Protein AF-A0A1H9JK31-F1 (afdb_monomer)

Structure (mmCIF, N/CA/C/O backbone):
data_AF-A0A1H9JK31-F1
#
_entry.id   AF-A0A1H9JK31-F1
#
loop_
_atom_site.group_PDB
_atom_site.id
_atom_site.type_symbol
_atom_site.label_atom_id
_atom_site.label_alt_id
_atom_site.label_comp_id
_atom_site.label_asym_id
_atom_site.label_entity_id
_atom_site.label_seq_id
_atom_site.pdbx_PDB_ins_code
_atom_site.Cartn_x
_atom_site.Cartn_y
_atom_site.Cartn_z
_atom_site.occupancy
_atom_site.B_iso_or_equiv
_atom_site.auth_seq_id
_atom_site.auth_comp_id
_atom_site.auth_asym_id
_atom_site.auth_atom_id
_atom_site.pdbx_PDB_model_num
ATOM 1 N N . MET A 1 1 ? 49.791 7.023 -22.335 1.00 38.03 1 MET A N 1
ATOM 2 C CA . MET A 1 1 ? 50.676 6.011 -22.953 1.00 38.03 1 MET A CA 1
ATOM 3 C C . MET A 1 1 ? 49.879 4.731 -23.150 1.00 38.03 1 MET A C 1
ATOM 5 O O . MET A 1 1 ? 49.383 4.193 -22.172 1.00 38.03 1 MET A O 1
ATOM 9 N N . THR A 1 2 ? 49.684 4.269 -24.384 1.00 46.72 2 THR A N 1
ATOM 10 C CA . THR A 1 2 ? 49.109 2.939 -24.655 1.00 46.72 2 THR A CA 1
ATOM 11 C C . THR A 1 2 ? 50.136 1.869 -24.299 1.00 46.72 2 THR A C 1
ATOM 13 O O . THR A 1 2 ? 51.184 1.815 -24.943 1.00 46.72 2 THR A O 1
ATOM 16 N N . LYS A 1 3 ? 49.848 1.036 -23.291 1.00 57.47 3 LYS A N 1
ATOM 17 C CA . LYS A 1 3 ? 50.650 -0.159 -22.986 1.00 57.47 3 LYS A CA 1
ATOM 18 C C . LYS A 1 3 ? 50.689 -1.066 -24.222 1.00 57.47 3 LYS A C 1
ATOM 20 O O . LYS A 1 3 ? 49.662 -1.276 -24.867 1.00 57.47 3 LYS A O 1
ATOM 25 N N . ASN A 1 4 ? 51.863 -1.577 -24.587 1.00 68.31 4 ASN A N 1
ATOM 26 C CA . ASN A 1 4 ? 51.993 -2.514 -25.712 1.00 68.31 4 ASN A CA 1
ATOM 27 C C . ASN A 1 4 ? 51.341 -3.863 -25.326 1.00 68.31 4 ASN A C 1
ATOM 29 O O . ASN A 1 4 ? 51.342 -4.229 -24.153 1.00 68.31 4 ASN A O 1
ATOM 33 N N . MET A 1 5 ? 50.832 -4.653 -26.279 1.00 70.88 5 MET A N 1
ATOM 34 C CA . MET A 1 5 ? 50.175 -5.949 -26.012 1.00 70.88 5 MET A CA 1
ATOM 35 C C . MET A 1 5 ? 51.029 -6.925 -25.190 1.00 70.88 5 MET A C 1
ATOM 37 O O . MET A 1 5 ? 50.500 -7.749 -24.439 1.00 70.88 5 MET A O 1
ATOM 41 N N . LYS A 1 6 ? 52.360 -6.803 -25.276 1.00 71.44 6 LYS A N 1
ATOM 42 C CA . LYS A 1 6 ? 53.303 -7.536 -24.420 1.00 71.44 6 LYS A CA 1
ATOM 43 C C . LYS A 1 6 ? 53.167 -7.173 -22.935 1.00 71.44 6 LYS A C 1
ATOM 45 O O . LYS A 1 6 ? 53.241 -8.062 -22.095 1.00 71.44 6 LYS A O 1
ATOM 50 N N . GLU A 1 7 ? 52.941 -5.903 -22.606 1.00 71.75 7 GLU A N 1
ATOM 51 C CA . GLU A 1 7 ? 52.747 -5.432 -21.228 1.00 71.75 7 GLU A CA 1
ATOM 52 C C . GLU A 1 7 ? 51.373 -5.823 -20.682 1.00 71.75 7 GLU A C 1
ATOM 54 O O . GLU A 1 7 ? 51.293 -6.292 -19.552 1.00 71.75 7 GLU A O 1
ATOM 59 N N . ILE A 1 8 ? 50.321 -5.712 -21.501 1.00 74.75 8 ILE A N 1
ATOM 60 C CA . ILE A 1 8 ? 48.954 -6.156 -21.170 1.00 74.75 8 ILE A CA 1
ATOM 61 C C . ILE A 1 8 ? 48.956 -7.656 -20.841 1.00 74.75 8 ILE A C 1
ATOM 63 O O . ILE A 1 8 ? 48.500 -8.079 -19.783 1.00 74.75 8 ILE A O 1
ATOM 67 N N . THR A 1 9 ? 49.569 -8.466 -21.706 1.00 76.12 9 THR A N 1
ATOM 68 C CA . THR A 1 9 ? 49.703 -9.916 -21.496 1.00 76.12 9 THR A CA 1
ATOM 69 C C . THR A 1 9 ? 50.530 -10.243 -20.250 1.00 76.12 9 THR A C 1
ATOM 71 O O . THR A 1 9 ? 50.211 -11.190 -19.534 1.00 76.12 9 THR A O 1
ATOM 74 N N . ARG A 1 10 ? 51.592 -9.472 -19.972 1.00 78.44 10 ARG A N 1
ATOM 75 C CA . ARG A 1 10 ? 52.417 -9.645 -18.768 1.00 78.44 10 ARG A CA 1
ATOM 76 C C . ARG A 1 10 ? 51.610 -9.382 -17.496 1.00 78.44 10 ARG A C 1
ATOM 78 O O . ARG A 1 10 ? 51.724 -10.171 -16.568 1.00 78.44 10 ARG A O 1
ATOM 85 N N . LEU A 1 11 ? 50.787 -8.332 -17.484 1.00 77.12 11 LEU A N 1
ATOM 86 C CA . LEU A 1 11 ? 49.933 -7.970 -16.348 1.00 77.12 11 LEU A CA 1
ATOM 87 C C . LEU A 1 11 ? 48.862 -9.029 -16.064 1.00 77.12 11 LEU A C 1
ATOM 89 O O . LEU A 1 11 ? 48.662 -9.392 -14.907 1.00 77.12 11 LEU A O 1
ATOM 93 N N . ILE A 1 12 ? 48.237 -9.593 -17.107 1.00 80.56 12 ILE A N 1
ATOM 94 C CA . ILE A 1 12 ? 47.275 -10.697 -16.931 1.00 80.56 12 ILE A CA 1
ATOM 95 C C . ILE A 1 12 ? 47.958 -11.921 -16.330 1.00 80.56 12 ILE A C 1
ATOM 97 O O . ILE A 1 12 ? 47.424 -12.538 -15.415 1.00 80.56 12 ILE A O 1
ATOM 101 N N . LYS A 1 13 ? 49.151 -12.264 -16.826 1.00 80.00 13 LYS A N 1
ATOM 102 C CA . LYS A 1 13 ? 49.911 -13.425 -16.345 1.00 80.00 13 LYS A CA 1
ATOM 103 C C . LYS A 1 13 ? 50.459 -13.256 -14.928 1.00 80.00 13 LYS A C 1
ATOM 105 O O . LYS A 1 13 ? 50.729 -14.263 -14.287 1.00 80.00 13 LYS A O 1
ATOM 110 N N . SER A 1 14 ? 50.654 -12.023 -14.456 1.00 80.81 14 SER A N 1
ATOM 111 C CA . SER A 1 14 ? 51.095 -11.747 -13.083 1.00 80.81 14 SER A CA 1
ATOM 112 C C . SER A 1 14 ? 49.956 -11.713 -12.059 1.00 80.81 14 SER A C 1
ATOM 114 O O . SER A 1 14 ? 50.233 -11.634 -10.867 1.00 80.81 14 SER A O 1
ATOM 116 N N . ALA A 1 15 ? 48.696 -11.731 -12.499 1.00 81.06 15 ALA A N 1
ATOM 117 C CA . ALA A 1 15 ? 47.539 -11.717 -11.612 1.00 81.06 15 ALA A CA 1
ATOM 118 C C . ALA A 1 15 ? 47.168 -13.130 -11.130 1.00 81.06 15 ALA A C 1
ATOM 120 O O . ALA A 1 15 ? 47.476 -14.124 -11.784 1.00 81.06 15 ALA A O 1
ATOM 121 N N . ALA A 1 16 ? 46.444 -13.211 -10.009 1.00 78.94 16 ALA A N 1
ATOM 122 C CA . ALA A 1 16 ? 45.988 -14.479 -9.426 1.00 78.94 16 ALA A CA 1
ATOM 123 C C . ALA A 1 16 ? 45.043 -15.277 -10.349 1.00 78.94 16 ALA A C 1
ATOM 125 O O . ALA A 1 16 ? 44.938 -16.495 -10.237 1.00 78.94 16 ALA A O 1
ATOM 126 N N . SER A 1 17 ? 44.361 -14.600 -11.277 1.00 80.50 17 SER A N 1
ATOM 127 C CA . SER A 1 17 ? 43.517 -15.217 -12.299 1.00 80.50 17 SER A CA 1
ATOM 128 C C . SER A 1 17 ? 43.455 -14.346 -13.555 1.00 80.50 17 SER A C 1
ATOM 130 O O . SER A 1 17 ? 43.747 -13.148 -13.516 1.00 80.50 17 SER A O 1
ATOM 132 N N . VAL A 1 18 ? 43.016 -14.925 -14.679 1.00 80.31 18 VAL A N 1
ATOM 133 C CA . VAL A 1 18 ? 42.796 -14.166 -15.926 1.00 80.31 18 VAL A CA 1
ATOM 134 C C . VAL A 1 18 ? 41.791 -13.033 -15.707 1.00 80.31 18 VAL A C 1
ATOM 136 O O . VAL A 1 18 ? 42.014 -11.929 -16.199 1.00 80.31 18 VAL A O 1
ATOM 139 N N . LYS A 1 19 ? 40.723 -13.277 -14.935 1.00 78.31 19 LYS A N 1
ATOM 140 C CA . LYS A 1 19 ? 39.716 -12.257 -14.616 1.00 78.31 19 LYS A CA 1
ATOM 141 C C . LYS A 1 19 ? 40.305 -11.122 -13.770 1.00 78.31 19 LYS A C 1
ATOM 143 O O . LYS A 1 19 ? 40.117 -9.960 -14.114 1.00 78.31 19 LYS A O 1
ATOM 148 N N . ALA A 1 20 ? 41.102 -11.441 -12.745 1.00 78.44 20 ALA A N 1
ATOM 149 C CA . ALA A 1 20 ? 41.815 -10.434 -11.953 1.00 78.44 20 ALA A CA 1
ATOM 150 C C . ALA A 1 20 ? 42.789 -9.611 -12.819 1.00 78.44 20 ALA A C 1
ATOM 152 O O . ALA A 1 20 ? 42.899 -8.397 -12.670 1.00 78.44 20 ALA A O 1
ATOM 153 N N . GLY A 1 21 ? 43.449 -10.257 -13.781 1.00 83.12 21 GLY A N 1
ATOM 154 C CA . GLY A 1 21 ? 44.308 -9.597 -14.760 1.00 83.12 21 GLY A CA 1
ATOM 155 C C . GLY A 1 21 ? 43.565 -8.620 -15.674 1.00 83.12 21 GLY A C 1
ATOM 156 O O . GLY A 1 21 ? 44.016 -7.492 -15.871 1.00 83.12 21 GLY A O 1
ATOM 157 N N . ILE A 1 22 ? 42.413 -9.035 -16.212 1.00 80.94 22 ILE A N 1
ATOM 158 C CA . ILE A 1 22 ? 41.533 -8.177 -17.023 1.00 80.94 22 ILE A CA 1
ATOM 159 C C . ILE A 1 22 ? 41.041 -6.986 -16.192 1.00 80.94 22 ILE A C 1
ATOM 161 O O . ILE A 1 22 ? 41.036 -5.858 -16.683 1.00 80.94 22 ILE A O 1
ATOM 165 N N . GLN A 1 23 ? 40.710 -7.208 -14.921 1.00 79.44 23 GLN A N 1
ATOM 166 C CA . GLN A 1 23 ? 40.273 -6.155 -14.012 1.00 79.44 23 GLN A CA 1
ATOM 167 C C . GLN A 1 23 ? 41.369 -5.115 -13.735 1.00 79.44 23 GLN A C 1
ATOM 169 O O . GLN A 1 23 ? 41.117 -3.912 -13.805 1.00 79.44 23 GLN A O 1
ATOM 174 N N . LEU A 1 24 ? 42.608 -5.556 -13.494 1.00 79.75 24 LEU A N 1
ATOM 175 C CA . LEU A 1 24 ? 43.760 -4.658 -13.360 1.00 79.75 24 LEU A CA 1
ATOM 176 C C . LEU A 1 24 ? 43.968 -3.822 -14.628 1.00 79.75 24 LEU A C 1
ATOM 178 O O . LEU A 1 24 ? 44.183 -2.615 -14.545 1.00 79.75 24 LEU A O 1
ATOM 182 N N . ILE A 1 25 ? 43.829 -4.435 -15.807 1.00 81.12 25 ILE A N 1
ATOM 183 C CA . ILE A 1 25 ? 43.906 -3.710 -17.080 1.00 81.12 25 ILE A CA 1
ATOM 184 C C . ILE A 1 25 ? 42.793 -2.673 -17.193 1.00 81.12 25 ILE A C 1
ATOM 186 O O . ILE A 1 25 ? 43.074 -1.542 -17.593 1.00 81.12 25 ILE A O 1
ATOM 190 N N . LYS A 1 26 ? 41.554 -3.024 -16.837 1.00 81.81 26 LYS A N 1
ATOM 191 C CA . LYS A 1 26 ? 40.426 -2.086 -16.832 1.00 81.81 26 LYS A CA 1
ATOM 192 C C . LYS A 1 26 ? 40.736 -0.879 -15.937 1.00 81.81 26 LYS A C 1
ATOM 194 O O . LYS A 1 26 ? 40.588 0.260 -16.373 1.00 81.81 26 LYS A O 1
ATOM 199 N N . ASN A 1 27 ? 41.296 -1.106 -14.749 1.00 80.06 27 ASN A N 1
ATOM 200 C CA . ASN A 1 27 ? 41.677 -0.041 -13.814 1.00 80.06 27 ASN A CA 1
ATOM 201 C C . ASN A 1 27 ? 42.798 0.863 -14.337 1.00 80.06 27 ASN A C 1
ATOM 203 O O . ASN A 1 27 ? 42.709 2.085 -14.216 1.00 80.06 27 ASN A O 1
ATOM 207 N N . GLU A 1 28 ? 43.836 0.292 -14.941 1.00 80.56 28 GLU A N 1
ATOM 208 C CA . GLU A 1 28 ? 45.016 1.039 -15.391 1.00 80.56 28 GLU A CA 1
ATOM 209 C C . GLU A 1 28 ? 44.852 1.690 -16.773 1.00 80.56 28 GLU A C 1
ATOM 211 O O . GLU A 1 28 ? 45.614 2.592 -17.132 1.00 80.56 28 GLU A O 1
ATOM 216 N N . THR A 1 29 ? 43.885 1.240 -17.577 1.00 80.50 29 THR A N 1
ATOM 217 C CA . THR A 1 29 ? 43.683 1.769 -18.930 1.00 80.50 29 THR A CA 1
ATOM 218 C C . THR A 1 29 ? 42.963 3.132 -18.861 1.00 80.50 29 THR A C 1
ATOM 220 O O . THR A 1 29 ? 42.025 3.308 -18.078 1.00 80.50 29 THR A O 1
ATOM 223 N N . PRO A 1 30 ? 43.385 4.143 -19.643 1.00 79.56 30 PRO A N 1
ATOM 224 C CA . PRO A 1 30 ? 42.607 5.370 -19.824 1.00 79.56 30 PRO A CA 1
ATOM 225 C C . PRO A 1 30 ? 41.339 5.104 -20.649 1.00 79.56 30 PRO A C 1
ATOM 227 O O . PRO A 1 30 ? 41.429 4.391 -21.649 1.00 79.56 30 PRO A O 1
ATOM 230 N N . LEU A 1 31 ? 40.209 5.729 -20.299 1.00 76.06 31 LEU A N 1
ATOM 231 C CA . LEU A 1 31 ? 38.901 5.550 -20.964 1.00 76.06 31 LEU A CA 1
ATOM 232 C C . LEU A 1 31 ? 38.981 5.618 -22.501 1.00 76.06 31 LEU A C 1
ATOM 234 O O . LEU A 1 31 ? 38.531 4.702 -23.185 1.00 76.06 31 LEU A O 1
ATOM 238 N N . ASN A 1 32 ? 39.699 6.604 -23.052 1.00 74.06 32 ASN A N 1
ATOM 239 C CA . ASN A 1 32 ? 39.853 6.791 -24.506 1.00 74.06 32 ASN A CA 1
ATOM 240 C C . ASN A 1 32 ? 40.539 5.613 -25.232 1.00 74.06 32 ASN A C 1
ATOM 242 O O . ASN A 1 32 ? 40.488 5.524 -26.455 1.00 74.06 32 ASN A O 1
ATOM 246 N N . ASN A 1 33 ? 41.209 4.715 -24.500 1.00 77.25 33 ASN A N 1
ATOM 247 C CA . ASN A 1 33 ? 41.866 3.525 -25.044 1.00 77.25 33 ASN A CA 1
ATOM 248 C C . ASN A 1 33 ? 41.116 2.218 -24.721 1.00 77.25 33 ASN A C 1
ATOM 250 O O . ASN A 1 33 ? 41.582 1.154 -25.131 1.00 77.25 33 ASN A O 1
ATOM 254 N N . PHE A 1 34 ? 39.979 2.277 -24.016 1.00 77.62 34 PHE A N 1
ATOM 255 C CA . PHE A 1 34 ? 39.218 1.102 -23.571 1.00 77.62 34 PHE A CA 1
ATOM 256 C C . PHE A 1 34 ? 38.803 0.195 -24.722 1.00 77.62 34 PHE A C 1
ATOM 258 O O . PHE A 1 34 ? 39.168 -0.979 -24.722 1.00 77.62 34 PHE A O 1
ATOM 265 N N . ASN A 1 35 ? 38.121 0.743 -25.733 1.00 77.62 35 ASN A N 1
ATOM 266 C CA . ASN A 1 35 ? 37.626 -0.041 -26.868 1.00 77.62 35 ASN A CA 1
ATOM 267 C C . ASN A 1 35 ? 38.784 -0.766 -27.576 1.00 77.62 35 ASN A C 1
ATOM 269 O O . ASN A 1 35 ? 38.686 -1.946 -27.893 1.00 77.62 35 ASN A O 1
ATOM 273 N N . LYS A 1 36 ? 39.928 -0.093 -27.759 1.00 80.81 36 LYS A N 1
ATOM 274 C CA . LYS A 1 36 ? 41.116 -0.689 -28.388 1.00 80.81 36 LYS A CA 1
ATOM 275 C C . LYS A 1 36 ? 41.682 -1.851 -27.567 1.00 80.81 36 LYS A C 1
ATOM 277 O O . LYS A 1 36 ? 41.945 -2.916 -28.119 1.00 80.81 36 LYS A O 1
ATOM 282 N N . VAL A 1 37 ? 41.853 -1.652 -26.259 1.00 81.81 37 VAL A N 1
ATOM 283 C CA . VAL A 1 37 ? 42.360 -2.693 -25.353 1.00 81.81 37 VAL A CA 1
ATOM 284 C C . VAL A 1 37 ? 41.402 -3.881 -25.300 1.00 81.81 37 VAL A C 1
ATOM 286 O O . VAL A 1 37 ? 41.853 -5.023 -25.377 1.00 81.81 37 VAL A O 1
ATOM 289 N N . PHE A 1 38 ? 40.092 -3.632 -25.250 1.00 83.69 38 PHE A N 1
ATOM 290 C CA . PHE A 1 38 ? 39.089 -4.689 -25.295 1.00 83.69 38 PHE A CA 1
ATOM 291 C C . PHE A 1 38 ? 39.180 -5.490 -26.596 1.00 83.69 38 PHE A C 1
ATOM 293 O O . PHE A 1 38 ? 39.248 -6.714 -26.543 1.00 83.69 38 PHE A O 1
ATOM 300 N N . VAL A 1 39 ? 39.233 -4.829 -27.762 1.00 84.06 39 VAL A N 1
ATOM 301 C CA . VAL A 1 39 ? 39.374 -5.497 -29.071 1.00 84.06 39 VAL A CA 1
ATOM 302 C C . VAL A 1 39 ? 40.592 -6.411 -29.092 1.00 84.06 39 VAL A C 1
ATOM 304 O O . VAL A 1 39 ? 40.509 -7.549 -29.557 1.00 84.06 39 VAL A O 1
ATOM 307 N N . ASP A 1 40 ? 41.728 -5.930 -28.596 1.00 83.62 40 ASP A N 1
ATOM 308 C CA . ASP A 1 40 ? 42.961 -6.703 -28.632 1.00 83.62 40 ASP A CA 1
ATOM 309 C C . ASP A 1 40 ? 42.935 -7.896 -27.658 1.00 83.62 40 ASP A C 1
ATOM 311 O O . ASP A 1 40 ? 43.445 -8.965 -28.000 1.00 83.62 40 ASP A O 1
ATOM 315 N N . LEU A 1 41 ? 42.270 -7.772 -26.502 1.00 82.94 41 LEU A N 1
ATOM 316 C CA . LEU A 1 41 ? 41.997 -8.902 -25.603 1.00 82.94 41 LEU A CA 1
ATOM 317 C C . LEU A 1 41 ? 41.000 -9.893 -26.216 1.00 82.94 41 LEU A C 1
ATOM 319 O O . LEU A 1 41 ? 41.233 -11.101 -26.179 1.00 82.94 41 LEU A O 1
ATOM 323 N N . ASN A 1 42 ? 39.933 -9.393 -26.839 1.00 83.06 42 ASN A N 1
ATOM 324 C CA . ASN A 1 42 ? 38.893 -10.201 -27.466 1.00 83.06 42 ASN A CA 1
ATOM 325 C C . ASN A 1 42 ? 39.409 -10.959 -28.700 1.00 83.06 42 ASN A C 1
ATOM 327 O O . ASN A 1 42 ? 38.847 -11.976 -29.079 1.00 83.06 42 ASN A O 1
ATOM 331 N N . LYS A 1 43 ? 40.504 -10.548 -29.348 1.00 83.94 43 LYS A N 1
ATOM 332 C CA . LYS A 1 43 ? 41.134 -11.359 -30.412 1.00 83.94 43 LYS A CA 1
ATOM 333 C C . LYS A 1 43 ? 41.770 -12.648 -29.882 1.00 83.94 43 LYS A C 1
ATOM 335 O O . LYS A 1 43 ? 41.938 -13.599 -30.641 1.00 83.94 43 LYS A O 1
ATOM 340 N N . ILE A 1 44 ? 42.117 -12.699 -28.597 1.00 83.06 44 ILE A N 1
ATOM 341 C CA . ILE A 1 44 ? 42.807 -13.836 -27.989 1.00 83.06 44 ILE A CA 1
ATOM 342 C C . ILE A 1 44 ? 41.766 -14.797 -27.412 1.00 83.06 44 ILE A C 1
ATOM 344 O O . ILE A 1 44 ? 41.174 -14.534 -26.369 1.00 83.06 44 ILE A O 1
ATOM 348 N N . VAL A 1 45 ? 41.581 -15.950 -28.066 1.00 82.50 45 VAL A N 1
ATOM 349 C CA . VAL A 1 45 ? 40.590 -16.982 -27.686 1.00 82.50 45 VAL A CA 1
ATOM 350 C C . VAL A 1 45 ? 40.677 -17.359 -26.204 1.00 82.50 45 VAL A C 1
ATOM 352 O O . VAL A 1 45 ? 39.651 -17.473 -25.540 1.00 82.50 45 VAL A O 1
ATOM 355 N N . TYR A 1 46 ? 41.895 -17.467 -25.666 1.00 81.00 46 TYR A N 1
ATOM 356 C CA . TYR A 1 46 ? 42.135 -17.790 -24.257 1.00 81.00 46 TYR A CA 1
ATOM 357 C C . TYR A 1 46 ? 41.534 -16.763 -23.275 1.00 81.00 46 TYR A C 1
ATOM 359 O O . TYR A 1 46 ? 41.120 -17.137 -22.182 1.00 81.00 46 TYR A O 1
ATOM 367 N N . TYR A 1 47 ? 41.442 -15.481 -23.651 1.00 82.56 47 TYR A N 1
ATOM 368 C CA . TYR A 1 47 ? 40.863 -14.434 -22.799 1.00 82.56 47 TYR A CA 1
ATOM 369 C C . TYR A 1 47 ? 39.363 -14.228 -23.027 1.00 82.56 47 TYR A C 1
ATOM 371 O O . TYR A 1 47 ? 38.697 -13.739 -22.120 1.00 82.56 47 TYR A O 1
ATOM 379 N N . ARG A 1 48 ? 38.810 -14.641 -24.180 1.00 81.44 48 ARG A N 1
ATOM 380 C CA . ARG A 1 48 ? 37.394 -14.423 -24.539 1.00 81.44 48 ARG A CA 1
ATOM 381 C C . ARG A 1 48 ? 36.414 -14.909 -23.477 1.00 81.44 48 ARG A C 1
ATOM 383 O O . ARG A 1 48 ? 35.544 -14.148 -23.077 1.00 81.44 48 ARG A O 1
ATOM 390 N N . LYS A 1 49 ? 36.568 -16.146 -22.992 1.00 78.25 49 LYS A N 1
ATOM 391 C CA . LYS A 1 49 ? 35.649 -16.729 -21.996 1.00 78.25 49 LYS A CA 1
ATOM 392 C C . LYS A 1 49 ? 35.649 -15.940 -20.682 1.00 78.25 49 LYS A C 1
ATOM 394 O O . LYS A 1 49 ? 34.596 -15.717 -20.103 1.00 78.25 49 LYS A O 1
ATOM 399 N N . SER A 1 50 ? 36.816 -15.479 -20.237 1.00 79.00 50 SER A N 1
ATOM 400 C CA . SER A 1 50 ? 36.956 -14.656 -19.025 1.00 79.00 50 SER A CA 1
ATOM 401 C C . SER A 1 50 ? 36.532 -13.199 -19.225 1.00 79.00 50 SER A C 1
ATOM 403 O O . SER A 1 50 ? 36.276 -12.513 -18.244 1.00 79.00 50 SER A O 1
ATOM 405 N N . LEU A 1 51 ? 36.507 -12.728 -20.475 1.00 80.31 51 LEU A N 1
ATOM 406 C CA . LEU A 1 51 ? 36.152 -11.363 -20.859 1.00 80.31 51 LEU A CA 1
ATOM 407 C C . LEU A 1 51 ? 34.643 -11.191 -21.064 1.00 80.31 51 LEU A C 1
ATOM 409 O O . LEU A 1 51 ? 34.089 -10.169 -20.678 1.00 80.31 51 LEU A O 1
ATOM 413 N N . LEU A 1 52 ? 34.006 -12.174 -21.704 1.00 83.31 52 LEU A N 1
ATOM 414 C CA . LEU A 1 52 ? 32.608 -12.116 -22.123 1.00 83.31 52 LEU A CA 1
ATOM 415 C C . LEU A 1 52 ? 31.693 -13.037 -21.317 1.00 83.31 52 LEU A C 1
ATOM 417 O O . LEU A 1 52 ? 30.492 -12.818 -21.355 1.00 83.31 52 LEU A O 1
ATOM 421 N N . GLY A 1 53 ? 32.204 -14.039 -20.598 1.00 82.94 53 GLY A N 1
ATOM 422 C CA . GLY A 1 53 ? 31.359 -15.016 -19.905 1.00 82.94 53 GLY A CA 1
ATOM 423 C C . GLY A 1 53 ? 30.514 -15.859 -20.868 1.00 82.94 53 GLY A C 1
ATOM 424 O O . GLY A 1 53 ? 30.869 -16.022 -22.040 1.00 82.94 53 GLY A O 1
ATOM 425 N N . ASN A 1 54 ? 29.407 -16.411 -20.366 1.00 86.44 54 ASN A N 1
ATOM 426 C CA . ASN A 1 54 ? 28.419 -17.107 -21.185 1.00 86.44 54 ASN A CA 1
ATOM 427 C C . ASN A 1 54 ? 27.270 -16.156 -21.541 1.00 86.44 54 ASN A C 1
ATOM 429 O O . ASN A 1 54 ? 26.369 -15.929 -20.742 1.00 86.44 54 ASN A O 1
ATOM 433 N N . VAL A 1 55 ? 27.331 -15.571 -22.735 1.00 91.19 55 VAL A N 1
ATOM 434 C CA . VAL A 1 55 ? 26.366 -14.552 -23.180 1.00 91.19 55 VAL A CA 1
ATOM 435 C C . VAL A 1 55 ? 25.005 -15.122 -23.599 1.00 91.19 55 VAL A C 1
ATOM 437 O O . VAL A 1 55 ? 24.035 -14.370 -23.601 1.00 91.19 55 VAL A O 1
ATOM 440 N N . PHE A 1 56 ? 24.932 -16.425 -23.908 1.00 93.31 56 PHE A N 1
ATOM 441 C CA . PHE A 1 56 ? 23.719 -17.131 -24.349 1.00 93.31 56 PHE A CA 1
ATOM 442 C C . PHE A 1 56 ? 23.598 -18.496 -23.637 1.00 93.31 56 PHE A C 1
ATOM 444 O O . PHE A 1 56 ? 23.821 -19.537 -24.266 1.00 93.31 56 PHE A O 1
ATOM 451 N N . PRO A 1 57 ? 23.323 -18.526 -22.320 1.00 91.88 57 PRO A N 1
ATOM 452 C CA . PRO A 1 57 ? 23.250 -19.778 -21.563 1.00 91.88 57 PRO A CA 1
ATOM 453 C C . PRO A 1 57 ? 22.078 -20.634 -22.057 1.00 91.88 57 PRO A C 1
ATOM 455 O O . PRO A 1 57 ? 20.942 -20.175 -22.064 1.00 91.88 57 PRO A O 1
ATOM 458 N N . LYS A 1 58 ? 22.334 -21.866 -22.512 1.00 91.19 58 LYS A N 1
ATOM 459 C CA . LYS A 1 58 ? 21.305 -22.710 -23.147 1.00 91.19 58 LYS A CA 1
ATOM 460 C C . LYS A 1 58 ? 20.479 -23.500 -22.137 1.00 91.19 58 LYS A C 1
ATOM 462 O O . LYS A 1 58 ? 19.360 -23.885 -22.445 1.00 91.19 58 LYS A O 1
ATOM 467 N N . THR A 1 59 ? 21.022 -23.722 -20.948 1.00 89.12 59 THR A N 1
ATOM 468 C CA . THR A 1 59 ? 20.381 -24.434 -19.841 1.00 89.12 59 THR A CA 1
ATOM 469 C C . THR A 1 59 ? 20.508 -23.640 -18.541 1.00 89.12 59 THR A C 1
ATOM 471 O O . THR A 1 59 ? 21.249 -22.657 -18.463 1.00 89.12 59 THR A O 1
ATOM 474 N N . ILE A 1 60 ? 19.764 -24.027 -17.503 1.00 85.56 60 ILE A N 1
ATOM 475 C CA . ILE A 1 60 ? 19.779 -23.324 -16.207 1.00 85.56 60 ILE A CA 1
ATOM 476 C C . ILE A 1 60 ? 21.138 -23.526 -15.515 1.00 85.56 60 ILE A C 1
ATOM 478 O O . ILE A 1 60 ? 21.635 -22.642 -14.815 1.00 85.56 60 ILE A O 1
ATOM 482 N N . GLU A 1 61 ? 21.769 -24.670 -15.765 1.00 85.56 61 GLU A N 1
ATOM 483 C CA . GLU A 1 61 ? 23.089 -25.064 -15.281 1.00 85.56 61 GLU A CA 1
ATOM 484 C C . GLU A 1 61 ? 24.231 -24.267 -15.937 1.00 85.56 61 GLU A C 1
ATOM 486 O O . GLU A 1 61 ? 25.336 -24.204 -15.402 1.00 85.56 61 GLU A O 1
ATOM 491 N N . ASP A 1 62 ? 23.977 -23.621 -17.081 1.00 82.12 62 ASP A N 1
ATOM 492 C CA . ASP A 1 62 ? 24.986 -22.872 -17.840 1.00 82.12 62 ASP A CA 1
ATOM 493 C C . ASP A 1 62 ? 25.319 -21.487 -17.254 1.00 82.12 62 ASP A C 1
ATOM 495 O O . ASP A 1 62 ? 26.220 -20.796 -17.756 1.00 82.12 62 ASP A O 1
ATOM 499 N N . PHE A 1 63 ? 24.604 -21.056 -16.213 1.00 74.94 63 PHE A N 1
ATOM 500 C CA . PHE A 1 63 ? 24.909 -19.828 -15.482 1.00 74.94 63 PHE A CA 1
ATOM 501 C C . PHE A 1 63 ? 26.135 -20.021 -14.593 1.00 74.94 63 PHE A C 1
ATOM 503 O O . PHE A 1 63 ? 26.232 -20.959 -13.801 1.00 74.94 63 PHE A O 1
ATOM 510 N N . SER A 1 64 ? 27.087 -19.097 -14.683 1.00 65.00 64 SER A N 1
ATOM 511 C CA . SER A 1 64 ? 28.356 -19.228 -13.975 1.00 65.00 64 SER A CA 1
ATOM 512 C C . SER A 1 64 ? 28.203 -19.155 -12.457 1.00 65.00 64 SER A C 1
ATOM 514 O O . SER A 1 64 ? 27.677 -18.178 -11.927 1.00 65.00 64 SER A O 1
ATOM 516 N N . TYR A 1 65 ? 28.766 -20.137 -11.748 1.00 57.94 65 TYR A N 1
ATOM 517 C CA . TYR A 1 65 ? 29.145 -19.986 -10.340 1.00 57.94 65 TYR A CA 1
ATOM 518 C C . TYR A 1 65 ? 30.125 -18.809 -10.220 1.00 57.94 65 TYR A C 1
ATOM 520 O O . TYR A 1 65 ? 31.082 -18.724 -10.997 1.00 57.94 65 TYR A O 1
ATOM 528 N N . SER A 1 66 ? 29.811 -17.863 -9.333 1.00 56.72 66 SER A N 1
ATOM 529 C CA . SER A 1 66 ? 30.403 -16.523 -9.308 1.00 56.72 66 SER A CA 1
ATOM 530 C C . SER A 1 66 ? 31.930 -16.543 -9.207 1.00 56.72 66 SER A C 1
ATOM 532 O O . SER A 1 66 ? 32.546 -17.472 -8.679 1.00 56.72 66 SER A O 1
ATOM 534 N N . SER A 1 67 ? 32.562 -15.483 -9.719 1.00 52.25 67 SER A N 1
ATOM 535 C CA . SER A 1 67 ? 33.971 -15.211 -9.448 1.00 52.25 67 SER A CA 1
ATOM 536 C C . SER A 1 67 ? 34.155 -14.035 -8.495 1.00 52.25 67 SER A C 1
ATOM 538 O O . SER A 1 67 ? 33.527 -12.989 -8.635 1.00 52.25 67 SER A O 1
ATOM 540 N N . SER A 1 68 ? 35.069 -14.204 -7.542 1.00 52.81 68 SER A N 1
ATOM 541 C CA . SER A 1 68 ? 35.525 -13.211 -6.567 1.00 52.81 68 SER A CA 1
ATOM 542 C C . SER A 1 68 ? 36.361 -12.102 -7.223 1.00 52.81 68 SER A C 1
ATOM 544 O O . SER A 1 68 ? 37.565 -11.970 -6.999 1.00 52.81 68 SER A O 1
ATOM 546 N N . VAL A 1 69 ? 35.743 -11.312 -8.103 1.00 57.81 69 VAL A N 1
ATOM 547 C CA . VAL A 1 69 ? 36.411 -10.211 -8.807 1.00 57.81 69 VAL A CA 1
ATOM 548 C C . VAL A 1 69 ? 35.770 -8.890 -8.415 1.00 57.81 69 VAL A C 1
ATOM 550 O O . VAL A 1 69 ? 34.632 -8.598 -8.768 1.00 57.81 69 VAL A O 1
ATOM 553 N N . TYR A 1 70 ? 36.540 -8.071 -7.704 1.00 65.19 70 TYR A N 1
ATOM 554 C CA . TYR A 1 70 ? 36.139 -6.728 -7.303 1.00 65.19 70 TYR A CA 1
ATOM 555 C C . TYR A 1 70 ? 36.082 -5.780 -8.510 1.00 65.19 70 TYR A C 1
ATOM 557 O O . TYR A 1 70 ? 36.933 -5.875 -9.401 1.00 65.19 70 TYR A O 1
ATOM 565 N N . PRO A 1 71 ? 35.110 -4.856 -8.557 1.00 70.38 71 PRO A N 1
ATOM 566 C CA . PRO A 1 71 ? 34.937 -3.950 -9.683 1.00 70.38 71 PRO A CA 1
ATOM 567 C C . PRO A 1 71 ? 36.032 -2.874 -9.739 1.00 70.38 71 PRO A C 1
ATOM 569 O O . PRO A 1 71 ? 36.976 -2.842 -8.946 1.00 70.38 71 PRO A O 1
ATOM 572 N N . SER A 1 72 ? 35.959 -2.004 -10.743 1.00 69.88 72 SER A N 1
ATOM 573 C CA . SER A 1 72 ? 36.877 -0.887 -10.900 1.00 69.88 72 SER A CA 1
ATOM 574 C C . SER A 1 72 ? 36.652 0.103 -9.776 1.00 69.88 72 SER A C 1
ATOM 576 O O . SER A 1 72 ? 35.529 0.275 -9.314 1.00 69.88 72 SER A O 1
ATOM 578 N N . SER A 1 73 ? 37.703 0.804 -9.350 1.00 71.50 73 SER A N 1
ATOM 579 C CA . SER A 1 73 ? 37.521 1.932 -8.434 1.00 71.50 73 SER A CA 1
ATOM 580 C C . SER A 1 73 ? 36.706 3.062 -9.076 1.00 71.50 73 SER A C 1
ATOM 582 O O . SER A 1 73 ? 36.112 3.860 -8.359 1.00 71.50 73 SER A O 1
ATOM 584 N N . ASP A 1 74 ? 36.664 3.119 -10.411 1.00 81.69 74 ASP A N 1
ATOM 585 C CA . ASP A 1 74 ? 36.015 4.159 -11.205 1.00 81.69 74 ASP A CA 1
ATOM 586 C C . ASP A 1 74 ? 34.747 3.619 -11.886 1.00 81.69 74 ASP A C 1
ATOM 588 O O . ASP A 1 74 ? 34.793 2.707 -12.713 1.00 81.69 74 ASP A O 1
ATOM 592 N N . PHE A 1 75 ? 33.603 4.207 -11.545 1.00 84.38 75 PHE A N 1
ATOM 593 C CA . PHE A 1 75 ? 32.304 3.820 -12.085 1.00 84.38 75 PHE A CA 1
ATOM 594 C C . PHE A 1 75 ? 32.153 4.118 -13.586 1.00 84.38 75 PHE A C 1
ATOM 596 O O . PHE A 1 75 ? 31.585 3.304 -14.318 1.00 84.38 75 PHE A O 1
ATOM 603 N N . ASN A 1 76 ? 32.734 5.215 -14.085 1.00 86.25 76 ASN A N 1
ATOM 604 C CA . ASN A 1 76 ? 32.656 5.581 -15.504 1.00 86.25 76 ASN A CA 1
ATOM 605 C C . ASN A 1 76 ? 33.337 4.528 -16.382 1.00 86.25 76 ASN A C 1
ATOM 607 O O . ASN A 1 76 ? 32.901 4.257 -17.503 1.00 86.25 76 ASN A O 1
ATOM 611 N N . LYS A 1 77 ? 34.371 3.871 -15.843 1.00 85.38 77 LYS A N 1
ATOM 612 C CA . LYS A 1 77 ? 35.025 2.732 -16.490 1.00 85.38 77 LYS A CA 1
ATOM 613 C C . LYS A 1 77 ? 34.110 1.517 -16.580 1.00 85.38 77 LYS A C 1
ATOM 615 O O . LYS A 1 77 ? 34.093 0.882 -17.630 1.00 85.38 77 LYS A O 1
ATOM 620 N N . GLU A 1 78 ? 33.338 1.202 -15.542 1.00 87.19 78 GLU A N 1
ATOM 621 C CA . GLU A 1 78 ? 32.387 0.082 -15.591 1.00 87.19 78 GLU A CA 1
ATOM 622 C C . GLU A 1 78 ? 31.287 0.311 -16.632 1.00 87.19 78 GLU A C 1
ATOM 624 O O . GLU A 1 78 ? 31.025 -0.572 -17.450 1.00 87.19 78 GLU A O 1
ATOM 629 N N . LEU A 1 79 ? 30.712 1.517 -16.685 1.00 89.38 79 LEU A N 1
ATOM 630 C CA . LEU A 1 79 ? 29.710 1.861 -17.698 1.00 89.38 79 LEU A CA 1
ATOM 631 C C . LEU A 1 79 ? 30.278 1.837 -19.119 1.00 89.38 79 LEU A C 1
ATOM 633 O O . LEU A 1 79 ? 29.673 1.247 -20.017 1.00 89.38 79 LEU A O 1
ATOM 637 N N . ALA A 1 80 ? 31.445 2.449 -19.341 1.00 87.69 80 ALA A N 1
ATOM 638 C CA . ALA A 1 80 ? 32.084 2.452 -20.653 1.00 87.69 80 ALA A CA 1
ATOM 639 C C . ALA A 1 80 ? 32.410 1.023 -21.113 1.00 87.69 80 ALA A C 1
ATOM 641 O O . ALA A 1 80 ? 32.162 0.676 -22.269 1.00 87.69 80 ALA A O 1
ATOM 642 N N . TRP A 1 81 ? 32.902 0.179 -20.203 1.00 87.38 81 TRP A N 1
ATOM 643 C CA . TRP A 1 81 ? 33.207 -1.222 -20.479 1.00 87.38 81 TRP A CA 1
ATOM 644 C C . TRP A 1 81 ? 31.957 -2.031 -20.828 1.00 87.38 81 TRP A C 1
ATOM 646 O O . TRP A 1 81 ? 31.937 -2.689 -21.868 1.00 87.38 81 TRP A O 1
ATOM 656 N N . MET A 1 82 ? 30.898 -1.935 -20.016 1.00 90.38 82 MET A N 1
ATOM 657 C CA . MET A 1 82 ? 29.634 -2.623 -20.282 1.00 90.38 82 MET A CA 1
ATOM 658 C C . MET A 1 82 ? 29.016 -2.150 -21.602 1.00 90.38 82 MET A C 1
ATOM 660 O O . MET A 1 82 ? 28.675 -2.977 -22.440 1.00 90.38 82 MET A O 1
ATOM 664 N N . SER A 1 83 ? 28.959 -0.836 -21.856 1.00 92.38 83 SER A N 1
ATOM 665 C CA . SER A 1 83 ? 28.424 -0.300 -23.120 1.00 92.38 83 SER A CA 1
ATOM 666 C C . SER A 1 83 ? 29.165 -0.840 -24.348 1.00 92.38 83 SER A C 1
ATOM 668 O O . SER A 1 83 ? 28.551 -1.082 -25.385 1.00 92.38 83 SER A O 1
ATOM 670 N N . TYR A 1 84 ? 30.477 -1.076 -24.230 1.00 90.31 84 TYR A N 1
ATOM 671 C CA . TYR A 1 84 ? 31.269 -1.667 -25.302 1.00 90.31 84 TYR A CA 1
ATOM 672 C C . TYR A 1 84 ? 31.000 -3.166 -25.474 1.00 90.31 84 TYR A C 1
ATOM 674 O O . TYR A 1 84 ? 30.927 -3.645 -26.599 1.00 90.31 84 TYR A O 1
ATOM 682 N N . ILE A 1 85 ? 30.813 -3.917 -24.382 1.00 90.81 85 ILE A N 1
ATOM 683 C CA . ILE A 1 85 ? 30.372 -5.318 -24.465 1.00 90.81 85 ILE A CA 1
ATOM 684 C C . ILE A 1 85 ? 29.035 -5.398 -25.201 1.00 90.81 85 ILE A C 1
ATOM 686 O O . ILE A 1 85 ? 28.899 -6.196 -26.123 1.00 90.81 85 ILE A O 1
ATOM 690 N N . LEU A 1 86 ? 28.074 -4.549 -24.832 1.00 94.44 86 LEU A N 1
ATOM 691 C CA . LEU A 1 86 ? 26.760 -4.511 -25.471 1.00 94.44 86 LEU A CA 1
ATOM 692 C C . LEU A 1 86 ? 26.874 -4.221 -26.973 1.00 94.44 86 LEU A C 1
ATOM 694 O O . LEU A 1 86 ? 26.225 -4.895 -27.768 1.00 94.44 86 LEU A O 1
ATOM 698 N N . SER A 1 87 ? 27.728 -3.277 -27.386 1.00 93.31 87 SER A N 1
ATOM 699 C CA . SER A 1 87 ? 27.864 -2.911 -28.804 1.00 93.31 87 SER A CA 1
ATOM 700 C C . SER A 1 87 ? 28.429 -4.029 -29.689 1.00 93.31 87 SER A C 1
ATOM 702 O O . SER A 1 87 ? 28.183 -4.032 -30.896 1.00 93.31 87 SER A O 1
ATOM 704 N N . ILE A 1 88 ? 29.136 -5.007 -29.109 1.00 91.62 88 ILE A N 1
ATOM 705 C CA . ILE A 1 88 ? 29.588 -6.212 -29.824 1.00 91.62 88 ILE A CA 1
ATOM 706 C C . ILE A 1 88 ? 28.400 -7.098 -30.223 1.00 91.62 88 ILE A C 1
ATOM 708 O O . ILE A 1 88 ? 28.453 -7.711 -31.285 1.00 91.62 88 ILE A O 1
ATOM 712 N N . PHE A 1 89 ? 27.344 -7.134 -29.408 1.00 94.75 89 PHE A N 1
ATOM 713 C CA . PHE A 1 89 ? 26.150 -7.970 -29.597 1.00 94.75 89 PHE A CA 1
ATOM 714 C C . PHE A 1 89 ? 24.935 -7.157 -30.058 1.00 94.75 89 PHE A C 1
ATOM 716 O O . PHE A 1 89 ? 23.787 -7.445 -29.710 1.00 94.75 89 PHE A O 1
ATOM 723 N N . LYS A 1 90 ? 25.183 -6.072 -30.798 1.00 96.00 90 LYS A N 1
ATOM 724 C CA . LYS A 1 90 ? 24.134 -5.136 -31.210 1.00 96.00 90 LYS A CA 1
ATOM 725 C C . LYS A 1 90 ? 23.043 -5.792 -32.055 1.00 96.00 90 LYS A C 1
ATOM 727 O O . LYS A 1 90 ? 21.878 -5.430 -31.921 1.00 96.00 90 LYS A O 1
ATOM 732 N N . ASP A 1 91 ? 23.414 -6.739 -32.913 1.00 97.19 91 ASP A N 1
ATOM 733 C CA . ASP A 1 91 ? 22.493 -7.365 -33.858 1.00 97.19 91 ASP A CA 1
ATOM 734 C C . ASP A 1 91 ? 21.558 -8.326 -33.112 1.00 97.19 91 ASP A C 1
ATOM 736 O O . ASP A 1 91 ? 20.343 -8.299 -33.318 1.00 97.19 91 ASP A O 1
ATOM 740 N N . GLU A 1 92 ? 22.100 -9.092 -32.164 1.00 97.62 92 GLU A N 1
ATOM 741 C CA . GLU A 1 92 ? 21.350 -9.989 -31.288 1.00 97.62 92 GLU A CA 1
ATOM 742 C C . GLU A 1 92 ? 20.425 -9.215 -30.347 1.00 97.62 92 GLU A C 1
ATOM 744 O O . GLU A 1 92 ? 19.244 -9.542 -30.247 1.00 97.62 92 GLU A O 1
ATOM 749 N N . ILE A 1 93 ? 20.911 -8.139 -29.719 1.00 97.75 93 ILE A N 1
ATOM 750 C CA . ILE A 1 93 ? 20.077 -7.274 -28.871 1.00 97.75 93 ILE A CA 1
ATOM 751 C C . ILE A 1 93 ? 18.961 -6.629 -29.702 1.00 97.75 93 ILE A C 1
ATOM 753 O O . ILE A 1 93 ? 17.811 -6.618 -29.273 1.00 97.75 93 ILE A O 1
ATOM 757 N N . ASN A 1 94 ? 19.249 -6.132 -30.909 1.00 98.19 94 ASN A N 1
ATOM 758 C CA . ASN A 1 94 ? 18.225 -5.565 -31.790 1.00 98.19 94 ASN A CA 1
ATOM 759 C C . ASN A 1 94 ? 17.175 -6.599 -32.209 1.00 98.19 94 ASN A C 1
ATOM 761 O O . ASN A 1 94 ? 15.986 -6.274 -32.283 1.00 98.19 94 ASN A O 1
ATOM 765 N N . LYS A 1 95 ? 17.587 -7.847 -32.448 1.00 98.19 95 LYS A N 1
ATOM 766 C CA . LYS A 1 95 ? 16.650 -8.935 -32.725 1.00 98.19 95 LYS A CA 1
ATOM 767 C C . LYS A 1 95 ? 15.796 -9.270 -31.498 1.00 98.19 95 LYS A C 1
ATOM 769 O O . LYS A 1 95 ? 14.573 -9.338 -31.627 1.00 98.19 95 LYS A O 1
ATOM 774 N N . PHE A 1 96 ? 16.401 -9.364 -30.314 1.00 98.06 96 PHE A N 1
ATOM 775 C CA . PHE A 1 96 ? 15.684 -9.525 -29.047 1.00 98.06 96 PHE A CA 1
ATOM 776 C C . PHE A 1 96 ? 14.663 -8.401 -28.825 1.00 98.06 96 PHE A C 1
ATOM 778 O O . PHE A 1 96 ? 13.510 -8.678 -28.514 1.00 98.06 96 PHE A O 1
ATOM 785 N N . LEU A 1 97 ? 15.035 -7.136 -29.044 1.00 97.31 97 LEU A N 1
ATOM 786 C CA . LEU A 1 97 ? 14.132 -5.990 -28.886 1.00 97.31 97 LEU A CA 1
ATOM 787 C C . LEU A 1 97 ? 12.901 -6.080 -29.803 1.00 97.31 97 LEU A C 1
ATOM 789 O O . LEU A 1 97 ? 11.811 -5.665 -29.403 1.00 97.31 97 LEU A O 1
ATOM 793 N N . ASN A 1 98 ? 13.049 -6.637 -31.008 1.00 97.56 98 ASN A N 1
ATOM 794 C CA . ASN A 1 98 ? 11.929 -6.875 -31.919 1.00 97.56 98 ASN A CA 1
ATOM 795 C C . ASN A 1 98 ? 11.022 -8.013 -31.429 1.00 97.56 98 ASN A C 1
ATOM 797 O O . ASN A 1 98 ? 9.807 -7.824 -31.358 1.00 97.56 98 ASN A O 1
ATOM 801 N N . LEU A 1 99 ? 11.594 -9.155 -31.033 1.00 98.31 99 LEU A N 1
ATOM 802 C CA . LEU A 1 99 ? 10.829 -10.276 -30.471 1.00 98.31 99 LEU A CA 1
ATOM 803 C C . LEU A 1 99 ? 10.121 -9.881 -29.169 1.00 98.31 99 LEU A C 1
ATOM 805 O O . LEU A 1 99 ? 8.946 -10.189 -28.987 1.00 98.31 99 LEU A O 1
ATOM 809 N N . ARG A 1 100 ? 10.774 -9.079 -28.321 1.00 97.25 100 ARG A N 1
ATOM 810 C CA . ARG A 1 100 ? 10.178 -8.482 -27.121 1.00 97.25 100 ARG A CA 1
ATOM 811 C C . ARG A 1 100 ? 8.933 -7.667 -27.464 1.00 97.25 100 ARG A C 1
ATOM 813 O O . ARG A 1 100 ? 7.913 -7.825 -26.806 1.00 97.25 100 ARG A O 1
ATOM 820 N N . LYS A 1 101 ? 8.970 -6.812 -28.495 1.00 97.06 101 LYS A N 1
ATOM 821 C CA . LYS A 1 101 ? 7.793 -6.026 -28.926 1.00 97.06 101 LYS A CA 1
ATOM 822 C C . LYS A 1 101 ? 6.634 -6.922 -29.375 1.00 97.06 101 LYS A C 1
ATOM 824 O O . LYS A 1 101 ? 5.487 -6.621 -29.046 1.00 97.06 101 LYS A O 1
ATOM 829 N N . LEU A 1 102 ? 6.924 -8.014 -30.086 1.00 98.06 102 LEU A N 1
ATOM 830 C CA . LEU A 1 102 ? 5.913 -8.998 -30.491 1.00 98.06 102 LEU A CA 1
ATOM 831 C C . LEU A 1 102 ? 5.308 -9.708 -29.273 1.00 98.06 102 LEU A C 1
ATOM 833 O O . LEU A 1 102 ? 4.087 -9.751 -29.144 1.00 98.06 102 LEU A O 1
ATOM 837 N N . TYR A 1 103 ? 6.148 -10.176 -28.347 1.00 98.38 103 TYR A N 1
ATOM 838 C CA . TYR A 1 103 ? 5.706 -10.793 -27.096 1.00 98.38 103 TYR A CA 1
ATOM 839 C C . TYR A 1 103 ? 4.807 -9.848 -26.289 1.00 98.38 103 TYR A C 1
ATOM 841 O O . TYR A 1 103 ? 3.697 -10.223 -25.920 1.00 98.38 103 TYR A O 1
ATOM 849 N N . LEU A 1 104 ? 5.236 -8.599 -26.076 1.00 97.62 104 LEU A N 1
ATOM 850 C CA . LEU A 1 104 ? 4.464 -7.606 -25.324 1.00 97.62 104 LEU A CA 1
ATOM 851 C C . LEU A 1 104 ? 3.108 -7.313 -25.966 1.00 97.62 104 LEU A C 1
ATOM 853 O O . LEU A 1 104 ? 2.125 -7.107 -25.257 1.00 97.62 104 LEU A O 1
ATOM 857 N N . LYS A 1 105 ? 3.038 -7.305 -27.301 1.00 98.19 105 LYS A N 1
ATOM 858 C CA . LYS A 1 105 ? 1.775 -7.142 -28.020 1.00 98.19 105 LYS A CA 1
ATOM 859 C C . LYS A 1 105 ? 0.818 -8.295 -27.733 1.00 98.19 105 LYS A C 1
ATOM 861 O O . LYS A 1 105 ? -0.324 -8.049 -27.354 1.00 98.19 105 LYS A O 1
ATOM 866 N N . GLU A 1 106 ? 1.276 -9.532 -27.889 1.00 98.31 106 GLU A N 1
ATOM 867 C CA . GLU A 1 106 ? 0.441 -10.712 -27.651 1.00 98.31 106 GLU A CA 1
ATOM 868 C C . GLU A 1 106 ? 0.049 -10.835 -26.167 1.00 98.31 106 GLU A C 1
ATOM 870 O O . GLU A 1 106 ? -1.112 -11.111 -25.869 1.00 98.31 106 GLU A O 1
ATOM 875 N N . LEU A 1 107 ? 0.959 -10.511 -25.239 1.00 97.81 107 LEU A N 1
ATOM 876 C CA . LEU A 1 107 ? 0.696 -10.447 -23.797 1.00 97.81 107 LEU A CA 1
ATOM 877 C C . LEU A 1 107 ? -0.390 -9.418 -23.447 1.00 97.81 107 LEU A C 1
ATOM 879 O O . LEU A 1 107 ? -1.343 -9.744 -22.741 1.00 97.81 107 LEU A O 1
ATOM 883 N N . LEU A 1 108 ? -0.270 -8.177 -23.937 1.00 97.88 108 LEU A N 1
ATOM 884 C CA . LEU A 1 108 ? -1.225 -7.100 -23.639 1.00 97.88 108 LEU A CA 1
ATOM 885 C C . LEU A 1 108 ? -2.611 -7.364 -24.240 1.00 97.88 108 LEU A C 1
ATOM 887 O O . LEU A 1 108 ? -3.608 -6.901 -23.685 1.00 97.88 108 LEU A O 1
ATOM 891 N N . PHE A 1 109 ? -2.682 -8.142 -25.323 1.00 98.19 109 PHE A N 1
ATOM 892 C CA . PHE A 1 109 ? -3.933 -8.661 -25.879 1.00 98.19 109 PHE A CA 1
ATOM 893 C C . PHE A 1 109 ? -4.370 -10.008 -25.283 1.00 98.19 109 PHE A C 1
ATOM 895 O O . PHE A 1 109 ? -5.336 -10.589 -25.769 1.00 98.19 109 PHE A O 1
ATOM 902 N N . SER A 1 110 ? -3.691 -10.498 -24.242 1.00 97.88 110 SER A N 1
ATOM 903 C CA . SER A 1 110 ? -3.991 -11.766 -23.560 1.00 97.88 110 SER A CA 1
ATOM 904 C C . SER A 1 110 ? -4.025 -12.989 -24.489 1.00 97.88 110 SER A C 1
ATOM 906 O O . SER A 1 110 ? -4.698 -13.980 -24.216 1.00 97.88 110 SER A O 1
ATOM 908 N N . LYS A 1 111 ? -3.261 -12.952 -25.587 1.00 98.00 111 LYS A N 1
ATOM 909 C CA . LYS A 1 111 ? -3.071 -14.073 -26.516 1.00 98.00 111 LYS A CA 1
ATOM 910 C C . LYS A 1 111 ? -1.941 -14.966 -26.012 1.00 98.00 111 LYS A C 1
ATOM 912 O O . LYS A 1 111 ? -0.826 -14.957 -26.537 1.00 98.00 111 LYS A O 1
ATOM 917 N N . PHE A 1 112 ? -2.229 -15.699 -24.941 1.00 97.56 112 PHE A N 1
ATOM 918 C CA . PHE A 1 112 ? -1.205 -16.389 -24.159 1.00 97.56 112 PHE A CA 1
ATOM 919 C C . PHE A 1 112 ? -0.452 -17.477 -24.932 1.00 97.56 112 PHE A C 1
ATOM 921 O O . PHE A 1 112 ? 0.756 -17.597 -24.751 1.00 97.56 112 PHE A O 1
ATOM 928 N N . ASP A 1 113 ? -1.105 -18.205 -25.841 1.00 97.75 113 ASP A N 1
ATOM 929 C CA . ASP A 1 113 ? -0.429 -19.236 -26.640 1.00 97.75 113 ASP A CA 1
ATOM 930 C C . ASP A 1 113 ? 0.594 -18.637 -27.614 1.00 97.75 113 ASP A C 1
ATOM 932 O O . ASP A 1 113 ? 1.733 -19.097 -27.670 1.00 97.75 113 ASP A O 1
ATOM 936 N N . SER A 1 114 ? 0.233 -17.562 -28.325 1.00 98.00 114 SER A N 1
ATOM 937 C CA . SER A 1 114 ? 1.178 -16.824 -29.173 1.00 98.00 114 SER A CA 1
ATOM 938 C C . SER A 1 114 ? 2.330 -16.247 -28.353 1.00 98.00 114 SER A C 1
ATOM 940 O O . SER A 1 114 ? 3.485 -16.329 -28.762 1.00 98.00 114 SER A O 1
ATOM 942 N N . ALA A 1 115 ? 2.026 -15.672 -27.185 1.00 98.31 115 ALA A N 1
ATOM 943 C CA . ALA A 1 115 ? 3.039 -15.126 -26.291 1.00 98.31 115 ALA A CA 1
ATOM 944 C C . ALA A 1 115 ? 4.012 -16.218 -25.811 1.00 98.31 115 ALA A C 1
ATOM 946 O O . ALA A 1 115 ? 5.218 -15.980 -25.798 1.00 98.31 115 ALA A O 1
ATOM 947 N N . ARG A 1 116 ? 3.510 -17.423 -25.494 1.00 98.56 116 ARG A N 1
ATOM 948 C CA . ARG A 1 116 ? 4.326 -18.589 -25.117 1.00 98.56 116 ARG A CA 1
ATOM 949 C C . ARG A 1 116 ? 5.287 -18.974 -26.243 1.00 98.56 116 ARG A C 1
ATOM 951 O O . ARG A 1 116 ? 6.480 -19.073 -25.986 1.00 98.56 116 ARG A O 1
ATOM 958 N N . LEU A 1 117 ? 4.797 -19.080 -27.481 1.00 98.50 117 LEU A N 1
ATOM 959 C CA . LEU A 1 117 ? 5.629 -19.413 -28.647 1.00 98.50 117 LEU A CA 1
ATOM 960 C C . LEU A 1 117 ? 6.744 -18.388 -28.897 1.00 98.50 117 LEU A C 1
ATOM 962 O O . LEU A 1 117 ? 7.851 -18.765 -29.267 1.00 98.50 117 LEU A O 1
ATOM 966 N N . ILE A 1 118 ? 6.480 -17.096 -28.677 1.00 98.62 118 ILE A N 1
ATOM 967 C CA . ILE A 1 118 ? 7.511 -16.057 -28.823 1.00 98.62 118 ILE A CA 1
ATOM 968 C C . ILE A 1 118 ? 8.551 -16.158 -27.697 1.00 98.62 118 ILE A C 1
ATOM 970 O O . ILE A 1 118 ? 9.734 -15.941 -27.945 1.00 98.62 118 ILE A O 1
ATOM 974 N N . LEU A 1 119 ? 8.146 -16.497 -26.465 1.00 98.44 119 LEU A N 1
ATOM 975 C CA . LEU A 1 119 ? 9.108 -16.769 -25.389 1.00 98.44 119 LEU A CA 1
ATOM 976 C C . LEU A 1 119 ? 9.965 -18.004 -25.694 1.00 98.44 119 LEU A C 1
ATOM 978 O O . LEU A 1 119 ? 11.162 -17.969 -25.421 1.00 98.44 119 LEU A O 1
ATOM 982 N N . ASP A 1 120 ? 9.383 -19.049 -26.289 1.00 98.31 120 ASP A N 1
ATOM 983 C CA . ASP A 1 120 ? 10.123 -20.227 -26.753 1.00 98.31 120 ASP A CA 1
ATOM 984 C C . ASP A 1 120 ? 11.147 -19.840 -27.842 1.00 98.31 120 ASP A C 1
ATOM 986 O O . ASP A 1 120 ? 12.312 -20.213 -27.743 1.00 98.31 120 ASP A O 1
ATOM 990 N N . GLU A 1 121 ? 10.767 -18.999 -28.814 1.00 98.31 121 GLU A N 1
ATOM 991 C CA . GLU A 1 121 ? 11.694 -18.477 -29.837 1.00 98.31 121 GLU A CA 1
ATOM 992 C C . GLU A 1 121 ? 12.839 -17.649 -29.223 1.00 98.31 121 GLU A C 1
ATOM 994 O O . GLU A 1 121 ? 14.000 -17.796 -29.613 1.00 98.31 121 GLU A O 1
ATOM 999 N N . ILE A 1 122 ? 12.535 -16.796 -28.237 1.00 98.06 122 ILE A N 1
ATOM 1000 C CA . ILE A 1 122 ? 13.547 -16.013 -27.509 1.00 98.06 122 ILE A CA 1
ATOM 1001 C C . ILE A 1 122 ? 14.512 -16.941 -26.756 1.00 98.06 122 ILE A C 1
ATOM 1003 O O . ILE A 1 122 ? 15.718 -16.690 -26.761 1.00 98.06 122 ILE A O 1
ATOM 1007 N N . GLU A 1 123 ? 14.008 -17.999 -26.120 1.00 97.38 123 GLU A N 1
ATOM 1008 C CA . GLU A 1 123 ? 14.836 -18.984 -25.418 1.00 97.38 123 GLU A CA 1
ATOM 1009 C C . GLU A 1 123 ? 15.739 -19.766 -26.377 1.00 97.38 123 GLU A C 1
ATOM 1011 O O . GLU A 1 123 ? 16.944 -19.878 -26.140 1.00 97.38 123 GLU A O 1
ATOM 1016 N N . ASP A 1 124 ? 15.196 -20.253 -27.491 1.00 96.62 124 ASP A N 1
ATOM 1017 C CA . ASP A 1 124 ? 15.958 -21.006 -28.490 1.00 96.62 124 ASP A CA 1
ATOM 1018 C C . ASP A 1 124 ? 17.122 -20.175 -29.042 1.00 96.62 124 ASP A C 1
ATOM 1020 O O . ASP A 1 124 ? 18.263 -20.651 -29.176 1.00 96.62 124 ASP A O 1
ATOM 1024 N N . GLU A 1 125 ? 16.856 -18.901 -29.323 1.00 96.12 125 GLU A N 1
ATOM 1025 C CA . GLU A 1 125 ? 17.825 -18.006 -29.927 1.00 96.12 125 GLU A CA 1
ATOM 1026 C C . GLU A 1 125 ? 18.856 -17.483 -28.917 1.00 96.12 125 GLU A C 1
ATOM 1028 O O . GLU A 1 125 ? 20.063 -17.690 -29.096 1.00 96.12 125 GLU A O 1
ATOM 1033 N N . PHE A 1 126 ? 18.402 -16.875 -27.819 1.00 95.94 126 PHE A N 1
ATOM 1034 C CA . PHE A 1 126 ? 19.263 -16.152 -26.875 1.00 95.94 126 PHE A CA 1
ATOM 1035 C C . PHE A 1 126 ? 19.571 -16.928 -25.592 1.00 95.94 126 PHE A C 1
ATOM 1037 O O . PHE A 1 126 ? 20.410 -16.499 -24.798 1.00 95.94 126 PHE A O 1
ATOM 1044 N N . GLY A 1 127 ? 18.947 -18.087 -25.398 1.00 94.69 127 GLY A N 1
ATOM 1045 C CA . GLY A 1 127 ? 19.067 -18.853 -24.170 1.00 94.69 127 GLY A CA 1
ATOM 1046 C C . GLY A 1 127 ? 18.276 -18.247 -23.011 1.00 94.69 127 GLY A C 1
ATOM 1047 O O . GLY A 1 127 ? 17.404 -17.391 -23.170 1.00 94.69 127 GLY A O 1
ATOM 1048 N N . ILE A 1 128 ? 18.606 -18.702 -21.812 1.00 93.31 128 ILE A N 1
ATOM 1049 C CA . ILE A 1 128 ? 17.916 -18.350 -20.581 1.00 93.31 128 ILE A CA 1
ATOM 1050 C C . ILE A 1 128 ? 18.397 -16.984 -20.070 1.00 93.31 128 ILE A C 1
ATOM 1052 O O . ILE A 1 128 ? 19.574 -16.633 -20.116 1.00 93.31 128 ILE A O 1
ATOM 1056 N N . SER A 1 129 ? 17.466 -16.186 -19.561 1.00 94.75 129 SER A N 1
ATOM 1057 C CA . SER A 1 129 ? 17.739 -14.908 -18.898 1.00 94.75 129 SER A CA 1
ATOM 1058 C C . SER A 1 129 ? 16.771 -14.713 -17.736 1.00 94.75 129 SER A C 1
ATOM 1060 O O . SER A 1 129 ? 15.701 -15.328 -17.701 1.00 94.75 129 SER A O 1
ATOM 1062 N N . PHE A 1 130 ? 17.096 -13.831 -16.795 1.00 93.75 130 PHE A N 1
ATOM 1063 C CA . PHE A 1 130 ? 16.159 -13.453 -15.739 1.00 93.75 130 PHE A CA 1
ATOM 1064 C C . PHE A 1 130 ? 14.907 -12.777 -16.291 1.00 93.75 130 PHE A C 1
ATOM 1066 O O . PHE A 1 130 ? 13.830 -12.947 -15.721 1.00 93.75 130 PHE A O 1
ATOM 1073 N N . TRP A 1 131 ? 15.033 -12.035 -17.395 1.00 96.25 131 TRP A N 1
ATOM 1074 C CA . TRP A 1 131 ? 13.884 -11.490 -18.120 1.00 96.25 131 TRP A CA 1
ATOM 1075 C C . TRP A 1 131 ? 12.952 -12.592 -18.641 1.00 96.25 131 TRP A C 1
ATOM 1077 O O . TRP A 1 131 ? 11.739 -12.505 -18.446 1.00 96.25 131 TRP A O 1
ATOM 1087 N N . LEU A 1 132 ? 13.510 -13.642 -19.254 1.00 97.25 132 LEU A N 1
ATOM 1088 C CA . LEU A 1 132 ? 12.737 -14.776 -19.767 1.00 97.25 132 LEU A CA 1
ATOM 1089 C C . LEU A 1 132 ? 12.051 -15.539 -18.627 1.00 97.25 132 LEU A C 1
ATOM 1091 O O . LEU A 1 132 ? 10.862 -15.833 -18.725 1.00 97.25 132 LEU A O 1
ATOM 1095 N N . ILE A 1 133 ? 12.777 -15.826 -17.540 1.00 96.62 133 ILE A N 1
ATOM 1096 C CA . ILE A 1 133 ? 12.233 -16.528 -16.367 1.00 96.62 133 ILE A CA 1
ATOM 1097 C C . ILE A 1 133 ? 11.073 -15.731 -15.756 1.00 96.62 133 ILE A C 1
ATOM 1099 O O . ILE A 1 133 ? 10.006 -16.299 -15.538 1.00 96.62 133 ILE A O 1
ATOM 1103 N N . GLU A 1 134 ? 11.240 -14.422 -15.525 1.00 97.31 134 GLU A N 1
ATOM 1104 C CA . GLU A 1 134 ? 10.167 -13.562 -15.002 1.00 97.31 134 GLU A CA 1
ATOM 1105 C C . GLU A 1 134 ? 8.928 -13.602 -15.906 1.00 97.31 134 GLU A C 1
ATOM 1107 O O . GLU A 1 134 ? 7.814 -13.812 -15.427 1.00 97.31 134 GLU A O 1
ATOM 1112 N N . ASN A 1 135 ? 9.121 -13.449 -17.217 1.00 97.94 135 ASN A N 1
ATOM 1113 C CA . ASN A 1 135 ? 8.017 -13.409 -18.168 1.00 97.94 135 ASN A CA 1
ATOM 1114 C C . ASN A 1 135 ? 7.319 -14.765 -18.334 1.00 97.94 135 ASN A C 1
ATOM 1116 O O . ASN A 1 135 ? 6.092 -14.791 -18.408 1.00 97.94 135 ASN A O 1
ATOM 1120 N N . ARG A 1 136 ? 8.048 -15.890 -18.304 1.00 98.00 136 ARG A N 1
ATOM 1121 C CA . ARG A 1 136 ? 7.445 -17.235 -18.269 1.00 98.00 136 ARG A CA 1
ATOM 1122 C C . ARG A 1 136 ? 6.606 -17.430 -17.006 1.00 98.00 136 ARG A C 1
ATOM 1124 O O . ARG A 1 136 ? 5.460 -17.855 -17.112 1.00 98.00 136 ARG A O 1
ATOM 1131 N N . ILE A 1 137 ? 7.138 -17.076 -15.832 1.00 97.88 137 ILE A N 1
ATOM 1132 C CA . ILE A 1 137 ? 6.416 -17.177 -14.552 1.00 97.88 137 ILE A CA 1
ATOM 1133 C C . ILE A 1 137 ? 5.116 -16.372 -14.604 1.00 97.88 137 ILE A C 1
ATOM 1135 O O . ILE A 1 137 ? 4.048 -16.903 -14.299 1.00 97.88 137 ILE A O 1
ATOM 1139 N N . SER A 1 138 ? 5.198 -15.106 -15.012 1.00 97.12 138 SER A N 1
ATOM 1140 C CA . SER A 1 138 ? 4.040 -14.214 -15.082 1.00 97.12 138 SER A CA 1
ATOM 1141 C C . SER A 1 138 ? 3.016 -14.673 -16.123 1.00 97.12 138 SER A C 1
ATOM 1143 O O . SER A 1 138 ? 1.818 -14.639 -15.846 1.00 97.12 138 SER A O 1
ATOM 1145 N N . LEU A 1 139 ? 3.456 -15.171 -17.285 1.00 97.50 139 LEU A N 1
ATOM 1146 C CA . LEU A 1 139 ? 2.565 -15.713 -18.314 1.00 97.50 139 LEU A CA 1
ATOM 1147 C C . LEU A 1 139 ? 1.819 -16.962 -17.822 1.00 97.50 139 LEU A C 1
ATOM 1149 O O . LEU A 1 139 ? 0.599 -17.035 -17.974 1.00 97.50 139 LEU A O 1
ATOM 1153 N N . ILE A 1 140 ? 2.518 -17.918 -17.201 1.00 97.56 140 ILE A N 1
ATOM 1154 C CA . ILE A 1 140 ? 1.907 -19.140 -16.646 1.00 97.56 140 ILE A CA 1
ATOM 1155 C C . ILE A 1 140 ? 0.916 -18.771 -15.537 1.00 97.56 140 ILE A C 1
ATOM 1157 O O . ILE A 1 140 ? -0.220 -19.237 -15.537 1.00 97.56 140 ILE A O 1
ATOM 1161 N N . GLN A 1 141 ? 1.290 -17.857 -14.638 1.00 94.75 141 GLN A N 1
ATOM 1162 C CA . GLN A 1 141 ? 0.409 -17.390 -13.567 1.00 94.75 141 GLN A CA 1
ATOM 1163 C C . GLN A 1 141 ? -0.897 -16.773 -14.088 1.00 94.75 141 GLN A C 1
ATOM 1165 O O . GLN A 1 141 ? -1.942 -16.929 -13.452 1.00 94.75 141 GLN A O 1
ATOM 1170 N N . MET A 1 142 ? -0.838 -16.045 -15.208 1.00 93.69 142 MET A N 1
ATOM 1171 C CA . MET A 1 142 ? -2.002 -15.399 -15.820 1.00 93.69 142 MET A CA 1
ATOM 1172 C C . MET A 1 142 ? -2.862 -16.351 -16.656 1.00 93.69 142 MET A C 1
ATOM 1174 O O . MET A 1 142 ? -4.068 -16.132 -16.753 1.00 93.69 142 MET A O 1
ATOM 1178 N N . SER A 1 143 ? -2.256 -17.363 -17.279 1.00 94.81 143 SER A N 1
ATOM 1179 C CA . SER A 1 143 ? -2.932 -18.252 -18.232 1.00 94.81 143 SER A CA 1
ATOM 1180 C C . SER A 1 143 ? -3.384 -19.580 -17.624 1.00 94.81 143 SER A C 1
ATOM 1182 O O . SER A 1 143 ? -4.470 -20.053 -17.947 1.00 94.81 143 SER A O 1
ATOM 1184 N N . GLU A 1 144 ? -2.578 -20.164 -16.739 1.00 93.25 144 GLU A N 1
ATOM 1185 C CA . GLU A 1 144 ? -2.768 -21.514 -16.191 1.00 93.25 144 GLU A CA 1
ATOM 1186 C C . GLU A 1 144 ? -3.035 -21.493 -14.677 1.00 93.25 144 GLU A C 1
ATOM 1188 O O . GLU A 1 144 ? -3.793 -22.318 -14.177 1.00 93.25 144 GLU A O 1
ATOM 1193 N N . GLY A 1 145 ? -2.511 -20.496 -13.956 1.00 84.44 145 GLY A N 1
ATOM 1194 C CA . GLY A 1 145 ? -2.766 -20.293 -12.529 1.00 84.44 145 GLY A CA 1
ATOM 1195 C C . GLY A 1 145 ? -1.581 -20.647 -11.628 1.00 84.44 145 GLY A C 1
ATOM 1196 O O . GLY A 1 145 ? -0.454 -20.840 -12.082 1.00 84.44 145 GLY A O 1
ATOM 1197 N N . LEU A 1 146 ? -1.830 -20.659 -10.313 1.00 81.31 146 LEU A N 1
ATOM 1198 C CA . LEU A 1 146 ? -0.782 -20.790 -9.292 1.00 81.31 146 LEU A CA 1
ATOM 1199 C C . LEU A 1 146 ? -0.097 -22.165 -9.315 1.00 81.31 146 LEU A C 1
ATOM 1201 O O . LEU A 1 146 ? 1.112 -22.246 -9.142 1.00 81.31 146 LEU A O 1
ATOM 1205 N N . GLU A 1 147 ? -0.853 -23.241 -9.527 1.00 79.31 147 GLU A N 1
ATOM 1206 C CA . GLU A 1 147 ? -0.329 -24.610 -9.456 1.00 79.31 147 GLU A CA 1
ATOM 1207 C C . GLU A 1 147 ? 0.741 -24.862 -10.530 1.00 79.31 147 GLU A C 1
ATOM 1209 O O . GLU A 1 147 ? 1.864 -25.254 -10.212 1.00 79.31 147 GLU A O 1
ATOM 1214 N N . GLN A 1 148 ? 0.441 -24.533 -11.788 1.00 88.19 148 GLN A N 1
ATOM 1215 C CA . GLN A 1 148 ? 1.359 -24.691 -12.921 1.00 88.19 148 GLN A CA 1
ATOM 1216 C C . GLN A 1 148 ? 2.564 -23.753 -12.797 1.00 88.19 148 GLN A C 1
ATOM 1218 O O . GLN A 1 148 ? 3.695 -24.119 -13.126 1.00 88.19 148 GLN A O 1
ATOM 1223 N N . GLN A 1 149 ? 2.351 -22.550 -12.260 1.00 92.19 149 GLN A N 1
ATOM 1224 C CA . GLN A 1 149 ? 3.431 -21.616 -11.961 1.00 92.19 149 GLN A CA 1
ATOM 1225 C C . GLN A 1 149 ? 4.396 -22.189 -10.909 1.00 92.19 149 GLN A C 1
ATOM 1227 O O . GLN A 1 149 ? 5.622 -22.103 -11.073 1.00 92.19 149 GLN A O 1
ATOM 1232 N N . LYS A 1 150 ? 3.868 -22.815 -9.850 1.00 84.88 150 LYS A N 1
ATOM 1233 C CA . LYS A 1 150 ? 4.683 -23.446 -8.807 1.00 84.88 150 LYS A CA 1
ATOM 1234 C C . LYS A 1 150 ? 5.401 -24.674 -9.347 1.00 84.88 150 LYS A C 1
ATOM 1236 O O . LYS A 1 150 ? 6.579 -24.845 -9.052 1.00 84.88 150 LYS A O 1
ATOM 1241 N N . GLU A 1 151 ? 4.764 -25.460 -10.211 1.00 82.38 151 GLU A N 1
ATOM 1242 C CA . GLU A 1 151 ? 5.418 -26.584 -10.888 1.00 82.38 151 GLU A CA 1
ATOM 1243 C C . GLU A 1 151 ? 6.618 -26.125 -11.737 1.00 82.38 151 GLU A C 1
ATOM 1245 O O . GLU A 1 151 ? 7.702 -26.706 -11.649 1.00 82.38 151 GLU A O 1
ATOM 1250 N N . PHE A 1 152 ? 6.459 -25.053 -12.523 1.00 90.44 152 PHE A N 1
ATOM 1251 C CA . PHE A 1 152 ? 7.552 -24.475 -13.310 1.00 90.44 152 PHE A CA 1
ATOM 1252 C C . PHE A 1 152 ? 8.692 -23.969 -12.420 1.00 90.44 152 PHE A C 1
ATOM 1254 O O . PHE A 1 152 ? 9.855 -24.296 -12.650 1.00 90.44 152 PHE A O 1
ATOM 1261 N N . THR A 1 153 ? 8.375 -23.199 -11.377 1.00 88.94 153 THR A N 1
ATOM 1262 C CA . THR A 1 153 ? 9.401 -22.599 -10.508 1.00 88.94 153 THR A CA 1
ATOM 1263 C C . THR A 1 153 ? 10.120 -23.638 -9.649 1.00 88.94 153 THR A C 1
ATOM 1265 O O . THR A 1 153 ? 11.335 -23.536 -9.474 1.00 88.94 153 THR A O 1
ATOM 1268 N N . LYS A 1 154 ? 9.426 -24.694 -9.208 1.00 83.88 154 LYS A N 1
ATOM 1269 C CA . LYS A 1 154 ? 10.007 -25.832 -8.479 1.00 83.88 154 LYS A CA 1
ATOM 1270 C C . LYS A 1 154 ? 11.119 -26.518 -9.279 1.00 83.88 154 LYS A C 1
ATOM 1272 O O . LYS A 1 154 ? 12.189 -26.759 -8.728 1.00 83.88 154 LYS A O 1
ATOM 1277 N N . LYS A 1 155 ? 10.928 -26.718 -10.593 1.00 87.00 155 LYS A N 1
ATOM 1278 C CA . LYS A 1 155 ? 11.948 -27.298 -11.498 1.00 87.00 155 LYS A CA 1
ATOM 1279 C C . LYS A 1 155 ? 13.257 -26.502 -11.523 1.00 87.00 155 LYS A C 1
ATOM 1281 O O . LYS A 1 155 ? 14.306 -27.077 -11.788 1.00 87.00 155 LYS A O 1
ATOM 1286 N N . ILE A 1 156 ? 13.203 -25.198 -11.250 1.00 88.25 156 ILE A N 1
ATOM 1287 C CA . ILE A 1 156 ? 14.379 -24.322 -11.195 1.00 88.25 156 ILE A CA 1
ATOM 1288 C C . ILE A 1 156 ? 14.960 -24.291 -9.779 1.00 88.25 156 ILE A C 1
ATOM 1290 O O . ILE A 1 156 ? 16.160 -24.470 -9.597 1.00 88.25 156 ILE A O 1
ATOM 1294 N N . VAL A 1 157 ? 14.116 -24.063 -8.769 1.00 84.25 157 VAL A N 1
ATOM 1295 C CA . VAL A 1 157 ? 14.534 -23.844 -7.374 1.00 84.25 157 VAL A CA 1
ATOM 1296 C C . VAL A 1 157 ? 15.091 -25.117 -6.726 1.00 84.25 157 VAL A C 1
ATOM 1298 O O . VAL A 1 157 ? 16.015 -25.027 -5.916 1.00 84.25 157 VAL A O 1
ATOM 1301 N N . GLU A 1 158 ? 14.584 -26.294 -7.090 1.00 82.31 158 GLU A N 1
ATOM 1302 C CA . GLU A 1 158 ? 15.046 -27.589 -6.561 1.00 82.31 158 GLU A CA 1
ATOM 1303 C C . GLU A 1 158 ? 16.159 -28.231 -7.398 1.00 82.31 158 GLU A C 1
ATOM 1305 O O . GLU A 1 158 ? 16.685 -29.278 -7.030 1.00 82.31 158 GLU A O 1
ATOM 1310 N N . ASN A 1 159 ? 16.564 -27.610 -8.508 1.00 82.00 159 ASN A N 1
ATOM 1311 C CA . ASN A 1 159 ? 17.669 -28.115 -9.309 1.00 82.00 159 ASN A CA 1
ATOM 1312 C C . ASN A 1 159 ? 19.008 -27.846 -8.602 1.00 82.00 159 ASN A C 1
ATOM 1314 O O . ASN A 1 159 ? 19.502 -26.720 -8.586 1.00 82.00 159 ASN A O 1
ATOM 1318 N N . GLU A 1 160 ? 19.612 -28.885 -8.026 1.00 78.50 160 GLU A N 1
ATOM 1319 C CA . GLU A 1 160 ? 20.897 -28.789 -7.317 1.00 78.50 160 GLU A CA 1
ATOM 1320 C C . GLU A 1 160 ? 22.070 -28.384 -8.225 1.00 78.50 160 GLU A C 1
ATOM 1322 O O . GLU A 1 160 ? 23.040 -27.797 -7.747 1.00 78.50 160 GLU A O 1
ATOM 1327 N N . ASN A 1 161 ? 21.968 -28.642 -9.534 1.00 80.00 161 ASN A N 1
ATOM 1328 C CA . ASN A 1 161 ? 22.972 -28.235 -10.519 1.00 80.00 161 ASN A CA 1
ATOM 1329 C C . ASN A 1 161 ? 22.785 -26.781 -10.985 1.00 80.00 161 ASN A C 1
ATOM 1331 O O . ASN A 1 161 ? 23.654 -26.239 -11.668 1.00 80.00 161 ASN A O 1
ATOM 1335 N N . ALA A 1 162 ? 21.659 -26.144 -10.648 1.00 79.88 162 ALA A N 1
ATOM 1336 C CA . ALA A 1 162 ? 21.414 -24.750 -10.979 1.00 79.88 162 ALA A CA 1
ATOM 1337 C C . ALA A 1 162 ? 22.207 -23.812 -10.062 1.00 79.88 162 ALA A C 1
ATOM 1339 O O . ALA A 1 162 ? 22.380 -24.046 -8.861 1.00 79.88 162 ALA A O 1
ATOM 1340 N N . ASN A 1 163 ? 22.630 -22.682 -10.627 1.00 77.75 163 ASN A N 1
ATOM 1341 C CA . ASN A 1 163 ? 23.296 -21.637 -9.869 1.00 77.75 163 ASN A CA 1
ATOM 1342 C C . ASN A 1 163 ? 22.407 -21.103 -8.731 1.00 77.75 163 ASN A C 1
ATOM 1344 O O . ASN A 1 163 ? 21.219 -20.818 -8.914 1.00 77.75 163 ASN A O 1
ATOM 1348 N N . VAL A 1 164 ? 23.032 -20.885 -7.574 1.00 76.12 164 VAL A N 1
ATOM 1349 C CA . VAL A 1 164 ? 22.412 -20.373 -6.345 1.00 76.12 164 VAL A CA 1
ATOM 1350 C C . VAL A 1 164 ? 21.536 -19.149 -6.578 1.00 76.12 164 VAL A C 1
ATOM 1352 O O . VAL A 1 164 ? 20.408 -19.104 -6.091 1.00 76.12 164 VAL A O 1
ATOM 1355 N N . THR A 1 165 ? 22.010 -18.161 -7.338 1.00 79.19 165 THR A N 1
ATOM 1356 C CA . THR A 1 165 ? 21.230 -16.928 -7.508 1.00 79.19 165 THR A CA 1
ATOM 1357 C C . THR A 1 165 ? 20.093 -17.074 -8.470 1.00 79.19 165 THR A C 1
ATOM 1359 O O . THR A 1 165 ? 19.118 -16.354 -8.305 1.00 79.19 165 THR A O 1
ATOM 1362 N N . ILE A 1 166 ? 20.154 -17.998 -9.433 1.00 85.12 166 ILE A N 1
ATOM 1363 C CA . ILE A 1 166 ? 18.957 -18.275 -10.224 1.00 85.12 166 ILE A CA 1
ATOM 1364 C C . ILE A 1 166 ? 17.889 -18.851 -9.327 1.00 85.12 166 ILE A C 1
ATOM 1366 O O . ILE A 1 166 ? 16.761 -18.370 -9.357 1.00 85.12 166 ILE A O 1
ATOM 1370 N N . ARG A 1 167 ? 18.248 -19.841 -8.509 1.00 84.56 167 ARG A N 1
ATOM 1371 C CA . ARG A 1 167 ? 17.322 -20.462 -7.561 1.00 84.56 167 ARG A CA 1
ATOM 1372 C C . ARG A 1 167 ? 16.733 -19.403 -6.624 1.00 84.56 167 ARG A C 1
ATOM 1374 O O . ARG A 1 167 ? 15.515 -19.293 -6.508 1.00 84.56 167 ARG A O 1
ATOM 1381 N N . PHE A 1 168 ? 17.589 -18.557 -6.050 1.00 84.06 168 PHE A N 1
ATOM 1382 C CA . PHE A 1 168 ? 17.189 -17.459 -5.173 1.00 84.06 168 PHE A CA 1
ATOM 1383 C C . PHE A 1 168 ? 16.275 -16.445 -5.873 1.00 84.06 168 PHE A C 1
ATOM 1385 O O . PHE A 1 168 ? 15.147 -16.236 -5.438 1.00 84.06 168 PHE A O 1
ATOM 1392 N N . ILE A 1 169 ? 16.707 -15.846 -6.985 1.00 87.69 169 ILE A N 1
ATOM 1393 C CA . ILE A 1 169 ? 15.933 -14.822 -7.702 1.00 87.69 169 ILE A CA 1
ATOM 1394 C C . ILE A 1 169 ? 14.607 -15.416 -8.191 1.00 87.69 169 ILE A C 1
ATOM 1396 O O . ILE A 1 169 ? 13.568 -14.779 -8.045 1.00 87.69 169 ILE A O 1
ATOM 1400 N N . THR A 1 170 ? 14.608 -16.654 -8.692 1.00 90.88 170 THR A N 1
ATOM 1401 C CA . THR A 1 170 ? 13.389 -17.348 -9.141 1.00 90.88 170 THR A CA 1
ATOM 1402 C C . THR A 1 170 ? 12.375 -17.518 -8.013 1.00 90.88 170 THR A C 1
ATOM 1404 O O . THR A 1 170 ? 11.183 -17.341 -8.256 1.00 90.88 170 THR A O 1
ATOM 1407 N N . SER A 1 171 ? 12.816 -17.799 -6.781 1.00 86.56 171 SER A N 1
ATOM 1408 C CA . SER A 1 171 ? 11.906 -17.915 -5.633 1.00 86.56 171 SER A CA 1
ATOM 1409 C C . SER A 1 171 ? 11.139 -16.610 -5.369 1.00 86.56 171 SER A C 1
ATOM 1411 O O . SER A 1 171 ? 9.917 -16.631 -5.240 1.00 86.56 171 SER A O 1
ATOM 1413 N N . TYR A 1 172 ? 11.811 -15.458 -5.429 1.00 89.38 172 TYR A N 1
ATOM 1414 C CA . TYR A 1 172 ? 11.164 -14.156 -5.238 1.00 89.38 172 TYR A CA 1
ATOM 1415 C C . TYR A 1 172 ? 10.353 -13.707 -6.456 1.00 89.38 172 TYR A C 1
ATOM 1417 O O . TYR A 1 172 ? 9.271 -13.146 -6.293 1.00 89.38 172 TYR A O 1
ATOM 1425 N N . LEU A 1 173 ? 10.805 -14.014 -7.679 1.00 92.50 173 LEU A N 1
ATOM 1426 C CA . LEU A 1 173 ? 9.986 -13.823 -8.882 1.00 92.50 173 LEU A CA 1
ATOM 1427 C C . LEU A 1 173 ? 8.687 -14.641 -8.806 1.00 92.50 173 LEU A C 1
ATOM 1429 O O . LEU A 1 173 ? 7.641 -14.153 -9.232 1.00 92.50 173 LEU A O 1
ATOM 1433 N N . SER A 1 174 ? 8.748 -15.844 -8.223 1.00 90.12 174 SER A N 1
ATOM 1434 C CA . SER A 1 174 ? 7.593 -16.715 -8.009 1.00 90.12 174 SER A CA 1
ATOM 1435 C C . SER A 1 174 ? 6.577 -16.086 -7.055 1.00 90.12 174 SER A C 1
ATOM 1437 O O . SER A 1 174 ? 5.436 -15.865 -7.457 1.00 90.12 174 SER A O 1
ATOM 1439 N N . ILE A 1 175 ? 7.006 -15.722 -5.840 1.00 86.50 175 ILE A N 1
ATOM 1440 C CA . ILE A 1 175 ? 6.153 -15.104 -4.805 1.00 86.50 175 ILE A CA 1
ATOM 1441 C C . ILE A 1 175 ? 5.508 -13.819 -5.327 1.00 86.50 175 ILE A C 1
ATOM 1443 O O . ILE A 1 175 ? 4.304 -13.590 -5.197 1.00 86.50 175 ILE A O 1
ATOM 1447 N N . LYS A 1 176 ? 6.308 -12.985 -5.994 1.00 89.56 176 LYS A N 1
ATOM 1448 C CA . LYS A 1 176 ? 5.852 -11.725 -6.574 1.00 89.56 176 LYS A CA 1
ATOM 1449 C C . LYS A 1 176 ? 4.764 -11.905 -7.628 1.00 89.56 176 LYS A C 1
ATOM 1451 O O . LYS A 1 176 ? 3.934 -11.010 -7.775 1.00 89.56 176 LYS A O 1
ATOM 1456 N N . ALA A 1 177 ? 4.756 -13.002 -8.382 1.00 90.38 177 ALA A N 1
ATOM 1457 C CA . ALA A 1 177 ? 3.765 -13.220 -9.432 1.00 90.38 177 ALA A CA 1
ATOM 1458 C C . ALA A 1 177 ? 2.387 -13.620 -8.875 1.00 90.38 177 ALA A C 1
ATOM 1460 O O . ALA A 1 177 ? 1.372 -13.327 -9.501 1.00 90.38 177 ALA A O 1
ATOM 1461 N N . GLU A 1 178 ? 2.325 -14.222 -7.685 1.00 86.56 178 GLU A N 1
ATOM 1462 C CA . GLU A 1 178 ? 1.095 -14.789 -7.120 1.00 86.56 178 GLU A CA 1
ATOM 1463 C C . GLU A 1 178 ? -0.038 -13.766 -7.002 1.00 86.56 178 GLU A C 1
ATOM 1465 O O . GLU A 1 178 ? 0.133 -12.702 -6.406 1.00 86.56 178 GLU A O 1
ATOM 1470 N N . LYS A 1 179 ? -1.236 -14.106 -7.491 1.00 78.38 179 LYS A N 1
ATOM 1471 C CA . LYS A 1 179 ? -2.397 -13.198 -7.485 1.00 78.38 179 LYS A CA 1
ATOM 1472 C C . LYS A 1 179 ? -2.748 -12.657 -6.089 1.00 78.38 179 LYS A C 1
ATOM 1474 O O . LYS A 1 179 ? -3.111 -11.493 -5.971 1.00 78.38 179 LYS A O 1
ATOM 1479 N N . ASN A 1 180 ? -2.599 -13.478 -5.049 1.00 73.12 180 ASN A N 1
ATOM 1480 C CA . ASN A 1 180 ? -2.988 -13.138 -3.674 1.00 73.12 180 ASN A CA 1
ATOM 1481 C C . ASN A 1 180 ? -1.886 -12.411 -2.880 1.00 73.12 180 ASN A C 1
ATOM 1483 O O . ASN A 1 180 ? -2.102 -12.032 -1.731 1.00 73.12 180 ASN A O 1
ATOM 1487 N N . VAL A 1 181 ? -0.697 -12.212 -3.459 1.00 77.25 181 VAL A N 1
ATOM 1488 C CA . VAL A 1 181 ? 0.381 -11.444 -2.820 1.00 77.25 181 VAL A CA 1
ATOM 1489 C C . VAL A 1 181 ? 0.260 -9.983 -3.245 1.00 77.25 181 VAL A C 1
ATOM 1491 O O . VAL A 1 181 ? 0.652 -9.610 -4.352 1.00 77.25 181 VAL A O 1
ATOM 1494 N N . ALA A 1 182 ? -0.287 -9.140 -2.370 1.00 80.38 182 ALA A N 1
ATOM 1495 C CA . ALA A 1 182 ? -0.332 -7.697 -2.599 1.00 80.38 182 ALA A CA 1
ATOM 1496 C C . ALA A 1 182 ? 1.093 -7.098 -2.667 1.00 80.38 182 ALA A C 1
ATOM 1498 O O . ALA A 1 182 ? 1.979 -7.582 -1.957 1.00 80.38 182 ALA A O 1
ATOM 1499 N N . PRO A 1 183 ? 1.332 -6.029 -3.455 1.00 86.94 183 PRO A N 1
ATOM 1500 C CA . P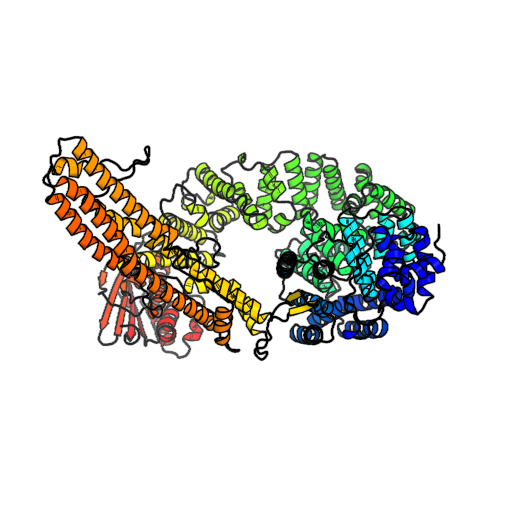RO A 1 183 ? 2.641 -5.374 -3.544 1.00 86.94 183 PRO A CA 1
ATOM 1501 C C . PRO A 1 183 ? 3.252 -5.040 -2.177 1.00 86.94 183 PRO A C 1
ATOM 1503 O O . PRO A 1 183 ? 4.393 -5.391 -1.908 1.00 86.94 183 PRO A O 1
ATOM 1506 N N . GLN A 1 184 ? 2.453 -4.492 -1.258 1.00 82.25 184 GLN A N 1
ATOM 1507 C CA . GLN A 1 184 ? 2.903 -4.111 0.082 1.00 82.25 184 GLN A CA 1
ATOM 1508 C C . GLN A 1 184 ? 3.364 -5.311 0.923 1.00 82.25 184 GLN A C 1
ATOM 1510 O O . GLN A 1 184 ? 4.200 -5.153 1.811 1.00 82.25 184 GLN A O 1
ATOM 1515 N N . LYS A 1 185 ? 2.813 -6.507 0.675 1.00 79.69 185 LYS A N 1
ATOM 1516 C CA . LYS A 1 185 ? 3.241 -7.739 1.348 1.00 79.69 185 LYS A CA 1
ATOM 1517 C C . LYS A 1 185 ? 4.616 -8.170 0.842 1.00 79.69 185 LYS A C 1
ATOM 1519 O O . LYS A 1 185 ? 5.500 -8.411 1.657 1.00 79.69 185 LYS A O 1
ATOM 1524 N N . TYR A 1 186 ? 4.804 -8.181 -0.478 1.00 85.75 186 TYR A N 1
ATOM 1525 C CA . TYR A 1 186 ? 6.103 -8.462 -1.090 1.00 85.75 186 TYR A CA 1
ATOM 1526 C C . TYR A 1 186 ? 7.175 -7.472 -0.605 1.00 85.75 186 TYR A C 1
ATOM 1528 O O . TYR A 1 186 ? 8.255 -7.886 -0.196 1.00 85.75 186 TYR A O 1
ATOM 1536 N N . ASP A 1 187 ? 6.856 -6.177 -0.535 1.00 86.75 187 ASP A N 1
ATOM 1537 C CA . ASP A 1 187 ? 7.785 -5.144 -0.055 1.00 86.75 187 ASP A CA 1
ATOM 1538 C C . ASP A 1 187 ? 8.251 -5.396 1.390 1.00 86.75 187 ASP A C 1
ATOM 1540 O O . ASP A 1 187 ? 9.425 -5.211 1.714 1.00 86.75 187 ASP A O 1
ATOM 1544 N N . ARG A 1 188 ? 7.345 -5.850 2.270 1.00 80.12 188 ARG A N 1
ATOM 1545 C CA . ARG A 1 188 ? 7.683 -6.223 3.655 1.00 80.12 188 ARG A CA 1
ATOM 1546 C C . ARG A 1 188 ? 8.594 -7.446 3.707 1.00 80.12 188 ARG A C 1
ATOM 1548 O O . ARG A 1 188 ? 9.541 -7.446 4.490 1.00 80.12 188 ARG A O 1
ATOM 1555 N N . GLU A 1 189 ? 8.332 -8.451 2.876 1.00 79.25 189 GLU A N 1
ATOM 1556 C CA . GLU A 1 189 ? 9.174 -9.648 2.769 1.00 79.25 189 GLU A CA 1
ATOM 1557 C C . GLU A 1 189 ? 10.586 -9.290 2.279 1.00 79.25 189 GLU A C 1
ATOM 1559 O O . GLU A 1 189 ? 11.567 -9.703 2.895 1.00 79.25 189 GLU A O 1
ATOM 1564 N N . ILE A 1 190 ? 10.712 -8.437 1.255 1.00 86.19 190 ILE A N 1
ATOM 1565 C CA . ILE A 1 190 ? 12.017 -7.960 0.768 1.00 86.19 190 ILE A CA 1
ATOM 1566 C C . ILE A 1 190 ? 12.742 -7.110 1.814 1.00 86.19 190 ILE A C 1
ATOM 1568 O O . ILE A 1 190 ? 13.955 -7.248 1.979 1.00 86.19 190 ILE A O 1
ATOM 1572 N N . LYS A 1 191 ? 12.028 -6.262 2.563 1.00 83.50 191 LYS A N 1
ATOM 1573 C CA . LYS A 1 191 ? 12.629 -5.480 3.653 1.00 83.50 191 LYS A CA 1
ATOM 1574 C C . LYS A 1 191 ? 13.156 -6.383 4.773 1.00 83.50 191 LYS A C 1
ATOM 1576 O O . LYS A 1 191 ? 14.270 -6.177 5.245 1.00 83.50 191 LYS A O 1
ATOM 1581 N N . SER A 1 192 ? 12.384 -7.397 5.166 1.00 77.31 192 SER A N 1
ATOM 1582 C CA . SER A 1 192 ? 12.802 -8.390 6.163 1.00 77.31 192 SER A CA 1
ATOM 1583 C C . SER A 1 192 ? 14.021 -9.182 5.690 1.00 77.31 192 SER A C 1
ATOM 1585 O O . SER A 1 192 ? 14.985 -9.309 6.443 1.00 77.31 192 SER A O 1
ATOM 1587 N N . LEU A 1 193 ? 14.022 -9.626 4.429 1.00 81.06 193 LEU A N 1
ATOM 1588 C CA . LEU A 1 193 ? 15.179 -10.255 3.799 1.00 81.06 193 LEU A CA 1
ATOM 1589 C C . LEU A 1 193 ? 16.401 -9.330 3.832 1.00 81.06 193 LEU A C 1
ATOM 1591 O O . LEU A 1 193 ? 17.482 -9.771 4.207 1.00 81.06 193 LEU A O 1
ATOM 1595 N N . SER A 1 194 ? 16.257 -8.064 3.428 1.00 81.75 194 SER A N 1
ATOM 1596 C CA . SER A 1 194 ? 17.388 -7.133 3.388 1.00 81.75 194 SER A CA 1
ATOM 1597 C C . SER A 1 194 ? 18.023 -6.976 4.765 1.00 81.75 194 SER A C 1
ATOM 1599 O O . SER A 1 194 ? 19.241 -7.109 4.865 1.00 81.75 194 SER A O 1
ATOM 1601 N N . ASN A 1 195 ? 17.206 -6.783 5.806 1.00 80.56 195 ASN A N 1
ATOM 1602 C CA . ASN A 1 195 ? 17.677 -6.677 7.186 1.00 80.56 195 ASN A CA 1
ATOM 1603 C C . ASN A 1 195 ? 18.425 -7.945 7.623 1.00 80.56 195 ASN A C 1
ATOM 1605 O O . ASN A 1 195 ? 19.541 -7.849 8.121 1.00 80.56 195 ASN A O 1
ATOM 1609 N N . ALA A 1 196 ? 17.866 -9.131 7.354 1.00 73.88 196 ALA A N 1
ATOM 1610 C CA . ALA A 1 196 ? 18.517 -10.401 7.684 1.00 73.88 196 ALA A CA 1
ATOM 1611 C C . ALA A 1 196 ? 19.869 -10.572 6.968 1.00 73.88 196 ALA A C 1
ATOM 1613 O O . ALA A 1 196 ? 20.824 -11.095 7.536 1.00 73.88 196 ALA A O 1
ATOM 1614 N N . LEU A 1 197 ? 19.972 -10.105 5.720 1.00 77.19 197 LEU A N 1
ATOM 1615 C CA . LEU A 1 197 ? 21.227 -10.113 4.969 1.00 77.19 197 LEU A CA 1
ATOM 1616 C C . LEU A 1 197 ? 22.241 -9.074 5.482 1.00 77.19 197 LEU A C 1
ATOM 1618 O O . LEU A 1 197 ? 23.436 -9.307 5.339 1.00 77.19 197 LEU A O 1
ATOM 1622 N N . ASP A 1 198 ? 21.792 -7.942 6.039 1.00 79.81 198 ASP A N 1
ATOM 1623 C CA . ASP A 1 198 ? 22.666 -6.911 6.632 1.00 79.81 198 ASP A CA 1
ATOM 1624 C C . ASP A 1 198 ? 23.252 -7.335 7.990 1.00 79.81 198 ASP A C 1
ATOM 1626 O O . ASP A 1 198 ? 24.320 -6.860 8.372 1.00 79.81 198 ASP A O 1
ATOM 1630 N N . GLU A 1 199 ? 22.590 -8.247 8.708 1.00 77.31 199 GLU A N 1
ATOM 1631 C CA . GLU A 1 199 ? 23.074 -8.806 9.979 1.00 77.31 199 GLU A CA 1
ATOM 1632 C C . GLU A 1 199 ? 24.195 -9.846 9.803 1.00 77.31 199 GLU A C 1
ATOM 1634 O O . GLU A 1 199 ? 24.878 -10.201 10.769 1.00 77.31 199 GLU A O 1
ATOM 1639 N N . LEU A 1 200 ? 24.422 -10.335 8.579 1.00 72.94 200 LEU A N 1
ATOM 1640 C CA . LEU A 1 200 ? 25.503 -11.275 8.301 1.00 72.94 200 LEU A CA 1
ATOM 1641 C C . LEU A 1 200 ? 26.870 -10.587 8.491 1.00 72.94 200 LEU A C 1
ATOM 1643 O O . LEU A 1 200 ? 27.088 -9.489 7.981 1.00 72.94 200 LEU A O 1
ATOM 1647 N N . PRO A 1 201 ? 27.857 -11.239 9.136 1.00 65.12 201 PRO A N 1
ATOM 1648 C CA . PRO A 1 201 ? 29.154 -10.627 9.446 1.00 65.12 201 PRO A CA 1
ATOM 1649 C C . PRO A 1 201 ? 30.068 -10.428 8.216 1.00 65.12 201 PRO A C 1
ATOM 1651 O O . PRO A 1 201 ? 31.247 -10.098 8.363 1.00 65.12 201 PRO A O 1
ATOM 1654 N N . TYR A 1 202 ? 29.546 -10.624 7.001 1.00 66.25 202 TYR A N 1
ATOM 1655 C CA . TYR A 1 202 ? 30.285 -10.641 5.743 1.00 66.25 202 TYR A CA 1
ATOM 1656 C C . TYR A 1 202 ? 29.786 -9.547 4.792 1.00 66.25 202 TYR A C 1
ATOM 1658 O O . TYR A 1 202 ? 28.626 -9.533 4.391 1.00 66.25 202 TYR A O 1
ATOM 1666 N N . ASN A 1 203 ? 30.686 -8.664 4.354 1.00 63.88 203 ASN A N 1
ATOM 1667 C CA . ASN A 1 203 ? 30.397 -7.664 3.322 1.00 63.88 203 ASN A CA 1
ATOM 1668 C C . ASN A 1 203 ? 30.707 -8.235 1.925 1.00 63.88 203 ASN A C 1
ATOM 1670 O O . ASN A 1 203 ? 31.728 -7.900 1.316 1.00 63.88 203 ASN A O 1
ATOM 1674 N N . ASP A 1 204 ? 29.860 -9.153 1.454 1.00 71.94 204 ASP A N 1
ATOM 1675 C CA . ASP A 1 204 ? 30.003 -9.784 0.139 1.00 71.94 204 ASP A CA 1
ATOM 1676 C C . ASP A 1 204 ? 29.244 -8.983 -0.948 1.00 71.94 204 ASP A C 1
ATOM 1678 O O . ASP A 1 204 ? 28.023 -8.814 -0.845 1.00 71.94 204 ASP A O 1
ATOM 1682 N N . PRO A 1 205 ? 29.924 -8.516 -2.022 1.00 71.25 205 PRO A N 1
ATOM 1683 C CA . PRO A 1 205 ? 29.302 -7.914 -3.209 1.00 71.25 205 PRO A CA 1
ATOM 1684 C C . PRO A 1 205 ? 28.090 -8.658 -3.777 1.00 71.25 205 PRO A C 1
ATOM 1686 O O . PRO A 1 205 ? 27.219 -8.053 -4.402 1.00 71.25 205 PRO A O 1
ATOM 1689 N N . TYR A 1 206 ? 28.045 -9.972 -3.590 1.00 77.31 206 TYR A N 1
ATOM 1690 C CA . TYR A 1 206 ? 26.992 -10.830 -4.094 1.00 77.31 206 TYR A CA 1
ATOM 1691 C C . TYR A 1 206 ? 25.672 -10.650 -3.339 1.00 77.31 206 TYR A C 1
ATOM 1693 O O . TYR A 1 206 ? 24.612 -10.675 -3.959 1.00 77.31 206 TYR A O 1
ATOM 1701 N N . LEU A 1 207 ? 25.713 -10.396 -2.026 1.00 79.12 207 LEU A N 1
ATOM 1702 C CA . LEU A 1 207 ? 24.507 -10.128 -1.233 1.00 79.12 207 LEU A CA 1
ATOM 1703 C C . LEU A 1 207 ? 23.836 -8.830 -1.685 1.00 79.12 207 LEU A C 1
ATOM 1705 O O . LEU A 1 207 ? 22.619 -8.771 -1.844 1.00 79.12 207 LEU A O 1
ATOM 1709 N N . GLU A 1 208 ? 24.643 -7.811 -1.971 1.00 82.50 208 GLU A N 1
ATOM 1710 C CA . GLU A 1 208 ? 24.181 -6.530 -2.502 1.00 82.50 208 GLU A CA 1
ATOM 1711 C C . GLU A 1 208 ? 23.533 -6.687 -3.888 1.00 82.50 208 GLU A C 1
ATOM 1713 O O . GLU A 1 208 ? 22.467 -6.129 -4.152 1.00 82.50 208 GLU A O 1
ATOM 1718 N N . TYR A 1 209 ? 24.114 -7.528 -4.749 1.00 86.88 209 TYR A N 1
ATOM 1719 C CA . TYR A 1 209 ? 23.525 -7.881 -6.041 1.00 86.88 209 TYR A CA 1
ATOM 1720 C C . TYR A 1 209 ? 22.175 -8.600 -5.906 1.00 86.88 209 TYR A C 1
ATOM 1722 O O . TYR A 1 209 ? 21.231 -8.280 -6.631 1.00 86.88 209 TYR A O 1
ATOM 1730 N N . LEU A 1 210 ? 22.057 -9.550 -4.971 1.00 86.62 210 LEU A N 1
ATOM 1731 C CA . LEU A 1 210 ? 20.798 -10.248 -4.704 1.00 86.62 210 LEU A CA 1
ATOM 1732 C C . LEU A 1 210 ? 19.708 -9.275 -4.256 1.00 86.62 210 LEU A C 1
ATOM 1734 O O . LEU A 1 210 ? 18.618 -9.305 -4.827 1.00 86.62 210 LEU A O 1
ATOM 1738 N N . LYS A 1 211 ? 20.023 -8.382 -3.306 1.00 88.00 211 LYS A N 1
ATOM 1739 C CA . LYS A 1 211 ? 19.119 -7.316 -2.845 1.00 88.00 211 LYS A CA 1
ATOM 1740 C C . LYS A 1 211 ? 18.641 -6.465 -4.011 1.00 88.00 211 LYS A C 1
ATOM 1742 O O . LYS A 1 211 ? 17.437 -6.330 -4.199 1.00 88.00 211 LYS A O 1
ATOM 1747 N N . PHE A 1 212 ? 19.566 -5.980 -4.837 1.00 91.06 212 PHE A N 1
ATOM 1748 C CA . PHE A 1 212 ? 19.241 -5.200 -6.028 1.00 91.06 212 PHE A CA 1
ATOM 1749 C C . PHE A 1 212 ? 18.294 -5.947 -6.982 1.00 91.06 212 PHE A C 1
ATOM 1751 O O . PHE A 1 212 ? 17.363 -5.352 -7.513 1.00 91.06 212 PHE A O 1
ATOM 1758 N N . LYS A 1 213 ? 18.482 -7.258 -7.191 1.00 90.00 213 LYS A N 1
ATOM 1759 C CA . LYS A 1 213 ? 17.662 -8.032 -8.139 1.00 90.00 213 LYS A CA 1
ATOM 1760 C C . LYS A 1 213 ? 16.243 -8.339 -7.683 1.00 90.00 213 LYS A C 1
ATOM 1762 O O . LYS A 1 213 ? 15.387 -8.538 -8.550 1.00 90.00 213 LYS A O 1
ATOM 1767 N N . VAL A 1 214 ? 16.008 -8.432 -6.377 1.00 90.06 214 VAL A N 1
ATOM 1768 C CA . VAL A 1 214 ? 14.675 -8.711 -5.813 1.00 90.06 214 VAL A CA 1
ATOM 1769 C C . VAL A 1 214 ? 13.958 -7.444 -5.351 1.00 90.06 214 VAL A C 1
ATOM 1771 O O . VAL A 1 214 ? 12.726 -7.450 -5.261 1.00 90.06 214 VAL A O 1
ATOM 1774 N N . ASN A 1 215 ? 14.702 -6.359 -5.105 1.00 89.44 215 ASN A N 1
ATOM 1775 C CA . ASN A 1 215 ? 14.153 -5.061 -4.746 1.00 89.44 215 ASN A CA 1
ATOM 1776 C C . ASN A 1 215 ? 13.497 -4.392 -5.948 1.00 89.44 215 ASN A C 1
ATOM 1778 O O . ASN A 1 215 ? 14.138 -3.990 -6.915 1.00 89.44 215 ASN A O 1
ATOM 1782 N N . ILE A 1 216 ? 12.181 -4.273 -5.857 1.00 87.31 216 ILE A N 1
ATOM 1783 C CA . ILE A 1 216 ? 11.358 -3.578 -6.841 1.00 87.31 216 ILE A CA 1
ATOM 1784 C C . ILE A 1 216 ? 10.634 -2.422 -6.155 1.00 87.31 216 ILE A C 1
ATOM 1786 O O . ILE A 1 216 ? 10.185 -1.502 -6.828 1.00 87.31 216 ILE A O 1
ATOM 1790 N N . SER A 1 217 ? 10.517 -2.427 -4.828 1.00 82.38 217 SER A N 1
ATOM 1791 C CA . SER A 1 217 ? 9.708 -1.472 -4.081 1.00 82.38 217 SER A CA 1
ATOM 1792 C C . SER A 1 217 ? 10.298 -0.073 -4.122 1.00 82.38 217 SER A C 1
ATOM 1794 O O . SER A 1 217 ? 9.564 0.882 -4.384 1.00 82.38 217 SER A O 1
ATOM 1796 N N . ASN A 1 218 ? 11.616 0.027 -3.960 1.00 84.00 218 ASN A N 1
ATOM 1797 C CA . ASN A 1 218 ? 12.341 1.280 -3.810 1.00 84.00 218 ASN A CA 1
ATOM 1798 C C . ASN A 1 218 ? 13.515 1.363 -4.784 1.00 84.00 218 ASN A C 1
ATOM 1800 O O . ASN A 1 218 ? 13.915 0.381 -5.406 1.00 84.00 218 ASN A O 1
ATOM 1804 N N . ILE A 1 219 ? 14.055 2.570 -4.913 1.00 85.50 219 ILE A N 1
ATOM 1805 C CA . ILE A 1 219 ? 15.321 2.809 -5.598 1.00 85.50 219 ILE A CA 1
ATOM 1806 C C . ILE A 1 219 ? 16.344 3.103 -4.512 1.00 85.50 219 ILE A C 1
ATOM 1808 O O . ILE A 1 219 ? 16.529 4.256 -4.125 1.00 85.50 219 ILE A O 1
ATOM 1812 N N . ASP A 1 220 ? 16.947 2.038 -3.997 1.00 84.00 220 ASP A N 1
ATOM 1813 C CA . ASP A 1 220 ? 17.961 2.134 -2.952 1.00 84.00 220 ASP A CA 1
ATOM 1814 C C . ASP A 1 220 ? 19.340 2.452 -3.551 1.00 84.00 220 ASP A C 1
ATOM 1816 O O . ASP A 1 220 ? 19.602 2.280 -4.751 1.00 84.00 220 ASP A O 1
ATOM 1820 N N . GLU A 1 221 ? 20.239 2.946 -2.703 1.00 83.19 221 GLU A N 1
ATOM 1821 C CA . GLU A 1 221 ? 21.625 3.186 -3.083 1.00 83.19 221 GLU A CA 1
ATOM 1822 C C . GLU A 1 221 ? 22.420 1.879 -3.010 1.00 83.19 221 GLU A C 1
ATOM 1824 O O . GLU A 1 221 ? 22.538 1.264 -1.953 1.00 83.19 221 GLU A O 1
ATOM 1829 N N . TYR A 1 222 ? 22.986 1.477 -4.147 1.00 86.25 222 TYR A N 1
ATOM 1830 C CA . TYR A 1 222 ? 23.857 0.312 -4.270 1.00 86.25 222 TYR A CA 1
ATOM 1831 C C . TYR A 1 222 ? 25.204 0.721 -4.866 1.00 86.25 222 TYR A C 1
ATOM 1833 O O . TYR A 1 222 ? 25.305 1.676 -5.642 1.00 86.25 222 TYR A O 1
ATOM 1841 N N . ASP A 1 223 ? 26.247 -0.061 -4.607 1.00 86.69 223 ASP A N 1
ATOM 1842 C CA . ASP A 1 223 ? 27.480 -0.016 -5.376 1.00 86.69 223 ASP A CA 1
ATOM 1843 C C . ASP A 1 223 ? 27.257 -0.648 -6.758 1.00 86.69 223 ASP A C 1
ATOM 1845 O O . ASP A 1 223 ? 27.575 -1.811 -7.034 1.00 86.69 223 ASP A O 1
ATOM 1849 N N . TYR A 1 224 ? 26.732 0.166 -7.672 1.00 89.31 224 TYR A N 1
ATOM 1850 C CA . TYR A 1 224 ? 26.444 -0.217 -9.051 1.00 89.31 224 TYR A CA 1
ATOM 1851 C C . TYR A 1 224 ? 27.664 -0.737 -9.824 1.00 89.31 224 TYR A C 1
ATOM 1853 O O . TYR A 1 224 ? 27.501 -1.440 -10.822 1.00 89.31 224 TYR A O 1
ATOM 1861 N N . ARG A 1 225 ? 28.892 -0.467 -9.359 1.00 87.38 225 ARG A N 1
ATOM 1862 C CA . ARG A 1 225 ? 30.108 -1.049 -9.944 1.00 87.38 225 ARG A CA 1
ATOM 1863 C C . ARG A 1 225 ? 30.134 -2.560 -9.726 1.00 87.38 225 ARG A C 1
ATOM 1865 O O . ARG A 1 225 ? 30.450 -3.301 -10.654 1.00 87.38 225 ARG A O 1
ATOM 1872 N N . LYS A 1 226 ? 29.771 -3.019 -8.522 1.00 85.56 226 LYS A N 1
ATOM 1873 C CA . LYS A 1 226 ? 29.676 -4.447 -8.180 1.00 85.56 226 LYS A CA 1
ATOM 1874 C C . LYS A 1 226 ? 28.567 -5.120 -8.985 1.00 85.56 226 LYS A C 1
ATOM 1876 O O . LYS A 1 226 ? 28.800 -6.181 -9.556 1.00 85.56 226 LYS A O 1
ATOM 1881 N N . ILE A 1 227 ? 27.408 -4.465 -9.099 1.00 89.56 227 ILE A N 1
ATOM 1882 C CA . ILE A 1 227 ? 26.263 -4.968 -9.873 1.00 89.56 227 ILE A CA 1
ATOM 1883 C C . ILE A 1 227 ? 26.655 -5.188 -11.339 1.00 89.56 227 ILE A C 1
ATOM 1885 O O . ILE A 1 227 ? 26.520 -6.298 -11.847 1.00 89.56 227 ILE A O 1
ATOM 1889 N N . LEU A 1 228 ? 27.200 -4.164 -12.006 1.00 88.94 228 LEU A N 1
ATOM 1890 C CA . LEU A 1 228 ? 27.627 -4.263 -13.408 1.00 88.94 228 LEU A CA 1
ATOM 1891 C C . LEU A 1 228 ? 28.729 -5.312 -13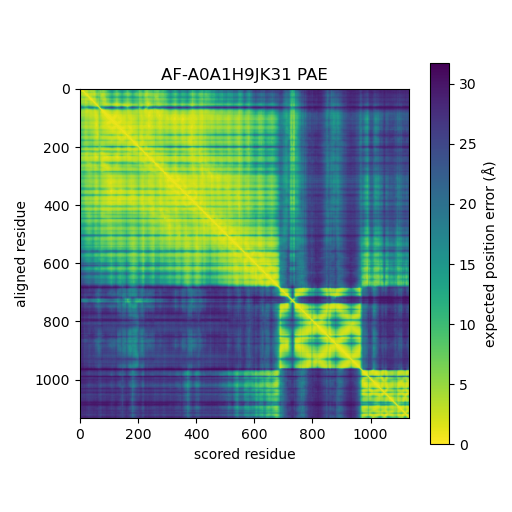.609 1.00 88.94 228 LEU A C 1
ATOM 1893 O O . LEU A 1 228 ? 28.764 -5.993 -14.634 1.00 88.94 228 LEU A O 1
ATOM 1897 N N . GLN A 1 229 ? 29.627 -5.460 -12.634 1.00 84.06 229 GLN A N 1
ATOM 1898 C CA . GLN A 1 229 ? 30.688 -6.456 -12.695 1.00 84.06 229 GLN A CA 1
ATOM 1899 C C . GLN A 1 229 ? 30.148 -7.889 -12.600 1.00 84.06 229 GLN A C 1
ATOM 1901 O O . GLN A 1 229 ? 30.635 -8.744 -13.336 1.00 84.06 229 GLN A O 1
ATOM 1906 N N . ILE A 1 230 ? 29.153 -8.150 -11.746 1.00 83.06 230 ILE A N 1
ATOM 1907 C CA . ILE A 1 230 ? 28.498 -9.465 -11.639 1.00 83.06 230 ILE A CA 1
ATOM 1908 C C . ILE A 1 230 ? 27.666 -9.754 -12.899 1.00 83.06 230 ILE A C 1
ATOM 1910 O O . ILE A 1 230 ? 27.737 -10.854 -13.446 1.00 83.06 230 ILE A O 1
ATOM 1914 N N . GLU A 1 231 ? 26.963 -8.752 -13.436 1.00 87.56 231 GLU A N 1
ATOM 1915 C CA . GLU A 1 231 ? 26.211 -8.871 -14.696 1.00 87.56 231 GLU A CA 1
ATOM 1916 C C . GLU A 1 231 ? 27.075 -9.300 -15.887 1.00 87.56 231 GLU A C 1
ATOM 1918 O O . GLU A 1 231 ? 26.594 -10.012 -16.768 1.00 87.56 231 GLU A O 1
ATOM 1923 N N . ASN A 1 232 ? 28.368 -8.946 -15.914 1.00 82.25 232 ASN A N 1
ATOM 1924 C CA . ASN A 1 232 ? 29.294 -9.376 -16.972 1.00 82.25 232 ASN A CA 1
ATOM 1925 C C . ASN A 1 232 ? 29.434 -10.902 -17.106 1.00 82.25 232 ASN A C 1
ATOM 1927 O O . ASN A 1 232 ? 30.049 -11.365 -18.068 1.00 82.25 232 ASN A O 1
ATOM 1931 N N . GLU A 1 233 ? 28.917 -11.689 -16.165 1.00 78.31 233 GLU A N 1
ATOM 1932 C CA . GLU A 1 233 ? 28.945 -13.149 -16.231 1.00 78.31 233 GLU A CA 1
ATOM 1933 C C . GLU A 1 233 ? 27.626 -13.764 -16.730 1.00 78.31 233 GLU A C 1
ATOM 1935 O O . GLU A 1 233 ? 27.591 -14.953 -17.042 1.00 78.31 233 GLU A O 1
ATOM 1940 N N . LEU A 1 234 ? 26.573 -12.953 -16.875 1.00 85.94 234 LEU A N 1
ATOM 1941 C CA . LEU A 1 234 ? 25.201 -13.386 -17.164 1.00 85.94 234 LEU A CA 1
ATOM 1942 C C . LEU A 1 234 ? 24.812 -13.233 -18.639 1.00 85.94 234 LEU A C 1
ATOM 1944 O O . LEU A 1 234 ? 25.622 -12.804 -19.461 1.00 85.94 234 LEU A O 1
ATOM 1948 N N . SER A 1 235 ? 23.567 -13.571 -18.980 1.00 92.00 235 SER A N 1
ATOM 1949 C CA . SER A 1 235 ? 23.015 -13.399 -20.329 1.00 92.00 235 SER A CA 1
ATOM 1950 C C . SER A 1 235 ? 23.190 -11.967 -20.843 1.00 92.00 235 SER A C 1
ATOM 1952 O O . SER A 1 235 ? 23.058 -10.996 -20.095 1.00 92.00 235 SER A O 1
ATOM 1954 N N . ILE A 1 236 ? 23.446 -11.814 -22.144 1.00 95.00 236 ILE A N 1
ATOM 1955 C CA . ILE A 1 236 ? 23.552 -10.489 -22.769 1.00 95.00 236 ILE A CA 1
ATOM 1956 C C . ILE A 1 236 ? 22.247 -9.682 -22.659 1.00 95.00 236 ILE A C 1
ATOM 1958 O O . ILE A 1 236 ? 22.296 -8.454 -22.573 1.00 95.00 236 ILE A O 1
ATOM 1962 N N . ILE A 1 237 ? 21.094 -10.363 -22.593 1.00 95.62 237 ILE A N 1
ATOM 1963 C CA . ILE A 1 237 ? 19.787 -9.734 -22.357 1.00 95.62 237 ILE A CA 1
ATOM 1964 C C . ILE A 1 237 ? 19.760 -9.091 -20.967 1.00 95.62 237 ILE A C 1
ATOM 1966 O O . ILE A 1 237 ? 19.418 -7.914 -20.838 1.00 95.62 237 ILE A O 1
ATOM 1970 N N . ASP A 1 238 ? 20.167 -9.831 -19.932 1.00 94.19 238 ASP A N 1
ATOM 1971 C CA . ASP A 1 238 ? 20.173 -9.330 -18.553 1.00 94.19 238 ASP A CA 1
ATOM 1972 C C . ASP A 1 238 ? 21.182 -8.192 -18.370 1.00 94.19 238 ASP A C 1
ATOM 1974 O O . ASP A 1 238 ? 20.855 -7.189 -17.729 1.00 94.19 238 ASP A O 1
ATOM 1978 N N . ARG A 1 239 ? 22.350 -8.272 -19.025 1.00 94.44 239 ARG A N 1
ATOM 1979 C CA . ARG A 1 239 ? 23.330 -7.174 -19.060 1.00 94.44 239 ARG A CA 1
ATOM 1980 C C . ARG A 1 239 ? 22.738 -5.902 -19.642 1.00 94.44 239 ARG A C 1
ATOM 1982 O O . ARG A 1 239 ? 22.896 -4.836 -19.053 1.00 94.44 239 ARG A O 1
ATOM 1989 N N . TYR A 1 240 ? 22.064 -6.007 -20.787 1.00 95.88 240 TYR A N 1
ATOM 1990 C CA . TYR A 1 240 ? 21.458 -4.864 -21.467 1.00 95.88 240 TYR A CA 1
ATOM 1991 C C . TYR A 1 240 ? 20.374 -4.201 -20.604 1.00 95.88 240 TYR A C 1
ATOM 1993 O O . TYR A 1 240 ? 20.396 -2.987 -20.389 1.00 95.88 240 TYR A O 1
ATOM 2001 N N . LEU A 1 241 ? 19.455 -5.002 -20.056 1.00 94.75 241 LEU A N 1
ATOM 2002 C CA . LEU A 1 241 ? 18.355 -4.497 -19.230 1.00 94.75 241 LEU A CA 1
ATOM 2003 C C . LEU A 1 241 ? 18.854 -3.917 -17.902 1.00 94.75 241 LEU A C 1
ATOM 2005 O O . LEU A 1 241 ? 18.404 -2.847 -17.492 1.00 94.75 241 LEU A O 1
ATOM 2009 N N . THR A 1 242 ? 19.827 -4.568 -17.262 1.00 94.31 242 THR A N 1
ATOM 2010 C CA . THR A 1 242 ? 20.428 -4.062 -16.021 1.00 94.31 242 THR A CA 1
ATOM 2011 C C . THR A 1 242 ? 21.214 -2.783 -16.271 1.00 94.31 242 THR A C 1
ATOM 2013 O O . THR A 1 242 ? 21.137 -1.854 -15.477 1.00 94.31 242 THR A O 1
ATOM 2016 N N . PHE A 1 243 ? 21.928 -2.679 -17.395 1.00 94.69 243 PHE A N 1
ATOM 2017 C CA . PHE A 1 243 ? 22.627 -1.452 -17.770 1.00 94.69 243 PHE A CA 1
ATOM 2018 C C . PHE A 1 243 ? 21.662 -0.257 -17.879 1.00 94.69 243 PHE A C 1
ATOM 2020 O O . PHE A 1 243 ? 21.953 0.814 -17.348 1.00 94.69 243 PHE A O 1
ATOM 2027 N N . HIS A 1 244 ? 20.486 -0.448 -18.487 1.00 92.88 244 HIS A N 1
ATOM 2028 C CA . HIS A 1 244 ? 19.420 0.562 -18.498 1.00 92.88 244 HIS A CA 1
ATOM 2029 C C . HIS A 1 244 ? 18.932 0.929 -17.097 1.00 92.88 244 HIS A C 1
ATOM 2031 O O . HIS A 1 244 ? 18.805 2.107 -16.772 1.00 92.88 244 HIS A O 1
ATOM 2037 N N . GLU A 1 245 ? 18.641 -0.077 -16.276 1.00 93.12 245 GLU A N 1
ATOM 2038 C CA . GLU A 1 245 ? 18.162 0.114 -14.911 1.00 93.12 245 GLU A CA 1
ATOM 2039 C C . GLU A 1 245 ? 19.154 0.915 -14.062 1.00 93.12 245 GLU A C 1
ATOM 2041 O O . GLU A 1 245 ? 18.755 1.870 -13.401 1.00 93.12 245 GLU A O 1
ATOM 2046 N N . VAL A 1 246 ? 20.446 0.597 -14.152 1.00 93.50 246 VAL A N 1
ATOM 2047 C CA . VAL A 1 246 ? 21.512 1.323 -13.451 1.00 93.50 246 VAL A CA 1
ATOM 2048 C C . VAL A 1 246 ? 21.568 2.787 -13.889 1.00 93.50 246 VAL A C 1
ATOM 2050 O O . VAL A 1 246 ? 21.621 3.673 -13.037 1.00 93.50 246 VAL A O 1
ATOM 2053 N N . LEU A 1 247 ? 21.515 3.068 -15.197 1.00 92.25 247 LEU A N 1
ATOM 2054 C CA . LEU A 1 247 ? 21.509 4.446 -15.704 1.00 92.25 247 LEU A CA 1
ATOM 2055 C C . LEU A 1 247 ? 20.297 5.241 -15.207 1.00 92.25 247 LEU A C 1
ATOM 2057 O O . LEU A 1 247 ? 20.440 6.402 -14.821 1.00 92.25 247 LEU A O 1
ATOM 2061 N N . LEU A 1 248 ? 19.116 4.621 -15.206 1.00 92.00 248 LEU A N 1
ATOM 2062 C CA . LEU A 1 248 ? 17.878 5.256 -14.764 1.00 92.00 248 LEU A CA 1
ATOM 2063 C C . LEU A 1 248 ? 17.889 5.528 -13.261 1.00 92.00 248 LEU A C 1
ATOM 2065 O O . LEU A 1 248 ? 17.603 6.657 -12.866 1.00 92.00 248 LEU A O 1
ATOM 2069 N N . ASN A 1 249 ? 18.270 4.541 -12.445 1.00 92.19 249 ASN A N 1
ATOM 2070 C CA . ASN A 1 249 ? 18.344 4.685 -10.993 1.00 92.19 249 ASN A CA 1
ATOM 2071 C C . ASN A 1 249 ? 19.317 5.802 -10.608 1.00 92.19 249 ASN A C 1
ATOM 2073 O O . ASN A 1 249 ? 18.927 6.732 -9.910 1.00 92.19 249 ASN A O 1
ATOM 2077 N N . LEU A 1 250 ? 20.538 5.782 -11.151 1.00 90.75 250 LEU A N 1
ATOM 2078 C CA . LEU A 1 250 ? 21.540 6.820 -10.895 1.00 90.75 250 LEU A CA 1
ATOM 2079 C C . LEU A 1 250 ? 21.094 8.205 -11.355 1.00 90.75 250 LEU A C 1
ATOM 2081 O O . LEU A 1 250 ? 21.470 9.212 -10.752 1.00 90.75 250 LEU A O 1
ATOM 2085 N N . ARG A 1 251 ? 20.328 8.286 -12.450 1.00 90.56 251 ARG A N 1
ATOM 2086 C CA . ARG A 1 251 ? 19.820 9.568 -12.932 1.00 90.56 251 ARG A CA 1
ATOM 2087 C C . ARG A 1 251 ? 18.801 10.149 -11.960 1.00 90.56 251 ARG A C 1
ATOM 2089 O O . ARG A 1 251 ? 18.909 11.327 -11.639 1.00 90.56 251 ARG A O 1
ATOM 2096 N N . VAL A 1 252 ? 17.840 9.352 -11.491 1.00 89.81 252 VAL A N 1
ATOM 2097 C CA . VAL A 1 252 ? 16.776 9.846 -10.598 1.00 89.81 252 VAL A CA 1
ATOM 2098 C C . VAL A 1 252 ? 17.234 10.039 -9.153 1.00 89.81 252 VAL A C 1
ATOM 2100 O O . VAL A 1 252 ? 16.632 10.839 -8.445 1.00 89.81 252 VAL A O 1
ATOM 2103 N N . THR A 1 253 ? 18.322 9.385 -8.732 1.00 87.50 253 THR A N 1
ATOM 2104 C CA . THR A 1 253 ? 18.988 9.643 -7.442 1.00 87.50 253 THR A CA 1
ATOM 2105 C C . THR A 1 253 ? 20.034 10.764 -7.511 1.00 87.50 253 THR A C 1
ATOM 2107 O O . THR A 1 253 ? 20.702 11.036 -6.518 1.00 87.50 253 THR A O 1
ATOM 2110 N N . ASN A 1 254 ? 20.186 11.447 -8.656 1.00 84.69 254 ASN A N 1
ATOM 2111 C CA . ASN A 1 254 ? 21.190 12.498 -8.894 1.00 84.69 254 ASN A CA 1
ATOM 2112 C C . ASN A 1 254 ? 22.655 12.054 -8.689 1.00 84.69 254 ASN A C 1
ATOM 2114 O O . ASN A 1 254 ? 23.533 12.876 -8.432 1.00 84.69 254 ASN A O 1
ATOM 2118 N N . GLN A 1 255 ? 22.940 10.762 -8.848 1.00 85.62 255 GLN A N 1
ATOM 2119 C CA . GLN A 1 255 ? 24.280 10.180 -8.710 1.00 85.62 255 GLN A CA 1
ATOM 2120 C C . GLN A 1 255 ? 24.985 9.958 -10.062 1.00 85.62 255 GLN A C 1
ATOM 2122 O O . GLN A 1 255 ? 26.174 9.636 -10.106 1.00 85.62 255 GLN A O 1
ATOM 2127 N N . LEU A 1 256 ? 24.280 10.136 -11.186 1.00 85.19 256 LEU A N 1
ATOM 2128 C CA . LEU A 1 256 ? 24.849 9.960 -12.522 1.00 85.19 256 LEU A CA 1
ATOM 2129 C C . LEU A 1 256 ? 25.727 11.154 -12.934 1.00 85.19 256 LEU A C 1
ATOM 2131 O O . LEU A 1 256 ? 25.231 12.154 -13.456 1.00 85.19 256 LEU A O 1
ATOM 2135 N N . ASN A 1 257 ? 27.044 11.020 -12.765 1.00 82.81 257 ASN A N 1
ATOM 2136 C CA . ASN A 1 257 ? 28.025 12.032 -13.163 1.00 82.81 257 ASN A CA 1
ATOM 2137 C C . ASN A 1 257 ? 28.948 11.528 -14.287 1.00 82.81 257 ASN A C 1
ATOM 2139 O O . ASN A 1 257 ? 29.960 10.869 -14.039 1.00 82.81 257 ASN A O 1
ATOM 2143 N N . LEU A 1 258 ? 28.591 11.850 -15.533 1.00 84.50 258 LEU A N 1
ATOM 2144 C CA . LEU A 1 258 ? 29.351 11.479 -16.729 1.00 84.50 258 LEU A CA 1
ATOM 2145 C C . LEU A 1 258 ? 30.010 12.717 -17.339 1.00 84.50 258 LEU A C 1
ATOM 2147 O O . LEU A 1 258 ? 29.327 13.683 -17.678 1.00 84.50 258 LEU A O 1
ATOM 2151 N N . ASP A 1 259 ? 31.329 12.673 -17.537 1.00 83.12 259 ASP A N 1
ATOM 2152 C CA . ASP A 1 259 ? 32.015 13.699 -18.325 1.00 83.12 259 ASP A CA 1
ATOM 2153 C C . ASP A 1 259 ? 31.654 13.596 -19.822 1.00 83.12 259 ASP A C 1
ATOM 2155 O O . ASP A 1 259 ? 31.107 12.591 -20.296 1.00 83.12 259 ASP A O 1
ATOM 2159 N N . SER A 1 260 ? 31.951 14.645 -20.594 1.00 82.88 260 SER A N 1
ATOM 2160 C CA . SER A 1 260 ? 31.595 14.709 -22.019 1.00 82.88 260 SER A CA 1
ATOM 2161 C C . SER A 1 260 ? 32.278 13.624 -22.861 1.00 82.88 260 SER A C 1
ATOM 2163 O O . SER A 1 260 ? 31.687 13.128 -23.819 1.00 82.88 260 SER A O 1
ATOM 2165 N N . SER A 1 261 ? 33.496 13.210 -22.500 1.00 81.44 261 SER A N 1
ATOM 2166 C CA . SER A 1 261 ? 34.237 12.162 -23.211 1.00 81.44 261 SER A CA 1
ATOM 2167 C C . SER A 1 261 ? 33.583 10.792 -23.011 1.00 81.44 261 SER A C 1
ATOM 2169 O O . SER A 1 261 ? 33.343 10.067 -23.976 1.00 81.44 261 SER A O 1
ATOM 2171 N N . THR A 1 262 ? 33.239 10.470 -21.766 1.00 84.50 262 THR A N 1
ATOM 2172 C CA . THR A 1 262 ? 32.564 9.239 -21.348 1.00 84.50 262 THR A CA 1
ATOM 2173 C C . THR A 1 262 ? 31.166 9.168 -21.949 1.00 84.50 262 THR A C 1
ATOM 2175 O O . THR A 1 262 ? 30.795 8.154 -22.535 1.00 84.50 262 THR A O 1
ATOM 2178 N N . THR A 1 263 ? 30.422 10.273 -21.888 1.00 87.31 263 THR A N 1
ATOM 2179 C CA . THR A 1 263 ? 29.100 10.420 -22.513 1.00 87.31 263 THR A CA 1
ATOM 2180 C C . THR A 1 263 ? 29.167 10.123 -24.012 1.00 87.31 263 THR A C 1
ATOM 2182 O O . THR A 1 263 ? 28.439 9.267 -24.512 1.00 87.31 263 THR A O 1
ATOM 2185 N N . ASN A 1 264 ? 30.097 10.753 -24.736 1.00 85.56 264 ASN A N 1
ATOM 2186 C CA . ASN A 1 264 ? 30.255 10.533 -26.174 1.00 85.56 264 ASN A CA 1
ATOM 2187 C C . ASN A 1 264 ? 30.652 9.090 -26.509 1.00 85.56 264 ASN A C 1
ATOM 2189 O O . ASN A 1 264 ? 30.159 8.529 -27.488 1.00 85.56 264 ASN A O 1
ATOM 2193 N N . GLN A 1 265 ? 31.521 8.473 -25.705 1.00 86.50 265 GLN A N 1
ATOM 2194 C CA . GLN A 1 265 ? 31.933 7.083 -25.896 1.00 86.50 265 GLN A CA 1
ATOM 2195 C C . GLN A 1 265 ? 30.771 6.107 -25.674 1.00 86.50 265 GLN A C 1
ATOM 2197 O O . GLN A 1 265 ? 30.544 5.235 -26.513 1.00 86.50 265 GLN A O 1
ATOM 2202 N N . ILE A 1 266 ? 30.015 6.268 -24.585 1.00 90.12 266 ILE A N 1
ATOM 2203 C CA . ILE A 1 266 ? 28.830 5.451 -24.300 1.00 90.12 266 ILE A CA 1
ATOM 2204 C C . ILE A 1 266 ? 27.794 5.648 -25.411 1.00 90.12 266 ILE A C 1
ATOM 2206 O O . ILE A 1 266 ? 27.315 4.670 -25.974 1.00 90.12 266 ILE A O 1
ATOM 2210 N N . TRP A 1 267 ? 27.499 6.888 -25.817 1.00 89.44 267 TRP A N 1
ATOM 2211 C CA . TRP A 1 267 ? 26.576 7.132 -26.927 1.00 89.44 267 TRP A CA 1
ATOM 2212 C C . TRP A 1 267 ? 27.024 6.486 -28.232 1.00 89.44 267 TRP A C 1
ATOM 2214 O O . TRP A 1 267 ? 26.220 5.847 -28.903 1.00 89.44 267 TRP A O 1
ATOM 2224 N N . HIS A 1 268 ? 28.308 6.590 -28.575 1.00 89.38 268 HIS A N 1
ATOM 2225 C CA . HIS A 1 268 ? 28.848 5.949 -29.768 1.00 89.38 268 HIS A CA 1
ATOM 2226 C C . HIS A 1 268 ? 28.610 4.435 -29.771 1.00 89.38 268 HIS A C 1
ATOM 2228 O O . HIS A 1 268 ? 28.277 3.883 -30.817 1.00 89.38 268 HIS A O 1
ATOM 2234 N N . ASN A 1 269 ? 28.742 3.789 -28.611 1.00 90.19 269 ASN A N 1
ATOM 2235 C CA . ASN A 1 269 ? 28.488 2.361 -28.454 1.00 90.19 269 ASN A CA 1
ATOM 2236 C C . ASN A 1 269 ? 26.986 2.012 -28.511 1.00 90.19 269 ASN A C 1
ATOM 2238 O O . ASN A 1 269 ? 26.646 0.910 -28.930 1.00 90.19 269 ASN A O 1
ATOM 2242 N N . LEU A 1 270 ? 26.101 2.925 -28.090 1.00 90.88 270 LEU A N 1
ATOM 2243 C CA . LEU A 1 270 ? 24.671 2.652 -27.906 1.00 90.88 270 LEU A CA 1
ATOM 2244 C C . LEU A 1 270 ? 23.748 3.154 -29.036 1.00 90.88 270 LEU A C 1
ATOM 2246 O O . LEU A 1 270 ? 22.621 2.689 -29.168 1.00 90.88 270 LEU A O 1
ATOM 2250 N N . LYS A 1 271 ? 24.182 4.104 -29.866 1.00 87.94 271 LYS A N 1
ATOM 2251 C CA . LYS A 1 271 ? 23.312 4.774 -30.857 1.00 87.94 271 LYS A CA 1
ATOM 2252 C C . LYS A 1 271 ? 22.698 3.859 -31.927 1.00 87.94 271 LYS A C 1
ATOM 2254 O O . LYS A 1 271 ? 21.746 4.260 -32.587 1.00 87.94 271 LYS A O 1
ATOM 2259 N N . GLU A 1 272 ? 23.254 2.663 -32.126 1.00 91.06 272 GLU A N 1
ATOM 2260 C CA . GLU A 1 272 ? 22.784 1.687 -33.122 1.00 91.06 272 GLU A CA 1
ATOM 2261 C C . GLU A 1 272 ? 21.726 0.709 -32.570 1.00 91.06 272 GLU A C 1
ATOM 2263 O O . GLU A 1 272 ? 21.225 -0.137 -33.313 1.00 91.06 272 GLU A O 1
ATOM 2268 N N . PHE A 1 273 ? 21.359 0.814 -31.286 1.00 93.50 273 PHE A N 1
ATOM 2269 C CA . PHE A 1 273 ? 20.252 0.041 -30.723 1.00 93.50 273 PHE A CA 1
ATOM 2270 C C . PHE A 1 273 ? 18.895 0.630 -31.134 1.00 93.50 273 PHE A C 1
ATOM 2272 O O . PHE A 1 273 ? 18.633 1.828 -31.006 1.00 93.50 273 PHE A O 1
ATOM 2279 N N . ASN A 1 274 ? 17.981 -0.238 -31.561 1.00 92.06 274 ASN A N 1
ATOM 2280 C CA . ASN A 1 274 ? 16.602 0.080 -31.933 1.00 92.06 274 ASN A CA 1
ATOM 2281 C C . ASN A 1 274 ? 15.676 0.147 -30.703 1.00 92.06 274 ASN A C 1
ATOM 2283 O O . ASN A 1 274 ? 14.548 -0.360 -30.719 1.00 92.06 274 ASN A O 1
ATOM 2287 N N . ASP A 1 275 ? 16.155 0.781 -29.630 1.00 92.06 275 ASP A N 1
ATOM 2288 C CA . ASP A 1 275 ? 15.415 1.002 -28.388 1.00 92.06 275 ASP A CA 1
ATOM 2289 C C . ASP A 1 275 ? 15.068 2.482 -28.221 1.00 92.06 275 ASP A C 1
ATOM 2291 O O . ASP A 1 275 ? 15.906 3.322 -27.893 1.00 92.06 275 ASP A O 1
ATOM 2295 N N . GLU A 1 276 ? 13.799 2.800 -28.448 1.00 90.12 276 GLU A N 1
ATOM 2296 C CA . GLU A 1 276 ? 13.272 4.155 -28.317 1.00 90.12 276 GLU A CA 1
ATOM 2297 C C . GLU A 1 276 ? 13.414 4.701 -26.891 1.00 90.12 276 GLU A C 1
ATOM 2299 O O . GLU A 1 276 ? 13.739 5.872 -26.718 1.00 90.12 276 GLU A O 1
ATOM 2304 N N . ASN A 1 277 ? 13.269 3.850 -25.869 1.00 91.62 277 ASN A N 1
ATOM 2305 C CA . ASN A 1 277 ? 13.392 4.267 -24.473 1.00 91.62 277 ASN A CA 1
ATOM 2306 C C . ASN A 1 277 ? 14.836 4.683 -24.142 1.00 91.62 277 ASN A C 1
ATOM 2308 O O . ASN A 1 277 ? 15.042 5.659 -23.421 1.00 91.62 277 ASN A O 1
ATOM 2312 N N . LEU A 1 278 ? 15.834 3.970 -24.690 1.00 91.44 278 LEU A N 1
ATOM 2313 C CA . LEU A 1 278 ? 17.248 4.339 -24.542 1.00 91.44 278 LEU A CA 1
ATOM 2314 C C . LEU A 1 278 ? 17.537 5.670 -25.228 1.00 91.44 278 LEU A C 1
ATOM 2316 O O . LEU A 1 278 ? 18.155 6.556 -24.638 1.00 91.44 278 LEU A O 1
ATOM 2320 N N . LYS A 1 279 ? 17.069 5.813 -26.475 1.00 90.62 279 LYS A N 1
ATOM 2321 C CA . LYS A 1 279 ? 17.222 7.046 -27.253 1.00 90.62 279 LYS A CA 1
ATOM 2322 C C . LYS A 1 279 ? 16.595 8.235 -26.518 1.00 90.62 279 LYS A C 1
ATOM 2324 O O . LYS A 1 279 ? 17.254 9.264 -26.401 1.00 90.62 279 LYS A O 1
ATOM 2329 N N . ASN A 1 280 ? 15.388 8.073 -25.962 1.00 90.25 280 ASN A N 1
ATOM 2330 C CA . ASN A 1 280 ? 14.706 9.082 -25.140 1.00 90.25 280 ASN A CA 1
ATOM 2331 C C . ASN A 1 280 ? 15.564 9.519 -23.957 1.00 90.25 280 ASN A C 1
ATOM 2333 O O . ASN A 1 280 ? 15.905 10.699 -23.853 1.00 90.25 280 ASN A O 1
ATOM 2337 N N . PHE A 1 281 ? 15.967 8.567 -23.112 1.00 92.00 281 PHE A N 1
ATOM 2338 C CA . PHE A 1 281 ? 16.781 8.849 -21.931 1.00 92.00 281 PHE A CA 1
ATOM 2339 C C . PHE A 1 281 ? 18.024 9.662 -22.295 1.00 92.00 281 PHE A C 1
ATOM 2341 O O . PHE A 1 281 ? 18.360 10.648 -21.631 1.00 92.00 281 PHE A O 1
ATOM 2348 N N . TRP A 1 282 ? 18.698 9.250 -23.364 1.00 90.06 282 TRP A N 1
ATOM 2349 C CA . TRP A 1 282 ? 20.013 9.756 -23.703 1.00 90.06 282 TRP A CA 1
ATOM 2350 C C . TRP A 1 282 ? 19.972 11.119 -24.390 1.00 90.06 282 TRP A C 1
ATOM 2352 O O . TRP A 1 282 ? 20.725 12.016 -24.006 1.00 90.06 282 TRP A O 1
ATOM 2362 N N . ILE A 1 283 ? 19.032 11.321 -25.317 1.00 87.44 283 ILE A N 1
ATOM 2363 C CA . ILE A 1 283 ? 18.806 12.619 -25.962 1.00 87.44 283 ILE A CA 1
ATOM 2364 C C . ILE A 1 283 ? 18.346 13.653 -24.933 1.00 87.44 283 ILE A C 1
ATOM 2366 O O . ILE A 1 283 ? 18.920 14.736 -24.871 1.00 87.44 283 ILE A O 1
ATOM 2370 N N . LEU A 1 284 ? 17.401 13.309 -24.053 1.00 86.00 284 LEU A N 1
ATOM 2371 C CA . LEU A 1 284 ? 16.918 14.236 -23.023 1.00 86.00 284 LEU A CA 1
ATOM 2372 C C . LEU A 1 284 ? 17.998 14.600 -22.004 1.00 86.00 284 LEU A C 1
ATOM 2374 O O . LEU A 1 284 ? 18.058 15.736 -21.536 1.00 86.00 284 LEU A O 1
ATOM 2378 N N . SER A 1 285 ? 18.846 13.640 -21.639 1.00 86.94 285 SER A N 1
ATOM 2379 C CA . SER A 1 285 ? 19.848 13.860 -20.600 1.00 86.94 285 SER A CA 1
ATOM 2380 C C . SER A 1 285 ? 21.106 14.553 -21.139 1.00 86.94 285 SER A C 1
ATOM 2382 O O . SER A 1 285 ? 21.603 15.488 -20.503 1.00 86.94 285 SER A O 1
ATOM 2384 N N . TYR A 1 286 ? 21.587 14.183 -22.332 1.00 86.06 286 TYR A N 1
ATOM 2385 C CA . TYR A 1 286 ? 22.902 14.607 -22.838 1.00 86.06 286 TYR A CA 1
ATOM 2386 C C . TYR A 1 286 ? 22.929 15.040 -24.308 1.00 86.06 286 TYR A C 1
ATOM 2388 O O . TYR A 1 286 ? 23.860 15.747 -24.686 1.00 86.06 286 TYR A O 1
ATOM 2396 N N . GLY A 1 287 ? 21.956 14.633 -25.124 1.00 81.25 287 GLY A N 1
ATOM 2397 C CA . GLY A 1 287 ? 21.929 14.930 -26.557 1.00 81.25 287 GLY A CA 1
ATOM 2398 C C . GLY A 1 287 ? 21.270 16.262 -26.928 1.00 81.25 287 GLY A C 1
ATOM 2399 O O . GLY A 1 287 ? 20.796 17.018 -26.078 1.00 81.25 287 GLY A O 1
ATOM 2400 N N . GLU A 1 288 ? 21.247 16.523 -28.234 1.00 80.56 288 GLU A N 1
ATOM 2401 C CA . GLU A 1 288 ? 20.441 17.571 -28.863 1.00 80.56 288 GLU A CA 1
ATOM 2402 C C . GLU A 1 288 ? 19.218 16.941 -29.536 1.00 80.56 288 GLU A C 1
ATOM 2404 O O . GLU A 1 288 ? 19.265 15.794 -29.982 1.00 80.56 288 GLU A O 1
ATOM 2409 N N . ILE A 1 289 ? 18.121 17.694 -29.605 1.00 84.25 289 ILE A N 1
ATOM 2410 C CA . ILE A 1 289 ? 16.904 17.271 -30.300 1.00 84.25 289 ILE A CA 1
ATOM 2411 C C . ILE A 1 289 ? 17.044 17.622 -31.779 1.00 84.25 289 ILE A C 1
ATOM 2413 O O . ILE A 1 289 ? 17.068 18.803 -32.134 1.00 84.25 289 ILE A O 1
ATOM 2417 N N . ASP A 1 290 ? 17.136 16.595 -32.620 1.00 84.69 290 ASP A N 1
ATOM 2418 C CA . ASP A 1 290 ? 17.217 16.720 -34.074 1.00 84.69 290 ASP A CA 1
ATOM 2419 C C . ASP A 1 290 ? 15.871 16.438 -34.769 1.00 84.69 290 ASP A C 1
ATOM 2421 O O . ASP A 1 290 ? 14.873 16.076 -34.142 1.00 84.69 290 ASP A O 1
ATOM 2425 N N . GLU A 1 291 ? 15.835 16.649 -36.088 1.00 85.75 291 GLU A N 1
ATOM 2426 C CA . GLU A 1 291 ? 14.634 16.466 -36.914 1.00 85.75 291 GLU A CA 1
ATOM 2427 C C . GLU A 1 291 ? 14.126 15.019 -36.898 1.00 85.75 291 GLU A C 1
ATOM 2429 O O . GLU A 1 291 ? 12.920 14.793 -36.827 1.00 85.75 291 GLU A O 1
ATOM 2434 N N . ILE A 1 292 ? 15.036 14.039 -36.897 1.00 86.38 292 ILE A N 1
ATOM 2435 C CA . ILE A 1 292 ? 14.689 12.612 -36.913 1.00 86.38 292 ILE A CA 1
ATOM 2436 C C . ILE A 1 292 ? 13.986 12.231 -35.610 1.00 86.38 292 ILE A C 1
ATOM 2438 O O . ILE A 1 292 ? 12.931 11.602 -35.645 1.00 86.38 292 ILE A O 1
ATOM 2442 N N . PHE A 1 293 ? 14.534 12.648 -34.466 1.00 86.06 293 PHE A N 1
ATOM 2443 C CA . PHE A 1 293 ? 13.952 12.377 -33.154 1.00 86.06 293 PHE A CA 1
ATOM 2444 C C . PHE A 1 293 ? 12.526 12.919 -33.024 1.00 86.06 293 PHE A C 1
ATOM 2446 O O . PHE A 1 293 ? 11.660 12.256 -32.454 1.00 86.06 293 PHE A O 1
ATOM 2453 N N . VAL A 1 294 ? 12.268 14.117 -33.555 1.00 85.19 294 VAL A N 1
ATOM 2454 C CA . VAL A 1 294 ? 10.935 14.730 -33.503 1.00 85.19 294 VAL A CA 1
ATOM 2455 C C . VAL A 1 294 ? 9.970 14.078 -34.494 1.00 85.19 294 VAL A C 1
ATOM 2457 O O . VAL A 1 294 ? 8.823 13.814 -34.130 1.00 85.19 294 VAL A O 1
ATOM 2460 N N . GLU A 1 295 ? 10.411 13.775 -35.718 1.00 85.88 295 GLU A N 1
ATOM 2461 C CA . GLU A 1 295 ? 9.551 13.158 -36.737 1.00 85.88 295 GLU A CA 1
ATOM 2462 C C . GLU A 1 295 ? 9.111 11.740 -36.324 1.00 85.88 295 GLU A C 1
ATOM 2464 O O . GLU A 1 295 ? 7.953 11.382 -36.531 1.00 85.88 295 GLU A O 1
ATOM 2469 N N . GLU A 1 296 ? 9.964 10.975 -35.624 1.00 87.62 296 GLU A N 1
ATOM 2470 C CA . GLU A 1 296 ? 9.604 9.676 -35.021 1.00 87.62 296 GLU A CA 1
ATOM 2471 C C . GLU A 1 296 ? 8.441 9.769 -34.003 1.00 87.62 296 GLU A C 1
ATOM 2473 O O . GLU A 1 296 ? 7.866 8.747 -33.634 1.00 87.62 296 GLU A O 1
ATOM 2478 N N . ARG A 1 297 ? 8.084 10.971 -33.525 1.00 89.94 297 ARG A N 1
ATOM 2479 C CA . ARG A 1 297 ? 7.093 11.203 -32.444 1.00 89.94 297 ARG A CA 1
ATOM 2480 C C . ARG A 1 297 ? 5.851 11.931 -32.918 1.00 89.94 297 ARG A C 1
ATOM 2482 O O . ARG A 1 297 ? 4.944 12.173 -32.124 1.00 89.94 297 ARG A O 1
ATOM 2489 N N . LYS A 1 298 ? 5.795 12.268 -34.202 1.00 90.00 298 LYS A N 1
ATOM 2490 C CA . LYS A 1 298 ? 4.742 13.090 -34.791 1.00 90.00 298 LYS A CA 1
ATOM 2491 C C . LYS A 1 298 ? 3.349 12.509 -34.589 1.00 90.00 298 LYS A C 1
ATOM 2493 O O . LYS A 1 298 ? 2.469 13.242 -34.160 1.00 90.00 298 LYS A O 1
ATOM 2498 N N . ASP A 1 299 ? 3.182 11.201 -34.781 1.00 91.31 299 ASP A N 1
ATOM 2499 C CA . ASP A 1 299 ? 1.898 10.515 -34.578 1.00 91.31 299 ASP A CA 1
ATOM 2500 C C . ASP A 1 299 ? 1.421 10.613 -33.119 1.00 91.31 299 ASP A C 1
ATOM 2502 O O . ASP A 1 299 ? 0.240 10.820 -32.847 1.00 91.31 299 ASP A O 1
ATOM 2506 N N . ILE A 1 300 ? 2.344 10.491 -32.156 1.00 93.75 300 ILE A N 1
ATOM 2507 C CA . ILE A 1 300 ? 2.025 10.646 -30.731 1.00 93.75 300 ILE A CA 1
ATOM 2508 C C . ILE A 1 300 ? 1.652 12.105 -30.451 1.00 93.75 300 ILE A C 1
ATOM 2510 O O . ILE A 1 300 ? 0.632 12.360 -29.816 1.00 93.75 300 ILE A O 1
ATOM 2514 N N . ILE A 1 301 ? 2.437 13.064 -30.945 1.00 93.62 301 ILE A N 1
ATOM 2515 C CA . ILE A 1 301 ? 2.189 14.500 -30.751 1.00 93.62 301 ILE A CA 1
ATOM 2516 C C . ILE A 1 301 ? 0.850 14.919 -31.369 1.00 93.62 301 ILE A C 1
ATOM 2518 O O . ILE A 1 301 ? 0.113 15.669 -30.736 1.00 93.62 301 ILE A O 1
ATOM 2522 N N . GLU A 1 302 ? 0.484 14.379 -32.533 1.00 94.75 302 GLU A N 1
ATOM 2523 C CA . GLU A 1 302 ? -0.815 14.611 -33.173 1.00 94.75 302 GLU A CA 1
ATOM 2524 C C . GLU A 1 302 ? -1.976 14.160 -32.273 1.00 94.75 302 GLU A C 1
ATOM 2526 O O . GLU A 1 302 ? -2.930 14.912 -32.082 1.00 94.75 302 GLU A O 1
ATOM 2531 N N . ILE A 1 303 ? -1.879 12.984 -31.638 1.00 96.88 303 ILE A N 1
ATOM 2532 C CA . ILE A 1 303 ? -2.892 12.507 -30.675 1.00 96.88 303 ILE A CA 1
ATOM 2533 C C . ILE A 1 303 ? -2.997 13.451 -29.469 1.00 96.88 303 ILE A C 1
ATOM 2535 O O . ILE A 1 303 ? -4.090 13.736 -28.970 1.00 96.88 303 ILE A O 1
ATOM 2539 N N . PHE A 1 304 ? -1.863 13.949 -28.977 1.00 95.81 304 PHE A N 1
ATOM 2540 C CA . PHE A 1 304 ? -1.864 14.937 -27.901 1.00 95.81 304 PHE A CA 1
ATOM 2541 C C . PHE A 1 304 ? -2.459 16.278 -28.354 1.00 95.81 304 PHE A C 1
ATOM 2543 O O . PHE A 1 304 ? -3.145 16.920 -27.558 1.00 95.81 304 PHE A O 1
ATOM 2550 N N . ASP A 1 305 ? -2.263 16.685 -29.610 1.00 95.31 305 ASP A N 1
ATOM 2551 C CA . ASP A 1 305 ? -2.854 17.894 -30.186 1.00 95.31 305 ASP A CA 1
ATOM 2552 C C . ASP A 1 305 ? -4.371 17.797 -30.300 1.00 95.31 305 ASP A C 1
ATOM 2554 O O . ASP A 1 305 ? -5.059 18.713 -29.844 1.00 95.31 305 ASP A O 1
ATOM 2558 N N . THR A 1 306 ? -4.914 16.679 -30.795 1.00 96.81 306 THR A N 1
ATOM 2559 C CA . THR A 1 306 ? -6.372 16.468 -30.822 1.00 96.81 306 THR A CA 1
ATOM 2560 C C . THR A 1 306 ? -6.952 16.485 -29.411 1.00 96.81 306 THR A C 1
ATOM 2562 O O . THR A 1 306 ? -7.980 17.120 -29.169 1.00 96.81 306 THR A O 1
ATOM 2565 N N . TYR A 1 307 ? -6.245 15.884 -28.447 1.00 95.31 307 TYR A N 1
ATOM 2566 C CA . TYR A 1 307 ? -6.638 15.929 -27.041 1.00 95.31 307 TYR A CA 1
ATOM 2567 C C . TYR A 1 307 ? -6.617 17.365 -26.508 1.00 95.31 307 TYR A C 1
ATOM 2569 O O . TYR A 1 307 ? -7.558 17.786 -25.835 1.00 95.31 307 TYR A O 1
ATOM 2577 N N . SER A 1 308 ? -5.564 18.133 -26.803 1.00 93.31 308 SER A N 1
ATOM 2578 C CA . SER A 1 308 ? -5.420 19.540 -26.412 1.00 93.31 308 SER A CA 1
ATOM 2579 C C . SER A 1 308 ? -6.509 20.435 -26.976 1.00 93.31 308 SER A C 1
ATOM 2581 O O . SER A 1 308 ? -7.035 21.267 -26.240 1.00 93.31 308 SER A O 1
ATOM 2583 N N . LEU A 1 309 ? -6.907 20.207 -28.222 1.00 94.69 309 LEU A N 1
ATOM 2584 C CA . LEU A 1 309 ? -7.996 20.920 -28.884 1.00 94.69 309 LEU A CA 1
ATOM 2585 C C . LEU A 1 309 ? -9.392 20.520 -28.377 1.00 94.69 309 LEU A C 1
ATOM 2587 O O . LEU A 1 309 ? -10.362 21.195 -28.706 1.00 94.69 309 LEU A O 1
ATOM 2591 N N . GLY A 1 310 ? -9.502 19.466 -27.562 1.00 93.06 310 GLY A N 1
ATOM 2592 C CA . GLY A 1 310 ? -10.779 18.962 -27.052 1.00 93.06 310 GLY A CA 1
ATOM 2593 C C . GLY A 1 310 ? -11.537 18.070 -28.037 1.00 93.06 310 GLY A C 1
ATOM 2594 O O . GLY A 1 310 ? -12.692 17.745 -27.781 1.00 93.06 310 GLY A O 1
ATOM 2595 N N . ASP A 1 311 ? -10.907 17.642 -29.138 1.00 95.94 311 ASP A N 1
ATOM 2596 C CA . ASP A 1 311 ? -11.482 16.640 -30.040 1.00 95.94 311 ASP A CA 1
ATOM 2597 C C . ASP A 1 311 ? -11.242 15.233 -29.471 1.00 95.94 311 ASP A C 1
ATOM 2599 O O . ASP A 1 311 ? -10.335 14.484 -29.863 1.00 95.94 311 ASP A O 1
ATOM 2603 N N . TYR A 1 312 ? -12.039 14.885 -28.461 1.00 96.25 312 TYR A N 1
ATOM 2604 C CA . TYR A 1 312 ? -11.921 13.610 -27.758 1.00 96.25 312 TYR A CA 1
ATOM 2605 C C . TYR A 1 312 ? -12.287 12.420 -28.655 1.00 96.25 312 TYR A C 1
ATOM 2607 O O . TYR A 1 312 ? -11.685 11.354 -28.523 1.00 96.25 312 TYR A O 1
ATOM 2615 N N . ASN A 1 313 ? -13.198 12.594 -29.618 1.00 97.44 313 ASN A N 1
ATOM 2616 C CA . ASN A 1 313 ? -13.549 11.549 -30.581 1.00 97.44 313 ASN A CA 1
ATOM 2617 C C . ASN A 1 313 ? -12.379 11.207 -31.511 1.00 97.44 313 ASN A C 1
ATOM 2619 O O . ASN A 1 313 ? -12.054 10.025 -31.679 1.00 97.44 313 ASN A O 1
ATOM 2623 N N . GLN A 1 314 ? -11.707 12.216 -32.074 1.00 97.88 314 GLN A N 1
ATOM 2624 C CA . GLN A 1 314 ? -10.510 11.990 -32.881 1.00 97.88 314 GLN A CA 1
ATOM 2625 C C . GLN A 1 314 ? -9.372 11.410 -32.033 1.00 97.88 314 GLN A C 1
ATOM 2627 O O . GLN A 1 314 ? -8.712 10.463 -32.465 1.00 97.88 314 GLN A O 1
ATOM 2632 N N . THR A 1 315 ? -9.206 11.893 -30.797 1.00 98.06 315 THR A N 1
ATOM 2633 C CA . THR A 1 315 ? -8.215 11.358 -29.848 1.00 98.06 315 THR A CA 1
ATOM 2634 C C . THR A 1 315 ? -8.433 9.868 -29.584 1.00 98.06 315 THR A C 1
ATOM 2636 O O . THR A 1 315 ? -7.476 9.095 -29.636 1.00 98.06 315 THR A O 1
ATOM 2639 N N . ILE A 1 316 ? -9.679 9.440 -29.345 1.00 98.50 316 ILE A N 1
ATOM 2640 C CA . ILE A 1 316 ? -10.041 8.025 -29.170 1.00 98.50 316 ILE A CA 1
ATOM 2641 C C . ILE A 1 316 ? -9.680 7.226 -30.419 1.00 98.50 316 ILE A C 1
ATOM 2643 O O . ILE A 1 316 ? -8.984 6.222 -30.309 1.00 98.50 316 ILE A O 1
ATOM 2647 N N . MET A 1 317 ? -10.110 7.675 -31.601 1.00 98.06 317 MET A N 1
ATOM 2648 C CA . MET A 1 317 ? -9.886 6.954 -32.856 1.00 98.06 317 MET A CA 1
ATOM 2649 C C . MET A 1 317 ? -8.392 6.762 -33.158 1.00 98.06 317 MET A C 1
ATOM 2651 O O . MET A 1 317 ? -7.966 5.658 -33.503 1.00 98.06 317 MET A O 1
ATOM 2655 N N . LEU A 1 318 ? -7.591 7.823 -33.024 1.00 98.19 318 LEU A N 1
ATOM 2656 C CA . LEU A 1 318 ? -6.149 7.758 -33.263 1.00 98.19 318 LEU A CA 1
ATOM 2657 C C . LEU A 1 318 ? -5.435 6.930 -32.183 1.00 98.19 318 LEU A C 1
ATOM 2659 O O . LEU A 1 318 ? -4.571 6.120 -32.516 1.00 98.19 318 LEU A O 1
ATOM 2663 N N . SER A 1 319 ? -5.837 7.058 -30.913 1.00 98.12 319 SER A N 1
ATOM 2664 C CA . SER A 1 319 ? -5.293 6.236 -29.821 1.00 98.12 319 SER A CA 1
ATOM 2665 C C . SER A 1 319 ? -5.593 4.751 -30.026 1.00 98.12 319 SER A C 1
ATOM 2667 O O . SER A 1 319 ? -4.687 3.936 -29.900 1.00 98.12 319 SER A O 1
ATOM 2669 N N . GLU A 1 320 ? -6.830 4.385 -30.383 1.00 97.69 320 GLU A N 1
ATOM 2670 C CA . GLU A 1 320 ? -7.220 2.998 -30.677 1.00 97.69 320 GLU A CA 1
ATOM 2671 C C . GLU A 1 320 ? -6.373 2.427 -31.826 1.00 97.69 320 GLU A C 1
ATOM 2673 O O . GLU A 1 320 ? -5.805 1.345 -31.686 1.00 97.69 320 GLU A O 1
ATOM 2678 N N . LYS A 1 321 ? -6.204 3.181 -32.922 1.00 97.50 321 LYS A N 1
ATOM 2679 C CA . LYS A 1 321 ? -5.374 2.775 -34.069 1.00 97.50 321 LYS A CA 1
ATOM 2680 C C . LYS A 1 321 ? -3.912 2.540 -33.673 1.00 97.50 321 LYS A C 1
ATOM 2682 O O . LYS A 1 321 ? -3.317 1.543 -34.084 1.00 97.50 321 LYS A O 1
ATOM 2687 N N . THR A 1 322 ? -3.326 3.437 -32.882 1.00 97.00 322 THR A N 1
ATOM 2688 C CA . THR A 1 322 ? -1.925 3.312 -32.456 1.00 97.00 322 THR A CA 1
ATOM 2689 C C . THR A 1 322 ? -1.742 2.182 -31.446 1.00 97.00 322 THR A C 1
ATOM 2691 O O . THR A 1 322 ? -0.814 1.390 -31.592 1.00 97.00 322 THR A O 1
ATOM 2694 N N . LEU A 1 323 ? -2.642 2.042 -30.469 1.00 97.31 323 LEU A N 1
ATOM 2695 C CA . LEU A 1 323 ? -2.580 0.990 -29.448 1.00 97.31 323 LEU A CA 1
ATOM 2696 C C . LEU A 1 323 ? -2.867 -0.414 -30.012 1.00 97.31 323 LEU A C 1
ATOM 2698 O O . LEU A 1 323 ? -2.370 -1.397 -29.473 1.00 97.31 323 LEU A O 1
ATOM 2702 N N . GLU A 1 324 ? -3.589 -0.541 -31.129 1.00 96.56 324 GLU A N 1
ATOM 2703 C CA . GLU A 1 324 ? -3.711 -1.814 -31.862 1.00 96.56 324 GLU A CA 1
ATOM 2704 C C . GLU A 1 324 ? -2.382 -2.296 -32.458 1.00 96.56 324 GLU A C 1
ATOM 2706 O O . GLU A 1 324 ? -2.103 -3.502 -32.535 1.00 96.56 324 GLU A O 1
ATOM 2711 N N . LEU A 1 325 ? -1.546 -1.357 -32.896 1.00 95.50 325 LEU A N 1
ATOM 2712 C CA . LEU A 1 325 ? -0.242 -1.657 -33.475 1.00 95.50 325 LEU A CA 1
ATOM 2713 C C . LEU A 1 325 ? 0.820 -1.812 -32.387 1.00 95.50 325 LEU A C 1
ATOM 2715 O O . LEU A 1 325 ? 1.549 -2.808 -32.401 1.00 95.50 325 LEU A O 1
ATOM 2719 N N . TYR A 1 326 ? 0.837 -0.878 -31.438 1.00 95.12 326 TYR A N 1
ATOM 2720 C CA . TYR A 1 326 ? 1.855 -0.695 -30.409 1.00 95.12 326 TYR A CA 1
ATOM 2721 C C . TYR A 1 326 ? 1.193 -0.529 -29.027 1.00 95.12 326 TYR A C 1
ATOM 2723 O O . TYR A 1 326 ? 1.194 0.564 -28.457 1.00 95.12 326 TYR A O 1
ATOM 2731 N N . PRO A 1 327 ? 0.609 -1.598 -28.452 1.00 96.50 327 PRO A N 1
ATOM 2732 C CA . PRO A 1 327 ? -0.126 -1.494 -27.190 1.00 96.50 327 PRO A CA 1
ATOM 2733 C C . PRO A 1 327 ? 0.766 -1.091 -26.011 1.00 96.50 327 PRO A C 1
ATOM 2735 O O . PRO A 1 327 ? 0.264 -0.567 -25.034 1.00 96.50 327 PRO A O 1
ATOM 2738 N N . TYR A 1 328 ? 2.086 -1.272 -26.102 1.00 94.31 328 TYR A N 1
ATOM 2739 C CA . TYR A 1 328 ? 3.067 -0.879 -25.081 1.00 94.31 328 TYR A CA 1
ATOM 2740 C C . TYR A 1 328 ? 3.402 0.633 -25.061 1.00 94.31 328 TYR A C 1
ATOM 2742 O O . TYR A 1 328 ? 4.279 1.060 -24.300 1.00 94.31 328 TYR A O 1
ATOM 2750 N N . THR A 1 329 ? 2.729 1.460 -25.873 1.00 94.62 329 THR A N 1
ATOM 2751 C CA . THR A 1 329 ? 2.852 2.932 -25.868 1.00 94.62 329 THR A CA 1
ATOM 2752 C C . THR A 1 329 ? 2.018 3.541 -24.734 1.00 94.62 329 THR A C 1
ATOM 2754 O O . THR A 1 329 ? 0.975 4.164 -24.935 1.00 94.62 329 THR A O 1
ATOM 2757 N N . THR A 1 330 ? 2.491 3.333 -23.507 1.00 93.94 330 THR A N 1
ATOM 2758 C CA . THR A 1 330 ? 1.842 3.725 -22.243 1.00 93.94 330 THR A CA 1
ATOM 2759 C C . THR A 1 330 ? 1.480 5.210 -22.130 1.00 93.94 330 THR A C 1
ATOM 2761 O O . THR A 1 330 ? 0.527 5.565 -21.445 1.00 93.94 330 THR A O 1
ATOM 2764 N N . GLU A 1 331 ? 2.208 6.083 -22.822 1.00 90.56 331 GLU A N 1
ATOM 2765 C CA . GLU A 1 331 ? 2.036 7.537 -22.846 1.00 90.56 331 GLU A CA 1
ATOM 2766 C C . GLU A 1 331 ? 0.642 7.936 -23.357 1.00 90.56 331 GLU A C 1
ATOM 2768 O O . GLU A 1 331 ? 0.093 8.960 -22.949 1.00 90.56 331 GLU A O 1
ATOM 2773 N N . LEU A 1 332 ? 0.044 7.098 -24.212 1.00 95.62 332 LEU A N 1
ATOM 2774 C CA . LEU A 1 332 ? -1.293 7.314 -24.761 1.00 95.62 332 LEU A CA 1
ATOM 2775 C C . LEU A 1 332 ? -2.412 6.910 -23.798 1.00 95.62 332 LEU A C 1
ATOM 2777 O O . LEU A 1 332 ? -3.543 7.361 -23.969 1.00 95.62 332 LEU A O 1
ATOM 2781 N N . TYR A 1 333 ? -2.130 6.084 -22.783 1.00 96.44 333 TYR A N 1
ATOM 2782 C CA . TYR A 1 333 ? -3.172 5.539 -21.909 1.00 96.44 333 TYR A CA 1
ATOM 2783 C C . TYR A 1 333 ? -3.955 6.644 -21.204 1.00 96.44 333 TYR A C 1
ATOM 2785 O O . TYR A 1 333 ? -5.177 6.573 -21.120 1.00 96.44 333 TYR A O 1
ATOM 2793 N N . GLU A 1 334 ? -3.276 7.692 -20.736 1.00 94.12 334 GLU A N 1
ATOM 2794 C CA . GLU A 1 334 ? -3.935 8.801 -20.051 1.00 94.12 334 GLU A CA 1
ATOM 2795 C C . GLU A 1 334 ? -4.874 9.586 -20.972 1.00 94.12 334 GLU A C 1
ATOM 2797 O O . GLU A 1 334 ? -6.036 9.797 -20.619 1.00 94.12 334 GLU A O 1
ATOM 2802 N N . VAL A 1 335 ? -4.385 10.034 -22.134 1.00 95.38 335 VAL A N 1
ATOM 2803 C CA . VAL A 1 335 ? -5.197 10.841 -23.059 1.00 95.38 335 VAL A CA 1
ATOM 2804 C C . VAL A 1 335 ? -6.343 10.018 -23.639 1.00 95.38 335 VAL A C 1
ATOM 2806 O O . VAL A 1 335 ? -7.451 10.534 -23.779 1.00 95.38 335 VAL A O 1
ATOM 2809 N N . TYR A 1 336 ? -6.124 8.722 -23.869 1.00 97.75 336 TYR A N 1
ATOM 2810 C CA . TYR A 1 336 ? -7.164 7.788 -24.281 1.00 97.75 336 TYR A CA 1
ATOM 2811 C C . TYR A 1 336 ? -8.240 7.623 -23.201 1.00 97.75 336 TYR A C 1
ATOM 2813 O O . TYR A 1 336 ? -9.417 7.850 -23.472 1.00 97.75 336 TYR A O 1
ATOM 2821 N N . VAL A 1 337 ? -7.855 7.307 -21.959 1.00 96.56 337 VAL A N 1
ATOM 2822 C CA . VAL A 1 337 ? -8.796 7.122 -20.841 1.00 96.56 337 VAL A CA 1
ATOM 2823 C C . VAL A 1 337 ? -9.598 8.391 -20.565 1.00 96.56 337 VAL A C 1
ATOM 2825 O O . VAL A 1 337 ? -10.818 8.320 -20.416 1.00 96.56 337 VAL A O 1
ATOM 2828 N N . LYS A 1 338 ? -8.945 9.557 -20.523 1.00 95.00 338 LYS A N 1
ATOM 2829 C CA . LYS A 1 338 ? -9.635 10.835 -20.301 1.00 95.00 338 LYS A CA 1
ATOM 2830 C C . LYS A 1 338 ? -10.614 11.145 -21.428 1.00 95.00 338 LYS A C 1
ATOM 2832 O O . LYS A 1 338 ? -11.741 11.535 -21.149 1.00 95.00 338 LYS A O 1
ATOM 2837 N N . SER A 1 339 ? -10.243 10.874 -22.677 1.00 96.50 339 SER A N 1
ATOM 2838 C CA . SER A 1 339 ? -11.151 11.048 -23.817 1.00 96.50 339 SER A CA 1
ATOM 2839 C C . SER A 1 339 ? -12.339 10.079 -23.766 1.00 96.50 339 SER A C 1
ATOM 2841 O O . SER A 1 339 ? -13.469 10.484 -24.019 1.00 96.50 339 SER A O 1
ATOM 2843 N N . LEU A 1 340 ? -12.133 8.820 -23.354 1.00 96.06 340 LEU A N 1
ATOM 2844 C CA . LEU A 1 340 ? -13.232 7.870 -23.121 1.00 96.06 340 LEU A CA 1
ATOM 2845 C C . LEU A 1 340 ? -14.197 8.352 -22.029 1.00 96.06 340 LEU A C 1
ATOM 2847 O O . LEU A 1 340 ? -15.405 8.153 -22.152 1.00 96.06 340 LEU A O 1
ATOM 2851 N N . ILE A 1 341 ? -13.679 8.958 -20.954 1.00 94.12 341 ILE A N 1
ATOM 2852 C CA . ILE A 1 341 ? -14.504 9.567 -19.899 1.00 94.12 341 ILE A CA 1
ATOM 2853 C C . ILE A 1 341 ? -15.297 10.748 -20.475 1.00 94.12 341 ILE A C 1
ATOM 2855 O O . ILE A 1 341 ? -16.505 10.807 -20.251 1.00 94.12 341 ILE A O 1
ATOM 2859 N N . ALA A 1 342 ? -14.642 11.619 -21.253 1.00 93.00 342 ALA A N 1
ATOM 2860 C CA . ALA A 1 342 ? -15.250 12.777 -21.910 1.00 93.00 342 ALA A CA 1
ATOM 2861 C C . ALA A 1 342 ? -16.473 12.400 -22.750 1.00 93.00 342 ALA A C 1
ATOM 2863 O O . ALA A 1 342 ? -17.571 12.913 -22.552 1.00 93.00 342 ALA A O 1
ATOM 2864 N N . GLU A 1 343 ? -16.284 11.423 -23.633 1.00 94.69 343 GLU A N 1
ATOM 2865 C CA . GLU A 1 343 ? -17.299 10.947 -24.574 1.00 94.69 343 GLU A CA 1
ATOM 2866 C C . GLU A 1 343 ? -18.254 9.918 -23.947 1.00 94.69 343 GLU A C 1
ATOM 2868 O O . GLU A 1 343 ? -19.094 9.340 -24.636 1.00 94.69 343 GLU A O 1
ATOM 2873 N N . LYS A 1 344 ? -18.107 9.623 -22.643 1.00 93.38 344 LYS A N 1
ATOM 2874 C CA . LYS A 1 344 ? -18.849 8.571 -21.920 1.00 93.38 344 LYS A CA 1
ATOM 2875 C C . LYS A 1 344 ? -18.835 7.225 -22.668 1.00 93.38 344 LYS A C 1
ATOM 2877 O O . LYS A 1 344 ? -19.783 6.439 -22.602 1.00 93.38 344 LYS A O 1
ATOM 2882 N N . ARG A 1 345 ? -17.731 6.935 -23.362 1.00 93.88 345 ARG A N 1
ATOM 2883 C CA . ARG A 1 345 ? -17.545 5.766 -24.228 1.00 93.88 345 ARG A CA 1
ATOM 2884 C C . ARG A 1 345 ? -16.809 4.648 -23.479 1.00 93.88 345 ARG A C 1
ATOM 2886 O O . ARG A 1 345 ? -16.018 4.876 -22.559 1.00 93.88 345 ARG A O 1
ATOM 2893 N N . LYS A 1 346 ? -17.092 3.397 -23.848 1.00 93.19 346 LYS A N 1
ATOM 2894 C CA . LYS A 1 346 ? -16.309 2.235 -23.400 1.00 93.19 346 LYS A CA 1
ATOM 2895 C C . LYS A 1 346 ? -15.104 2.042 -24.317 1.00 93.19 346 LYS A C 1
ATOM 2897 O O . LYS A 1 346 ? -15.196 2.308 -25.512 1.00 93.19 346 LYS A O 1
ATOM 2902 N N . SER A 1 347 ? -13.998 1.566 -23.752 1.00 94.06 347 SER A N 1
ATOM 2903 C CA . SER A 1 347 ? -12.826 1.183 -24.541 1.00 94.06 347 SER A CA 1
ATOM 2904 C C . SER A 1 347 ? -13.205 0.127 -25.582 1.00 94.06 347 SER A C 1
ATOM 2906 O O . SER A 1 347 ? -13.991 -0.772 -25.280 1.00 94.06 347 SER A O 1
ATOM 2908 N N . LYS A 1 348 ? -12.623 0.214 -26.784 1.00 94.94 348 LYS A N 1
ATOM 2909 C CA . LYS A 1 348 ? -12.718 -0.845 -27.800 1.00 94.94 348 LYS A CA 1
ATOM 2910 C C . LYS A 1 348 ? -12.049 -2.147 -27.352 1.00 94.94 348 LYS A C 1
ATOM 2912 O O . LYS A 1 348 ? -12.477 -3.225 -27.746 1.00 94.94 348 LYS A O 1
ATOM 2917 N N . PHE A 1 349 ? -11.002 -2.046 -26.536 1.00 95.50 349 PHE A N 1
ATOM 2918 C CA . PHE A 1 349 ? -10.328 -3.204 -25.958 1.00 95.50 349 PHE A CA 1
ATOM 2919 C C . PHE A 1 349 ? -11.192 -3.795 -24.838 1.00 95.50 349 PHE A C 1
ATOM 2921 O O . PHE A 1 349 ? -11.495 -3.088 -23.873 1.00 95.50 349 PHE A O 1
ATOM 2928 N N . SER A 1 350 ? -11.557 -5.072 -24.959 1.00 92.88 350 SER A N 1
ATOM 2929 C CA . SER A 1 350 ? -12.264 -5.862 -23.943 1.00 92.88 350 SER A CA 1
ATOM 2930 C C . SER A 1 350 ? -11.534 -7.179 -23.699 1.00 92.88 350 SER A C 1
ATOM 2932 O O . SER A 1 350 ? -10.857 -7.671 -24.595 1.00 92.88 350 SER A O 1
ATOM 2934 N N . ASP A 1 351 ? -11.673 -7.738 -22.495 1.00 92.31 351 ASP A N 1
ATOM 2935 C CA . ASP A 1 351 ? -11.180 -9.082 -22.145 1.00 92.31 351 ASP A CA 1
ATOM 2936 C C . ASP A 1 351 ? -9.664 -9.288 -22.333 1.00 92.31 351 ASP A C 1
ATOM 2938 O O . ASP A 1 351 ? -9.195 -10.395 -22.584 1.00 92.31 351 ASP A O 1
ATOM 2942 N N . THR A 1 352 ? -8.879 -8.214 -22.196 1.00 97.06 352 THR A N 1
ATOM 2943 C CA . THR A 1 352 ? -7.413 -8.244 -22.298 1.00 97.06 352 THR A CA 1
ATOM 2944 C C . THR A 1 352 ? -6.730 -7.560 -21.117 1.00 97.06 352 THR A C 1
ATOM 2946 O O . THR A 1 352 ? -7.330 -6.729 -20.428 1.00 97.06 352 THR A O 1
ATOM 2949 N N . LEU A 1 353 ? -5.438 -7.845 -20.918 1.00 97.25 353 LEU A N 1
ATOM 2950 C CA . LEU A 1 353 ? -4.603 -7.148 -19.933 1.00 97.25 353 LEU A CA 1
ATOM 2951 C C . LEU A 1 353 ? -4.573 -5.632 -20.193 1.00 97.25 353 LEU A C 1
ATOM 2953 O O . LEU A 1 353 ? -4.665 -4.841 -19.254 1.00 97.25 353 LEU A O 1
ATOM 2957 N N . LEU A 1 354 ? -4.511 -5.207 -21.461 1.00 98.00 354 LEU A N 1
ATOM 2958 C CA . LEU A 1 354 ? -4.618 -3.792 -21.820 1.00 98.00 354 LEU A CA 1
ATOM 2959 C C . LEU A 1 354 ? -5.956 -3.198 -21.357 1.00 98.00 354 LEU A C 1
ATOM 2961 O O . LEU A 1 354 ? -5.971 -2.131 -20.748 1.00 98.00 354 LEU A O 1
ATOM 2965 N N . ALA A 1 355 ? -7.075 -3.889 -21.593 1.00 97.50 355 ALA A N 1
ATOM 2966 C CA . ALA A 1 355 ? -8.388 -3.428 -21.148 1.00 97.50 355 ALA A CA 1
ATOM 2967 C C . ALA A 1 355 ? -8.460 -3.289 -19.617 1.00 97.50 355 ALA A C 1
ATOM 2969 O O . ALA A 1 355 ? -9.009 -2.305 -19.118 1.00 97.50 355 ALA A O 1
ATOM 2970 N N . GLN A 1 356 ? -7.857 -4.223 -18.873 1.00 97.44 356 GLN A N 1
ATOM 2971 C CA . GLN A 1 356 ? -7.747 -4.147 -17.414 1.00 97.44 356 GLN A CA 1
ATOM 2972 C C . GLN A 1 356 ? -6.966 -2.902 -16.967 1.00 97.44 356 GLN A C 1
ATOM 2974 O O . GLN A 1 356 ? -7.447 -2.152 -16.119 1.00 97.44 356 GLN A O 1
ATOM 2979 N N . ILE A 1 357 ? -5.806 -2.631 -17.577 1.00 98.38 357 ILE A N 1
ATOM 2980 C CA . ILE A 1 357 ? -4.995 -1.440 -17.277 1.00 98.38 357 ILE A CA 1
ATOM 2981 C C . ILE A 1 357 ? -5.790 -0.151 -17.538 1.00 98.38 357 ILE A C 1
ATOM 2983 O O . ILE A 1 357 ? -5.834 0.738 -16.685 1.00 98.38 357 ILE A O 1
ATOM 2987 N N . ILE A 1 358 ? -6.455 -0.058 -18.694 1.00 97.94 358 ILE A N 1
ATOM 2988 C CA . ILE A 1 358 ? -7.274 1.100 -19.082 1.00 97.94 358 ILE A CA 1
ATOM 2989 C C . ILE A 1 358 ? -8.447 1.306 -18.113 1.00 97.94 358 ILE A C 1
ATOM 2991 O O . ILE A 1 358 ? -8.717 2.440 -17.715 1.00 97.94 358 ILE A O 1
ATOM 2995 N N . ASN A 1 359 ? -9.120 0.234 -17.686 1.00 96.50 359 ASN A N 1
ATOM 2996 C CA . ASN A 1 359 ? -10.221 0.317 -16.724 1.00 96.50 359 ASN A CA 1
ATOM 2997 C C . ASN A 1 359 ? -9.745 0.754 -15.331 1.00 96.50 359 ASN A C 1
ATOM 2999 O O . ASN A 1 359 ? -10.373 1.619 -14.722 1.00 96.50 359 ASN A O 1
ATOM 3003 N N . ASN A 1 360 ? -8.612 0.235 -14.854 1.00 97.38 360 ASN A N 1
ATOM 3004 C CA . ASN A 1 360 ? -8.051 0.640 -13.565 1.00 97.38 360 ASN A CA 1
ATOM 3005 C C . ASN A 1 360 ? -7.612 2.112 -13.574 1.00 97.38 360 ASN A C 1
ATOM 3007 O O . ASN A 1 360 ? -7.921 2.854 -12.641 1.00 97.38 360 ASN A O 1
ATOM 3011 N N . LEU A 1 361 ? -6.988 2.587 -14.658 1.00 96.06 361 LEU A N 1
ATOM 3012 C CA . LEU A 1 361 ? -6.691 4.014 -14.829 1.00 96.06 361 LEU A CA 1
ATOM 3013 C C . LEU A 1 361 ? -7.969 4.863 -14.892 1.00 96.06 361 LEU A C 1
ATOM 3015 O O . LEU A 1 361 ? -8.024 5.936 -14.293 1.00 96.06 361 LEU A O 1
ATOM 3019 N N . LYS A 1 362 ? -9.021 4.385 -15.569 1.00 94.00 362 LYS A N 1
ATOM 3020 C CA . LYS A 1 362 ? -10.323 5.069 -15.620 1.00 94.00 362 LYS A CA 1
ATOM 3021 C C . LYS A 1 362 ? -10.921 5.247 -14.225 1.00 94.00 362 LYS A C 1
ATOM 3023 O O . LYS A 1 362 ? -11.378 6.342 -13.908 1.00 94.00 362 LYS A O 1
ATOM 3028 N N . ASN A 1 363 ? -10.876 4.210 -13.391 1.00 91.88 363 ASN A N 1
ATOM 3029 C CA . ASN A 1 363 ? -11.358 4.264 -12.011 1.00 91.88 363 ASN A CA 1
ATOM 3030 C C . ASN A 1 363 ? -10.610 5.311 -11.177 1.00 91.88 363 ASN A C 1
ATOM 3032 O O . ASN A 1 363 ? -11.261 6.045 -10.432 1.00 91.88 363 ASN A O 1
ATOM 3036 N N . ILE A 1 364 ? -9.285 5.413 -11.352 1.00 91.81 364 ILE A N 1
ATOM 3037 C CA . ILE A 1 364 ? -8.435 6.418 -10.692 1.00 91.81 364 ILE A CA 1
ATOM 3038 C C . ILE A 1 364 ? -8.797 7.835 -11.154 1.00 91.81 364 ILE A C 1
ATOM 3040 O O . ILE A 1 364 ? -8.994 8.716 -10.319 1.00 91.81 364 ILE A O 1
ATOM 3044 N N . TYR A 1 365 ? -8.929 8.075 -12.464 1.00 89.31 365 TYR A N 1
ATOM 3045 C CA . TYR A 1 365 ? -9.260 9.410 -12.983 1.00 89.31 365 TYR A CA 1
ATOM 3046 C C . TYR A 1 365 ? -10.683 9.867 -12.640 1.00 89.31 365 TYR A C 1
ATOM 3048 O O . TYR A 1 365 ? -10.911 11.068 -12.503 1.00 89.31 365 TYR A O 1
ATOM 3056 N N . LEU A 1 366 ? -11.623 8.931 -12.472 1.00 86.75 366 LEU A N 1
ATOM 3057 C CA . LEU A 1 366 ? -12.968 9.218 -11.965 1.00 86.75 366 LEU A CA 1
ATOM 3058 C C . LEU A 1 366 ? -12.999 9.468 -10.449 1.00 86.75 366 LEU A C 1
ATOM 3060 O O . LEU A 1 366 ? -14.019 9.930 -9.943 1.00 86.75 366 LEU A O 1
ATOM 3064 N N . GLY A 1 367 ? -11.931 9.139 -9.712 1.00 80.00 367 GLY A N 1
ATOM 3065 C CA . GLY A 1 367 ? -11.937 9.175 -8.249 1.00 80.00 367 GLY A CA 1
ATOM 3066 C C . GLY A 1 367 ? -12.982 8.228 -7.651 1.00 80.00 367 GLY A C 1
ATOM 3067 O O . GLY A 1 367 ? -13.602 8.543 -6.644 1.00 80.00 367 GLY A O 1
ATOM 3068 N N . SER A 1 368 ? -13.237 7.083 -8.284 1.00 80.38 368 SER A N 1
ATOM 3069 C CA . SER A 1 368 ? -14.220 6.107 -7.793 1.00 80.38 368 SER A CA 1
ATOM 3070 C C . SER A 1 368 ? -13.836 5.534 -6.416 1.00 80.38 368 SER A C 1
ATOM 3072 O O . SER A 1 368 ? -12.664 5.555 -6.031 1.00 80.38 368 SER A O 1
ATOM 3074 N N . LYS A 1 369 ? -14.792 4.933 -5.692 1.00 81.00 369 LYS A N 1
ATOM 3075 C CA . LYS A 1 369 ? -14.524 4.259 -4.402 1.00 81.00 369 LYS A CA 1
ATOM 3076 C C . LYS A 1 369 ? -13.477 3.134 -4.508 1.00 81.00 369 LYS A C 1
ATOM 3078 O O . LYS A 1 369 ? -12.774 2.872 -3.543 1.00 81.00 369 LYS A O 1
ATOM 3083 N N . VAL A 1 370 ? -13.329 2.529 -5.690 1.00 87.50 370 VAL A N 1
ATOM 3084 C CA . VAL A 1 370 ? -12.369 1.444 -5.983 1.00 87.50 370 VAL A CA 1
ATOM 3085 C C . VAL A 1 370 ? -11.019 1.950 -6.512 1.00 87.50 370 VAL A C 1
ATOM 3087 O O . VAL A 1 370 ? -10.202 1.167 -6.993 1.00 87.50 370 VAL A O 1
ATOM 3090 N N . SER A 1 371 ? -10.750 3.261 -6.466 1.00 89.38 371 SER A N 1
ATOM 3091 C CA . SER A 1 371 ? -9.505 3.829 -7.013 1.00 89.38 371 SER A CA 1
ATOM 3092 C C . SER A 1 371 ? -8.251 3.281 -6.329 1.00 89.38 371 SER A C 1
ATOM 3094 O O . SER A 1 371 ? -7.240 3.083 -6.997 1.00 89.38 371 SER A O 1
ATOM 3096 N N . MET A 1 372 ? -8.300 3.026 -5.017 1.00 89.31 372 MET A N 1
ATOM 3097 C CA . MET A 1 372 ? -7.164 2.480 -4.264 1.00 89.31 372 MET A CA 1
ATOM 3098 C C . MET A 1 372 ? -6.871 1.022 -4.642 1.00 89.31 372 MET A C 1
ATOM 3100 O O . MET A 1 372 ? -5.710 0.651 -4.824 1.00 89.31 372 MET A O 1
ATOM 3104 N N . GLU A 1 373 ? -7.917 0.213 -4.814 1.00 91.62 373 GLU A N 1
ATOM 3105 C CA . GLU A 1 373 ? -7.811 -1.157 -5.330 1.00 91.62 373 GLU A CA 1
ATOM 3106 C C . GLU A 1 373 ? -7.247 -1.138 -6.754 1.00 91.62 373 GLU A C 1
ATOM 3108 O O . GLU A 1 373 ? -6.248 -1.790 -7.035 1.00 91.62 373 GLU A O 1
ATOM 3113 N N . SER A 1 374 ? -7.794 -0.274 -7.615 1.00 95.50 374 SER A N 1
ATOM 3114 C CA . SER A 1 374 ? -7.332 -0.099 -8.998 1.00 95.50 374 SER A CA 1
ATOM 3115 C C . SER A 1 374 ? -5.861 0.330 -9.067 1.00 95.50 374 SER A C 1
ATOM 3117 O O . SER A 1 374 ? -5.114 -0.169 -9.905 1.00 95.50 374 SER A O 1
ATOM 3119 N N . TYR A 1 375 ? -5.414 1.231 -8.184 1.00 94.88 375 TYR A N 1
ATOM 3120 C CA . TYR A 1 375 ? -4.001 1.596 -8.063 1.00 94.88 375 TYR A CA 1
ATOM 3121 C C . TYR A 1 375 ? -3.150 0.393 -7.642 1.00 94.88 375 TYR A C 1
ATOM 3123 O O . TYR A 1 375 ? -2.134 0.112 -8.276 1.00 94.88 375 TYR A O 1
ATOM 3131 N N . THR A 1 376 ? -3.583 -0.347 -6.621 1.00 93.69 376 THR A N 1
ATOM 3132 C CA . THR A 1 376 ? -2.873 -1.534 -6.120 1.00 93.69 376 THR A CA 1
ATOM 3133 C C . THR A 1 376 ? -2.731 -2.600 -7.208 1.00 93.69 376 THR A C 1
ATOM 3135 O O . THR A 1 376 ? -1.641 -3.145 -7.385 1.00 93.69 376 THR A O 1
ATOM 3138 N N . ASP A 1 377 ? -3.773 -2.819 -8.010 1.00 95.56 377 ASP A N 1
ATOM 3139 C CA . ASP A 1 377 ? -3.750 -3.723 -9.162 1.00 95.56 377 ASP A CA 1
ATOM 3140 C C . ASP A 1 377 ? -2.754 -3.275 -10.240 1.00 95.56 377 ASP A C 1
ATOM 3142 O O . ASP A 1 377 ? -2.012 -4.095 -10.782 1.00 95.56 377 ASP A O 1
ATOM 3146 N N . LEU A 1 378 ? -2.690 -1.975 -10.554 1.00 97.44 378 LEU A N 1
ATOM 3147 C CA . LEU A 1 378 ? -1.704 -1.451 -11.508 1.00 97.44 378 LEU A CA 1
ATOM 3148 C C . LEU A 1 378 ? -0.270 -1.633 -10.998 1.00 97.44 378 LEU A C 1
ATOM 3150 O O . LEU A 1 378 ? 0.615 -2.000 -11.776 1.00 97.44 378 LEU A O 1
ATOM 3154 N N . ILE A 1 379 ? -0.034 -1.425 -9.699 1.00 96.12 379 ILE A N 1
ATOM 3155 C CA . ILE A 1 379 ? 1.270 -1.698 -9.087 1.00 96.12 379 ILE A CA 1
ATOM 3156 C C . ILE A 1 379 ? 1.581 -3.196 -9.137 1.00 96.12 379 ILE A C 1
ATOM 3158 O O . ILE A 1 379 ? 2.696 -3.560 -9.515 1.00 96.12 379 ILE A O 1
ATOM 3162 N N . LYS A 1 380 ? 0.605 -4.069 -8.870 1.00 95.31 380 LYS A N 1
ATOM 3163 C CA . LYS A 1 380 ? 0.770 -5.523 -8.981 1.00 95.31 380 LYS A CA 1
ATOM 3164 C C . LYS A 1 380 ? 1.170 -5.947 -10.393 1.00 95.31 380 LYS A C 1
ATOM 3166 O O . LYS A 1 380 ? 2.153 -6.671 -10.544 1.00 95.31 380 LYS A O 1
ATOM 3171 N N . ILE A 1 381 ? 0.484 -5.438 -11.419 1.00 96.50 381 ILE A N 1
ATOM 3172 C CA . ILE A 1 381 ? 0.854 -5.665 -12.825 1.00 96.50 381 ILE A CA 1
ATOM 3173 C C . ILE A 1 381 ? 2.281 -5.165 -13.075 1.00 96.50 381 ILE A C 1
ATOM 3175 O O . ILE A 1 381 ? 3.084 -5.873 -13.679 1.00 96.50 381 ILE A O 1
ATOM 3179 N N . SER A 1 382 ? 2.640 -3.981 -12.567 1.00 95.88 382 SER A N 1
ATOM 3180 C CA . SER A 1 382 ? 3.998 -3.458 -12.749 1.00 95.88 382 SER A CA 1
ATOM 3181 C C . SER A 1 382 ? 5.079 -4.335 -12.101 1.00 95.88 382 SER A C 1
ATOM 3183 O O . SER A 1 382 ? 6.170 -4.471 -12.650 1.00 95.88 382 SER A O 1
ATOM 3185 N N . TYR A 1 383 ? 4.772 -4.981 -10.971 1.00 94.94 383 TYR A N 1
ATOM 3186 C CA . TYR A 1 383 ? 5.701 -5.860 -10.260 1.00 94.94 383 TYR A CA 1
ATOM 3187 C C . TYR A 1 383 ? 5.898 -7.179 -10.999 1.00 94.94 383 TYR A C 1
ATOM 3189 O O . TYR A 1 383 ? 7.036 -7.631 -11.128 1.00 94.94 383 TYR A O 1
ATOM 3197 N N . MET A 1 384 ? 4.824 -7.769 -11.532 1.00 94.38 384 MET A N 1
ATOM 3198 C CA . MET A 1 384 ? 4.885 -9.012 -12.314 1.00 94.38 384 MET A CA 1
ATOM 3199 C C . MET A 1 384 ? 5.835 -8.913 -13.516 1.00 94.38 384 MET A C 1
ATOM 3201 O O . MET A 1 384 ? 6.471 -9.900 -13.873 1.00 94.38 384 MET A O 1
ATOM 3205 N N . PHE A 1 385 ? 5.971 -7.721 -14.101 1.00 94.56 385 PHE A N 1
ATOM 3206 C CA . PHE A 1 385 ? 6.790 -7.468 -15.291 1.00 94.56 385 PHE A CA 1
ATOM 3207 C C . PHE A 1 385 ? 7.924 -6.468 -15.018 1.00 94.56 385 PHE A C 1
ATOM 3209 O O . PHE A 1 385 ? 8.252 -5.641 -15.868 1.00 94.56 385 PHE A O 1
ATOM 3216 N N . SER A 1 386 ? 8.491 -6.476 -13.808 1.00 91.69 386 SER A N 1
ATOM 3217 C CA . SER A 1 386 ? 9.400 -5.425 -13.315 1.00 91.69 386 SER A CA 1
ATOM 3218 C C . SER A 1 386 ? 10.689 -5.213 -14.129 1.00 91.69 386 SER A C 1
ATOM 3220 O O . SER A 1 386 ? 11.280 -4.124 -14.088 1.00 91.69 386 SER A O 1
ATOM 3222 N N . LYS A 1 387 ? 11.134 -6.222 -14.891 1.00 89.12 387 LYS A N 1
ATOM 3223 C CA . LYS A 1 387 ? 12.323 -6.126 -15.756 1.00 89.12 387 LYS A CA 1
ATOM 3224 C C . LYS A 1 387 ? 12.030 -5.465 -17.102 1.00 89.12 387 LYS A C 1
ATOM 3226 O O . LYS A 1 387 ? 12.966 -5.114 -17.818 1.00 89.12 387 LYS A O 1
ATOM 3231 N N . ASP A 1 388 ? 10.762 -5.251 -17.444 1.00 91.44 388 ASP A N 1
ATOM 3232 C CA . ASP A 1 388 ? 10.358 -4.568 -18.668 1.00 91.44 388 ASP A CA 1
ATOM 3233 C C . ASP A 1 388 ? 10.139 -3.061 -18.478 1.00 91.44 388 ASP A C 1
ATOM 3235 O O . ASP A 1 388 ? 9.589 -2.590 -17.488 1.00 91.44 388 ASP A O 1
ATOM 3239 N N . LEU A 1 389 ? 10.515 -2.266 -19.482 1.00 90.94 389 LEU A N 1
ATOM 3240 C CA . LEU A 1 389 ? 10.408 -0.803 -19.405 1.00 90.94 389 LEU A CA 1
ATOM 3241 C C . LEU A 1 389 ? 8.960 -0.293 -19.494 1.00 90.94 389 LEU A C 1
ATOM 3243 O O . LEU A 1 389 ? 8.639 0.737 -18.904 1.00 90.94 389 LEU A O 1
ATOM 3247 N N . TRP A 1 390 ? 8.066 -1.004 -20.195 1.00 93.38 390 TRP A N 1
ATOM 3248 C CA . TRP A 1 390 ? 6.653 -0.607 -20.295 1.00 93.38 390 TRP A CA 1
ATOM 3249 C C . TRP A 1 390 ? 5.955 -0.654 -18.927 1.00 93.38 390 TRP A C 1
ATOM 3251 O O . TRP A 1 390 ? 5.134 0.210 -18.624 1.00 93.38 390 TRP A O 1
ATOM 3261 N N . SER A 1 391 ? 6.310 -1.622 -18.078 1.00 94.25 391 SER A N 1
ATOM 3262 C CA . SER A 1 391 ? 5.726 -1.787 -16.747 1.00 94.25 391 SER A CA 1
ATOM 3263 C C . SER A 1 391 ? 6.212 -0.688 -15.794 1.00 94.25 391 SER A C 1
ATOM 3265 O O . SER A 1 391 ? 5.438 -0.179 -14.984 1.00 94.25 391 SER A O 1
ATOM 3267 N N . ARG A 1 392 ? 7.463 -0.229 -15.956 1.00 93.06 392 ARG A N 1
ATOM 3268 C CA . ARG A 1 392 ? 8.010 0.942 -15.249 1.00 93.06 392 ARG A CA 1
ATOM 3269 C C . ARG A 1 392 ? 7.301 2.230 -15.653 1.00 93.06 392 ARG A C 1
ATOM 3271 O O . ARG A 1 392 ? 6.958 3.024 -14.778 1.00 93.06 392 ARG A O 1
ATOM 3278 N N . LYS A 1 393 ? 7.014 2.413 -16.951 1.00 94.81 393 LYS A N 1
ATOM 3279 C CA . LYS A 1 393 ? 6.172 3.527 -17.421 1.00 94.81 393 LYS A CA 1
ATOM 3280 C C . LYS A 1 393 ? 4.768 3.457 -16.818 1.00 94.81 393 LYS A C 1
ATOM 3282 O O . LYS A 1 393 ? 4.280 4.449 -16.283 1.00 94.81 393 LYS A O 1
ATOM 3287 N N . LEU A 1 394 ? 4.150 2.272 -16.815 1.00 96.62 394 LEU A N 1
ATOM 3288 C CA . LEU A 1 394 ? 2.847 2.065 -16.180 1.00 96.62 394 LEU A CA 1
ATOM 3289 C C . LEU A 1 394 ? 2.873 2.436 -14.693 1.00 96.62 394 LEU A C 1
ATOM 3291 O O . LEU A 1 394 ? 1.979 3.140 -14.233 1.00 96.62 394 LEU A O 1
ATOM 3295 N N . ARG A 1 395 ? 3.905 2.016 -13.954 1.00 95.25 395 ARG A N 1
ATOM 3296 C CA . ARG A 1 395 ? 4.065 2.357 -12.536 1.00 95.25 395 ARG A CA 1
ATOM 3297 C C . ARG A 1 395 ? 4.156 3.862 -12.314 1.00 95.25 395 ARG A C 1
ATOM 3299 O O . ARG A 1 395 ? 3.481 4.377 -11.428 1.00 95.25 395 ARG A O 1
ATOM 3306 N N . GLY A 1 396 ? 4.951 4.568 -13.121 1.00 94.44 396 GLY A N 1
ATOM 3307 C CA . GLY A 1 396 ? 5.057 6.025 -13.046 1.00 94.44 396 GLY A CA 1
ATOM 3308 C C . GLY A 1 396 ? 3.731 6.727 -13.353 1.00 94.44 396 GLY A C 1
ATOM 3309 O O . GLY A 1 396 ? 3.336 7.629 -12.620 1.00 94.44 396 GLY A O 1
ATOM 3310 N N . ILE A 1 397 ? 2.994 6.273 -14.372 1.00 94.44 397 ILE A N 1
ATOM 3311 C CA . ILE A 1 397 ? 1.663 6.807 -14.709 1.00 94.44 397 ILE A CA 1
ATOM 3312 C C . ILE A 1 397 ? 0.650 6.512 -13.596 1.00 94.44 397 ILE A C 1
ATOM 3314 O O . ILE A 1 397 ? -0.115 7.399 -13.221 1.00 94.44 397 ILE A O 1
ATOM 3318 N N . ALA A 1 398 ? 0.640 5.301 -13.034 1.00 94.94 398 ALA A N 1
ATOM 3319 C CA . ALA A 1 398 ? -0.235 4.929 -11.924 1.00 94.94 398 ALA A CA 1
ATOM 3320 C C . ALA A 1 398 ? 0.065 5.773 -10.673 1.00 94.94 398 ALA A C 1
ATOM 3322 O O . ALA A 1 398 ? -0.848 6.345 -10.084 1.00 94.94 398 ALA A O 1
ATOM 3323 N N . ALA A 1 399 ? 1.344 5.930 -10.316 1.00 93.88 399 ALA A N 1
ATOM 3324 C CA . ALA A 1 399 ? 1.768 6.767 -9.196 1.00 93.88 399 ALA A CA 1
ATOM 3325 C C . ALA A 1 399 ? 1.393 8.239 -9.411 1.00 93.88 399 ALA A C 1
ATOM 3327 O O . ALA A 1 399 ? 0.763 8.836 -8.543 1.00 93.88 399 ALA A O 1
ATOM 3328 N N . TYR A 1 400 ? 1.684 8.808 -10.584 1.00 91.56 400 TYR A N 1
ATOM 3329 C CA . TYR A 1 400 ? 1.348 10.200 -10.890 1.00 91.56 400 TYR A CA 1
ATOM 3330 C C . TYR A 1 400 ? -0.168 10.434 -10.971 1.00 91.56 400 TYR A C 1
ATOM 3332 O O . TYR A 1 400 ? -0.677 11.439 -10.484 1.00 91.56 400 TYR A O 1
ATOM 3340 N N . SER A 1 401 ? -0.928 9.506 -11.558 1.00 90.25 401 SER A N 1
ATOM 3341 C CA . SER A 1 401 ? -2.390 9.621 -11.646 1.00 90.25 401 SER A CA 1
ATOM 3342 C C . SER A 1 401 ? -3.080 9.461 -10.293 1.00 90.25 401 SER A C 1
ATOM 3344 O O . SER A 1 401 ? -4.111 10.100 -10.083 1.00 90.25 401 SER A O 1
ATOM 3346 N N . PHE A 1 402 ? -2.520 8.678 -9.364 1.00 91.19 402 PHE A N 1
ATOM 3347 C CA . PHE A 1 402 ? -3.089 8.454 -8.034 1.00 91.19 402 PHE A CA 1
ATOM 3348 C C . PHE A 1 402 ? -2.590 9.463 -6.989 1.00 91.19 402 PHE A C 1
ATOM 3350 O O . PHE A 1 402 ? -3.417 10.145 -6.394 1.00 91.19 402 PHE A O 1
ATOM 3357 N N . TYR A 1 403 ? -1.278 9.657 -6.841 1.00 89.38 403 TYR A N 1
ATOM 3358 C CA . TYR A 1 403 ? -0.676 10.563 -5.850 1.00 89.38 403 TYR A CA 1
ATOM 3359 C C . TYR A 1 403 ? -0.337 11.961 -6.394 1.00 89.38 403 TYR A C 1
ATOM 3361 O O . TYR A 1 403 ? -0.158 12.902 -5.630 1.00 89.38 403 TYR A O 1
ATOM 3369 N N . GLY A 1 404 ? -0.238 12.149 -7.712 1.00 86.88 404 GLY A N 1
ATOM 3370 C CA . GLY A 1 404 ? 0.376 13.367 -8.251 1.00 86.88 404 GLY A CA 1
ATOM 3371 C C . GLY A 1 404 ? 1.872 13.393 -7.927 1.00 86.88 404 GLY A C 1
ATOM 3372 O O . GLY A 1 404 ? 2.580 12.443 -8.246 1.00 86.88 404 GLY A O 1
ATOM 3373 N N . LEU A 1 405 ? 2.342 14.475 -7.300 1.00 83.00 405 LEU A N 1
ATOM 3374 C CA . LEU A 1 405 ? 3.725 14.628 -6.810 1.00 83.00 405 LEU A CA 1
ATOM 3375 C C . LEU A 1 405 ? 3.804 14.733 -5.278 1.00 83.00 405 LEU A C 1
ATOM 3377 O O . LEU A 1 405 ? 4.853 15.083 -4.737 1.00 83.00 405 LEU A O 1
ATOM 3381 N N . SER A 1 406 ? 2.697 14.451 -4.582 1.00 80.62 406 SER A N 1
ATOM 3382 C CA . SER A 1 406 ? 2.591 14.588 -3.125 1.00 80.62 406 SER A CA 1
ATOM 3383 C C . SER A 1 406 ? 3.479 13.597 -2.372 1.00 80.62 406 SER A C 1
ATOM 3385 O O . SER A 1 406 ? 4.046 13.930 -1.333 1.00 80.62 406 SER A O 1
ATOM 3387 N N . LYS A 1 407 ? 3.624 12.381 -2.910 1.00 81.25 407 LYS A N 1
ATOM 3388 C CA . LYS A 1 407 ? 4.350 11.281 -2.280 1.00 81.25 407 LYS A CA 1
ATOM 3389 C C . LYS A 1 407 ? 5.782 11.201 -2.799 1.00 81.25 407 LYS A C 1
ATOM 3391 O O . LYS A 1 407 ? 6.065 10.515 -3.784 1.00 81.25 407 LYS A O 1
ATOM 3396 N N . LYS A 1 408 ? 6.683 11.918 -2.121 1.00 81.88 408 LYS A N 1
ATOM 3397 C CA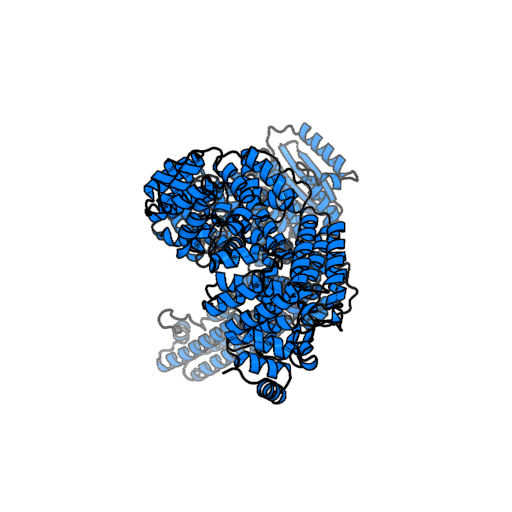 . LYS A 1 408 ? 8.089 12.101 -2.520 1.00 81.88 408 LYS A CA 1
ATOM 3398 C C . LYS A 1 408 ? 8.824 10.784 -2.774 1.00 81.88 408 LYS A C 1
ATOM 3400 O O . LYS A 1 408 ? 9.587 10.713 -3.733 1.00 81.88 408 LYS A O 1
ATOM 3405 N N . GLU A 1 409 ? 8.552 9.736 -1.999 1.00 78.88 409 GLU A N 1
ATOM 3406 C CA . GLU A 1 409 ? 9.205 8.427 -2.148 1.00 78.88 409 GLU A CA 1
ATOM 3407 C C . GLU A 1 409 ? 8.880 7.756 -3.491 1.00 78.88 409 GLU A C 1
ATOM 3409 O O . GLU A 1 409 ? 9.666 6.963 -4.004 1.00 78.88 409 GLU A O 1
ATOM 3414 N N . LEU A 1 410 ? 7.729 8.081 -4.093 1.00 84.19 410 LEU A N 1
ATOM 3415 C CA . LEU A 1 410 ? 7.311 7.526 -5.382 1.00 84.19 410 LEU A CA 1
ATOM 3416 C C . LEU A 1 410 ? 7.764 8.364 -6.579 1.00 84.19 410 LEU A C 1
ATOM 3418 O O . LEU A 1 410 ? 7.717 7.878 -7.714 1.00 84.19 410 LEU A O 1
ATOM 3422 N N . ASN A 1 411 ? 8.216 9.599 -6.350 1.00 87.19 411 ASN A N 1
ATOM 3423 C CA . ASN A 1 411 ? 8.559 10.531 -7.422 1.00 87.19 411 ASN A CA 1
ATOM 3424 C C . ASN A 1 411 ? 9.663 9.981 -8.332 1.00 87.19 411 ASN A C 1
ATOM 3426 O O . ASN A 1 411 ? 9.602 10.176 -9.544 1.00 87.19 411 ASN A O 1
ATOM 3430 N N . SER A 1 412 ? 10.604 9.200 -7.799 1.00 91.06 412 SER A N 1
ATOM 3431 C CA . SER A 1 412 ? 11.654 8.576 -8.605 1.00 91.06 412 SER A CA 1
ATOM 3432 C C . SER A 1 412 ? 11.091 7.650 -9.695 1.00 91.06 412 SER A C 1
ATOM 3434 O O . SER A 1 412 ? 11.590 7.661 -10.818 1.00 91.06 412 SER A O 1
ATOM 3436 N N . PHE A 1 413 ? 9.996 6.920 -9.441 1.00 92.69 413 PHE A N 1
ATOM 3437 C CA . PHE A 1 413 ? 9.335 6.092 -10.464 1.00 92.69 413 PHE A CA 1
ATOM 3438 C C . PHE A 1 413 ? 8.619 6.933 -11.527 1.00 92.69 413 PHE A C 1
ATOM 3440 O O . PHE A 1 413 ? 8.613 6.577 -12.708 1.00 92.69 413 PHE A O 1
ATOM 3447 N N . ILE A 1 414 ? 8.045 8.068 -11.123 1.00 93.81 414 ILE A N 1
ATOM 3448 C CA . ILE A 1 414 ? 7.431 9.040 -12.036 1.00 93.81 414 ILE A CA 1
ATOM 3449 C C . ILE A 1 414 ? 8.507 9.631 -12.958 1.00 93.81 414 ILE A C 1
ATOM 3451 O O . ILE A 1 414 ? 8.308 9.720 -14.171 1.00 93.81 414 ILE A O 1
ATOM 3455 N N . TYR A 1 415 ? 9.674 9.969 -12.408 1.00 93.56 415 TYR A N 1
ATOM 3456 C CA . TYR A 1 415 ? 10.799 10.511 -13.169 1.00 93.56 415 TYR A CA 1
ATOM 3457 C C . TYR A 1 415 ? 11.413 9.473 -14.105 1.00 93.56 415 TYR A C 1
ATOM 3459 O O . TYR A 1 415 ? 11.665 9.800 -15.263 1.00 93.56 415 TYR A O 1
ATOM 3467 N N . ILE A 1 416 ? 11.577 8.216 -13.664 1.00 92.75 416 ILE A N 1
ATOM 3468 C CA . ILE A 1 416 ? 11.985 7.112 -14.547 1.00 92.75 416 ILE A CA 1
ATOM 3469 C C . ILE A 1 416 ? 11.047 7.036 -15.746 1.00 92.75 416 ILE A C 1
ATOM 3471 O O . ILE A 1 416 ? 11.524 7.047 -16.878 1.00 92.75 416 ILE A O 1
ATOM 3475 N N . SER A 1 417 ? 9.730 7.005 -15.507 1.00 93.88 417 SER A N 1
ATOM 3476 C CA . SER A 1 417 ? 8.734 6.975 -16.580 1.00 93.88 417 SER A CA 1
ATOM 3477 C C . SER A 1 417 ? 8.913 8.147 -17.540 1.00 93.88 417 SER A C 1
ATOM 3479 O O . SER A 1 417 ? 8.872 7.942 -18.750 1.00 93.88 417 SER A O 1
ATOM 3481 N N . ALA A 1 418 ? 9.140 9.361 -17.032 1.00 93.31 418 ALA A N 1
ATOM 3482 C CA . ALA A 1 418 ? 9.350 10.541 -17.864 1.00 93.31 418 ALA A CA 1
ATOM 3483 C C . ALA A 1 418 ? 10.610 10.421 -18.739 1.00 93.31 418 ALA A C 1
ATOM 3485 O O . ALA A 1 418 ? 10.524 10.658 -19.938 1.00 93.31 418 ALA A O 1
ATOM 3486 N N . TYR A 1 419 ? 11.747 9.983 -18.190 1.00 92.50 419 TYR A N 1
ATOM 3487 C CA . TYR A 1 419 ? 13.006 9.859 -18.940 1.00 92.50 419 TYR A CA 1
ATOM 3488 C C . TYR A 1 419 ? 12.947 8.887 -20.122 1.00 92.50 419 TYR A C 1
ATOM 3490 O O . TYR A 1 419 ? 13.672 9.070 -21.096 1.00 92.50 419 TYR A O 1
ATOM 3498 N N . ILE A 1 420 ? 12.110 7.855 -20.038 1.00 92.56 420 ILE A N 1
ATOM 3499 C CA . ILE A 1 420 ? 11.976 6.839 -21.091 1.00 92.56 420 ILE A CA 1
ATOM 3500 C C . ILE A 1 420 ? 10.750 7.052 -21.985 1.00 92.56 420 ILE A C 1
ATOM 3502 O O . ILE A 1 420 ? 10.578 6.321 -22.958 1.00 92.56 420 ILE A O 1
ATOM 3506 N N . SER A 1 421 ? 9.910 8.046 -21.684 1.00 91.50 421 SER A N 1
ATOM 3507 C CA . SER A 1 421 ? 8.699 8.330 -22.455 1.00 91.50 421 SER A CA 1
ATOM 3508 C C . SER A 1 421 ? 9.001 9.060 -23.758 1.00 91.50 421 SER A C 1
ATOM 3510 O O . SER A 1 421 ? 9.846 9.950 -23.821 1.00 91.50 421 SER A O 1
ATOM 3512 N N . SER A 1 422 ? 8.239 8.710 -24.788 1.00 87.56 422 SER A N 1
ATOM 3513 C CA . SER A 1 422 ? 8.343 9.277 -26.138 1.00 87.56 422 SER A CA 1
ATOM 3514 C C . SER A 1 422 ? 7.844 10.721 -26.185 1.00 87.56 422 SER A C 1
ATOM 3516 O O . SER A 1 422 ? 8.321 11.523 -26.976 1.00 87.56 422 SER A O 1
ATOM 3518 N N . PHE A 1 423 ? 6.916 11.085 -25.299 1.00 88.69 423 PHE A N 1
ATOM 3519 C CA . PHE A 1 423 ? 6.475 12.462 -25.109 1.00 88.69 423 PHE A CA 1
ATOM 3520 C C . PHE A 1 423 ? 6.207 12.724 -23.625 1.00 88.69 423 PHE A C 1
ATOM 3522 O O . PHE A 1 423 ? 5.651 11.874 -22.928 1.00 88.69 423 PHE A O 1
ATOM 3529 N N . ILE A 1 424 ? 6.624 13.890 -23.129 1.00 87.62 424 ILE A N 1
ATOM 3530 C CA . ILE A 1 424 ? 6.626 14.224 -21.698 1.00 87.62 424 ILE A CA 1
ATOM 3531 C C . ILE A 1 424 ? 5.742 15.447 -21.472 1.00 87.62 424 ILE A C 1
ATOM 3533 O O . ILE A 1 424 ? 5.693 16.364 -22.288 1.00 87.62 424 ILE A O 1
ATOM 3537 N N . LYS A 1 425 ? 5.037 15.476 -20.341 1.00 85.50 425 LYS A N 1
ATOM 3538 C CA . LYS A 1 425 ? 4.260 16.646 -19.920 1.00 85.50 425 LYS A CA 1
ATOM 3539 C C . LYS A 1 425 ? 5.169 17.764 -19.421 1.00 85.50 425 LYS A C 1
ATOM 3541 O O . LYS A 1 425 ? 6.129 17.490 -18.706 1.00 85.50 425 LYS A O 1
ATOM 3546 N N . SER A 1 426 ? 4.773 19.014 -19.651 1.00 83.94 426 SER A N 1
ATOM 3547 C CA . SER A 1 426 ? 5.522 20.204 -19.218 1.00 83.94 426 SER A CA 1
ATOM 3548 C C . SER A 1 426 ? 5.915 20.178 -17.737 1.00 83.94 426 SER A C 1
ATOM 3550 O O . SER A 1 426 ? 7.087 20.366 -17.430 1.00 83.94 426 SER A O 1
ATOM 3552 N N . LYS A 1 427 ? 4.979 19.868 -16.825 1.00 85.06 427 LYS A N 1
ATOM 3553 C CA . LYS A 1 427 ? 5.255 19.785 -15.376 1.00 85.06 427 LYS A CA 1
ATOM 3554 C C . LYS A 1 427 ? 6.393 18.809 -15.053 1.00 85.06 427 LYS A C 1
ATOM 3556 O O . LYS A 1 427 ? 7.295 19.146 -14.300 1.00 85.06 427 LYS A O 1
ATOM 3561 N N . LEU A 1 428 ? 6.378 17.614 -15.649 1.00 90.00 428 LEU A N 1
ATOM 3562 C CA . LEU A 1 428 ? 7.432 16.620 -15.428 1.00 90.00 428 LEU A CA 1
ATOM 3563 C C . LEU A 1 428 ? 8.737 17.032 -16.108 1.00 90.00 428 LEU A C 1
ATOM 3565 O O . LEU A 1 428 ? 9.792 16.872 -15.508 1.00 90.00 428 LEU A O 1
ATOM 3569 N N . LEU A 1 429 ? 8.669 17.599 -17.317 1.00 90.25 429 LEU A N 1
ATOM 3570 C CA . LEU A 1 429 ? 9.839 18.056 -18.066 1.00 90.25 429 LEU A CA 1
ATOM 3571 C C . LEU A 1 429 ? 10.631 19.126 -17.301 1.00 90.25 429 LEU A C 1
ATOM 3573 O O . LEU A 1 429 ? 11.854 19.035 -17.243 1.00 90.25 429 LEU A O 1
ATOM 3577 N N . VAL A 1 430 ? 9.947 20.097 -16.684 1.00 89.31 430 VAL A N 1
ATOM 3578 C CA . VAL A 1 430 ? 10.583 21.122 -15.834 1.00 89.31 430 VAL A CA 1
ATOM 3579 C C . VAL A 1 430 ? 11.288 20.488 -14.638 1.00 89.31 430 VAL A C 1
ATOM 3581 O O . VAL A 1 430 ? 12.386 20.903 -14.292 1.00 89.31 430 VAL A O 1
ATOM 3584 N N . ILE A 1 431 ? 10.701 19.454 -14.032 1.00 88.50 431 ILE A N 1
ATOM 3585 C CA . ILE A 1 431 ? 11.291 18.788 -12.865 1.00 88.50 431 ILE A CA 1
ATOM 3586 C C . ILE A 1 431 ? 12.526 17.967 -13.252 1.00 88.50 431 ILE A C 1
ATOM 3588 O O . ILE A 1 431 ? 13.556 18.052 -12.590 1.00 88.50 431 ILE A O 1
ATOM 3592 N N . ILE A 1 432 ? 12.444 17.167 -14.320 1.00 89.44 432 ILE A N 1
ATOM 3593 C CA . ILE A 1 432 ? 13.536 16.255 -14.694 1.00 89.44 432 ILE A CA 1
ATOM 3594 C C . ILE A 1 432 ? 14.654 16.934 -15.502 1.00 89.44 432 ILE A C 1
ATOM 3596 O O . ILE A 1 432 ? 15.746 16.370 -15.632 1.00 89.44 432 ILE A O 1
ATOM 3600 N N . GLN A 1 433 ? 14.371 18.097 -16.099 1.00 87.81 433 GLN A N 1
ATOM 3601 C CA . GLN A 1 433 ? 15.277 18.875 -16.950 1.00 87.81 433 GLN A CA 1
ATOM 3602 C C . GLN A 1 433 ? 15.046 20.393 -16.788 1.00 87.81 433 GLN A C 1
ATOM 3604 O O . GLN A 1 433 ? 14.738 21.065 -17.777 1.00 87.81 433 GLN A O 1
ATOM 3609 N N . PRO A 1 434 ? 15.218 20.973 -15.585 1.00 86.88 434 PRO A N 1
ATOM 3610 C CA . PRO A 1 434 ? 14.914 22.386 -15.334 1.00 86.88 434 PRO A CA 1
ATOM 3611 C C . PRO A 1 434 ? 15.653 23.322 -16.299 1.00 86.88 434 PRO A C 1
ATOM 3613 O O . PRO A 1 434 ? 15.020 24.148 -16.955 1.00 86.88 434 PRO A O 1
ATOM 3616 N N . ASP A 1 435 ? 16.953 23.096 -16.510 1.00 86.25 435 ASP A N 1
ATOM 3617 C CA . ASP A 1 435 ? 17.808 23.963 -17.335 1.00 86.25 435 ASP A CA 1
ATOM 3618 C C . ASP A 1 435 ? 17.618 23.786 -18.853 1.00 86.25 435 ASP A C 1
ATOM 3620 O O . ASP A 1 435 ? 18.005 24.647 -19.645 1.00 86.25 435 ASP A O 1
ATOM 3624 N N . LYS A 1 436 ? 17.057 22.649 -19.289 1.00 87.00 436 LYS A N 1
ATOM 3625 C CA . LYS A 1 436 ? 16.923 22.295 -20.716 1.00 87.00 436 LYS A CA 1
ATOM 3626 C C . LYS A 1 436 ? 15.484 22.304 -21.217 1.00 87.00 436 LYS A C 1
ATOM 3628 O O . LYS A 1 436 ? 15.283 22.309 -22.428 1.00 87.00 436 LYS A O 1
ATOM 3633 N N . SER A 1 437 ? 14.498 22.309 -20.324 1.00 89.44 437 SER A N 1
ATOM 3634 C CA . SER A 1 437 ? 13.073 22.171 -20.646 1.00 89.44 437 SER A CA 1
ATOM 3635 C C . SER A 1 437 ? 12.600 23.149 -21.732 1.00 89.44 437 SER A C 1
ATOM 3637 O O . SER A 1 437 ? 11.966 22.737 -22.705 1.00 89.44 437 SER A O 1
ATOM 3639 N N . GLN A 1 438 ? 13.003 24.418 -21.630 1.00 88.75 438 GLN A N 1
ATOM 3640 C CA . GLN A 1 438 ? 12.708 25.455 -22.617 1.00 88.75 438 GLN A CA 1
ATOM 3641 C C . GLN A 1 438 ? 13.345 25.158 -23.984 1.00 88.75 438 GLN A C 1
ATOM 3643 O O . GLN A 1 438 ? 12.656 25.158 -25.003 1.00 88.75 438 GLN A O 1
ATOM 3648 N N . ASN A 1 439 ? 14.643 24.834 -24.001 1.00 87.94 439 ASN A N 1
ATOM 3649 C CA . ASN A 1 439 ? 15.381 24.504 -25.225 1.00 87.94 439 ASN A CA 1
ATOM 3650 C C . ASN A 1 439 ? 14.801 23.269 -25.928 1.00 87.94 439 ASN A C 1
ATOM 3652 O O . ASN A 1 439 ? 14.749 23.223 -27.156 1.00 87.94 439 ASN A O 1
ATOM 3656 N N . ILE A 1 440 ? 14.342 22.287 -25.148 1.00 88.00 440 ILE A N 1
ATOM 3657 C CA . ILE A 1 440 ? 13.701 21.070 -25.646 1.00 88.00 440 ILE A CA 1
ATOM 3658 C C . ILE A 1 440 ? 12.418 21.419 -26.407 1.00 88.00 440 ILE A C 1
ATOM 3660 O O . ILE A 1 440 ? 12.266 21.035 -27.567 1.00 88.00 440 ILE A O 1
ATOM 3664 N N . LEU A 1 441 ? 11.514 22.194 -25.801 1.00 89.31 441 LEU A N 1
ATOM 3665 C CA . LEU A 1 441 ? 10.269 22.602 -26.461 1.00 89.31 441 LEU A CA 1
ATOM 3666 C C . LEU A 1 441 ? 10.505 23.571 -27.626 1.00 89.31 441 LEU A C 1
ATOM 3668 O O . LEU A 1 441 ? 9.775 23.542 -28.618 1.00 89.31 441 LEU A O 1
ATOM 3672 N N . ASP A 1 442 ? 11.546 24.401 -27.553 1.00 88.19 442 ASP A N 1
ATOM 3673 C CA . ASP A 1 442 ? 11.954 25.249 -28.670 1.00 88.19 442 ASP A CA 1
ATOM 3674 C C . ASP A 1 442 ? 12.428 24.416 -29.868 1.00 88.19 442 ASP A C 1
ATOM 3676 O O . ASP A 1 442 ? 12.053 24.725 -30.997 1.00 88.19 442 ASP A O 1
ATOM 3680 N N . ALA A 1 443 ? 13.169 23.327 -29.645 1.00 87.19 443 ALA A N 1
ATOM 3681 C CA . ALA A 1 443 ? 13.541 22.396 -30.709 1.00 87.19 443 ALA A CA 1
ATOM 3682 C C . ALA A 1 443 ? 12.309 21.708 -31.323 1.00 87.19 443 ALA A C 1
ATOM 3684 O O . ALA A 1 443 ? 12.142 21.739 -32.543 1.00 87.19 443 ALA A O 1
ATOM 3685 N N . TYR A 1 444 ? 11.394 21.194 -30.491 1.00 88.62 444 TYR A N 1
ATOM 3686 C CA . TYR A 1 444 ? 10.125 20.622 -30.958 1.00 88.62 444 TYR A CA 1
ATOM 3687 C C . TYR A 1 444 ? 9.308 21.618 -31.793 1.00 88.62 444 TYR A C 1
ATOM 3689 O O . TYR A 1 444 ? 8.862 21.273 -32.882 1.00 88.62 444 TYR A O 1
ATOM 3697 N N . SER A 1 445 ? 9.149 22.864 -31.332 1.00 88.19 445 SER A N 1
ATOM 3698 C CA . SER A 1 445 ? 8.355 23.888 -32.037 1.00 88.19 445 SER A CA 1
ATOM 3699 C C . SER A 1 445 ? 8.991 24.393 -33.337 1.00 88.19 445 SER A C 1
ATOM 3701 O O . SER A 1 445 ? 8.274 24.844 -34.229 1.00 88.19 445 SER A O 1
ATOM 3703 N N . ARG A 1 446 ? 10.322 24.310 -33.483 1.00 87.38 446 ARG A N 1
ATOM 3704 C CA . ARG A 1 446 ? 11.002 24.611 -34.757 1.00 87.38 446 ARG A CA 1
ATOM 3705 C C . ARG A 1 446 ? 10.676 23.583 -35.836 1.00 87.38 446 ARG A C 1
ATOM 3707 O O . ARG A 1 446 ? 10.574 23.958 -36.999 1.00 87.38 446 ARG A O 1
ATOM 3714 N N . ILE A 1 447 ? 10.538 22.317 -35.447 1.00 86.62 447 ILE A N 1
ATOM 3715 C CA . ILE A 1 447 ? 10.293 21.202 -36.369 1.00 86.62 447 ILE A CA 1
ATOM 3716 C C . ILE A 1 447 ? 8.785 21.021 -36.602 1.00 86.62 447 ILE A C 1
ATOM 3718 O O . ILE A 1 447 ? 8.338 20.928 -37.743 1.00 86.62 447 ILE A O 1
ATOM 3722 N N . ILE A 1 448 ? 7.977 21.063 -35.538 1.00 86.75 448 ILE A N 1
ATOM 3723 C CA . ILE A 1 448 ? 6.511 20.990 -35.588 1.00 86.75 448 ILE A CA 1
ATOM 3724 C C . ILE A 1 448 ? 5.934 22.375 -35.278 1.00 86.75 448 ILE A C 1
ATOM 3726 O O . ILE A 1 448 ? 5.589 22.704 -34.143 1.00 86.75 448 ILE A O 1
ATOM 3730 N N . SER A 1 449 ? 5.813 23.198 -36.319 1.00 81.50 449 SER A N 1
ATOM 3731 C CA . SER A 1 449 ? 5.437 24.614 -36.205 1.00 81.50 449 SER A CA 1
ATOM 3732 C C . SER A 1 449 ? 3.963 24.883 -35.877 1.00 81.50 449 SER A C 1
ATOM 3734 O O . SER A 1 449 ? 3.629 26.015 -35.544 1.00 81.50 449 SER A O 1
ATOM 3736 N N . ASN A 1 450 ? 3.089 23.870 -35.937 1.00 85.25 450 ASN A N 1
ATOM 3737 C CA . ASN A 1 450 ? 1.635 24.008 -35.766 1.00 85.25 450 ASN A CA 1
ATOM 3738 C C . ASN A 1 450 ? 1.048 23.112 -34.652 1.00 85.25 450 ASN A C 1
ATOM 3740 O O . ASN A 1 450 ? -0.116 22.729 -34.735 1.00 85.25 450 ASN A O 1
ATOM 3744 N N . SER A 1 451 ? 1.820 22.766 -33.614 1.00 92.38 451 SER A N 1
ATOM 3745 C CA . SER A 1 451 ? 1.329 21.912 -32.517 1.00 92.38 451 SER A CA 1
ATOM 3746 C C . SER A 1 451 ? 0.778 22.715 -31.338 1.00 92.38 451 SER A C 1
ATOM 3748 O O . SER A 1 451 ? 1.523 23.370 -30.603 1.00 92.38 451 SER A O 1
ATOM 3750 N N . SER A 1 452 ? -0.535 22.627 -31.114 1.00 91.69 452 SER A N 1
ATOM 3751 C CA . SER A 1 452 ? -1.211 23.285 -29.988 1.00 91.69 452 SER A CA 1
ATOM 3752 C C . SER A 1 452 ? -0.684 22.814 -28.630 1.00 91.69 452 SER A C 1
ATOM 3754 O O . SER A 1 452 ? -0.553 23.623 -27.712 1.00 91.69 452 SER A O 1
ATOM 3756 N N . THR A 1 453 ? -0.335 21.534 -28.497 1.00 93.50 453 THR A N 1
ATOM 3757 C CA . THR A 1 453 ? 0.221 20.964 -27.265 1.00 93.50 453 THR A CA 1
ATOM 3758 C C . THR A 1 453 ? 1.615 21.499 -26.988 1.00 93.50 453 THR A C 1
ATOM 3760 O O . THR A 1 453 ? 1.890 21.893 -25.856 1.00 93.50 453 THR A O 1
ATOM 3763 N N . ILE A 1 454 ? 2.495 21.538 -27.995 1.00 93.31 454 ILE A N 1
ATOM 3764 C CA . ILE A 1 454 ? 3.861 22.049 -27.817 1.00 93.31 454 ILE A CA 1
ATOM 3765 C C . ILE A 1 454 ? 3.821 23.532 -27.429 1.00 93.31 454 ILE A C 1
ATOM 3767 O O . ILE A 1 454 ? 4.507 23.923 -26.484 1.00 93.31 454 ILE A O 1
ATOM 3771 N N . PHE A 1 455 ? 2.990 24.350 -28.088 1.00 93.50 455 PHE A N 1
ATOM 3772 C CA . PHE A 1 455 ? 2.846 25.763 -27.719 1.00 93.50 455 PHE A CA 1
ATOM 3773 C C . PHE A 1 455 ? 2.277 25.949 -26.312 1.00 93.50 455 PHE A C 1
ATOM 3775 O O . PHE A 1 455 ? 2.811 26.755 -25.553 1.00 93.50 455 PHE A O 1
ATOM 3782 N N . LEU A 1 456 ? 1.257 25.175 -25.928 1.00 93.31 456 LEU A N 1
ATOM 3783 C CA . LEU A 1 456 ? 0.698 25.216 -24.576 1.00 93.31 456 LEU A CA 1
ATOM 3784 C C . LEU A 1 456 ? 1.754 24.876 -23.519 1.00 93.31 456 LEU A C 1
ATOM 3786 O O . LEU A 1 456 ? 1.908 25.601 -22.537 1.00 93.31 456 LEU A O 1
ATOM 3790 N N . GLN A 1 457 ? 2.514 23.798 -23.732 1.00 92.75 457 GLN A N 1
ATOM 3791 C CA . GLN A 1 457 ? 3.602 23.418 -22.834 1.00 92.75 457 GLN A CA 1
ATOM 3792 C C . GLN A 1 457 ? 4.684 24.498 -22.769 1.00 92.75 457 GLN A C 1
ATOM 3794 O O . GLN A 1 457 ? 5.161 24.813 -21.682 1.00 92.75 457 GLN A O 1
ATOM 3799 N N . LYS A 1 458 ? 5.044 25.096 -23.908 1.00 92.56 458 LYS A N 1
ATOM 3800 C CA . LYS A 1 458 ? 6.049 26.157 -23.983 1.00 92.56 458 LYS A CA 1
ATOM 3801 C C . LYS A 1 458 ? 5.616 27.396 -23.205 1.00 92.56 458 LYS A C 1
ATOM 3803 O O . LYS A 1 458 ? 6.384 27.877 -22.380 1.00 92.56 458 LYS A O 1
ATOM 3808 N N . TYR A 1 459 ? 4.397 27.888 -23.416 1.00 93.38 459 TYR A N 1
ATOM 3809 C CA . TYR A 1 459 ? 3.905 29.058 -22.687 1.00 93.38 459 TYR A CA 1
ATOM 3810 C C . TYR A 1 459 ? 3.741 28.791 -21.193 1.00 93.38 459 TYR A C 1
ATOM 3812 O O . TYR A 1 459 ? 4.055 29.669 -20.397 1.00 93.38 459 TYR A O 1
ATOM 3820 N N . TYR A 1 460 ? 3.353 27.574 -20.805 1.00 91.88 460 TYR A N 1
ATOM 3821 C CA . TYR A 1 460 ? 3.334 27.172 -19.401 1.00 91.88 460 TYR A CA 1
ATOM 3822 C C . TYR A 1 460 ? 4.720 27.277 -18.746 1.00 91.88 460 TYR A C 1
ATOM 3824 O O . TYR A 1 460 ? 4.847 27.891 -17.691 1.00 91.88 460 TYR A O 1
ATOM 3832 N N . ILE A 1 461 ? 5.765 26.729 -19.382 1.00 91.19 461 ILE A N 1
ATOM 3833 C CA . ILE A 1 461 ? 7.143 26.778 -18.854 1.00 91.19 461 ILE A CA 1
ATOM 3834 C C . ILE A 1 461 ? 7.673 28.215 -18.796 1.00 91.19 461 ILE A C 1
ATOM 3836 O O . ILE A 1 461 ? 8.365 28.581 -17.852 1.00 91.19 461 ILE A O 1
ATOM 3840 N N . GLN A 1 462 ? 7.311 29.046 -19.774 1.00 91.50 462 GLN A N 1
ATOM 3841 C CA . GLN A 1 462 ? 7.660 30.469 -19.806 1.00 91.50 462 GLN A CA 1
ATOM 3842 C C . GLN A 1 462 ? 6.838 31.330 -18.835 1.00 91.50 462 GLN A C 1
ATOM 3844 O O . GLN A 1 462 ? 7.068 32.536 -18.774 1.00 91.50 462 GLN A O 1
ATOM 3849 N N . MET A 1 463 ? 5.854 30.749 -18.138 1.00 91.50 463 MET A N 1
ATOM 3850 C CA . MET A 1 463 ? 4.854 31.478 -17.349 1.00 91.50 463 MET A CA 1
ATOM 3851 C C . MET A 1 463 ? 4.141 32.584 -18.161 1.00 91.50 463 MET A C 1
ATOM 3853 O O . MET A 1 463 ? 3.771 33.637 -17.643 1.00 91.50 463 MET A O 1
ATOM 3857 N N . ASN A 1 464 ? 3.948 32.356 -19.464 1.00 93.44 464 ASN A N 1
ATOM 3858 C CA . ASN A 1 464 ? 3.374 33.324 -20.395 1.00 93.44 464 ASN A CA 1
ATOM 3859 C C . ASN A 1 464 ? 1.838 33.241 -20.412 1.00 93.44 464 ASN A C 1
ATOM 3861 O O . ASN A 1 464 ? 1.243 32.525 -21.220 1.00 93.44 464 ASN A O 1
ATOM 3865 N N . ILE A 1 465 ? 1.206 34.010 -19.525 1.00 92.81 465 ILE A N 1
ATOM 3866 C CA . ILE A 1 465 ? -0.254 34.088 -19.365 1.00 92.81 465 ILE A CA 1
ATOM 3867 C C . ILE A 1 465 ? -0.958 34.572 -20.643 1.00 92.81 465 ILE A C 1
ATOM 3869 O O . ILE A 1 465 ? -1.960 33.982 -21.049 1.00 92.81 465 ILE A O 1
ATOM 3873 N N . GLU A 1 466 ? -0.443 35.620 -21.295 1.00 93.19 466 GLU A N 1
ATOM 3874 C CA . GLU A 1 466 ? -1.019 36.156 -22.540 1.00 93.19 466 GLU A CA 1
ATOM 3875 C C . GLU A 1 466 ? -0.972 35.105 -23.656 1.00 93.19 466 GLU A C 1
ATOM 3877 O O . GLU A 1 466 ? -1.983 34.834 -24.301 1.00 93.19 466 GLU A O 1
ATOM 3882 N N . GLY A 1 467 ? 0.165 34.416 -23.795 1.00 92.56 467 GLY A N 1
ATOM 3883 C CA . GLY A 1 467 ? 0.332 33.332 -24.759 1.00 92.56 467 GLY A CA 1
ATOM 3884 C C . GLY A 1 467 ? -0.650 32.179 -24.541 1.00 92.56 467 GLY A C 1
ATOM 3885 O O . GLY A 1 467 ? -1.213 31.673 -25.508 1.00 92.56 467 GLY A O 1
ATOM 3886 N N . ILE A 1 468 ? -0.905 31.775 -23.289 1.00 92.94 468 ILE A N 1
ATOM 3887 C CA . ILE A 1 468 ? -1.915 30.745 -22.979 1.00 92.94 468 ILE A CA 1
ATOM 3888 C C . ILE A 1 468 ? -3.324 31.237 -23.344 1.00 92.94 468 ILE A C 1
ATOM 3890 O O . ILE A 1 468 ? -4.109 30.471 -23.908 1.00 92.94 468 ILE A O 1
ATOM 3894 N N . ASN A 1 469 ? -3.641 32.503 -23.064 1.00 91.56 469 ASN A N 1
ATOM 3895 C CA . ASN A 1 469 ? -4.943 33.093 -23.377 1.00 91.56 469 ASN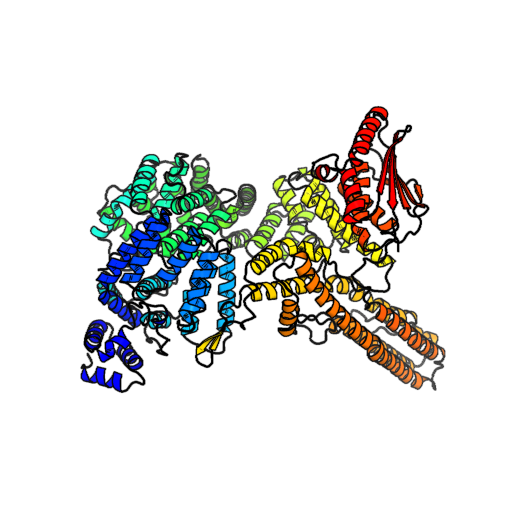 A CA 1
ATOM 3896 C C . ASN A 1 469 ? -5.240 33.148 -24.881 1.00 91.56 469 ASN A C 1
ATOM 3898 O O . ASN A 1 469 ? -6.367 32.845 -25.293 1.00 91.56 469 ASN A O 1
ATOM 3902 N N . ASP A 1 470 ? -4.224 33.478 -25.679 1.00 92.38 470 ASP A N 1
ATOM 3903 C CA . ASP A 1 470 ? -4.309 33.610 -27.136 1.00 92.38 470 ASP A CA 1
ATOM 3904 C C . ASP A 1 470 ? -4.422 32.260 -27.865 1.00 92.38 470 ASP A C 1
ATOM 3906 O O . ASP A 1 470 ? -4.843 32.201 -29.028 1.00 92.38 470 ASP A O 1
ATOM 3910 N N . LEU A 1 471 ? -4.078 31.150 -27.199 1.00 92.00 471 LEU A N 1
ATOM 3911 C CA . LEU A 1 471 ? -4.240 29.819 -27.774 1.00 92.00 471 LEU A CA 1
ATOM 3912 C C . LEU A 1 471 ? -5.724 29.470 -27.962 1.00 92.00 471 LEU A C 1
ATOM 3914 O O . LEU A 1 471 ? -6.566 29.598 -27.069 1.00 92.00 471 LEU A O 1
ATOM 3918 N N . LYS A 1 472 ? -6.035 28.937 -29.147 1.00 91.69 472 LYS A N 1
ATOM 3919 C CA . LYS A 1 472 ? -7.363 28.425 -29.510 1.00 91.69 472 LYS A CA 1
ATOM 3920 C C . LYS A 1 472 ? -7.585 27.033 -28.912 1.00 91.69 472 LYS A C 1
ATOM 3922 O O . LYS A 1 472 ? -7.542 26.036 -29.626 1.00 91.69 472 LYS A O 1
ATOM 3927 N N . LEU A 1 473 ? -7.772 26.977 -27.598 1.00 91.38 473 LEU A N 1
ATOM 3928 C CA . LEU A 1 473 ? -8.037 25.759 -26.828 1.00 91.38 473 LEU A CA 1
ATOM 3929 C C . LEU A 1 473 ? -9.421 25.827 -26.165 1.00 91.38 473 LEU A C 1
ATOM 3931 O O . LEU A 1 473 ? -9.938 26.932 -25.981 1.00 91.38 473 LEU A O 1
ATOM 3935 N N . PRO A 1 474 ? -9.999 24.680 -25.762 1.00 91.06 474 PRO A N 1
ATOM 3936 C CA . PRO A 1 474 ? -11.166 24.652 -24.888 1.00 91.06 474 PRO A CA 1
ATOM 3937 C C . PRO A 1 474 ? -10.942 25.486 -23.624 1.00 91.06 474 PRO A C 1
ATOM 3939 O O . PRO A 1 474 ? -9.856 25.453 -23.033 1.00 91.06 474 PRO A O 1
ATOM 3942 N N . GLU A 1 475 ? -11.976 26.217 -23.210 1.00 88.69 475 GLU A N 1
ATOM 3943 C CA . GLU A 1 475 ? -11.854 27.213 -22.143 1.00 88.69 475 GLU A CA 1
ATOM 3944 C C . GLU A 1 475 ? -11.453 26.574 -20.809 1.00 88.69 475 GLU A C 1
ATOM 3946 O O . GLU A 1 475 ? -10.518 27.034 -20.165 1.00 88.69 475 GLU A O 1
ATOM 3951 N N . ASN A 1 476 ? -12.037 25.431 -20.449 1.00 86.62 476 ASN A N 1
ATOM 3952 C CA . ASN A 1 476 ? -11.690 24.703 -19.225 1.00 86.62 476 ASN A CA 1
ATOM 3953 C C . ASN A 1 476 ? -10.208 24.304 -19.136 1.00 86.62 476 ASN A C 1
ATOM 3955 O O . ASN A 1 476 ? -9.575 24.419 -18.084 1.00 86.62 476 ASN A O 1
ATOM 3959 N N . ARG A 1 477 ? -9.611 23.882 -20.256 1.00 88.81 477 ARG A N 1
ATOM 3960 C CA . ARG A 1 477 ? -8.187 23.551 -20.341 1.00 88.81 477 ARG A CA 1
ATOM 3961 C C . ARG A 1 477 ? -7.336 24.800 -20.189 1.00 88.81 477 ARG A C 1
ATOM 3963 O O . ARG A 1 477 ? -6.354 24.768 -19.452 1.00 88.81 477 ARG A O 1
ATOM 3970 N N . LYS A 1 478 ? -7.706 25.879 -20.875 1.00 91.25 478 LYS A N 1
ATOM 3971 C CA . LYS A 1 478 ? -7.015 27.165 -20.784 1.00 91.25 478 LYS A CA 1
ATOM 3972 C C . LYS A 1 478 ? -7.027 27.683 -19.344 1.00 91.25 478 LYS A C 1
ATOM 3974 O O . LYS A 1 478 ? -5.959 27.936 -18.795 1.00 91.25 478 LYS A O 1
ATOM 3979 N N . VAL A 1 479 ? -8.200 27.726 -18.711 1.00 92.50 479 VAL A N 1
ATOM 3980 C CA . VAL A 1 479 ? -8.386 28.146 -17.314 1.00 92.50 479 VAL A CA 1
ATOM 3981 C C . VAL A 1 479 ? -7.545 27.290 -16.366 1.00 92.50 479 VAL A C 1
ATOM 3983 O O . VAL A 1 479 ? -6.852 27.845 -15.518 1.00 92.50 479 VAL A O 1
ATOM 3986 N N . LYS A 1 480 ? -7.503 25.962 -16.551 1.00 92.06 480 LYS A N 1
ATOM 3987 C CA . LYS A 1 480 ? -6.642 25.083 -15.742 1.00 92.06 480 LYS A CA 1
ATOM 3988 C C . LYS A 1 480 ? -5.159 25.437 -15.862 1.00 92.06 480 LYS A C 1
ATOM 3990 O O . LYS A 1 480 ? -4.474 25.533 -14.849 1.00 92.06 480 LYS A O 1
ATOM 3995 N N . TYR A 1 481 ? -4.653 25.616 -17.082 1.00 92.31 481 TYR A N 1
ATOM 3996 C CA . TYR A 1 481 ? -3.245 25.966 -17.287 1.00 92.31 481 TYR A CA 1
ATOM 3997 C C . TYR A 1 481 ? -2.914 27.357 -16.739 1.00 92.31 481 TYR A C 1
ATOM 3999 O O . TYR A 1 481 ? -1.838 27.535 -16.180 1.00 92.31 481 TYR A O 1
ATOM 4007 N N . LEU A 1 482 ? -3.838 28.316 -16.835 1.00 94.38 482 LEU A N 1
ATOM 4008 C CA . LEU A 1 482 ? -3.697 29.625 -16.199 1.00 94.38 482 LEU A CA 1
ATOM 4009 C C . LEU A 1 482 ? -3.655 29.512 -14.673 1.00 94.38 482 LEU A C 1
ATOM 4011 O O . LEU A 1 482 ? -2.803 30.143 -14.055 1.00 94.38 482 LEU A O 1
ATOM 4015 N N . ALA A 1 483 ? -4.523 28.693 -14.073 1.00 94.62 483 ALA A N 1
ATOM 4016 C CA . ALA A 1 483 ? -4.523 28.435 -12.635 1.00 94.62 483 ALA A CA 1
ATOM 4017 C C . ALA A 1 483 ? -3.182 27.846 -12.170 1.00 94.62 483 A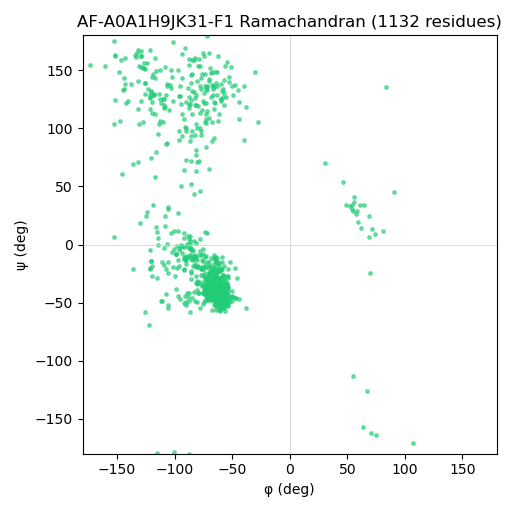LA A C 1
ATOM 4019 O O . ALA A 1 483 ? -2.573 28.364 -11.234 1.00 94.62 483 ALA A O 1
ATOM 4020 N N . ASP A 1 484 ? -2.686 26.826 -12.882 1.00 92.69 484 ASP A N 1
ATOM 4021 C CA . ASP A 1 484 ? -1.369 26.240 -12.626 1.00 92.69 484 ASP A CA 1
ATOM 4022 C C . ASP A 1 484 ? -0.255 27.300 -12.784 1.00 92.69 484 ASP A C 1
ATOM 4024 O O . ASP A 1 484 ? 0.603 27.423 -11.917 1.00 92.69 484 ASP A O 1
ATOM 4028 N N . THR A 1 485 ? -0.272 28.123 -13.841 1.00 94.12 485 THR A N 1
ATOM 4029 C CA . THR A 1 485 ? 0.740 29.176 -14.054 1.00 94.12 485 THR A CA 1
ATOM 4030 C C . THR A 1 485 ? 0.708 30.261 -12.974 1.00 94.12 485 THR A C 1
ATOM 4032 O O . THR A 1 485 ? 1.771 30.674 -12.509 1.00 94.12 485 THR A O 1
ATOM 4035 N N . PHE A 1 486 ? -0.473 30.714 -12.540 1.00 95.81 486 PHE A N 1
ATOM 4036 C CA . PHE A 1 486 ? -0.595 31.666 -11.431 1.00 95.81 486 PHE A CA 1
ATOM 4037 C C . PHE A 1 486 ? -0.067 31.079 -10.123 1.00 95.81 486 PHE A C 1
ATOM 4039 O O . PHE A 1 486 ? 0.633 31.782 -9.394 1.00 95.81 486 PHE A O 1
ATOM 4046 N N . PHE A 1 487 ? -0.355 29.801 -9.859 1.00 93.88 487 PHE A N 1
ATOM 4047 C CA . PHE A 1 487 ? 0.132 29.092 -8.679 1.00 93.88 487 PHE A CA 1
ATOM 4048 C C . PHE A 1 487 ? 1.663 29.046 -8.653 1.00 93.88 487 PHE A C 1
ATOM 4050 O O . PHE A 1 487 ? 2.274 29.501 -7.691 1.00 93.88 487 PHE A O 1
ATOM 4057 N N . GLU A 1 488 ? 2.293 28.584 -9.738 1.00 90.69 488 GLU A N 1
ATOM 4058 C CA . GLU A 1 488 ? 3.761 28.506 -9.838 1.00 90.69 488 GLU A CA 1
ATOM 4059 C C . GLU A 1 488 ? 4.434 29.895 -9.838 1.00 90.69 488 GLU A C 1
ATOM 4061 O O . GLU A 1 488 ? 5.608 30.020 -9.501 1.00 90.69 488 GLU A O 1
ATOM 4066 N N . SER A 1 489 ? 3.692 30.955 -10.183 1.00 91.69 489 SER A N 1
ATOM 4067 C CA . SER A 1 489 ? 4.160 32.350 -10.119 1.00 91.69 489 SER A CA 1
ATOM 4068 C C . SER A 1 489 ? 3.961 33.005 -8.740 1.00 91.69 489 SER A C 1
ATOM 4070 O O . SER A 1 489 ? 4.214 34.203 -8.599 1.00 91.69 489 SER A O 1
ATOM 4072 N N . GLY A 1 490 ? 3.454 32.272 -7.739 1.00 94.12 490 GLY A N 1
ATOM 4073 C CA . GLY A 1 490 ? 3.157 32.789 -6.396 1.00 94.12 490 GLY A CA 1
ATOM 4074 C C . GLY A 1 490 ? 1.943 33.727 -6.320 1.00 94.12 490 GLY A C 1
ATOM 4075 O O . GLY A 1 490 ? 1.754 34.422 -5.324 1.00 94.12 490 GLY A O 1
ATOM 4076 N N . GLN A 1 491 ? 1.109 33.787 -7.365 1.00 96.12 491 GLN A N 1
ATOM 4077 C CA . GLN A 1 491 ? -0.109 34.605 -7.405 1.00 96.12 491 GLN A CA 1
ATOM 4078 C C . GLN A 1 491 ? -1.322 33.794 -6.931 1.00 96.12 491 GLN A C 1
ATOM 4080 O O . GLN A 1 491 ? -2.251 33.527 -7.698 1.00 96.12 491 GLN A O 1
ATOM 4085 N N . TYR A 1 492 ? -1.308 33.387 -5.662 1.00 96.38 492 TYR A N 1
ATOM 4086 C CA . TYR A 1 492 ? -2.262 32.419 -5.112 1.00 96.38 492 TYR A CA 1
ATOM 4087 C C . TYR A 1 492 ? -3.726 32.884 -5.151 1.00 96.38 492 TYR A C 1
ATOM 4089 O O . TYR A 1 492 ? -4.598 32.076 -5.454 1.00 96.38 492 TYR A O 1
ATOM 4097 N N . ASP A 1 493 ? -4.011 34.180 -4.975 1.00 96.00 493 ASP A N 1
ATOM 4098 C CA . ASP A 1 493 ? -5.367 34.736 -5.131 1.00 96.00 493 ASP A CA 1
ATOM 4099 C C . ASP A 1 493 ? -5.944 34.528 -6.541 1.00 96.00 493 ASP A C 1
ATOM 4101 O O . ASP A 1 493 ? -7.124 34.213 -6.710 1.00 96.00 493 ASP A O 1
ATOM 4105 N N . ASN A 1 494 ? -5.119 34.731 -7.572 1.00 95.56 494 ASN A N 1
ATOM 4106 C CA . ASN A 1 494 ? -5.533 34.538 -8.961 1.00 95.56 494 ASN A CA 1
ATOM 4107 C C . ASN A 1 494 ? -5.630 33.046 -9.287 1.00 95.56 494 ASN A C 1
ATOM 4109 O O . ASN A 1 494 ? -6.571 32.632 -9.961 1.00 95.56 494 ASN A O 1
ATOM 4113 N N . ALA A 1 495 ? -4.697 32.240 -8.772 1.00 96.62 495 ALA A N 1
ATOM 4114 C CA . ALA A 1 495 ? -4.732 30.790 -8.914 1.00 96.62 495 ALA A CA 1
ATOM 4115 C C . ALA A 1 495 ? -6.020 30.204 -8.322 1.00 96.62 495 ALA A C 1
ATOM 4117 O O . ALA A 1 495 ? -6.710 29.453 -9.006 1.00 96.62 495 ALA A O 1
ATOM 4118 N N . LEU A 1 496 ? -6.381 30.609 -7.099 1.00 96.12 496 LEU A N 1
ATOM 4119 C CA . LEU A 1 496 ? -7.587 30.178 -6.396 1.00 96.12 496 LEU A CA 1
ATOM 4120 C C . LEU A 1 496 ? -8.848 30.435 -7.231 1.00 96.12 496 LEU A C 1
ATOM 4122 O O . LEU A 1 496 ? -9.580 29.493 -7.522 1.00 96.12 496 LEU A O 1
ATOM 4126 N N . LYS A 1 497 ? -9.040 31.675 -7.706 1.00 95.56 497 LYS A N 1
ATOM 4127 C CA . LYS A 1 497 ? -10.183 32.043 -8.564 1.00 95.56 497 LYS A CA 1
ATOM 4128 C C . LYS A 1 497 ? -10.261 31.181 -9.821 1.00 95.56 497 LYS A C 1
ATOM 4130 O O . LYS A 1 497 ? -11.337 30.747 -10.215 1.00 95.56 497 LYS A O 1
ATOM 4135 N N . MET A 1 498 ? -9.122 30.936 -10.469 1.00 95.31 498 MET A N 1
ATOM 4136 C CA . MET A 1 498 ? -9.089 30.135 -11.691 1.00 95.31 498 MET A CA 1
ATOM 4137 C C . MET A 1 498 ? -9.353 28.652 -11.405 1.00 95.31 498 MET A C 1
ATOM 4139 O O . MET A 1 498 ? -10.061 28.016 -12.176 1.00 95.31 498 MET A O 1
ATOM 4143 N N . TYR A 1 499 ? -8.850 28.092 -10.301 1.00 95.31 499 TYR A N 1
ATOM 4144 C CA . TYR A 1 499 ? -9.165 26.715 -9.908 1.00 95.31 499 TYR A CA 1
ATOM 4145 C C . TYR A 1 499 ? -10.641 26.527 -9.540 1.00 95.31 499 TYR A C 1
ATOM 4147 O O . TYR A 1 499 ? -11.213 25.497 -9.893 1.00 95.31 499 TYR A O 1
ATOM 4155 N N . GLU A 1 500 ? -11.270 27.504 -8.883 1.00 93.25 500 GLU A N 1
ATOM 4156 C CA . GLU A 1 500 ? -12.715 27.493 -8.616 1.00 93.25 500 GLU A CA 1
ATOM 4157 C C . GLU A 1 500 ? -13.514 27.443 -9.925 1.00 93.25 500 GLU A C 1
ATOM 4159 O O . GLU A 1 500 ? -14.376 26.580 -10.072 1.00 93.25 500 GLU A O 1
ATOM 4164 N N . LEU A 1 501 ? -13.141 28.253 -10.926 1.00 92.38 501 LEU A N 1
ATOM 4165 C CA . LEU A 1 501 ? -13.741 28.197 -12.268 1.00 92.38 501 LEU A CA 1
ATOM 4166 C C . LEU A 1 501 ? -13.535 26.843 -12.961 1.00 92.38 501 LEU A C 1
ATOM 4168 O O . LEU A 1 501 ? -14.410 26.394 -13.696 1.00 92.38 501 LEU A O 1
ATOM 4172 N N . VAL A 1 502 ? -12.401 26.163 -12.737 1.00 92.00 502 VAL A N 1
ATOM 4173 C CA . VAL A 1 502 ? -12.220 24.793 -13.246 1.00 92.00 502 VAL A CA 1
ATOM 4174 C C . VAL A 1 502 ? -13.257 23.858 -12.630 1.00 92.00 502 VAL A C 1
ATOM 4176 O O . VAL A 1 502 ? -13.801 23.035 -13.352 1.00 92.00 502 VAL A O 1
ATOM 4179 N N . LEU A 1 503 ? -13.542 23.966 -11.329 1.00 90.06 503 LEU A N 1
ATOM 4180 C CA . LEU A 1 503 ? -14.492 23.083 -10.639 1.00 90.06 503 LEU A CA 1
ATOM 4181 C C . LEU A 1 503 ? -15.959 23.293 -11.048 1.00 90.06 503 LEU A C 1
ATOM 4183 O O . LEU A 1 503 ? -16.764 22.391 -10.816 1.00 90.06 503 LEU A O 1
ATOM 4187 N N . GLU A 1 504 ? -16.302 24.435 -11.648 1.00 87.94 504 GLU A N 1
ATOM 4188 C CA . GLU A 1 504 ? -17.640 24.708 -12.194 1.00 87.94 504 GLU A CA 1
ATOM 4189 C C . GLU A 1 504 ? -17.924 23.945 -13.502 1.00 87.94 504 GLU A C 1
ATOM 4191 O O . GLU A 1 504 ? -19.084 23.776 -13.880 1.00 87.94 504 GLU A O 1
ATOM 4196 N N . ASP A 1 505 ? -16.886 23.466 -14.194 1.00 83.12 505 ASP A N 1
ATOM 4197 C CA . ASP A 1 505 ? -17.028 22.700 -15.432 1.00 83.12 505 ASP A CA 1
ATOM 4198 C C . ASP A 1 505 ? -17.532 21.269 -15.146 1.00 83.12 505 ASP A C 1
ATOM 4200 O O . ASP A 1 505 ? -17.059 20.582 -14.240 1.00 83.12 505 ASP A O 1
ATOM 4204 N N . GLU A 1 506 ? -18.485 20.768 -15.939 1.00 75.25 506 GLU A N 1
ATOM 4205 C CA . GLU A 1 506 ? -18.992 19.394 -15.773 1.00 75.25 506 GLU A CA 1
ATOM 4206 C C . GLU A 1 506 ? -17.932 18.318 -16.096 1.00 75.25 506 GLU A C 1
ATOM 4208 O O . GLU A 1 506 ? -18.055 17.161 -15.682 1.00 75.25 506 GLU A O 1
ATOM 4213 N N . LEU A 1 507 ? -16.884 18.678 -16.840 1.00 76.62 507 LEU A N 1
ATOM 4214 C CA . LEU A 1 507 ? -15.878 17.798 -17.419 1.00 76.62 507 LEU A CA 1
ATOM 4215 C C . LEU A 1 507 ? -14.469 18.065 -16.854 1.00 76.62 507 LEU A C 1
ATOM 4217 O O . LEU A 1 507 ? -13.496 18.299 -17.580 1.00 76.62 507 LEU A O 1
ATOM 4221 N N . VAL A 1 508 ? -14.324 17.950 -15.532 1.00 79.38 508 VAL A N 1
ATOM 4222 C CA . VAL A 1 508 ? -13.027 18.094 -14.846 1.00 79.38 508 VAL A CA 1
ATOM 4223 C C . VAL A 1 508 ? -12.293 16.761 -14.729 1.00 79.38 508 VAL A C 1
ATOM 4225 O O . VAL A 1 508 ? -12.512 15.963 -13.814 1.00 79.38 508 VAL A O 1
ATOM 4228 N N . PHE A 1 509 ? -11.318 16.548 -15.616 1.00 73.00 509 PHE A N 1
ATOM 4229 C CA . PHE A 1 509 ? -10.344 15.467 -15.467 1.00 73.00 509 PHE A CA 1
ATOM 4230 C C . PHE A 1 509 ? -9.362 15.824 -14.343 1.00 73.00 509 PHE A C 1
ATOM 4232 O O . PHE A 1 509 ? -8.491 16.678 -14.535 1.00 73.00 509 PHE A O 1
ATOM 4239 N N . ASN A 1 510 ? -9.478 15.136 -13.201 1.00 76.31 510 ASN A N 1
ATOM 4240 C CA . ASN A 1 510 ? -8.688 15.311 -11.969 1.00 76.31 510 ASN A CA 1
ATOM 4241 C C . ASN A 1 510 ? -9.261 16.316 -10.940 1.00 76.31 510 ASN A C 1
ATOM 4243 O O . ASN A 1 510 ? -8.499 17.087 -10.359 1.00 76.31 510 ASN A O 1
ATOM 4247 N N . LYS A 1 511 ? -10.571 16.271 -10.646 1.00 86.62 511 LYS A N 1
ATOM 4248 C CA . LYS A 1 511 ? -11.225 17.110 -9.611 1.00 86.62 511 LYS A CA 1
ATOM 4249 C C . LYS A 1 511 ? -10.422 17.197 -8.299 1.00 86.62 511 LYS A C 1
ATOM 4251 O O . LYS A 1 511 ? -10.179 18.285 -7.792 1.00 86.62 511 LYS A O 1
ATOM 4256 N N . LEU A 1 512 ? -9.942 16.062 -7.787 1.00 87.44 512 LEU A N 1
ATOM 4257 C CA . LEU A 1 512 ? -9.189 16.012 -6.525 1.00 87.44 512 LEU A CA 1
ATOM 4258 C C . LEU A 1 512 ? -7.804 16.681 -6.595 1.00 87.44 512 LEU A C 1
ATOM 4260 O O . LEU A 1 512 ? -7.331 17.196 -5.590 1.00 87.44 512 LEU A O 1
ATOM 4264 N N . GLU A 1 513 ? -7.150 16.687 -7.763 1.00 87.25 513 GLU A N 1
ATOM 4265 C CA . GLU A 1 513 ? -5.881 17.414 -7.957 1.00 87.25 513 GLU A CA 1
ATOM 4266 C C . GLU A 1 513 ? -6.120 18.927 -7.873 1.00 87.25 513 GLU A C 1
ATOM 4268 O O . GLU A 1 513 ? -5.356 19.637 -7.228 1.00 87.25 513 GLU A O 1
ATOM 4273 N N . VAL A 1 514 ? -7.215 19.405 -8.476 1.00 90.88 514 VAL A N 1
ATOM 4274 C CA . VAL A 1 514 ? -7.620 20.817 -8.421 1.00 90.88 514 VAL A CA 1
ATOM 4275 C C . VAL A 1 514 ? -7.955 21.226 -6.986 1.00 90.88 514 VAL A C 1
ATOM 4277 O O . VAL A 1 514 ? -7.450 22.238 -6.513 1.00 90.88 514 VAL A O 1
ATOM 4280 N N . ILE A 1 515 ? -8.721 20.408 -6.256 1.00 92.12 515 ILE A N 1
ATOM 4281 C CA . ILE A 1 515 ? -9.024 20.654 -4.836 1.00 92.12 515 ILE A CA 1
ATOM 4282 C C . ILE A 1 515 ? -7.744 20.702 -3.996 1.00 92.12 515 ILE A C 1
ATOM 4284 O O . ILE A 1 515 ? -7.594 21.597 -3.171 1.00 92.12 515 ILE A O 1
ATOM 4288 N N . SER A 1 516 ? -6.796 19.787 -4.226 1.00 91.88 516 SER A N 1
ATOM 4289 C CA . SER A 1 516 ? -5.501 19.823 -3.536 1.00 91.88 516 SER A CA 1
ATOM 4290 C C . SER A 1 516 ? -4.763 21.139 -3.785 1.00 91.88 516 SER A C 1
ATOM 4292 O O . SER A 1 516 ? -4.223 21.714 -2.849 1.00 91.88 516 SER A O 1
ATOM 4294 N N . LYS A 1 517 ? -4.778 21.654 -5.020 1.00 92.25 517 LYS A N 1
ATOM 4295 C CA . LYS A 1 517 ? -4.152 22.941 -5.349 1.00 92.25 517 LYS A CA 1
ATOM 4296 C C . LYS A 1 517 ? -4.877 24.148 -4.759 1.00 92.25 517 LYS A C 1
ATOM 4298 O O . LYS A 1 517 ? -4.223 25.133 -4.420 1.00 92.25 517 LYS A O 1
ATOM 4303 N N . ILE A 1 518 ? -6.195 24.074 -4.593 1.00 95.12 518 ILE A N 1
ATOM 4304 C CA . ILE A 1 518 ? -6.962 25.072 -3.837 1.00 95.12 518 ILE A CA 1
ATOM 4305 C C . ILE A 1 518 ? -6.519 25.069 -2.371 1.00 95.12 518 ILE A C 1
ATOM 4307 O O . ILE A 1 518 ? -6.226 26.132 -1.831 1.00 95.12 518 ILE A O 1
ATOM 4311 N N . ILE A 1 519 ? -6.405 23.891 -1.749 1.00 94.19 519 ILE A N 1
ATOM 4312 C CA . ILE A 1 519 ? -5.924 23.746 -0.366 1.00 94.19 519 ILE A CA 1
ATOM 4313 C C . ILE A 1 519 ? -4.513 24.329 -0.231 1.00 94.19 519 ILE A C 1
ATOM 4315 O O . ILE A 1 519 ? -4.302 25.170 0.637 1.00 94.19 519 ILE A O 1
ATOM 4319 N N . ASP A 1 520 ? -3.585 23.967 -1.122 1.00 92.50 520 ASP A N 1
ATOM 4320 C CA . ASP A 1 520 ? -2.224 24.520 -1.125 1.00 92.50 520 ASP A CA 1
ATOM 4321 C C . ASP A 1 520 ? -2.246 26.056 -1.250 1.00 92.50 520 ASP A C 1
ATOM 4323 O O . ASP A 1 520 ? -1.577 26.750 -0.490 1.00 92.50 520 ASP A O 1
ATOM 4327 N N . SER A 1 521 ? -3.071 26.606 -2.152 1.00 94.75 521 SER A N 1
ATOM 4328 C CA . SER A 1 521 ? -3.203 28.061 -2.336 1.00 94.75 521 SER A CA 1
ATOM 4329 C C . SER A 1 521 ? -3.726 28.753 -1.073 1.00 94.75 521 SER A C 1
ATOM 4331 O O . SER A 1 521 ? -3.224 29.807 -0.692 1.00 94.75 521 SER A O 1
ATOM 4333 N N . LEU A 1 522 ? -4.716 28.160 -0.396 1.00 94.75 522 LEU A N 1
ATOM 4334 C CA . LEU A 1 522 ? -5.259 28.685 0.859 1.00 94.75 522 LEU A CA 1
ATOM 4335 C C . LEU A 1 522 ? -4.213 28.666 1.980 1.00 94.75 522 LEU A C 1
ATOM 4337 O O . LEU A 1 522 ? -4.143 29.620 2.754 1.00 94.75 522 LEU A O 1
ATOM 4341 N N . LEU A 1 523 ? -3.393 27.614 2.061 1.00 92.56 523 LEU A N 1
ATOM 4342 C CA . LEU A 1 523 ? -2.316 27.514 3.049 1.00 92.56 523 LEU A CA 1
ATOM 4343 C C . LEU A 1 523 ? -1.239 28.578 2.825 1.00 92.56 523 LEU A C 1
ATOM 4345 O O . LEU A 1 523 ? -0.843 29.243 3.780 1.00 92.56 523 LEU A O 1
ATOM 4349 N N . GLU A 1 524 ? -0.822 28.791 1.577 1.00 93.31 524 GLU A N 1
ATOM 4350 C CA . GLU A 1 524 ? 0.150 29.830 1.212 1.00 93.31 524 GLU A CA 1
ATOM 4351 C C . GLU A 1 524 ? -0.369 31.254 1.489 1.00 93.31 524 GLU A C 1
ATOM 4353 O O . GLU A 1 524 ? 0.404 32.171 1.762 1.00 93.31 524 GLU A O 1
ATOM 4358 N N . MET A 1 525 ? -1.692 31.442 1.474 1.00 93.44 525 MET A N 1
ATOM 4359 C CA . MET A 1 525 ? -2.365 32.690 1.853 1.00 93.44 525 MET A CA 1
ATOM 4360 C C . MET A 1 525 ? -2.658 32.807 3.364 1.00 93.44 525 MET A C 1
ATOM 4362 O O . MET A 1 525 ? -3.372 33.723 3.769 1.00 93.44 525 MET A O 1
ATOM 4366 N N . ASP A 1 526 ? -2.167 31.880 4.197 1.00 91.12 526 ASP A N 1
ATOM 4367 C CA . ASP A 1 526 ? -2.443 31.778 5.645 1.00 91.12 526 ASP A CA 1
ATOM 4368 C C . ASP A 1 526 ? -3.945 31.610 5.995 1.00 91.12 526 ASP A C 1
ATOM 4370 O O . ASP A 1 526 ? -4.373 31.783 7.137 1.00 91.12 526 ASP A O 1
ATOM 4374 N N . ARG A 1 527 ? -4.780 31.187 5.032 1.00 93.00 527 ARG A N 1
ATOM 4375 C CA . ARG A 1 527 ? -6.222 30.890 5.194 1.00 93.00 527 ARG A CA 1
ATOM 4376 C C . ARG A 1 527 ? -6.445 29.452 5.678 1.00 93.00 527 ARG A C 1
ATOM 4378 O O . ARG A 1 527 ? -7.223 28.678 5.119 1.00 93.00 527 ARG A O 1
ATOM 4385 N N . LYS A 1 528 ? -5.755 29.085 6.760 1.00 91.75 528 LYS A N 1
ATOM 4386 C CA . LYS A 1 528 ? -5.660 27.705 7.277 1.00 91.75 528 LYS A CA 1
ATOM 4387 C C . LYS A 1 528 ? -7.013 27.085 7.659 1.00 91.75 528 LYS A C 1
ATOM 4389 O O . LYS A 1 528 ? -7.202 25.884 7.482 1.00 91.75 528 LYS A O 1
ATOM 4394 N N . LYS A 1 529 ? -7.959 27.884 8.176 1.00 90.81 529 LYS A N 1
ATOM 4395 C CA . LYS A 1 529 ? -9.296 27.400 8.580 1.00 90.81 529 LYS A CA 1
ATOM 4396 C C . LYS A 1 529 ? -10.079 26.862 7.381 1.00 90.81 529 LYS A C 1
ATOM 4398 O O . LYS A 1 529 ? -10.619 25.763 7.442 1.00 90.81 529 LYS A O 1
ATOM 4403 N N . GLU A 1 530 ? -10.076 27.611 6.285 1.00 93.31 530 GLU A N 1
ATOM 4404 C CA . GLU A 1 530 ? -10.775 27.243 5.052 1.00 93.31 530 GLU A CA 1
ATOM 4405 C C . GLU A 1 530 ? -10.124 26.025 4.391 1.00 93.31 530 GLU A C 1
ATOM 4407 O O . GLU A 1 530 ? -10.821 25.128 3.922 1.00 93.31 530 GLU A O 1
ATOM 4412 N N . ALA A 1 531 ? -8.790 25.939 4.432 1.00 93.31 531 ALA A N 1
ATOM 4413 C CA . ALA A 1 531 ? -8.053 24.766 3.967 1.00 93.31 531 ALA A CA 1
ATOM 4414 C C . ALA A 1 531 ? -8.459 23.490 4.732 1.00 93.31 531 ALA A C 1
ATOM 4416 O O . ALA A 1 531 ? -8.720 22.454 4.117 1.00 93.31 531 ALA A O 1
ATOM 4417 N N . LEU A 1 532 ? -8.562 23.569 6.066 1.00 93.25 532 LEU A N 1
ATOM 4418 C CA . LEU A 1 532 ? -8.989 22.453 6.914 1.00 93.25 532 LEU A CA 1
ATOM 4419 C C . LEU A 1 532 ? -10.444 22.042 6.638 1.00 93.25 532 LEU A C 1
ATOM 4421 O O . LEU A 1 532 ? -10.735 20.852 6.510 1.00 93.25 532 LEU A O 1
ATOM 4425 N N . GLU A 1 533 ? -11.354 23.014 6.546 1.00 92.94 533 GLU A N 1
ATOM 4426 C CA . GLU A 1 533 ? -12.767 22.773 6.233 1.00 92.94 533 GLU A CA 1
ATOM 4427 C C . GLU A 1 533 ? -12.933 22.087 4.875 1.00 92.94 533 GLU A C 1
ATOM 4429 O O . GLU A 1 533 ? -13.653 21.089 4.775 1.00 92.94 533 GLU A O 1
ATOM 4434 N N . LEU A 1 534 ? -12.214 22.566 3.855 1.00 93.81 534 LEU A N 1
ATOM 4435 C CA . LEU A 1 534 ? -12.260 22.003 2.512 1.00 93.81 534 LEU A CA 1
ATOM 4436 C C . LEU A 1 534 ? -11.682 20.583 2.461 1.00 93.81 534 LEU A C 1
ATOM 4438 O O . LEU A 1 534 ? -12.268 19.715 1.811 1.00 93.81 534 LEU A O 1
ATOM 4442 N N . LEU A 1 535 ? -10.570 20.329 3.158 1.00 93.62 535 LEU A N 1
ATOM 4443 C CA . LEU A 1 535 ? -9.943 19.008 3.231 1.00 93.62 535 LEU A CA 1
ATOM 4444 C C . LEU A 1 535 ? -10.857 17.981 3.903 1.00 93.62 535 LEU A C 1
ATOM 4446 O O . LEU A 1 535 ? -11.140 16.931 3.325 1.00 93.62 535 LEU A O 1
ATOM 4450 N N . VAL A 1 536 ? -11.336 18.286 5.112 1.00 94.50 536 VAL A N 1
ATOM 4451 C CA . VAL A 1 536 ? -12.191 17.362 5.868 1.00 94.50 536 VAL A CA 1
ATOM 4452 C C . VAL A 1 536 ? -13.527 17.166 5.152 1.00 94.50 536 VAL A C 1
ATOM 4454 O O . VAL A 1 536 ? -13.992 16.035 5.055 1.00 94.50 536 VAL A O 1
ATOM 4457 N N . GLY A 1 537 ? -14.118 18.222 4.584 1.00 93.88 537 GLY A N 1
ATOM 4458 C CA . GLY A 1 537 ? -15.338 18.111 3.779 1.00 93.88 537 GLY A CA 1
ATOM 4459 C C . GLY A 1 537 ? -15.166 17.171 2.581 1.00 93.88 537 GLY A C 1
ATOM 4460 O O . GLY A 1 537 ? -15.935 16.224 2.421 1.00 93.88 537 GLY A O 1
ATOM 4461 N N . ASN A 1 538 ? -14.104 17.358 1.790 1.00 92.44 538 ASN A N 1
ATOM 4462 C CA . ASN A 1 538 ? -13.842 16.506 0.625 1.00 92.44 538 ASN A CA 1
ATOM 4463 C C . ASN A 1 538 ? -13.450 15.073 0.994 1.00 92.44 538 ASN A C 1
ATOM 4465 O O . ASN A 1 538 ? -13.671 14.175 0.188 1.00 92.44 538 ASN A O 1
ATOM 4469 N N . TYR A 1 539 ? -12.906 14.825 2.188 1.00 93.00 539 TYR A N 1
ATOM 4470 C CA . TYR A 1 539 ? -12.630 13.464 2.648 1.00 93.00 539 TYR A CA 1
ATOM 4471 C C . TYR A 1 539 ? -13.910 12.625 2.765 1.00 93.00 539 TYR A C 1
ATOM 4473 O O . TYR A 1 539 ? -13.928 11.472 2.331 1.00 93.00 539 TYR A O 1
ATOM 4481 N N . PHE A 1 540 ? -14.994 13.204 3.290 1.00 91.44 540 PHE A N 1
ATOM 4482 C CA . PHE A 1 540 ? -16.278 12.506 3.407 1.00 91.44 540 PHE A CA 1
ATOM 4483 C C . PHE A 1 540 ? -16.976 12.299 2.056 1.00 91.44 540 PHE A C 1
ATOM 4485 O O . PHE A 1 540 ? -17.685 11.307 1.884 1.00 91.44 540 PHE A O 1
ATOM 4492 N N . GLU A 1 541 ? -16.735 13.174 1.074 1.00 89.44 541 GLU A N 1
ATOM 4493 C CA . GLU A 1 541 ? -17.157 12.931 -0.312 1.00 89.44 541 GLU A CA 1
ATOM 4494 C C . GLU A 1 541 ? -16.309 11.841 -0.983 1.00 89.44 541 GLU A C 1
ATOM 4496 O O . GLU A 1 541 ? -16.832 10.957 -1.669 1.00 89.44 541 GLU A O 1
ATOM 4501 N N . ASN A 1 542 ? -14.987 11.914 -0.808 1.00 87.75 542 ASN A N 1
ATOM 4502 C CA . ASN A 1 542 ? -14.026 11.029 -1.440 1.00 87.75 542 ASN A CA 1
ATOM 4503 C C . ASN A 1 542 ? -12.731 10.878 -0.615 1.00 87.75 542 ASN A C 1
ATOM 4505 O O . ASN A 1 542 ? -11.833 11.722 -0.709 1.00 87.75 542 ASN A O 1
ATOM 4509 N N . PRO A 1 543 ? -12.549 9.741 0.084 1.00 88.88 543 PRO A N 1
ATOM 4510 C CA . PRO A 1 543 ? -11.377 9.507 0.929 1.00 88.88 543 PRO A CA 1
ATOM 4511 C C . PRO A 1 543 ? -10.030 9.576 0.198 1.00 88.88 543 PRO A C 1
ATOM 4513 O O . PRO A 1 543 ? -8.995 9.810 0.820 1.00 88.88 543 PRO A O 1
ATOM 4516 N N . THR A 1 544 ? -10.011 9.413 -1.132 1.00 87.62 544 THR A N 1
ATOM 4517 C CA . THR A 1 544 ? -8.763 9.452 -1.911 1.00 87.62 544 THR A CA 1
ATOM 4518 C C . THR A 1 544 ? -8.102 10.829 -1.971 1.00 87.62 544 THR A C 1
ATOM 4520 O O . THR A 1 544 ? -6.935 10.908 -2.356 1.00 87.62 544 THR A O 1
ATOM 4523 N N . ILE A 1 545 ? -8.783 11.900 -1.540 1.00 89.25 545 ILE A N 1
ATOM 4524 C CA . ILE A 1 545 ? -8.188 13.240 -1.425 1.00 89.25 545 ILE A CA 1
ATOM 4525 C C . ILE A 1 545 ? -6.920 13.242 -0.559 1.00 89.25 545 ILE A C 1
ATOM 4527 O O . ILE A 1 545 ? -5.959 13.932 -0.893 1.00 89.25 545 ILE A O 1
ATOM 4531 N N . ILE A 1 546 ? -6.866 12.400 0.481 1.00 89.38 546 ILE A N 1
ATOM 4532 C CA . ILE A 1 546 ? -5.716 12.291 1.393 1.00 89.38 546 ILE A CA 1
ATOM 4533 C C . ILE A 1 546 ? -4.441 11.878 0.653 1.00 89.38 546 ILE A C 1
ATOM 4535 O O . ILE A 1 546 ? -3.345 12.271 1.036 1.00 89.38 546 ILE A O 1
ATOM 4539 N N . TYR A 1 547 ? -4.568 11.138 -0.450 1.00 87.00 547 TYR A N 1
ATOM 4540 C CA . TYR A 1 547 ? -3.429 10.710 -1.259 1.00 87.00 547 TYR A CA 1
ATOM 4541 C C . TYR A 1 547 ? -2.973 11.766 -2.278 1.00 87.00 547 TYR A C 1
ATOM 4543 O O . TYR A 1 547 ? -1.885 11.645 -2.838 1.00 87.00 547 TYR A O 1
ATOM 4551 N N . LYS A 1 548 ? -3.759 12.820 -2.529 1.00 87.06 548 LYS A N 1
ATOM 4552 C CA . LYS A 1 548 ? -3.412 13.886 -3.489 1.00 87.06 548 LYS A CA 1
ATOM 4553 C C . LYS A 1 548 ? -2.500 14.965 -2.926 1.00 87.06 548 LYS A C 1
ATOM 4555 O O . LYS A 1 548 ? -1.935 15.727 -3.703 1.00 87.06 548 LYS A O 1
ATOM 4560 N N . MET A 1 549 ? -2.317 14.983 -1.614 1.00 87.25 549 MET A N 1
ATOM 4561 C CA . MET A 1 549 ? -1.513 15.966 -0.898 1.00 87.25 549 MET A CA 1
ATOM 4562 C C . MET A 1 549 ? -0.593 15.283 0.104 1.00 87.25 549 MET A C 1
ATOM 4564 O O . MET A 1 549 ? -0.805 14.129 0.475 1.00 87.25 549 MET A O 1
ATOM 4568 N N . ASN A 1 550 ? 0.442 15.995 0.540 1.00 86.31 550 ASN A N 1
ATOM 4569 C CA . ASN A 1 550 ? 1.240 15.536 1.663 1.00 86.31 550 ASN A CA 1
ATOM 4570 C C . ASN A 1 550 ? 0.524 15.938 2.957 1.00 86.31 550 ASN A C 1
ATOM 4572 O O . ASN A 1 550 ? 0.682 17.060 3.435 1.00 86.31 550 ASN A O 1
ATOM 4576 N N . LEU A 1 551 ? -0.284 15.025 3.506 1.00 87.06 551 LEU A N 1
ATOM 4577 C CA . LEU A 1 551 ? -1.073 15.284 4.713 1.00 87.06 551 LEU A CA 1
ATOM 4578 C C . LEU A 1 551 ? -0.200 15.729 5.900 1.00 87.06 551 LEU A C 1
ATOM 4580 O O . LEU A 1 551 ? -0.639 16.558 6.693 1.00 87.06 551 LEU A O 1
ATOM 4584 N N . ALA A 1 552 ? 1.039 15.232 5.997 1.00 86.62 552 ALA A N 1
ATOM 4585 C CA . ALA A 1 552 ? 1.969 15.640 7.044 1.00 86.62 552 ALA A CA 1
ATOM 4586 C C . ALA A 1 552 ? 2.357 17.120 6.916 1.00 86.62 552 ALA A C 1
ATOM 4588 O O . ALA A 1 552 ? 2.288 17.860 7.897 1.00 86.62 552 ALA A O 1
ATOM 4589 N N . ASP A 1 553 ? 2.702 17.566 5.704 1.00 84.56 553 ASP A N 1
ATOM 4590 C CA . ASP A 1 553 ? 3.041 18.969 5.436 1.00 84.56 553 ASP A CA 1
ATOM 4591 C C . ASP A 1 553 ? 1.822 19.873 5.684 1.00 84.56 553 ASP A C 1
ATOM 4593 O O . ASP A 1 553 ? 1.937 20.903 6.345 1.00 84.56 553 ASP A O 1
ATOM 4597 N N . VAL A 1 554 ? 0.636 19.452 5.229 1.00 85.94 554 VAL A N 1
ATOM 4598 C CA . VAL A 1 554 ? -0.624 20.185 5.436 1.00 85.94 554 VAL A CA 1
ATOM 4599 C C . VAL A 1 554 ? -0.910 20.379 6.927 1.00 85.94 554 VAL A C 1
ATOM 4601 O O . VAL A 1 554 ? -1.138 21.500 7.373 1.00 85.94 554 VAL A O 1
ATOM 4604 N N . ILE A 1 555 ? -0.847 19.314 7.725 1.00 85.19 555 ILE A N 1
ATOM 4605 C CA . ILE A 1 555 ? -1.140 19.373 9.164 1.00 85.19 555 ILE A CA 1
ATOM 4606 C C . ILE A 1 555 ? -0.098 20.186 9.930 1.00 85.19 555 ILE A C 1
ATOM 4608 O O . ILE A 1 555 ? -0.465 20.973 10.805 1.00 85.19 555 ILE A O 1
ATOM 4612 N N . ASN A 1 556 ? 1.182 20.051 9.578 1.00 84.06 556 ASN A N 1
ATOM 4613 C CA . ASN A 1 556 ? 2.244 20.858 10.175 1.00 84.06 556 ASN A CA 1
ATOM 4614 C C . ASN A 1 556 ? 2.073 22.353 9.853 1.00 84.06 556 ASN A C 1
ATOM 4616 O O . ASN A 1 556 ? 2.342 23.189 10.715 1.00 84.06 556 ASN A O 1
ATOM 4620 N N . ASN A 1 557 ? 1.565 22.693 8.664 1.00 82.19 557 ASN A N 1
ATOM 4621 C CA . ASN A 1 557 ? 1.297 24.076 8.269 1.00 82.19 557 ASN A CA 1
ATOM 4622 C C . ASN A 1 557 ? 0.039 24.666 8.919 1.00 82.19 557 ASN A C 1
ATOM 4624 O O . ASN A 1 557 ? 0.030 25.848 9.237 1.00 82.19 557 ASN A O 1
ATOM 4628 N N . ILE A 1 558 ? -1.018 23.881 9.149 1.00 81.25 558 ILE A N 1
ATOM 4629 C CA . ILE A 1 558 ? -2.313 24.377 9.654 1.00 81.25 558 ILE A CA 1
ATOM 4630 C C . ILE A 1 558 ? -2.236 24.942 11.094 1.00 81.25 558 ILE A C 1
ATOM 4632 O O . ILE A 1 558 ? -3.151 25.649 11.504 1.00 81.25 558 ILE A O 1
ATOM 4636 N N . GLU A 1 559 ? -1.144 24.726 11.846 1.00 74.69 559 GLU A N 1
ATOM 4637 C CA . GLU A 1 559 ? -0.989 25.172 13.249 1.00 74.69 559 GLU A CA 1
ATOM 4638 C C . GLU A 1 559 ? -2.238 24.858 14.096 1.00 74.69 559 GLU A C 1
ATOM 4640 O O . GLU A 1 559 ? -2.824 25.734 14.734 1.00 74.69 559 GLU A O 1
ATOM 4645 N N . ILE A 1 560 ? -2.663 23.593 14.088 1.00 73.12 560 ILE A N 1
ATOM 4646 C CA . ILE A 1 560 ? -3.974 23.156 14.595 1.00 73.12 560 ILE A CA 1
ATOM 4647 C C . ILE A 1 560 ? -4.257 23.606 16.041 1.00 73.12 560 ILE A C 1
ATOM 4649 O O . ILE A 1 560 ? -5.399 23.887 16.380 1.00 73.12 560 ILE A O 1
ATOM 4653 N N . ASN A 1 561 ? -3.236 23.780 16.882 1.00 70.00 561 ASN A N 1
ATOM 4654 C CA . ASN A 1 561 ? -3.398 24.250 18.265 1.00 70.00 561 ASN A CA 1
ATOM 4655 C C . ASN A 1 561 ? -3.965 25.682 18.378 1.00 70.00 561 ASN A C 1
ATOM 4657 O O . ASN A 1 561 ? -4.394 26.088 19.455 1.00 70.00 561 ASN A O 1
ATOM 4661 N N . LYS A 1 562 ? -3.942 26.463 17.290 1.00 76.81 562 LYS A N 1
ATOM 4662 C CA . LYS A 1 562 ? -4.554 27.800 17.198 1.00 76.81 562 LYS A CA 1
ATOM 4663 C C . LYS A 1 562 ? -5.939 27.774 16.543 1.00 76.81 562 LYS A C 1
ATOM 4665 O O . LYS A 1 562 ? -6.548 28.832 16.386 1.00 76.81 562 LYS A O 1
ATOM 4670 N N . MET A 1 563 ? -6.414 26.602 16.121 1.00 83.88 563 MET A N 1
ATOM 4671 C CA . MET A 1 563 ? -7.727 26.454 15.506 1.00 83.88 563 MET A CA 1
ATOM 4672 C C . MET A 1 563 ? -8.848 26.547 16.532 1.00 83.88 563 MET A C 1
ATOM 4674 O O . MET A 1 563 ? -8.656 26.395 17.737 1.00 83.88 563 MET A O 1
ATOM 4678 N N . ASP A 1 564 ? -10.044 26.800 16.013 1.00 86.19 564 ASP A N 1
ATOM 4679 C CA . ASP A 1 564 ? -11.272 26.790 16.788 1.00 86.19 564 ASP A CA 1
ATOM 4680 C C . ASP A 1 564 ? -11.520 25.392 17.372 1.00 86.19 564 ASP A C 1
ATOM 4682 O O . ASP A 1 564 ? -11.898 24.462 16.654 1.00 86.19 564 ASP A O 1
ATOM 4686 N N . LYS A 1 565 ? -11.309 25.266 18.687 1.00 87.50 565 LYS A N 1
ATOM 4687 C CA . LYS A 1 565 ? -11.499 24.027 19.450 1.00 87.50 565 LYS A CA 1
ATOM 4688 C C . LYS A 1 565 ? -12.935 23.500 19.377 1.00 87.50 565 LYS A C 1
ATOM 4690 O O . LYS A 1 565 ? -13.146 22.309 19.558 1.00 87.50 565 LYS A O 1
ATOM 4695 N N . SER A 1 566 ? -13.919 24.343 19.049 1.00 88.50 566 SER A N 1
ATOM 4696 C CA . SER A 1 566 ? -15.313 23.911 18.880 1.00 88.50 566 SER A CA 1
ATOM 4697 C C . SER A 1 566 ? -15.574 23.151 17.569 1.00 88.50 566 SER A C 1
ATOM 4699 O O . SER A 1 566 ? -16.664 22.603 17.384 1.00 88.50 566 SER A O 1
ATOM 4701 N N . SER A 1 567 ? -14.598 23.088 16.654 1.00 91.62 567 SER A N 1
ATOM 4702 C CA . SER A 1 567 ? -14.739 22.433 15.351 1.00 91.62 567 SER A CA 1
ATOM 4703 C C . SER A 1 567 ? -14.407 20.941 15.396 1.00 91.62 567 SER A C 1
ATOM 4705 O O . SER A 1 567 ? -13.290 20.549 15.726 1.00 91.62 567 SER A O 1
ATOM 4707 N N . LEU A 1 568 ? -15.331 20.104 14.909 1.00 93.62 568 LEU A N 1
ATOM 4708 C CA . LEU A 1 568 ? -15.104 18.664 14.710 1.00 93.62 568 LEU A CA 1
ATOM 4709 C C . LEU A 1 568 ? -13.966 18.352 13.725 1.00 93.62 568 LEU A C 1
ATOM 4711 O O . LEU A 1 568 ? -13.409 17.257 13.758 1.00 93.62 568 LEU A O 1
ATOM 4715 N N . ASN A 1 569 ? -13.602 19.287 12.842 1.00 94.25 569 ASN A N 1
ATOM 4716 C CA . ASN A 1 569 ? -12.573 19.041 11.831 1.00 94.25 569 ASN A CA 1
ATOM 4717 C C . ASN A 1 569 ? -11.189 18.806 12.461 1.00 94.25 569 ASN A C 1
ATOM 4719 O O . ASN A 1 569 ? -10.386 18.072 11.892 1.00 94.25 569 ASN A O 1
ATOM 4723 N N . VAL A 1 570 ? -10.923 19.400 13.629 1.00 93.25 570 VAL A N 1
ATOM 4724 C CA . VAL A 1 570 ? -9.643 19.304 14.347 1.00 93.25 570 VAL A CA 1
ATOM 4725 C C . VAL A 1 570 ? -9.370 17.883 14.876 1.00 93.25 570 VAL A C 1
ATOM 4727 O O . VAL A 1 570 ? -8.360 17.293 14.485 1.00 93.25 570 VAL A O 1
ATOM 4730 N N . PRO A 1 571 ? -10.250 17.260 15.683 1.00 93.81 571 PRO A N 1
ATOM 4731 C CA . PRO A 1 571 ? -10.039 15.877 16.105 1.00 93.81 571 PRO A CA 1
ATOM 4732 C C . PRO A 1 571 ? -10.094 14.893 14.926 1.00 93.81 571 PRO A C 1
ATOM 4734 O O . PRO A 1 571 ? -9.342 13.916 14.900 1.00 93.81 571 PRO A O 1
ATOM 4737 N N . ILE A 1 572 ? -10.920 15.165 13.905 1.00 95.50 572 ILE A N 1
ATOM 4738 C CA . ILE A 1 572 ? -10.981 14.334 12.693 1.00 95.50 572 ILE A CA 1
ATOM 4739 C C . ILE A 1 572 ? -9.638 14.336 11.961 1.00 95.50 572 ILE A C 1
ATOM 4741 O O . ILE A 1 572 ? -9.137 13.262 11.636 1.00 95.50 572 ILE A O 1
ATOM 4745 N N . ILE A 1 573 ? -9.028 15.499 11.720 1.00 93.69 573 ILE A N 1
ATOM 4746 C CA . ILE A 1 573 ? -7.796 15.569 10.929 1.00 93.69 573 ILE A CA 1
ATOM 4747 C C . ILE A 1 573 ? -6.605 14.915 11.643 1.00 93.69 573 ILE A C 1
ATOM 4749 O O . ILE A 1 573 ? -5.817 14.231 10.991 1.00 93.69 573 ILE A O 1
ATOM 4753 N N . TYR A 1 574 ? -6.511 15.027 12.974 1.00 91.75 574 TYR A N 1
ATOM 4754 C CA . TYR A 1 574 ? -5.499 14.300 13.748 1.00 91.75 574 TYR A CA 1
ATOM 4755 C C . TYR A 1 574 ? -5.718 12.789 13.711 1.00 91.75 574 TYR A C 1
ATOM 4757 O O . TYR A 1 574 ? -4.769 12.022 13.569 1.00 91.75 574 TYR A O 1
ATOM 4765 N N . HIS A 1 575 ? -6.968 12.339 13.778 1.00 92.88 575 HIS A N 1
ATOM 4766 C CA . HIS A 1 575 ? -7.258 10.921 13.631 1.00 92.88 575 HIS A CA 1
ATOM 4767 C C . HIS A 1 575 ? -6.919 10.407 12.216 1.00 92.88 575 HIS A C 1
ATOM 4769 O O . HIS A 1 575 ? -6.354 9.323 12.081 1.00 92.88 575 HIS A O 1
ATOM 4775 N N . LEU A 1 576 ? -7.186 11.192 11.164 1.00 91.50 576 LEU A N 1
ATOM 4776 C CA . LEU A 1 576 ? -6.768 10.865 9.793 1.00 91.50 576 LEU A CA 1
ATOM 4777 C C . LEU A 1 576 ? -5.242 10.812 9.652 1.00 91.50 576 LEU A C 1
ATOM 4779 O O . LEU A 1 576 ? -4.727 9.922 8.979 1.00 91.50 576 LEU A O 1
ATOM 4783 N N . TYR A 1 577 ? -4.509 11.714 10.306 1.00 90.38 577 TYR A N 1
ATOM 4784 C CA . TYR A 1 577 ? -3.048 11.659 10.338 1.00 90.38 577 TYR A CA 1
ATOM 4785 C C . TYR A 1 577 ? -2.537 10.347 10.938 1.00 90.38 577 TYR A C 1
ATOM 4787 O O . TYR A 1 577 ? -1.679 9.709 10.333 1.00 90.38 577 TYR A O 1
ATOM 4795 N N . ASN A 1 578 ? -3.112 9.895 12.054 1.00 87.38 578 ASN A N 1
ATOM 4796 C CA . ASN A 1 578 ? -2.697 8.636 12.676 1.00 87.38 578 ASN A CA 1
ATOM 4797 C C . ASN A 1 578 ? -2.974 7.426 11.772 1.00 87.38 578 ASN A C 1
ATOM 4799 O O . ASN A 1 578 ? -2.141 6.536 11.659 1.00 87.38 578 ASN A O 1
ATOM 4803 N N . ILE A 1 579 ? -4.103 7.417 11.053 1.00 86.56 579 ILE A N 1
ATOM 4804 C CA . ILE A 1 579 ? -4.424 6.329 10.114 1.00 86.56 579 ILE A CA 1
ATOM 4805 C C . ILE A 1 579 ? -3.472 6.309 8.909 1.00 86.56 579 ILE A C 1
ATOM 4807 O O . ILE A 1 579 ? -3.057 5.237 8.465 1.00 86.56 579 ILE A O 1
ATOM 4811 N N . TYR A 1 580 ? -3.193 7.474 8.315 1.00 83.56 580 TYR A N 1
ATOM 4812 C CA . TYR A 1 580 ? -2.583 7.554 6.982 1.00 83.56 580 TYR A CA 1
ATOM 4813 C C . TYR A 1 580 ? -1.106 7.956 6.970 1.00 83.56 580 TYR A C 1
ATOM 4815 O O . TYR A 1 580 ? -0.457 7.788 5.934 1.00 83.56 580 TYR A O 1
ATOM 4823 N N . VAL A 1 581 ? -0.579 8.489 8.073 1.00 84.56 581 VAL A N 1
ATOM 4824 C CA . VAL A 1 581 ? 0.788 9.015 8.166 1.00 84.56 581 VAL A CA 1
ATOM 4825 C C . VAL A 1 581 ? 1.581 8.305 9.260 1.00 84.56 581 VAL A C 1
ATOM 4827 O O . VAL A 1 581 ? 2.531 7.598 8.930 1.00 84.56 581 VAL A O 1
ATOM 4830 N N . SER A 1 582 ? 1.243 8.520 10.536 1.00 81.19 582 SER A N 1
ATOM 4831 C CA . SER A 1 582 ? 2.045 8.058 11.679 1.00 81.19 582 SER A CA 1
ATOM 4832 C C . SER A 1 582 ? 1.342 8.311 13.019 1.00 81.19 582 SER A C 1
ATOM 4834 O O . SER A 1 582 ? 0.577 9.261 13.155 1.00 81.19 582 SER A O 1
ATOM 4836 N N . ASP A 1 583 ? 1.669 7.511 14.035 1.00 84.12 583 ASP A N 1
ATOM 4837 C CA . ASP A 1 583 ? 1.128 7.621 15.398 1.00 84.12 583 ASP A CA 1
ATOM 4838 C C . ASP A 1 583 ? 1.820 8.704 16.259 1.00 84.12 583 ASP A C 1
ATOM 4840 O O . ASP A 1 583 ? 1.453 8.928 17.411 1.00 84.12 583 ASP A O 1
ATOM 4844 N N . ASP A 1 584 ? 2.801 9.444 15.725 1.00 84.25 584 ASP A N 1
ATOM 4845 C CA . ASP A 1 584 ? 3.545 10.478 16.474 1.00 84.25 584 ASP A CA 1
ATOM 4846 C C . ASP A 1 584 ? 2.679 11.655 16.970 1.00 84.25 584 ASP A C 1
ATOM 4848 O O . ASP A 1 584 ? 3.117 12.442 17.812 1.00 84.25 584 ASP A O 1
ATOM 4852 N N . LYS A 1 585 ? 1.435 11.768 16.488 1.00 85.38 585 LYS A N 1
ATOM 4853 C CA . LYS A 1 585 ? 0.445 12.772 16.912 1.00 85.38 585 LYS A CA 1
ATOM 4854 C C . LYS A 1 585 ? -0.702 12.183 17.742 1.00 85.38 585 LYS A C 1
ATOM 4856 O O . LYS A 1 585 ? -1.711 12.857 17.936 1.00 85.38 585 LYS A O 1
ATOM 4861 N N . GLU A 1 586 ? -0.570 10.968 18.283 1.00 85.38 586 GLU A N 1
ATOM 4862 C CA . GLU A 1 586 ? -1.581 10.379 19.177 1.00 85.38 586 GLU A CA 1
ATOM 4863 C C . GLU A 1 586 ? -1.914 11.248 20.389 1.00 85.38 586 GLU A C 1
ATOM 4865 O O . GLU A 1 586 ? -3.094 11.413 20.696 1.00 85.38 586 GLU A O 1
ATOM 4870 N N . GLY A 1 587 ? -0.906 11.854 21.026 1.00 84.94 587 GLY A N 1
ATOM 4871 C CA . GLY A 1 587 ? -1.129 12.798 22.125 1.00 84.94 587 GLY A CA 1
ATOM 4872 C C . GLY A 1 587 ? -2.003 13.975 21.688 1.00 84.94 587 GLY A C 1
ATOM 4873 O O . GLY A 1 587 ? -3.052 14.209 22.272 1.00 84.94 587 GLY A O 1
ATOM 4874 N N . ALA A 1 588 ? -1.651 14.623 20.573 1.00 87.75 588 ALA A N 1
ATOM 4875 C CA . ALA A 1 588 ? -2.406 15.757 20.038 1.00 87.75 588 ALA A CA 1
ATOM 4876 C C . ALA A 1 588 ? -3.842 15.386 19.626 1.00 87.75 588 ALA A C 1
ATOM 4878 O O . ALA A 1 588 ? -4.761 16.185 19.797 1.00 87.75 588 ALA A O 1
ATOM 4879 N N . ARG A 1 589 ? -4.062 14.165 19.116 1.00 90.00 589 ARG A N 1
ATOM 4880 C CA . ARG A 1 589 ? -5.410 13.638 18.860 1.00 90.00 589 ARG A CA 1
ATOM 4881 C C . ARG A 1 589 ? -6.212 13.544 20.158 1.00 90.00 589 ARG A C 1
ATOM 4883 O O . ARG A 1 589 ? -7.361 13.979 20.180 1.00 90.00 589 ARG A O 1
ATOM 4890 N N . ASN A 1 590 ? -5.630 12.975 21.210 1.00 89.50 590 ASN A N 1
ATOM 4891 C CA . ASN A 1 590 ? -6.311 12.805 22.492 1.00 89.50 590 ASN A CA 1
ATOM 4892 C C . ASN A 1 590 ? -6.610 14.171 23.138 1.00 89.50 590 ASN A C 1
ATOM 4894 O O . ASN A 1 590 ? -7.750 14.407 23.531 1.00 89.50 590 ASN A O 1
ATOM 4898 N N . ASP A 1 591 ? -5.652 15.104 23.111 1.00 88.75 591 ASP A N 1
ATOM 4899 C CA . ASP A 1 591 ? -5.843 16.487 23.571 1.00 88.75 591 ASP A CA 1
ATOM 4900 C C . ASP A 1 591 ? -6.974 17.174 22.789 1.00 88.75 591 ASP A C 1
ATOM 4902 O O . ASP A 1 591 ? -7.861 17.791 23.368 1.00 88.75 591 ASP A O 1
ATOM 4906 N N . SER A 1 592 ? -7.001 17.013 21.459 1.00 91.88 592 SER A N 1
ATOM 4907 C CA . SER A 1 592 ? -8.040 17.611 20.610 1.00 91.88 592 SER A CA 1
ATOM 4908 C C . SER A 1 592 ? -9.441 17.046 20.850 1.00 91.88 592 SER A C 1
ATOM 4910 O O . SER A 1 592 ? -10.435 17.732 20.612 1.00 91.88 592 SER A O 1
ATOM 4912 N N . TYR A 1 593 ? -9.528 15.794 21.302 1.00 93.38 593 TYR A N 1
ATOM 4913 C CA . TYR A 1 593 ? -10.783 15.181 21.715 1.00 93.38 593 TYR A CA 1
ATOM 4914 C C . TYR A 1 593 ? -11.305 15.838 23.001 1.00 93.38 593 TYR A C 1
ATOM 4916 O O . TYR A 1 593 ? -12.486 16.183 23.058 1.00 93.38 593 TYR A O 1
ATOM 4924 N N . GLU A 1 594 ? -10.439 16.065 23.994 1.00 91.44 594 GLU A N 1
ATOM 4925 C CA . GLU A 1 594 ? -10.817 16.739 25.243 1.00 91.44 594 GLU A CA 1
ATOM 4926 C C . GLU A 1 594 ? -11.163 18.211 25.016 1.00 91.44 594 GLU A C 1
ATOM 4928 O O . GLU A 1 594 ? -12.234 18.658 25.426 1.00 91.44 594 GLU A O 1
ATOM 4933 N N . ASP A 1 595 ? -10.310 18.928 24.283 1.00 91.56 595 ASP A N 1
ATOM 4934 C CA . ASP A 1 595 ? -10.497 20.332 23.910 1.00 91.56 595 ASP A CA 1
ATOM 4935 C C . ASP A 1 595 ? -11.851 20.566 23.225 1.00 91.56 595 ASP A C 1
ATOM 4937 O O . ASP A 1 595 ? -12.523 21.570 23.474 1.00 91.56 595 ASP A O 1
ATOM 4941 N N . PHE A 1 596 ? -12.263 19.635 22.358 1.00 94.56 596 PHE A N 1
ATOM 4942 C CA . PHE A 1 596 ? -13.548 19.705 21.671 1.00 94.56 596 PHE A CA 1
ATOM 4943 C C . PHE A 1 596 ? -14.731 19.545 22.632 1.00 94.56 596 PHE A C 1
ATOM 4945 O O . PHE A 1 596 ? -15.691 20.314 22.556 1.00 94.56 596 PHE A O 1
ATOM 4952 N N . LEU A 1 597 ? -14.676 18.577 23.551 1.00 93.75 597 LEU A N 1
ATOM 4953 C CA . LEU A 1 597 ? -15.731 18.386 24.550 1.00 93.75 597 LEU A CA 1
ATOM 4954 C C . LEU A 1 597 ? -15.826 19.588 25.501 1.00 93.75 597 LEU A C 1
ATOM 4956 O O . LEU A 1 597 ? -16.926 20.092 25.746 1.00 93.75 597 LEU A O 1
ATOM 4960 N N . GLU A 1 598 ? -14.682 20.099 25.963 1.00 92.44 598 GLU A N 1
ATOM 4961 C CA . GLU A 1 598 ? -14.608 21.276 26.832 1.00 92.44 598 GLU A CA 1
ATOM 4962 C C . GLU A 1 598 ? -15.180 22.524 26.144 1.00 92.44 598 GLU A C 1
ATOM 4964 O O . GLU A 1 598 ? -15.972 23.252 26.747 1.00 92.44 598 GLU A O 1
ATOM 4969 N N . ALA A 1 599 ? -14.863 22.743 24.862 1.00 92.12 599 ALA A N 1
ATOM 4970 C CA . ALA A 1 599 ? -15.388 23.868 24.084 1.00 92.12 599 ALA A CA 1
ATOM 4971 C C . ALA A 1 599 ? -16.922 23.848 23.954 1.00 92.12 599 ALA A C 1
ATOM 4973 O O . ALA A 1 599 ? -17.550 24.905 23.866 1.00 92.12 599 ALA A O 1
ATOM 4974 N N . TRP A 1 600 ? -17.530 22.659 23.981 1.00 92.88 600 TRP A N 1
ATOM 4975 C CA . TRP A 1 600 ? -18.983 22.465 24.004 1.00 92.88 600 TRP A CA 1
ATOM 4976 C C . TRP A 1 600 ? -19.567 22.358 25.422 1.00 92.88 600 TRP A C 1
ATOM 4978 O O . TRP A 1 600 ? -20.768 22.132 25.580 1.00 92.88 600 TRP A O 1
ATOM 4988 N N . GLY A 1 601 ? -18.747 22.559 26.457 1.00 91.19 601 GLY A N 1
ATOM 4989 C CA . GLY A 1 601 ? -19.166 22.579 27.857 1.00 91.19 601 GLY A CA 1
ATOM 4990 C C . GLY A 1 601 ? -19.602 21.216 28.396 1.00 91.19 601 GLY A C 1
ATOM 4991 O O . GLY A 1 601 ? -20.389 21.161 29.343 1.00 91.19 601 GLY A O 1
ATOM 4992 N N . VAL A 1 602 ? -19.128 20.121 27.797 1.00 92.75 602 VAL A N 1
ATOM 4993 C CA . VAL A 1 602 ? -19.474 18.752 28.194 1.00 92.75 602 VAL A CA 1
ATOM 4994 C C . VAL A 1 602 ? -18.237 17.980 28.641 1.00 92.75 602 VAL A C 1
ATOM 4996 O O . VAL A 1 602 ? -17.149 18.168 28.118 1.00 92.75 602 VAL A O 1
ATOM 4999 N N . SER A 1 603 ? -18.400 17.073 29.603 1.00 90.00 603 SER A N 1
ATOM 5000 C CA . SER A 1 603 ? -17.317 16.201 30.088 1.00 90.00 603 SER A CA 1
ATOM 5001 C C . SER A 1 603 ? -17.311 14.814 29.443 1.00 90.00 603 SER A C 1
ATOM 5003 O O . SER A 1 603 ? -16.357 14.058 29.600 1.00 90.00 603 SER A O 1
ATOM 5005 N N . LYS A 1 604 ? -18.395 14.449 28.749 1.00 92.25 604 LYS A N 1
ATOM 5006 C CA . LYS A 1 604 ? -18.615 13.111 28.191 1.00 92.25 604 LYS A CA 1
ATOM 5007 C C . LYS A 1 604 ? -19.208 13.201 26.780 1.00 92.25 604 LYS A C 1
ATOM 5009 O O . LYS A 1 604 ? -20.124 14.006 26.577 1.00 92.25 604 LYS A O 1
ATOM 5014 N N . PRO A 1 605 ? -18.761 12.375 25.814 1.00 92.94 605 PRO A N 1
ATOM 5015 C CA . PRO A 1 605 ? -19.288 12.384 24.445 1.00 92.94 605 PRO A CA 1
ATOM 5016 C C . PRO A 1 605 ? -20.809 12.207 24.356 1.00 92.94 605 PRO A C 1
ATOM 5018 O O . PRO A 1 605 ? -21.474 12.835 23.530 1.00 92.94 605 PRO A O 1
ATOM 5021 N N . SER A 1 606 ? -21.393 11.392 25.234 1.00 92.00 606 SER A N 1
ATOM 5022 C CA . SER A 1 606 ? -22.832 11.138 25.317 1.00 92.00 606 SER A CA 1
ATOM 5023 C C . SER A 1 606 ? -23.662 12.358 25.715 1.00 92.00 606 SER A C 1
ATOM 5025 O O . SER A 1 606 ? -24.884 12.325 25.573 1.00 92.00 606 SER A O 1
ATOM 5027 N N . LEU A 1 607 ? -23.052 13.455 26.155 1.00 92.06 607 LEU A N 1
ATOM 5028 C CA . LEU A 1 607 ? -23.767 14.692 26.470 1.00 92.06 607 LEU A CA 1
ATOM 5029 C C . LEU A 1 607 ? -23.892 15.633 25.263 1.00 92.06 607 LEU A C 1
ATOM 5031 O O . LEU A 1 607 ? -24.660 16.589 25.320 1.00 92.06 607 LEU A O 1
ATOM 5035 N N . LEU A 1 608 ? -23.202 15.353 24.151 1.00 91.88 608 LEU A N 1
ATOM 5036 C CA . LEU A 1 608 ? -23.278 16.180 22.945 1.00 91.88 608 LEU A CA 1
ATOM 5037 C C . LEU A 1 608 ? -24.663 16.117 22.278 1.00 91.88 608 LEU A C 1
ATOM 5039 O O . LEU A 1 608 ? -25.249 15.037 22.103 1.00 91.88 608 LEU A O 1
ATOM 5043 N N . GLY A 1 609 ? -25.147 17.288 21.854 1.00 85.38 609 GLY A N 1
ATOM 5044 C CA . GLY A 1 609 ? -26.358 17.459 21.053 1.00 85.38 609 GLY A CA 1
ATOM 5045 C C . GLY A 1 609 ? -26.085 17.201 19.572 1.00 85.38 609 GLY A C 1
ATOM 5046 O O . GLY A 1 609 ? -25.517 18.040 18.883 1.00 85.38 609 GLY A O 1
ATOM 5047 N N . ILE A 1 610 ? -26.505 16.041 19.070 1.00 83.50 610 ILE A N 1
ATOM 5048 C CA . ILE A 1 610 ? -26.127 15.540 17.735 1.00 83.50 610 ILE A CA 1
ATOM 5049 C C . ILE A 1 610 ? -26.623 16.456 16.603 1.00 83.50 610 ILE A C 1
ATOM 5051 O O . ILE A 1 610 ? -25.934 16.630 15.602 1.00 83.50 610 ILE A O 1
ATOM 5055 N N . GLU A 1 611 ? -27.793 17.077 16.777 1.00 83.75 611 GLU A N 1
ATOM 5056 C CA . GLU A 1 611 ? -28.437 17.945 15.778 1.00 83.75 611 GLU A CA 1
ATOM 5057 C C . GLU A 1 611 ? -27.630 19.210 15.435 1.00 83.75 611 GLU A C 1
ATOM 5059 O O . GLU A 1 611 ? -27.908 19.869 14.437 1.00 83.75 611 GLU A O 1
ATOM 5064 N N . GLN A 1 612 ? -26.624 19.552 16.243 1.00 84.44 612 GLN A N 1
ATOM 5065 C CA . GLN A 1 612 ? -25.799 20.750 16.070 1.00 84.44 612 GLN A CA 1
ATOM 5066 C C . GLN A 1 612 ? -24.646 20.548 15.074 1.00 84.44 612 GLN A C 1
ATOM 5068 O O . GLN A 1 612 ? -23.937 21.502 14.756 1.00 84.44 612 GLN A O 1
ATOM 5073 N N . PHE A 1 613 ? -24.458 19.326 14.565 1.00 89.94 613 PHE A N 1
ATOM 5074 C CA . PHE A 1 613 ? -23.307 18.948 13.751 1.00 89.94 613 PHE A CA 1
ATOM 5075 C C . PHE A 1 613 ? -23.713 18.313 12.419 1.00 89.94 613 PHE A C 1
ATOM 5077 O O . PHE A 1 613 ? -24.773 17.703 12.280 1.00 89.94 613 PHE A O 1
ATOM 5084 N N . GLU A 1 614 ? -22.819 18.385 11.431 1.00 91.00 614 GLU A N 1
ATOM 5085 C CA . GLU A 1 614 ? -22.966 17.606 10.203 1.00 91.00 614 GLU A CA 1
ATOM 5086 C C . GLU A 1 614 ? -22.984 16.104 10.524 1.00 91.00 614 GLU A C 1
ATOM 5088 O O . GLU A 1 614 ? -22.034 15.563 11.099 1.00 91.00 614 GLU A O 1
ATOM 5093 N N . LYS A 1 615 ? -24.055 15.421 10.099 1.00 91.69 615 LYS A N 1
ATOM 5094 C CA . LYS A 1 615 ? -24.339 14.019 10.442 1.00 91.69 615 LYS A CA 1
ATOM 5095 C C . LYS A 1 615 ? -23.144 13.081 10.215 1.00 91.69 615 LYS A C 1
ATOM 5097 O O . LYS A 1 615 ? -22.825 12.275 11.081 1.00 91.69 615 LYS A O 1
ATOM 5102 N N . GLN A 1 616 ? -22.459 13.195 9.077 1.00 92.88 616 GLN A N 1
ATOM 5103 C CA . GLN A 1 616 ? -21.320 12.328 8.744 1.00 92.88 616 GLN A CA 1
ATOM 5104 C C . GLN A 1 616 ? -20.112 12.554 9.671 1.00 92.88 616 GLN A C 1
ATOM 5106 O O . GLN A 1 616 ? -19.475 11.588 10.091 1.00 92.88 616 GLN A O 1
ATOM 5111 N N . LYS A 1 617 ? -19.832 13.810 10.047 1.00 94.81 617 LYS A N 1
ATOM 5112 C CA . LYS A 1 617 ? -18.703 14.171 10.919 1.00 94.81 617 LYS A CA 1
ATOM 5113 C C . LYS A 1 617 ? -18.927 13.713 12.357 1.00 94.81 617 LYS A C 1
ATOM 5115 O O . LYS A 1 617 ? -18.016 13.152 12.959 1.00 94.81 617 LYS A O 1
ATOM 5120 N N . ILE A 1 618 ? -20.135 13.899 12.898 1.00 95.25 618 ILE A N 1
ATOM 5121 C CA . ILE A 1 618 ? -20.444 13.469 14.271 1.00 95.25 618 ILE A CA 1
ATOM 5122 C C . ILE A 1 618 ? -20.498 11.941 14.396 1.00 95.25 618 ILE A C 1
ATOM 5124 O O . ILE A 1 618 ? -19.983 11.396 15.371 1.00 95.25 618 ILE A O 1
ATOM 5128 N N . ILE A 1 619 ? -21.014 11.237 13.377 1.00 94.62 619 ILE A N 1
ATOM 5129 C CA . ILE A 1 619 ? -20.928 9.768 13.299 1.00 94.62 619 ILE A CA 1
ATOM 5130 C C . ILE A 1 619 ? -19.463 9.327 13.311 1.00 94.62 619 ILE A C 1
ATOM 5132 O O . ILE A 1 619 ? -19.097 8.439 14.078 1.00 94.62 619 ILE A O 1
ATOM 5136 N N . TYR A 1 620 ? -18.608 9.963 12.504 1.00 95.06 620 TYR A N 1
ATOM 5137 C CA . TYR A 1 620 ? -17.183 9.640 12.461 1.00 95.06 620 TYR A CA 1
ATOM 5138 C C . TYR A 1 620 ? -16.494 9.862 13.810 1.00 95.06 620 TYR A C 1
ATOM 5140 O O . TYR A 1 620 ? -15.741 8.999 14.260 1.00 95.06 620 TYR A O 1
ATOM 5148 N N . PHE A 1 621 ? -16.770 10.994 14.462 1.00 96.38 621 PHE A N 1
ATOM 5149 C CA . PHE A 1 621 ? -16.232 11.326 15.778 1.00 96.38 621 PHE A CA 1
ATOM 5150 C C . PHE A 1 621 ? -16.626 10.272 16.821 1.00 96.38 621 PHE A C 1
ATOM 5152 O O . PHE A 1 621 ? -15.752 9.665 17.437 1.00 96.38 621 PHE A O 1
ATOM 5159 N N . PHE A 1 622 ? -17.916 9.950 16.948 1.00 95.81 622 PHE A N 1
ATOM 5160 C CA . PHE A 1 622 ? -18.371 8.921 17.885 1.00 95.81 622 PHE A CA 1
ATOM 5161 C C . PHE A 1 622 ? -17.838 7.527 17.563 1.00 95.81 622 PHE A C 1
ATOM 5163 O O . PHE A 1 622 ? -17.463 6.785 18.469 1.00 95.81 622 PHE A O 1
ATOM 5170 N N . ARG A 1 623 ? -17.782 7.147 16.286 1.00 93.25 623 ARG A N 1
ATOM 5171 C CA . ARG A 1 623 ? -17.364 5.802 15.884 1.00 93.25 623 ARG A CA 1
ATOM 5172 C C . ARG A 1 623 ? -15.861 5.585 16.047 1.00 93.25 623 ARG A C 1
ATOM 5174 O O . ARG A 1 623 ? -15.474 4.558 16.595 1.00 93.25 623 ARG A O 1
ATOM 5181 N N . ASN A 1 624 ? -15.045 6.526 15.573 1.00 91.69 624 ASN A N 1
ATOM 5182 C CA . ASN A 1 624 ? -13.604 6.324 15.392 1.00 91.69 624 ASN A CA 1
ATOM 5183 C C . ASN A 1 624 ? -12.738 7.076 16.415 1.00 91.69 624 ASN A C 1
ATOM 5185 O O . ASN A 1 624 ? -11.591 6.693 16.634 1.00 91.69 624 ASN A O 1
ATOM 5189 N N . ILE A 1 625 ? -13.266 8.128 17.050 1.00 94.50 625 ILE A N 1
ATOM 5190 C CA . ILE A 1 625 ? -12.518 8.961 18.007 1.00 94.50 625 ILE A CA 1
ATOM 5191 C C . ILE A 1 625 ? -12.993 8.702 19.439 1.00 94.50 625 ILE A C 1
ATOM 5193 O O . ILE A 1 625 ? -12.162 8.498 20.313 1.00 94.50 625 ILE A O 1
ATOM 5197 N N . CYS A 1 626 ? -14.299 8.583 19.695 1.00 94.06 626 CYS A N 1
ATOM 5198 C CA . CYS A 1 626 ? -14.833 8.212 21.017 1.00 94.06 626 CYS A CA 1
ATOM 5199 C C . CYS A 1 626 ? -14.730 6.702 21.303 1.00 94.06 626 CYS A C 1
ATOM 5201 O O . CYS A 1 626 ? -15.698 6.066 21.724 1.00 94.06 626 CYS A O 1
ATOM 5203 N N . THR A 1 627 ? -13.570 6.106 21.033 1.00 89.06 627 THR A N 1
ATOM 5204 C CA . THR A 1 627 ? -13.265 4.696 21.327 1.00 89.06 627 THR A CA 1
ATOM 5205 C C . THR A 1 627 ? -12.822 4.534 22.779 1.00 89.06 627 THR A C 1
ATOM 5207 O O . THR A 1 627 ? -12.364 5.497 23.392 1.00 89.06 627 THR A O 1
ATOM 5210 N N . GLN A 1 628 ? -12.926 3.324 23.342 1.00 83.25 628 GLN A N 1
ATOM 5211 C CA . GLN A 1 628 ? -12.543 3.077 24.741 1.00 83.25 628 GLN A CA 1
ATOM 5212 C C . GLN A 1 628 ? -11.100 3.519 25.036 1.00 83.25 628 GLN A C 1
ATOM 5214 O O . GLN A 1 628 ? -10.859 4.177 26.040 1.00 83.25 628 GLN A O 1
ATOM 5219 N N . ASN A 1 629 ? -10.162 3.245 24.122 1.00 78.50 629 ASN A N 1
ATOM 5220 C CA . ASN A 1 629 ? -8.749 3.605 24.280 1.00 78.50 629 ASN A CA 1
ATOM 5221 C C . ASN A 1 629 ? -8.513 5.118 24.376 1.00 78.50 629 ASN A C 1
ATOM 5223 O O . ASN A 1 629 ? -7.677 5.549 25.163 1.00 78.50 629 ASN A O 1
ATOM 5227 N N . ILE A 1 630 ? -9.232 5.917 23.580 1.00 83.69 630 ILE A N 1
ATOM 5228 C CA . ILE A 1 630 ? -9.095 7.381 23.587 1.00 83.69 630 ILE A CA 1
ATOM 5229 C C . ILE A 1 630 ? -9.856 7.968 24.778 1.00 83.69 630 ILE A C 1
ATOM 5231 O O . ILE A 1 630 ? -9.337 8.824 25.478 1.00 83.69 630 ILE A O 1
ATOM 5235 N N . MET A 1 631 ? -11.061 7.475 25.072 1.00 86.06 631 MET A N 1
ATOM 5236 C CA . MET A 1 631 ? -11.828 7.945 26.230 1.00 86.06 631 MET A CA 1
ATOM 5237 C C . MET A 1 631 ? -11.106 7.669 27.554 1.00 86.06 631 MET A C 1
ATOM 5239 O O . MET A 1 631 ? -11.161 8.501 28.453 1.00 86.06 631 MET A O 1
ATOM 5243 N N . ALA A 1 632 ? -10.385 6.548 27.660 1.00 81.50 632 ALA A N 1
ATOM 5244 C CA . ALA A 1 632 ? -9.620 6.181 28.850 1.00 81.50 632 ALA A CA 1
ATOM 5245 C C . ALA A 1 632 ? -8.462 7.136 29.178 1.00 81.50 632 ALA A C 1
ATOM 5247 O O . ALA A 1 632 ? -7.951 7.090 30.294 1.00 81.50 632 ALA A O 1
ATOM 5248 N N . THR A 1 633 ? -8.036 8.001 28.248 1.00 80.56 633 THR A N 1
ATOM 5249 C CA . THR A 1 633 ? -7.040 9.035 28.567 1.00 80.56 633 THR A CA 1
ATOM 5250 C C . THR A 1 633 ? -7.644 10.226 29.298 1.00 80.56 633 THR A C 1
ATOM 5252 O O . THR A 1 633 ? -6.890 11.081 29.751 1.00 80.56 633 THR A O 1
ATOM 5255 N N . SER A 1 634 ? -8.975 10.300 29.402 1.00 81.25 634 SER A N 1
ATOM 5256 C CA . SER A 1 634 ? -9.640 11.462 29.965 1.00 81.25 634 SER A CA 1
ATOM 5257 C C . SER A 1 634 ? -9.768 11.417 31.479 1.00 81.25 634 SER A C 1
ATOM 5259 O O . SER A 1 634 ? -10.147 10.403 32.063 1.00 81.25 634 SER A O 1
ATOM 5261 N N . ILE A 1 635 ? -9.531 12.568 32.109 1.00 81.25 635 ILE A N 1
ATOM 5262 C CA . ILE A 1 635 ? -9.609 12.757 33.565 1.00 81.25 635 ILE A CA 1
ATOM 5263 C C . ILE A 1 635 ? -11.024 12.583 34.142 1.00 81.25 635 ILE A C 1
ATOM 5265 O O . ILE A 1 635 ? -11.182 12.525 35.357 1.00 81.25 635 ILE A O 1
ATOM 5269 N N . PHE A 1 636 ? -12.059 12.531 33.297 1.00 82.19 636 PHE A N 1
ATOM 5270 C CA . PHE A 1 636 ? -13.457 12.381 33.717 1.00 82.19 636 PHE A CA 1
ATOM 5271 C C . PHE A 1 636 ? -13.903 10.922 33.909 1.00 82.19 636 PHE A C 1
ATOM 5273 O O . PHE A 1 636 ? -15.069 10.684 34.246 1.00 82.19 636 PHE A O 1
ATOM 5280 N N . PHE A 1 637 ? -13.010 9.952 33.689 1.00 81.44 637 PHE A N 1
ATOM 5281 C CA . PHE A 1 637 ? -13.270 8.534 33.929 1.00 81.44 637 PHE A CA 1
ATOM 5282 C C . PHE A 1 637 ? -12.293 7.983 34.973 1.00 81.44 637 PHE A C 1
ATOM 5284 O O . PHE A 1 637 ? -11.098 7.861 34.717 1.00 81.44 637 PHE A O 1
ATOM 5291 N N . ASP A 1 638 ? -12.815 7.606 36.141 1.00 69.50 638 ASP A N 1
ATOM 5292 C CA . ASP A 1 638 ? -12.008 7.088 37.255 1.00 69.50 638 ASP A CA 1
ATOM 5293 C C . ASP A 1 638 ? -11.658 5.599 37.088 1.00 69.50 638 ASP A C 1
ATOM 5295 O O . ASP A 1 638 ? -10.738 5.078 37.726 1.00 69.50 638 ASP A O 1
ATOM 5299 N N . SER A 1 639 ? -12.405 4.880 36.244 1.00 74.38 639 SER A N 1
ATOM 5300 C CA . SER A 1 639 ? -12.230 3.447 36.032 1.00 74.38 639 SER A CA 1
ATOM 5301 C C . SER A 1 639 ? -12.541 3.001 34.603 1.00 74.38 639 SER A C 1
ATOM 5303 O O . SER A 1 639 ? -13.333 3.611 33.885 1.00 74.38 639 SER A O 1
ATOM 5305 N N . GLN A 1 640 ? -12.000 1.839 34.221 1.00 71.94 640 GLN A N 1
ATOM 5306 C CA . GLN A 1 640 ? -12.359 1.156 32.972 1.00 71.94 640 GLN A CA 1
ATOM 5307 C C . GLN A 1 640 ? -13.877 0.919 32.859 1.00 71.94 640 GLN A C 1
ATOM 5309 O O . GLN A 1 640 ? -14.434 0.985 31.767 1.00 71.94 640 GLN A O 1
ATOM 5314 N N . SER A 1 641 ? -14.567 0.689 33.983 1.00 73.50 641 SER A N 1
ATOM 5315 C CA . SER A 1 641 ? -16.022 0.515 33.970 1.00 73.50 641 SER A CA 1
ATOM 5316 C C . SER A 1 641 ? -16.751 1.801 33.579 1.00 73.50 641 SER A C 1
ATOM 5318 O O . SER A 1 641 ? -17.823 1.713 32.985 1.00 73.50 641 SER A O 1
ATOM 5320 N N . ASP A 1 642 ? -16.211 2.977 33.906 1.00 76.50 642 ASP A N 1
ATOM 5321 C CA . ASP A 1 642 ? -16.814 4.262 33.540 1.00 76.50 642 ASP A CA 1
ATOM 5322 C C . ASP A 1 642 ? -16.663 4.535 32.043 1.00 76.50 642 ASP A C 1
ATOM 5324 O O . ASP A 1 642 ? -17.610 4.994 31.403 1.00 76.50 642 ASP A O 1
ATOM 5328 N N . VAL A 1 643 ? -15.510 4.170 31.477 1.00 81.56 643 VAL A N 1
ATOM 5329 C CA . VAL A 1 643 ? -15.243 4.227 30.032 1.00 81.56 643 VAL A CA 1
ATOM 5330 C C . VAL A 1 643 ? -16.166 3.280 29.265 1.00 81.56 643 VAL A C 1
ATOM 5332 O O . VAL A 1 643 ? -16.775 3.673 28.271 1.00 81.56 643 VAL A O 1
ATOM 5335 N N . GLU A 1 644 ? -16.308 2.038 29.731 1.00 81.44 644 GLU A N 1
ATOM 5336 C CA . GLU A 1 644 ? -17.202 1.044 29.128 1.00 81.44 644 GLU A CA 1
ATOM 5337 C C . GLU A 1 644 ? -18.668 1.496 29.181 1.00 81.44 644 GLU A C 1
ATOM 5339 O O . GLU A 1 644 ? -19.375 1.409 28.177 1.00 81.44 644 GLU A O 1
ATOM 5344 N N . ASN A 1 645 ? -19.117 2.036 30.321 1.00 85.06 645 ASN A N 1
ATOM 5345 C CA . ASN A 1 645 ? -20.456 2.615 30.468 1.00 85.06 645 ASN A CA 1
ATOM 5346 C C . ASN A 1 645 ? -20.707 3.727 29.448 1.00 85.06 645 ASN A C 1
ATOM 5348 O O . ASN A 1 645 ? -21.744 3.744 28.785 1.00 85.06 645 ASN A O 1
ATOM 5352 N N . GLU A 1 646 ? -19.757 4.648 29.311 1.00 91.94 646 GLU A N 1
ATOM 5353 C CA . GLU A 1 646 ? -19.865 5.733 28.346 1.00 91.94 646 GLU A CA 1
ATOM 5354 C C . GLU A 1 646 ? -19.890 5.207 26.908 1.00 91.94 646 GLU A C 1
ATOM 5356 O O . GLU A 1 646 ? -20.731 5.628 26.111 1.00 91.94 646 GLU A O 1
ATOM 5361 N N . ARG A 1 647 ? -19.034 4.229 26.580 1.00 92.75 647 ARG A N 1
ATOM 5362 C CA . ARG A 1 647 ? -18.998 3.624 25.245 1.00 92.75 647 ARG A CA 1
ATOM 5363 C C . ARG A 1 647 ? -20.315 2.950 24.883 1.00 92.75 647 ARG A C 1
ATOM 5365 O O . ARG A 1 647 ? -20.761 3.098 23.747 1.00 92.75 647 ARG A O 1
ATOM 5372 N N . LEU A 1 648 ? -20.956 2.263 25.830 1.00 87.69 648 LEU A N 1
ATOM 5373 C CA . LEU A 1 648 ? -22.285 1.681 25.628 1.00 87.69 648 LEU A CA 1
ATOM 5374 C C . LEU A 1 648 ? -23.303 2.759 25.234 1.00 87.69 648 LEU A C 1
ATOM 5376 O O . LEU A 1 648 ? -24.035 2.583 24.260 1.00 87.69 648 LEU A O 1
ATOM 5380 N N . ILE A 1 649 ? -23.310 3.905 25.924 1.00 90.81 649 ILE A N 1
ATOM 5381 C CA . ILE A 1 649 ? -24.218 5.021 25.614 1.00 90.81 649 ILE A CA 1
ATOM 5382 C C . ILE A 1 649 ? -23.902 5.627 24.237 1.00 90.81 649 ILE A C 1
ATOM 5384 O O . ILE A 1 649 ? -24.817 5.941 23.473 1.00 90.81 649 ILE A O 1
ATOM 5388 N N . VAL A 1 650 ? -22.621 5.767 23.886 1.00 92.44 650 VAL A N 1
ATOM 5389 C CA . VAL A 1 650 ? -22.202 6.241 22.557 1.00 92.44 650 VAL A CA 1
ATOM 5390 C C . VAL A 1 650 ? -22.647 5.271 21.455 1.00 92.44 650 VAL A C 1
ATOM 5392 O O . VAL A 1 650 ? -23.186 5.718 20.444 1.00 92.44 650 VAL A O 1
ATOM 5395 N N . CYS A 1 651 ? -22.502 3.956 21.647 1.00 88.25 651 CYS A N 1
ATOM 5396 C CA . CYS A 1 651 ? -22.953 2.939 20.686 1.00 88.25 651 CYS A CA 1
ATOM 5397 C C . CYS A 1 651 ? -24.480 2.923 20.524 1.00 88.25 651 CYS A C 1
ATOM 5399 O O . CYS A 1 651 ? -24.986 2.758 19.412 1.00 88.25 651 CYS A O 1
ATOM 5401 N N . GLN A 1 652 ? -25.225 3.154 21.609 1.00 85.00 652 GLN A N 1
ATOM 5402 C CA . GLN A 1 652 ? -26.679 3.333 21.551 1.00 85.00 652 GLN A CA 1
ATOM 5403 C C . GLN A 1 652 ? -27.045 4.540 20.682 1.00 85.00 652 GLN A C 1
ATOM 5405 O O . GLN A 1 652 ? -27.831 4.405 19.750 1.00 85.00 652 GLN A O 1
ATOM 5410 N N . LYS A 1 653 ? -26.415 5.699 20.914 1.00 88.94 653 LYS A N 1
ATOM 5411 C CA . LYS A 1 653 ? -26.621 6.891 20.075 1.00 88.94 653 LYS A CA 1
ATOM 5412 C C . LYS A 1 653 ? -26.256 6.638 18.613 1.00 88.94 653 LYS A C 1
ATOM 5414 O O . LYS A 1 653 ? -26.992 7.047 17.722 1.00 88.94 653 LYS A O 1
ATOM 5419 N N . LEU A 1 654 ? -25.139 5.955 18.354 1.00 90.56 654 LEU A N 1
ATOM 5420 C CA . LEU A 1 654 ? -24.726 5.565 17.003 1.00 90.56 654 LEU A CA 1
ATOM 5421 C C . LEU A 1 654 ? -25.784 4.693 16.315 1.00 90.56 654 LEU A C 1
ATOM 5423 O O . LEU A 1 654 ? -26.069 4.911 15.142 1.00 90.56 654 LEU A O 1
ATOM 5427 N N . SER A 1 655 ? -26.426 3.788 17.058 1.00 86.00 655 SER A N 1
ATOM 5428 C CA . SER A 1 655 ? -27.515 2.941 16.550 1.00 86.00 655 SER A CA 1
ATOM 5429 C C . SER A 1 655 ? -28.754 3.739 16.123 1.00 86.00 655 SER A C 1
ATOM 5431 O O . SER A 1 655 ? -29.486 3.298 15.241 1.00 86.00 655 SER A O 1
ATOM 5433 N N . GLU A 1 656 ? -28.982 4.922 16.703 1.00 86.06 656 GLU A N 1
ATOM 5434 C CA . GLU A 1 656 ? -30.086 5.819 16.329 1.00 86.06 656 GLU A CA 1
ATOM 5435 C C . GLU A 1 656 ? -29.776 6.635 15.061 1.00 86.06 656 GLU A C 1
ATOM 5437 O O . GLU A 1 656 ? -30.679 6.941 14.279 1.00 86.06 656 GLU A O 1
ATOM 5442 N N . ILE A 1 657 ? -28.507 6.999 14.838 1.00 88.44 657 ILE A N 1
ATOM 5443 C CA . ILE A 1 657 ? -28.119 7.952 13.784 1.00 88.44 657 ILE A CA 1
ATOM 5444 C C . ILE A 1 657 ? -27.447 7.309 12.559 1.00 88.44 657 ILE A C 1
ATOM 5446 O O . ILE A 1 657 ? -27.532 7.886 11.471 1.00 88.44 657 ILE A O 1
ATOM 5450 N N . ASP A 1 658 ? -26.828 6.132 12.691 1.00 89.25 658 ASP A N 1
ATOM 5451 C CA . ASP A 1 658 ? -26.118 5.398 11.628 1.00 89.25 658 ASP A CA 1
ATOM 5452 C C . ASP A 1 658 ? -26.736 4.003 11.406 1.00 89.25 658 ASP A C 1
ATOM 5454 O O . ASP A 1 658 ? -26.201 2.966 11.803 1.00 89.25 658 ASP A O 1
ATOM 5458 N N . ALA A 1 659 ? -27.907 3.992 10.762 1.00 85.44 659 ALA A N 1
ATOM 5459 C CA . ALA A 1 659 ? -28.694 2.782 10.519 1.00 85.44 659 ALA A CA 1
ATOM 5460 C C . ALA A 1 659 ? -27.960 1.726 9.670 1.00 85.44 659 ALA A C 1
ATOM 5462 O O . ALA A 1 659 ? -28.173 0.531 9.874 1.00 85.44 659 ALA A O 1
ATOM 5463 N N . ASP A 1 660 ? -27.078 2.150 8.758 1.00 84.69 660 ASP A N 1
ATOM 5464 C CA . ASP A 1 660 ? -26.344 1.250 7.857 1.00 84.69 660 ASP A CA 1
ATOM 5465 C C . ASP A 1 660 ? -25.334 0.367 8.612 1.00 84.69 660 ASP A C 1
ATOM 5467 O O . ASP A 1 660 ? -24.966 -0.708 8.136 1.00 84.69 660 ASP A O 1
ATOM 5471 N N . HIS A 1 661 ? -24.901 0.794 9.803 1.00 86.62 661 HIS A N 1
ATOM 5472 C CA . HIS A 1 661 ? -23.901 0.103 10.622 1.00 86.62 661 HIS A CA 1
ATOM 5473 C C . HIS A 1 661 ? -24.445 -0.396 11.964 1.00 86.62 661 HIS A C 1
ATOM 5475 O O . HIS A 1 661 ? -23.659 -0.776 12.834 1.00 86.62 661 HIS A O 1
ATOM 5481 N N . ILE A 1 662 ? -25.772 -0.453 12.132 1.00 83.50 662 ILE A N 1
ATOM 5482 C CA . ILE A 1 662 ? -26.413 -0.835 13.398 1.00 83.50 662 ILE A CA 1
ATOM 5483 C C . ILE A 1 662 ? -25.908 -2.177 13.945 1.00 83.50 662 ILE A C 1
ATOM 5485 O O . ILE A 1 662 ? -25.710 -2.305 15.150 1.00 83.50 662 ILE A O 1
ATOM 5489 N N . SER A 1 663 ? -25.615 -3.148 13.069 1.00 73.75 663 SER A N 1
ATOM 5490 C CA . SER A 1 663 ? -25.096 -4.460 13.470 1.00 73.75 663 SER A CA 1
ATOM 5491 C C . SER A 1 663 ? -23.763 -4.355 14.214 1.00 73.75 663 SER A C 1
ATOM 5493 O O . SER A 1 663 ? -23.584 -5.005 15.240 1.00 73.75 663 SER A O 1
ATOM 5495 N N . ILE A 1 664 ? -22.861 -3.482 13.746 1.00 81.12 664 ILE A N 1
ATOM 5496 C CA . ILE A 1 664 ? -21.539 -3.263 14.348 1.00 81.12 664 ILE A CA 1
ATOM 5497 C C . ILE A 1 664 ? -21.700 -2.748 15.780 1.00 81.12 664 ILE A C 1
ATOM 5499 O O . ILE A 1 664 ? -21.049 -3.249 16.691 1.00 81.12 664 ILE A O 1
ATOM 5503 N N . TYR A 1 665 ? -22.599 -1.784 15.989 1.00 84.44 665 TYR A N 1
ATOM 5504 C CA . TYR A 1 665 ? -22.834 -1.206 17.313 1.00 84.44 665 TYR A CA 1
ATOM 5505 C C . TYR A 1 665 ? -23.542 -2.180 18.246 1.00 84.44 665 TYR A C 1
ATOM 5507 O O . TYR A 1 665 ? -23.207 -2.246 19.426 1.00 84.44 665 TYR A O 1
ATOM 5515 N N . THR A 1 666 ? -24.499 -2.963 17.736 1.00 73.19 666 THR A N 1
ATOM 5516 C CA . THR A 1 666 ? -25.171 -3.979 18.552 1.00 73.19 666 THR A CA 1
ATOM 5517 C C . THR A 1 666 ? -24.224 -5.082 18.993 1.00 73.19 666 THR A C 1
ATOM 5519 O O . THR A 1 666 ? -24.356 -5.557 20.116 1.00 73.19 666 THR A O 1
ATOM 5522 N N . ASP A 1 667 ? -23.276 -5.479 18.145 1.00 72.44 667 ASP A N 1
ATOM 5523 C CA . ASP A 1 667 ? -22.280 -6.484 18.505 1.00 72.44 667 ASP A CA 1
ATOM 5524 C C . ASP A 1 667 ? -21.285 -5.912 19.530 1.00 72.44 667 ASP A C 1
ATOM 5526 O O . ASP A 1 667 ? -21.071 -6.531 20.569 1.00 72.44 667 ASP A O 1
ATOM 5530 N N . GLU A 1 668 ? -20.818 -4.669 19.352 1.00 80.06 668 GLU A N 1
ATOM 5531 C CA . GLU A 1 668 ? -19.966 -3.992 20.344 1.00 80.06 668 GLU A CA 1
ATOM 5532 C C . GLU A 1 668 ? -20.666 -3.849 21.717 1.00 80.06 668 GLU A C 1
ATOM 5534 O O . GLU A 1 668 ? -20.059 -4.094 22.761 1.00 80.06 668 GLU A O 1
ATOM 5539 N N . ILE A 1 669 ? -21.968 -3.525 21.745 1.00 77.19 669 ILE A N 1
ATOM 5540 C CA . ILE A 1 669 ? -22.762 -3.460 22.989 1.00 77.19 669 ILE A CA 1
ATOM 5541 C C . ILE A 1 669 ? -22.815 -4.820 23.697 1.00 77.19 669 ILE A C 1
ATOM 5543 O O . ILE A 1 669 ? -22.696 -4.877 24.928 1.00 77.19 669 ILE A O 1
ATOM 5547 N N . LYS A 1 670 ? -23.003 -5.912 22.945 1.00 67.94 670 LYS A N 1
ATOM 5548 C CA . LYS A 1 670 ? -23.040 -7.275 23.494 1.00 67.94 670 LYS A CA 1
ATOM 5549 C C . LYS A 1 670 ? -21.702 -7.647 24.115 1.00 67.94 670 LYS A C 1
ATOM 5551 O O . LYS A 1 670 ? -21.683 -8.062 25.273 1.00 67.94 670 LYS A O 1
ATOM 5556 N N . ASP A 1 671 ? -20.614 -7.430 23.383 1.00 69.00 671 ASP A N 1
ATOM 5557 C CA . ASP A 1 671 ? -19.264 -7.809 23.800 1.00 69.00 671 ASP A CA 1
ATOM 5558 C C . ASP A 1 671 ? -18.844 -7.073 25.080 1.00 69.00 671 ASP A C 1
ATOM 5560 O O . ASP A 1 671 ? -18.383 -7.698 26.045 1.00 69.00 671 ASP A O 1
ATOM 5564 N N . ILE A 1 672 ? -19.087 -5.756 25.145 1.00 72.94 672 ILE A N 1
ATOM 5565 C CA . ILE A 1 672 ? -18.801 -4.946 26.340 1.00 72.94 672 ILE A CA 1
ATOM 5566 C C . ILE A 1 672 ? -19.650 -5.420 27.532 1.00 72.94 672 ILE A C 1
ATOM 5568 O O . ILE A 1 672 ? -19.122 -5.622 28.630 1.00 72.94 672 ILE A O 1
ATOM 5572 N N . THR A 1 673 ? -20.958 -5.632 27.333 1.00 70.88 673 THR A N 1
ATOM 5573 C CA . THR A 1 673 ? -21.881 -6.032 28.413 1.00 70.88 673 THR A CA 1
ATOM 5574 C C . THR A 1 673 ? -21.526 -7.414 28.969 1.00 70.88 673 THR A C 1
ATOM 5576 O O . THR A 1 673 ? -21.425 -7.586 30.186 1.00 70.88 673 THR A O 1
ATOM 5579 N N . GLN A 1 674 ? -21.270 -8.389 28.093 1.00 63.06 674 GLN A N 1
ATOM 5580 C CA . GLN A 1 674 ? -20.892 -9.746 28.481 1.00 63.06 674 GLN A CA 1
ATOM 5581 C C . GLN A 1 674 ? -19.572 -9.749 29.259 1.00 63.06 674 GLN A C 1
ATOM 5583 O O . GLN A 1 674 ? -19.508 -10.288 30.366 1.00 63.06 674 GLN A O 1
ATOM 5588 N N . SER A 1 675 ? -18.538 -9.088 28.731 1.00 65.56 675 SER A N 1
ATOM 5589 C CA . SER A 1 675 ? -17.217 -9.015 29.369 1.00 65.56 675 SER A CA 1
ATOM 5590 C C . SER A 1 675 ? -17.280 -8.375 30.756 1.00 65.56 675 SER A C 1
ATOM 5592 O O . SER A 1 675 ? -16.578 -8.778 31.689 1.00 65.56 675 SER A O 1
ATOM 5594 N N . ARG A 1 676 ? -18.130 -7.360 30.930 1.00 68.69 676 ARG A N 1
ATOM 5595 C CA . ARG A 1 676 ? -18.336 -6.692 32.217 1.00 68.69 676 ARG A CA 1
ATOM 5596 C C . ARG A 1 676 ? -19.066 -7.576 33.228 1.00 68.69 676 ARG A C 1
ATOM 5598 O O . ARG A 1 676 ? -18.622 -7.667 34.373 1.00 68.69 676 ARG A O 1
ATOM 5605 N N . MET A 1 677 ? -20.130 -8.257 32.816 1.00 62.03 677 MET A N 1
ATOM 5606 C CA . MET A 1 677 ? -20.904 -9.124 33.705 1.00 62.03 677 MET A CA 1
ATOM 5607 C C . MET A 1 677 ? -20.143 -10.386 34.112 1.00 62.03 677 MET A C 1
ATOM 5609 O O . MET A 1 677 ? -20.182 -10.770 35.277 1.00 62.03 677 MET A O 1
ATOM 5613 N N . VAL A 1 678 ? -19.366 -10.977 33.200 1.00 60.34 678 VAL A N 1
ATOM 5614 C CA . VAL A 1 678 ? -18.472 -12.099 33.521 1.00 60.34 678 VAL A CA 1
ATOM 5615 C C . VAL A 1 678 ? -17.416 -11.670 34.542 1.00 60.34 678 VAL A C 1
ATOM 5617 O O . VAL A 1 678 ? -17.233 -12.347 35.550 1.00 60.34 678 VAL A O 1
ATOM 5620 N N . ARG A 1 679 ? -16.778 -10.501 34.363 1.00 60.91 679 ARG A N 1
ATOM 5621 C CA . ARG A 1 679 ? -15.834 -9.954 35.359 1.00 60.91 679 ARG A CA 1
ATOM 5622 C C . ARG A 1 679 ? -16.492 -9.706 36.720 1.00 60.91 679 ARG A C 1
ATOM 5624 O O . ARG A 1 679 ? -15.827 -9.865 37.742 1.00 60.91 679 ARG A O 1
ATOM 5631 N N . LYS A 1 680 ? -17.772 -9.322 36.748 1.00 52.78 680 LYS A N 1
ATOM 5632 C CA . LYS A 1 680 ? -18.545 -9.143 37.985 1.00 52.78 680 LYS A CA 1
ATOM 5633 C C . LYS A 1 680 ? -18.857 -10.489 38.659 1.00 52.78 680 LYS A C 1
ATOM 5635 O O . LYS A 1 680 ? -18.575 -10.620 39.843 1.00 52.78 680 LYS A O 1
ATOM 5640 N N . GLY A 1 681 ? -19.309 -11.495 37.906 1.00 46.97 681 GLY A N 1
ATOM 5641 C CA . GLY A 1 681 ? -19.599 -12.842 38.420 1.00 46.97 681 GLY A CA 1
ATOM 5642 C C . GLY A 1 681 ? -18.358 -13.620 38.883 1.00 46.97 681 GLY A C 1
ATOM 5643 O O . GLY A 1 681 ? -18.392 -14.276 39.918 1.00 46.97 681 GLY A O 1
ATOM 5644 N N . ILE A 1 682 ? -17.221 -13.482 38.188 1.00 47.28 682 ILE A N 1
ATOM 5645 C CA . ILE A 1 682 ? -15.937 -14.091 38.592 1.00 47.28 682 ILE A CA 1
ATOM 5646 C C . ILE A 1 682 ? -15.444 -13.519 39.932 1.00 47.28 682 ILE A C 1
ATOM 5648 O O . ILE A 1 682 ? -14.930 -14.253 40.778 1.00 47.28 682 ILE A O 1
ATOM 5652 N N . ARG A 1 683 ? -15.633 -12.211 40.167 1.00 41.78 683 ARG A N 1
ATOM 5653 C CA . ARG A 1 683 ? -15.240 -11.554 41.428 1.00 41.78 683 ARG A CA 1
ATOM 5654 C C . ARG A 1 683 ? -16.038 -12.037 42.639 1.00 41.78 683 ARG A C 1
ATOM 5656 O O . ARG A 1 683 ? -15.539 -11.908 43.754 1.00 41.78 683 ARG A O 1
ATOM 5663 N N . GLU A 1 684 ? -17.234 -12.580 42.431 1.00 37.31 684 GLU A N 1
ATOM 5664 C CA . GLU A 1 684 ? -18.111 -13.047 43.509 1.00 37.31 684 GLU A CA 1
ATOM 5665 C C . GLU A 1 684 ? -17.875 -14.524 43.888 1.00 37.31 684 GLU A C 1
ATOM 5667 O O . GLU A 1 684 ? -18.305 -14.935 44.964 1.00 37.31 684 GLU A O 1
ATOM 5672 N N . ILE A 1 685 ? -17.142 -15.310 43.078 1.00 45.56 685 ILE A N 1
ATOM 5673 C CA . ILE A 1 685 ? -17.083 -16.782 43.225 1.00 45.56 685 ILE A CA 1
ATOM 5674 C C . ILE A 1 685 ? -15.668 -17.375 43.456 1.00 45.56 685 ILE A C 1
ATOM 5676 O O . ILE A 1 685 ? -15.565 -18.494 43.968 1.00 45.56 685 ILE A O 1
ATOM 5680 N N . GLU A 1 686 ? -14.549 -16.708 43.140 1.00 45.72 686 GLU A N 1
ATOM 5681 C CA . GLU A 1 686 ? -13.293 -17.463 42.922 1.00 45.72 686 GLU A CA 1
ATOM 5682 C C . GLU A 1 686 ? -12.169 -17.407 43.984 1.00 45.72 686 GLU A C 1
ATOM 5684 O O . GLU A 1 686 ? -11.759 -16.362 44.487 1.00 45.72 686 GLU A O 1
ATOM 5689 N N . ASN A 1 687 ? -11.588 -18.597 44.229 1.00 48.19 687 ASN A N 1
ATOM 5690 C CA . ASN A 1 687 ? -10.303 -18.833 44.908 1.00 48.19 687 ASN A CA 1
ATOM 5691 C C . ASN A 1 687 ? -9.093 -18.882 43.933 1.00 48.19 687 ASN A C 1
ATOM 5693 O O . ASN A 1 687 ? -7.958 -18.862 44.411 1.00 48.19 687 ASN A O 1
ATOM 5697 N N . SER A 1 688 ? -9.309 -18.952 42.607 1.00 59.31 688 SER A N 1
ATOM 5698 C CA . SER A 1 688 ? -8.267 -18.876 41.557 1.00 59.31 688 SER A CA 1
ATOM 5699 C C . SER A 1 688 ? -8.347 -17.536 40.814 1.00 59.31 688 SER A C 1
ATOM 5701 O O . SER A 1 688 ? -9.404 -16.920 40.781 1.00 59.31 688 SER A O 1
ATOM 5703 N N . LYS A 1 689 ? -7.226 -17.051 40.265 1.00 67.25 689 LYS A N 1
ATOM 5704 C CA . LYS A 1 689 ? -7.136 -15.760 39.556 1.00 67.25 689 LYS A CA 1
ATOM 5705 C C . LYS A 1 689 ? -6.462 -15.854 38.183 1.00 67.25 689 LYS A C 1
ATOM 5707 O O . LYS A 1 689 ? -5.989 -14.843 37.665 1.00 67.25 689 LYS A O 1
ATOM 5712 N N . ILE A 1 690 ? -6.381 -17.056 37.612 1.00 75.94 690 ILE A N 1
ATOM 5713 C CA . ILE A 1 690 ? -5.773 -17.308 36.298 1.00 75.94 690 ILE A CA 1
ATOM 5714 C C . ILE A 1 690 ? -6.879 -17.542 35.271 1.00 75.94 690 ILE A C 1
ATOM 5716 O O . ILE A 1 690 ? -7.608 -18.526 35.366 1.00 75.94 690 ILE A O 1
ATOM 5720 N N . TYR A 1 691 ? -6.989 -16.649 34.286 1.00 69.81 691 TYR A N 1
ATOM 5721 C CA . TYR A 1 691 ? -8.018 -16.695 33.247 1.00 69.81 691 TYR A CA 1
ATOM 5722 C C . TYR A 1 691 ? -7.490 -16.115 31.926 1.00 69.81 691 TYR A C 1
ATOM 5724 O O . TYR A 1 691 ? -6.646 -15.220 31.941 1.00 69.81 691 TYR A O 1
ATOM 5732 N N . VAL A 1 692 ? -7.987 -16.644 30.803 1.00 71.62 692 VAL A N 1
ATOM 5733 C CA . VAL A 1 692 ? -7.742 -16.178 29.426 1.00 71.62 692 VAL A CA 1
ATOM 5734 C C . VAL A 1 692 ? -9.029 -16.400 28.621 1.00 71.62 692 VAL A C 1
ATOM 5736 O O . VAL A 1 692 ? -9.603 -17.489 28.687 1.00 71.62 692 VAL A O 1
ATOM 5739 N N . ASP A 1 693 ? -9.484 -15.404 27.855 1.00 69.19 693 ASP A N 1
ATOM 5740 C CA . ASP A 1 693 ? -10.674 -15.529 27.002 1.00 69.19 693 ASP A CA 1
ATOM 5741 C C . ASP A 1 693 ? -10.315 -16.123 25.631 1.00 69.19 693 ASP A C 1
ATOM 5743 O O . ASP A 1 693 ? -9.950 -15.426 24.681 1.00 69.19 693 ASP A O 1
ATOM 5747 N N . ILE A 1 694 ? -10.433 -17.447 25.534 1.00 76.25 694 ILE A N 1
ATOM 5748 C CA . ILE A 1 694 ? -10.114 -18.211 24.322 1.00 76.25 694 ILE A CA 1
ATOM 5749 C C . ILE A 1 694 ? -11.018 -17.842 23.142 1.00 76.25 694 ILE A C 1
ATOM 5751 O O . ILE A 1 694 ? -10.551 -17.786 22.003 1.00 76.25 694 ILE A O 1
ATOM 5755 N N . GLU A 1 695 ? -12.301 -17.581 23.387 1.00 69.88 695 GLU A N 1
ATOM 5756 C CA . GLU A 1 695 ? -13.250 -17.256 22.319 1.00 69.88 695 GLU A CA 1
ATOM 5757 C C . GLU A 1 695 ? -13.006 -15.839 21.790 1.00 69.88 695 GLU A C 1
ATOM 5759 O O . GLU A 1 695 ? -12.988 -15.637 20.573 1.00 69.88 695 GLU A O 1
ATOM 5764 N N . GLY A 1 696 ? -12.720 -14.881 22.679 1.00 59.12 696 GLY A N 1
ATOM 5765 C CA . GLY A 1 696 ? -12.277 -13.536 22.306 1.00 59.12 696 GLY A CA 1
ATOM 5766 C C . GLY A 1 696 ? -11.000 -13.560 21.457 1.00 59.12 696 GLY A C 1
ATOM 5767 O O . GLY A 1 696 ? -10.950 -12.948 20.386 1.00 59.12 696 GLY A O 1
ATOM 5768 N N . ILE A 1 697 ? -10.005 -14.364 21.854 1.00 70.75 697 ILE A N 1
ATOM 5769 C CA . ILE A 1 697 ? -8.775 -14.575 21.071 1.00 70.75 697 ILE A CA 1
ATOM 5770 C C . ILE A 1 697 ? -9.100 -15.145 19.687 1.00 70.75 697 ILE A C 1
ATOM 5772 O O . ILE A 1 697 ? -8.691 -14.562 18.681 1.00 70.75 697 ILE A O 1
ATOM 5776 N N . LYS A 1 698 ? -9.874 -16.234 19.601 1.00 75.50 698 LYS A N 1
ATOM 5777 C CA . LYS A 1 698 ? -10.250 -16.857 18.319 1.00 75.50 698 LYS A CA 1
ATOM 5778 C C . LYS A 1 698 ? -10.955 -15.880 17.380 1.00 75.50 698 LYS A C 1
ATOM 5780 O O . LYS A 1 698 ? -10.626 -15.845 16.193 1.00 75.50 698 LYS A O 1
ATOM 5785 N N . ASN A 1 699 ? -11.886 -15.082 17.902 1.00 71.31 699 ASN A N 1
ATOM 5786 C CA . ASN A 1 699 ? -12.625 -14.089 17.123 1.00 71.31 699 ASN A CA 1
ATOM 5787 C C . ASN A 1 699 ? -11.710 -12.960 16.631 1.00 71.31 699 ASN A C 1
ATOM 5789 O O . ASN A 1 699 ? -11.778 -12.591 15.457 1.00 71.31 699 ASN A O 1
ATOM 5793 N N . SER A 1 700 ? -10.812 -12.459 17.488 1.00 70.69 700 SER A N 1
ATOM 5794 C CA . SER A 1 700 ? -9.855 -11.405 17.119 1.00 70.69 700 SER A CA 1
ATOM 5795 C C . SER A 1 700 ? -8.902 -11.847 16.000 1.00 70.69 700 SER A C 1
ATOM 5797 O O . SER A 1 700 ? -8.635 -11.092 15.065 1.00 70.69 700 SER A O 1
ATOM 5799 N N . LEU A 1 701 ? -8.465 -13.108 16.044 1.00 75.06 701 LEU A N 1
ATOM 5800 C CA . LEU A 1 701 ? -7.526 -13.699 15.095 1.00 75.06 701 LEU A CA 1
ATOM 5801 C C . LEU A 1 701 ? -8.197 -14.173 13.796 1.00 75.06 701 LEU A C 1
ATOM 5803 O O . LEU A 1 701 ? -7.528 -14.374 12.784 1.00 75.06 701 LEU A O 1
ATOM 5807 N N . GLN A 1 702 ? -9.525 -14.329 13.777 1.00 72.81 702 GLN A N 1
ATOM 5808 C CA . GLN A 1 702 ? -10.246 -14.937 12.655 1.00 72.81 702 GLN A CA 1
ATOM 5809 C C . GLN A 1 702 ? -10.029 -14.219 11.317 1.00 72.81 702 GLN A C 1
ATOM 5811 O O . GLN A 1 702 ? -9.980 -14.875 10.275 1.00 72.81 702 GLN A O 1
ATOM 5816 N N . LYS A 1 703 ? -9.905 -12.887 11.324 1.00 61.78 703 LYS A N 1
ATOM 5817 C CA . LYS A 1 703 ? -9.698 -12.106 10.095 1.00 61.78 703 LYS A CA 1
ATOM 5818 C C . LYS A 1 703 ? -8.269 -12.214 9.556 1.00 61.78 703 LYS A C 1
ATOM 5820 O O . LYS A 1 703 ? -8.108 -12.236 8.342 1.00 61.78 703 LYS A O 1
ATOM 5825 N N . THR A 1 704 ? -7.254 -12.293 10.420 1.00 61.12 704 THR A N 1
ATOM 5826 C CA . THR A 1 704 ? -5.834 -12.279 10.017 1.00 61.12 704 THR A CA 1
ATOM 5827 C C . THR A 1 704 ? -5.285 -13.684 9.764 1.00 61.12 704 THR A C 1
ATOM 5829 O O . THR A 1 704 ? -4.642 -13.931 8.743 1.00 61.12 704 THR A O 1
ATOM 5832 N N . LEU A 1 705 ? -5.583 -14.639 10.648 1.00 77.50 705 LEU A N 1
ATOM 5833 C CA . LEU A 1 705 ? -5.001 -15.983 10.617 1.00 77.50 705 LEU A CA 1
ATOM 5834 C C . LEU A 1 705 ? -5.670 -16.930 9.624 1.00 77.50 705 LEU A C 1
ATOM 5836 O O . LEU A 1 705 ? -5.019 -17.842 9.116 1.00 77.50 705 LEU A O 1
ATOM 5840 N N . ARG A 1 706 ? -6.954 -16.734 9.308 1.00 76.50 706 ARG A N 1
ATOM 5841 C CA . ARG A 1 706 ? -7.695 -17.661 8.440 1.00 76.50 706 ARG A CA 1
ATOM 5842 C C . ARG A 1 706 ? -7.144 -17.700 7.016 1.00 76.50 706 ARG A C 1
ATOM 5844 O O . ARG A 1 706 ? -7.061 -18.777 6.431 1.00 76.50 706 ARG A O 1
ATOM 5851 N N . GLU A 1 707 ? -6.726 -16.559 6.474 1.00 72.75 707 GLU A N 1
ATOM 5852 C CA . GLU A 1 707 ? -6.087 -16.487 5.153 1.00 72.75 707 GLU A CA 1
ATOM 5853 C C . GLU A 1 707 ? -4.721 -17.185 5.148 1.00 72.75 707 GLU A C 1
ATOM 5855 O O . GLU A 1 707 ? -4.435 -17.989 4.255 1.00 72.75 707 GLU A O 1
ATOM 5860 N N . ASN A 1 708 ? -3.909 -16.950 6.184 1.00 74.44 708 ASN A N 1
ATOM 5861 C CA . ASN A 1 708 ? -2.615 -17.612 6.363 1.00 74.44 708 ASN A CA 1
ATOM 5862 C C . ASN A 1 708 ? -2.772 -19.131 6.520 1.00 74.44 708 ASN A C 1
ATOM 5864 O O . ASN A 1 708 ? -1.993 -19.887 5.942 1.00 74.44 708 ASN A O 1
ATOM 5868 N N . PHE A 1 709 ? -3.816 -19.583 7.216 1.00 81.75 709 PHE A N 1
ATOM 5869 C CA . PHE A 1 709 ? -4.128 -20.997 7.392 1.00 81.75 709 PHE A CA 1
ATOM 5870 C C . PHE A 1 709 ? -4.584 -21.672 6.091 1.00 81.75 709 PHE A C 1
ATOM 5872 O O . PHE A 1 709 ? -4.136 -22.774 5.770 1.00 81.75 709 PHE A O 1
ATOM 5879 N N . ILE A 1 710 ? -5.435 -21.009 5.298 1.00 75.62 710 ILE A N 1
ATOM 5880 C CA . ILE A 1 710 ? -5.826 -21.505 3.968 1.00 75.62 710 ILE A CA 1
ATOM 5881 C C . ILE A 1 710 ? -4.584 -21.644 3.079 1.00 75.62 710 ILE A C 1
ATOM 5883 O O . ILE A 1 710 ? -4.413 -22.662 2.406 1.00 75.62 710 ILE A O 1
ATOM 5887 N N . ARG A 1 711 ? -3.682 -20.656 3.122 1.00 70.56 711 ARG A N 1
ATOM 5888 C CA . ARG A 1 711 ? -2.416 -20.693 2.385 1.00 70.56 711 ARG A CA 1
ATOM 5889 C C . ARG A 1 711 ? -1.516 -21.830 2.875 1.00 70.56 711 ARG A C 1
ATOM 5891 O O . ARG A 1 711 ? -1.036 -22.598 2.049 1.00 70.56 711 ARG A O 1
ATOM 5898 N N . TYR A 1 712 ? -1.379 -22.011 4.189 1.00 78.81 712 TYR A N 1
ATOM 5899 C CA . TYR A 1 712 ? -0.663 -23.134 4.807 1.00 78.81 712 TYR A CA 1
ATOM 5900 C C . TYR A 1 712 ? -1.181 -24.490 4.303 1.00 78.81 712 TYR A C 1
ATOM 5902 O O . TYR A 1 712 ? -0.384 -25.358 3.952 1.00 78.81 712 TYR A O 1
ATOM 5910 N N . LYS A 1 713 ? -2.507 -24.654 4.196 1.00 75.81 713 LYS A N 1
ATOM 5911 C CA . LYS A 1 713 ? -3.141 -25.873 3.669 1.00 75.81 713 LYS A CA 1
ATOM 5912 C C . LYS A 1 713 ? -2.963 -26.090 2.168 1.00 75.81 713 LYS A C 1
ATOM 5914 O O . LYS A 1 713 ? -3.041 -27.230 1.720 1.00 75.81 713 LYS A O 1
ATOM 5919 N N . SER A 1 714 ? -2.768 -25.025 1.393 1.00 68.75 714 SER A N 1
ATOM 5920 C CA . SER A 1 714 ? -2.586 -25.134 -0.060 1.00 68.75 714 SER A CA 1
ATOM 5921 C C . SER A 1 714 ? -1.230 -25.729 -0.462 1.00 68.75 714 SER A C 1
ATOM 5923 O O . SER A 1 714 ? -1.067 -26.161 -1.600 1.00 68.75 714 SER A O 1
ATOM 5925 N N . PHE A 1 715 ? -0.276 -25.788 0.472 1.00 66.56 715 PHE A N 1
ATOM 5926 C CA . PHE A 1 715 ? 1.025 -26.422 0.277 1.00 66.56 715 PHE A CA 1
ATOM 5927 C C . PHE A 1 715 ? 0.971 -27.928 0.577 1.00 66.56 715 PHE A C 1
ATOM 5929 O O . PHE A 1 715 ? 0.238 -28.384 1.457 1.00 66.56 715 PHE A O 1
ATOM 5936 N N . ASP A 1 716 ? 1.751 -28.722 -0.161 1.00 59.81 716 ASP A N 1
ATOM 5937 C CA . ASP A 1 716 ? 1.663 -30.182 -0.098 1.00 59.81 716 ASP A CA 1
ATOM 5938 C C . ASP A 1 716 ? 2.233 -30.755 1.217 1.00 59.81 716 ASP A C 1
ATOM 5940 O O . ASP A 1 716 ? 3.296 -30.354 1.695 1.00 59.81 716 ASP A O 1
ATOM 5944 N N . PHE A 1 717 ? 1.524 -31.725 1.807 1.00 58.34 717 PHE A N 1
ATOM 5945 C CA . PHE A 1 717 ? 1.916 -32.378 3.067 1.00 58.34 717 PHE A CA 1
ATOM 5946 C C . PHE A 1 717 ? 2.969 -33.479 2.884 1.00 58.34 717 PHE A C 1
ATOM 5948 O O . PHE A 1 717 ? 3.523 -33.961 3.868 1.00 58.34 717 PHE A O 1
ATOM 5955 N N . ALA A 1 718 ? 3.228 -33.881 1.638 1.00 46.22 718 ALA A N 1
ATOM 5956 C CA . ALA A 1 718 ? 4.056 -35.034 1.294 1.00 46.22 718 ALA A CA 1
ATOM 5957 C C . ALA A 1 718 ? 5.573 -34.773 1.335 1.00 46.22 718 ALA A C 1
ATOM 5959 O O . ALA A 1 718 ? 6.351 -35.729 1.344 1.00 46.22 718 ALA A O 1
ATOM 5960 N N . ASN A 1 719 ? 6.011 -33.513 1.395 1.00 44.53 719 ASN A N 1
ATOM 5961 C CA . ASN A 1 719 ? 7.414 -33.205 1.638 1.00 44.53 719 ASN A CA 1
ATOM 5962 C C . ASN A 1 719 ? 7.690 -33.374 3.137 1.00 44.53 719 ASN A C 1
ATOM 5964 O O . ASN A 1 719 ? 7.368 -32.502 3.942 1.00 44.53 719 ASN A O 1
ATOM 5968 N N . ASN A 1 720 ? 8.281 -34.515 3.515 1.00 41.38 720 ASN A N 1
ATOM 5969 C CA . ASN A 1 720 ? 9.029 -34.617 4.769 1.00 41.38 720 ASN A CA 1
ATOM 5970 C C . ASN A 1 720 ? 9.906 -33.374 4.882 1.00 41.38 720 ASN A C 1
ATOM 5972 O O . ASN A 1 720 ? 10.559 -33.052 3.893 1.00 41.38 720 ASN A O 1
ATOM 5976 N N . HIS A 1 721 ? 9.906 -32.719 6.046 1.00 41.69 721 HIS A N 1
ATOM 5977 C CA . HIS A 1 721 ? 10.749 -31.572 6.371 1.00 41.69 721 HIS A CA 1
ATOM 5978 C C . HIS A 1 721 ? 12.169 -31.744 5.823 1.00 41.69 721 HIS A C 1
ATOM 5980 O O . HIS A 1 721 ? 13.063 -32.269 6.484 1.00 41.69 721 HIS A O 1
ATOM 5986 N N . SER A 1 722 ? 12.398 -31.288 4.599 1.00 40.53 722 SER A N 1
ATOM 5987 C CA . SER A 1 722 ? 13.703 -30.820 4.207 1.00 40.53 722 SER A CA 1
ATOM 5988 C C . SER A 1 722 ? 13.892 -29.587 5.070 1.00 40.53 722 SER A C 1
ATOM 5990 O O . SER A 1 722 ? 13.092 -28.652 4.989 1.00 40.53 722 SER A O 1
ATOM 5992 N N . ASN A 1 723 ? 14.893 -29.643 5.952 1.00 38.94 723 ASN A N 1
ATOM 5993 C CA . ASN A 1 723 ? 15.472 -28.484 6.623 1.00 38.94 723 ASN A CA 1
ATOM 5994 C C . ASN A 1 723 ? 15.376 -27.240 5.727 1.00 38.94 723 ASN A C 1
ATOM 5996 O O . ASN A 1 723 ? 15.474 -27.407 4.506 1.00 38.94 723 ASN A O 1
ATOM 6000 N N . PRO A 1 724 ? 15.236 -26.019 6.288 1.00 44.03 724 PRO A N 1
ATOM 6001 C CA . PRO A 1 724 ? 15.283 -24.788 5.504 1.00 44.03 724 PRO A CA 1
ATOM 6002 C C . PRO A 1 724 ? 16.335 -24.934 4.407 1.00 44.03 724 PRO A C 1
ATOM 6004 O O . PRO A 1 724 ? 17.486 -25.254 4.708 1.00 44.03 724 PRO A O 1
ATOM 6007 N N . ASN A 1 725 ? 15.909 -24.854 3.140 1.00 46.69 725 ASN A N 1
ATOM 6008 C CA . ASN A 1 725 ? 16.805 -25.086 2.015 1.00 46.69 725 ASN A CA 1
ATOM 6009 C C . ASN A 1 725 ? 17.805 -23.932 2.003 1.00 46.69 725 ASN A C 1
ATOM 6011 O O . ASN A 1 725 ? 17.575 -22.883 1.405 1.00 46.69 725 ASN A O 1
ATOM 6015 N N . TYR A 1 726 ? 18.905 -24.103 2.722 1.00 52.12 726 TYR A N 1
ATOM 6016 C CA . TYR A 1 726 ? 20.006 -23.173 2.675 1.00 52.12 726 TYR A CA 1
ATOM 6017 C C . TYR A 1 726 ? 20.697 -23.377 1.340 1.00 52.12 726 TYR A C 1
ATOM 6019 O O . TYR A 1 726 ? 21.155 -24.478 1.026 1.00 52.12 726 TYR A O 1
ATOM 6027 N N . ILE A 1 727 ? 20.774 -22.319 0.542 1.00 52.66 727 ILE A N 1
ATOM 6028 C CA . ILE A 1 727 ? 21.714 -22.313 -0.556 1.00 52.66 727 ILE A CA 1
ATOM 6029 C C . ILE A 1 727 ? 23.044 -21.782 -0.036 1.00 52.66 727 ILE A C 1
ATOM 6031 O O . ILE A 1 727 ? 23.155 -20.635 0.395 1.00 52.66 727 ILE A O 1
ATOM 6035 N N . LEU A 1 728 ? 24.056 -22.641 -0.105 1.00 52.25 728 LEU A N 1
ATOM 6036 C CA . LEU A 1 728 ? 25.448 -22.278 0.120 1.00 52.25 728 LEU A CA 1
ATOM 6037 C C . LEU A 1 728 ? 25.937 -21.413 -1.046 1.00 52.25 728 LEU A C 1
ATOM 6039 O O . LEU A 1 728 ? 26.120 -21.929 -2.148 1.00 52.25 728 LEU A O 1
ATOM 6043 N N . ILE A 1 729 ? 26.145 -20.112 -0.815 1.00 53.41 729 ILE A N 1
ATOM 6044 C CA . ILE A 1 729 ? 26.835 -19.242 -1.788 1.00 53.41 729 ILE A CA 1
ATOM 6045 C C . ILE A 1 729 ? 28.335 -19.584 -1.821 1.00 53.41 729 ILE A C 1
ATOM 6047 O O . ILE A 1 729 ? 28.936 -19.616 -2.892 1.00 53.41 729 ILE A O 1
ATOM 6051 N N . ASP A 1 730 ? 28.915 -19.872 -0.652 1.00 49.53 730 ASP A N 1
ATOM 6052 C CA . ASP A 1 730 ? 30.303 -20.304 -0.435 1.00 49.53 730 ASP A CA 1
ATOM 6053 C C . ASP A 1 730 ? 30.360 -21.156 0.853 1.00 49.53 730 ASP A C 1
ATOM 6055 O O . ASP A 1 730 ? 29.355 -21.259 1.555 1.00 49.53 730 ASP A O 1
ATOM 6059 N N . LYS A 1 731 ? 31.512 -21.749 1.205 1.00 49.62 731 LYS A N 1
ATOM 6060 C CA . LYS A 1 731 ? 31.708 -22.639 2.374 1.00 49.62 731 LYS A CA 1
ATOM 6061 C C . LYS A 1 731 ? 31.226 -22.076 3.724 1.00 49.62 731 LYS A C 1
ATOM 6063 O O . LYS A 1 731 ? 31.124 -22.850 4.671 1.00 49.62 731 LYS A O 1
ATOM 6068 N N . GLU A 1 732 ? 30.962 -20.772 3.818 1.00 43.19 732 GLU A N 1
ATOM 6069 C CA . GLU A 1 732 ? 30.600 -20.066 5.054 1.00 43.19 732 GLU A CA 1
ATOM 6070 C C . GLU A 1 732 ? 29.221 -19.371 5.022 1.00 43.19 732 GLU A C 1
ATOM 6072 O O . GLU A 1 732 ? 28.717 -19.011 6.083 1.00 43.19 732 GLU A O 1
ATOM 6077 N N . ILE A 1 733 ? 28.577 -19.191 3.855 1.00 51.69 733 ILE A N 1
ATOM 6078 C CA . ILE A 1 733 ? 27.327 -18.407 3.740 1.00 51.69 733 ILE A CA 1
ATOM 6079 C C . ILE A 1 733 ? 26.155 -19.314 3.365 1.00 51.69 733 ILE A C 1
ATOM 6081 O O . ILE A 1 733 ? 25.983 -19.681 2.201 1.00 51.69 733 ILE A O 1
ATOM 6085 N N . ASN A 1 734 ? 25.315 -19.607 4.358 1.00 54.94 734 ASN A N 1
ATOM 6086 C CA . ASN A 1 734 ? 24.030 -20.278 4.192 1.00 54.94 734 ASN A CA 1
ATOM 6087 C C . ASN A 1 734 ? 22.931 -19.235 3.974 1.00 54.94 734 ASN A C 1
ATOM 6089 O O . ASN A 1 734 ? 22.409 -18.674 4.938 1.00 54.94 734 ASN A O 1
ATOM 6093 N N . LEU A 1 735 ? 22.551 -18.979 2.720 1.00 54.50 735 LEU A N 1
ATOM 6094 C CA . LEU A 1 735 ? 21.341 -18.207 2.465 1.00 54.50 735 LEU A CA 1
ATOM 6095 C C . LEU A 1 735 ? 20.128 -19.090 2.619 1.00 54.50 735 LEU A C 1
ATOM 6097 O O . LEU A 1 735 ? 19.942 -20.038 1.864 1.00 54.50 735 LEU A O 1
ATOM 6101 N N . MET A 1 736 ? 19.268 -18.733 3.556 1.00 53.28 736 MET A N 1
ATOM 6102 C CA . MET A 1 736 ? 17.932 -19.290 3.619 1.00 53.28 736 MET A CA 1
ATOM 6103 C C . MET A 1 736 ? 17.217 -18.904 2.316 1.00 53.28 736 MET A C 1
ATOM 6105 O O . MET A 1 736 ? 16.948 -17.725 2.071 1.00 53.28 736 MET A O 1
ATOM 6109 N N . LEU A 1 737 ? 16.918 -19.882 1.450 1.00 53.03 737 LEU A N 1
ATOM 6110 C CA . LEU A 1 737 ? 15.769 -19.707 0.558 1.00 53.03 737 LEU A CA 1
ATOM 6111 C C . LEU A 1 737 ? 14.560 -19.397 1.435 1.00 53.03 737 LEU A C 1
ATOM 6113 O O . LEU A 1 737 ? 14.586 -19.792 2.603 1.00 53.03 737 LEU A O 1
ATOM 6117 N N . PRO A 1 738 ? 13.504 -18.752 0.907 1.00 49.78 738 PRO A N 1
ATOM 6118 C CA . PRO A 1 738 ? 12.212 -18.803 1.571 1.00 49.78 738 PRO A CA 1
ATOM 6119 C C . PRO A 1 738 ? 11.998 -20.259 1.987 1.00 49.78 738 PRO A C 1
ATOM 6121 O O . PRO A 1 738 ? 11.906 -21.145 1.130 1.00 49.78 738 PRO A O 1
ATOM 6124 N N . SER A 1 739 ? 12.095 -20.516 3.297 1.00 46.59 739 SER A N 1
ATOM 6125 C CA . SER A 1 739 ? 11.843 -21.828 3.884 1.00 46.59 739 SER A CA 1
ATOM 6126 C C . SER A 1 739 ? 10.505 -22.274 3.355 1.00 46.59 739 SER A C 1
ATOM 6128 O O . SER A 1 739 ? 9.693 -21.406 3.022 1.00 46.59 739 SER A O 1
ATOM 6130 N N . ASP A 1 740 ? 10.310 -23.595 3.284 1.00 60.75 740 ASP A N 1
ATOM 6131 C CA . ASP A 1 740 ? 9.017 -24.207 2.995 1.00 60.75 740 ASP A CA 1
ATOM 6132 C C . ASP A 1 740 ? 7.919 -23.253 3.462 1.00 60.75 740 ASP A C 1
ATOM 6134 O O . ASP A 1 740 ? 7.812 -22.962 4.654 1.00 60.75 740 ASP A O 1
ATOM 6138 N N . GLU A 1 741 ? 7.263 -22.589 2.508 1.00 63.19 741 GLU A N 1
ATOM 6139 C CA . GLU A 1 741 ? 6.465 -21.392 2.789 1.00 63.19 741 GLU A CA 1
ATOM 6140 C C . GLU A 1 741 ? 5.375 -21.727 3.814 1.00 63.19 741 GLU A C 1
ATOM 6142 O O . GLU A 1 741 ? 4.980 -20.918 4.654 1.00 63.19 741 GLU A O 1
ATOM 6147 N N . ARG A 1 742 ? 5.004 -23.006 3.811 1.00 70.94 742 ARG A N 1
ATOM 6148 C CA . ARG A 1 742 ? 4.222 -23.707 4.805 1.00 70.94 742 ARG A CA 1
ATOM 6149 C C . ARG A 1 742 ? 4.804 -23.648 6.226 1.00 70.94 742 ARG A C 1
ATOM 6151 O O . ARG A 1 742 ? 4.060 -23.323 7.143 1.00 70.94 742 ARG A O 1
ATOM 6158 N N . TRP A 1 743 ? 6.092 -23.918 6.436 1.00 73.38 743 TRP A N 1
ATOM 6159 C CA . TRP A 1 743 ? 6.766 -23.794 7.736 1.00 73.38 743 TRP A CA 1
ATOM 6160 C C . TRP A 1 743 ? 6.767 -22.358 8.259 1.00 73.38 743 TRP A C 1
ATOM 6162 O O . TRP A 1 743 ? 6.441 -22.147 9.420 1.00 73.38 743 TRP A O 1
ATOM 6172 N N . ASN A 1 744 ? 7.061 -21.365 7.414 1.00 69.06 744 ASN A N 1
ATOM 6173 C CA . ASN A 1 744 ? 7.037 -19.958 7.844 1.00 69.06 744 ASN A CA 1
ATOM 6174 C C . ASN A 1 744 ? 5.632 -19.495 8.211 1.00 69.06 744 ASN A C 1
ATOM 6176 O O . ASN A 1 744 ? 5.437 -18.802 9.207 1.00 69.06 744 ASN A O 1
ATOM 6180 N N . LEU A 1 745 ? 4.639 -19.881 7.406 1.00 76.31 745 LEU A N 1
ATOM 6181 C CA . LEU A 1 745 ? 3.244 -19.630 7.744 1.00 76.31 745 LEU A CA 1
ATOM 6182 C C . LEU A 1 745 ? 2.903 -20.303 9.071 1.00 76.31 745 LEU A C 1
ATOM 6184 O O . LEU A 1 745 ? 2.330 -19.660 9.938 1.00 76.31 745 LEU A O 1
ATOM 6188 N N . PHE A 1 746 ? 3.309 -21.556 9.267 1.00 86.38 746 PHE A N 1
ATOM 6189 C CA . PHE A 1 746 ? 3.090 -22.273 10.515 1.00 86.38 746 PHE A CA 1
ATOM 6190 C C . PHE A 1 746 ? 3.730 -21.572 11.723 1.00 86.38 746 PHE A C 1
ATOM 6192 O O . PHE A 1 746 ? 3.023 -21.273 12.683 1.00 86.38 746 PHE A O 1
ATOM 6199 N N . SER A 1 747 ? 5.027 -21.258 11.670 1.00 82.00 747 SER A N 1
ATOM 6200 C CA . SER A 1 747 ? 5.750 -20.626 12.778 1.00 82.00 747 SER A CA 1
ATOM 6201 C C . SER A 1 747 ? 5.174 -19.257 13.127 1.00 82.00 747 SER A C 1
ATOM 6203 O O . SER A 1 747 ? 4.961 -18.963 14.301 1.00 82.00 747 SER A O 1
ATOM 6205 N N . ASN A 1 748 ? 4.859 -18.444 12.114 1.00 81.38 748 ASN A N 1
ATOM 6206 C CA . ASN A 1 748 ? 4.269 -17.124 12.319 1.00 81.38 748 ASN A CA 1
ATOM 6207 C C . ASN A 1 748 ? 2.878 -17.229 12.945 1.00 81.38 748 ASN A C 1
ATOM 6209 O O . ASN A 1 748 ? 2.581 -16.493 13.880 1.00 81.38 748 ASN A O 1
ATOM 6213 N N . MET A 1 749 ? 2.052 -18.171 12.479 1.00 90.56 749 MET A N 1
ATOM 6214 C CA . MET A 1 749 ? 0.726 -18.393 13.053 1.00 90.56 749 MET A CA 1
ATOM 6215 C C . MET A 1 749 ? 0.805 -18.843 14.520 1.00 90.56 749 MET A C 1
ATOM 6217 O O . MET A 1 749 ? 0.040 -18.350 15.345 1.00 90.56 749 MET A O 1
ATOM 6221 N N . VAL A 1 750 ? 1.743 -19.733 14.869 1.00 92.06 750 VAL A N 1
ATOM 6222 C CA . VAL A 1 750 ? 1.961 -20.170 16.262 1.00 92.06 750 VAL A CA 1
ATOM 6223 C C . VAL A 1 750 ? 2.375 -18.995 17.154 1.00 92.06 750 VAL A C 1
ATOM 6225 O O . VAL A 1 750 ? 1.837 -18.838 18.251 1.00 92.06 750 VAL A O 1
ATOM 6228 N N . ILE A 1 751 ? 3.296 -18.153 16.678 1.00 88.19 751 ILE A N 1
ATOM 6229 C CA . ILE A 1 751 ? 3.761 -16.962 17.400 1.00 88.19 751 ILE A CA 1
ATOM 6230 C C . ILE A 1 751 ? 2.624 -15.945 17.586 1.00 88.19 751 ILE A C 1
ATOM 6232 O O . ILE A 1 751 ? 2.431 -15.455 18.695 1.00 88.19 751 ILE A O 1
ATOM 6236 N N . GLU A 1 752 ? 1.830 -15.676 16.547 1.00 86.88 752 GLU A N 1
ATOM 6237 C CA . GLU A 1 752 ? 0.697 -14.740 16.610 1.00 86.88 752 GLU A CA 1
ATOM 6238 C C . GLU A 1 752 ? -0.376 -15.215 17.609 1.00 86.88 752 GLU A C 1
ATOM 6240 O O . GLU A 1 752 ? -0.888 -14.423 18.405 1.00 86.88 752 GLU A O 1
ATOM 6245 N N . ILE A 1 753 ? -0.669 -16.523 17.638 1.00 91.88 753 ILE A N 1
ATOM 6246 C CA . ILE A 1 753 ? -1.590 -17.121 18.619 1.00 91.88 753 ILE A CA 1
ATOM 6247 C C . ILE A 1 753 ? -1.034 -16.990 20.042 1.00 91.88 753 ILE A C 1
ATOM 6249 O O . ILE A 1 753 ? -1.776 -16.595 20.944 1.00 91.88 753 ILE A O 1
ATOM 6253 N N . ARG A 1 754 ? 0.261 -17.272 20.255 1.00 93.38 754 ARG A N 1
ATOM 6254 C CA . ARG A 1 754 ? 0.925 -17.078 21.556 1.00 93.38 754 ARG A CA 1
ATOM 6255 C C . ARG A 1 754 ? 0.818 -15.630 22.020 1.00 93.38 754 ARG A C 1
ATOM 6257 O O . ARG A 1 754 ? 0.424 -15.390 23.157 1.00 93.38 754 ARG A O 1
ATOM 6264 N N . ASP A 1 755 ? 1.162 -14.674 21.166 1.00 87.06 755 ASP A N 1
ATOM 6265 C CA . ASP A 1 755 ? 1.187 -13.258 21.540 1.00 87.06 755 ASP A CA 1
ATOM 6266 C C . ASP A 1 755 ? -0.215 -12.753 21.893 1.00 87.06 755 ASP A C 1
ATOM 6268 O O . ASP A 1 755 ? -0.376 -12.016 22.866 1.00 87.06 755 ASP A O 1
ATOM 6272 N N . SER A 1 756 ? -1.247 -13.216 21.182 1.00 81.38 756 SER A N 1
ATOM 6273 C CA . SER A 1 756 ? -2.638 -12.917 21.530 1.00 81.38 756 SER A CA 1
ATOM 6274 C C . SER A 1 756 ? -3.055 -13.564 22.859 1.00 81.38 756 SER A C 1
ATOM 6276 O O . SER A 1 756 ? -3.627 -12.891 23.717 1.00 81.38 756 SER A O 1
ATOM 6278 N N . PHE A 1 757 ? -2.696 -14.832 23.092 1.00 89.88 757 PHE A N 1
ATOM 6279 C CA . PHE A 1 757 ? -2.975 -15.544 24.348 1.00 89.88 757 PHE A CA 1
ATOM 6280 C C . PHE A 1 757 ? -2.326 -14.885 25.566 1.00 89.88 757 PHE A C 1
ATOM 6282 O O . PHE A 1 757 ? -2.916 -14.821 26.644 1.00 89.88 757 PHE A O 1
ATOM 6289 N N . VAL A 1 758 ? -1.103 -14.392 25.402 1.00 86.38 758 VAL A N 1
ATOM 6290 C CA . VAL A 1 758 ? -0.288 -13.890 26.503 1.00 86.38 758 VAL A CA 1
ATOM 6291 C C . VAL A 1 758 ? -0.484 -12.387 26.710 1.00 86.38 758 VAL A C 1
ATOM 6293 O O . VAL A 1 758 ? -0.733 -11.957 27.834 1.00 86.38 758 VAL A O 1
ATOM 6296 N N . SER A 1 759 ? -0.377 -11.584 25.649 1.00 75.88 759 SER A N 1
ATOM 6297 C CA . SER A 1 759 ? -0.202 -10.125 25.724 1.00 75.88 759 SER A CA 1
ATOM 6298 C C . SER A 1 759 ? -1.421 -9.308 25.294 1.00 75.88 759 SER A C 1
ATOM 6300 O O . SER A 1 759 ? -1.382 -8.079 25.387 1.00 75.88 759 SER A O 1
ATOM 6302 N N . SER A 1 760 ? -2.508 -9.942 24.842 1.00 70.38 760 SER A N 1
ATOM 6303 C CA . SER A 1 760 ? -3.753 -9.217 24.569 1.00 70.38 760 SER A CA 1
ATOM 6304 C C . SER A 1 760 ? -4.265 -8.536 25.842 1.00 70.38 760 SER A C 1
ATOM 6306 O O . SER A 1 760 ? -4.470 -9.183 26.869 1.00 70.38 760 SER A O 1
ATOM 6308 N N . LYS A 1 761 ? -4.489 -7.218 25.773 1.00 56.56 761 LYS A N 1
ATOM 6309 C CA . LYS A 1 761 ? -4.991 -6.431 26.912 1.00 56.56 761 LYS A CA 1
ATOM 6310 C C . LYS A 1 761 ? -6.424 -6.803 27.293 1.00 56.56 761 LYS A C 1
ATOM 6312 O O . LYS A 1 761 ? -6.776 -6.713 28.465 1.00 56.56 761 LYS A O 1
ATOM 6317 N N . GLU A 1 762 ? -7.230 -7.181 26.304 1.00 53.09 762 GLU A N 1
ATOM 6318 C CA . GLU A 1 762 ? -8.657 -7.479 26.466 1.00 53.09 762 GLU A CA 1
ATOM 6319 C C . GLU A 1 762 ? -8.899 -8.951 26.813 1.00 53.09 762 GLU A C 1
ATOM 6321 O O . GLU A 1 762 ? -9.710 -9.243 27.689 1.00 53.09 762 GLU A O 1
ATOM 6326 N N . TYR A 1 763 ? -8.173 -9.865 26.159 1.00 61.81 763 TYR A N 1
ATOM 6327 C CA . TYR A 1 763 ? -8.473 -11.305 26.187 1.00 61.81 763 TYR A CA 1
ATOM 6328 C C . TYR A 1 763 ? -7.330 -12.172 26.732 1.00 61.81 763 TYR A C 1
ATOM 6330 O O . TYR A 1 763 ? -7.540 -13.346 27.034 1.00 61.81 763 TYR A O 1
ATOM 6338 N N . GLY A 1 764 ? -6.120 -11.619 26.839 1.00 69.75 764 GLY A N 1
ATOM 6339 C CA . GLY A 1 764 ? -4.895 -12.356 27.141 1.00 69.75 764 GLY A CA 1
ATOM 6340 C C . GLY A 1 764 ? -4.549 -12.398 28.627 1.00 69.75 764 GLY A C 1
ATOM 6341 O O . GLY A 1 764 ? -5.044 -11.611 29.437 1.00 69.75 764 GLY A O 1
ATOM 6342 N N . LEU A 1 765 ? -3.647 -13.311 28.986 1.00 80.69 765 LEU A N 1
ATOM 6343 C CA . LEU A 1 765 ? -3.246 -13.583 30.368 1.00 80.69 765 LEU A CA 1
ATOM 6344 C C . LEU A 1 765 ? -2.735 -12.336 31.111 1.00 80.69 765 LEU A C 1
ATOM 6346 O O . LEU A 1 765 ? -3.086 -12.125 32.273 1.00 80.69 765 LEU A O 1
ATOM 6350 N N . ASP A 1 766 ? -1.924 -11.496 30.461 1.00 77.25 766 ASP A N 1
ATOM 6351 C CA . ASP A 1 766 ? -1.309 -10.325 31.100 1.00 77.25 766 ASP A CA 1
ATOM 6352 C C . ASP A 1 766 ? -2.348 -9.289 31.567 1.00 77.25 766 ASP A C 1
ATOM 6354 O O . ASP A 1 766 ? -2.184 -8.682 32.633 1.00 77.25 766 ASP A O 1
ATOM 6358 N N . GLY A 1 767 ? -3.452 -9.136 30.824 1.00 60.44 767 GLY A N 1
ATOM 6359 C CA . GLY A 1 767 ? -4.568 -8.264 31.198 1.00 60.44 767 GLY A CA 1
ATOM 6360 C C . GLY A 1 767 ? -5.198 -8.685 32.528 1.00 60.44 767 GLY A C 1
ATOM 6361 O O . GLY A 1 767 ? -5.342 -7.870 33.448 1.00 60.44 767 GLY A O 1
ATOM 6362 N N . TYR A 1 768 ? -5.476 -9.982 32.685 1.00 65.62 768 TYR A N 1
ATOM 6363 C CA . TYR A 1 768 ? -6.043 -10.537 33.916 1.00 65.62 768 TYR A CA 1
ATOM 6364 C C . TYR A 1 768 ? -5.049 -10.523 35.082 1.00 65.62 768 TYR A C 1
ATOM 6366 O O . TYR A 1 768 ? -5.429 -10.168 36.201 1.00 65.62 768 TYR A O 1
ATOM 6374 N N . LEU A 1 769 ? -3.765 -10.810 34.837 1.00 70.06 769 LEU A N 1
ATOM 6375 C CA . LEU A 1 769 ? -2.717 -10.689 35.859 1.00 70.06 769 LEU A CA 1
ATOM 6376 C C . LEU A 1 769 ? -2.567 -9.243 36.347 1.00 70.06 769 LEU A C 1
ATOM 6378 O O . LEU A 1 769 ? -2.381 -9.005 37.545 1.00 70.06 769 LEU A O 1
ATOM 6382 N N . SER A 1 770 ? -2.676 -8.272 35.435 1.00 61.34 770 SER A N 1
ATOM 6383 C CA . SER A 1 770 ? -2.603 -6.850 35.759 1.00 61.34 770 SER A CA 1
ATOM 6384 C C . SER A 1 770 ? -3.696 -6.447 36.746 1.00 61.34 770 SER A C 1
ATOM 6386 O O . SER A 1 770 ? -3.396 -5.963 37.838 1.00 61.34 770 SER A O 1
ATOM 6388 N N . VAL A 1 771 ? -4.957 -6.714 36.402 1.00 54.94 771 VAL A N 1
ATOM 6389 C CA . VAL A 1 771 ? -6.117 -6.242 37.170 1.00 54.94 771 VAL A CA 1
ATOM 6390 C C . VAL A 1 771 ? -6.404 -7.117 38.395 1.00 54.94 771 VAL A C 1
ATOM 6392 O O . VAL A 1 771 ? -6.756 -6.597 39.451 1.00 54.94 771 VAL A O 1
ATOM 6395 N N . GLY A 1 772 ? -6.261 -8.439 38.281 1.00 57.66 772 GLY A N 1
ATOM 6396 C CA . GLY A 1 772 ? -6.659 -9.390 39.325 1.00 57.66 772 GLY A CA 1
ATOM 6397 C C . GLY A 1 772 ? -5.599 -9.649 40.400 1.00 57.66 772 GLY A C 1
ATOM 6398 O O . GLY A 1 772 ? -5.939 -10.037 41.526 1.00 57.66 772 GLY A O 1
ATOM 6399 N N . ILE A 1 773 ? -4.317 -9.443 40.073 1.00 69.06 773 ILE A N 1
ATOM 6400 C CA . ILE A 1 773 ? -3.191 -9.792 40.953 1.00 69.06 773 ILE A CA 1
ATOM 6401 C C . ILE A 1 773 ? -2.274 -8.583 41.204 1.00 69.06 773 ILE A C 1
ATOM 6403 O O . ILE A 1 773 ? -2.106 -8.190 42.362 1.00 69.06 773 ILE A O 1
ATOM 6407 N N . ARG A 1 774 ? -1.701 -7.964 40.157 1.00 70.62 774 ARG A N 1
ATOM 6408 C CA . ARG A 1 774 ? -0.658 -6.922 40.292 1.00 70.62 774 ARG A CA 1
ATOM 6409 C C . ARG A 1 774 ? -1.190 -5.577 40.814 1.00 70.62 774 ARG A C 1
ATOM 6411 O O . ARG A 1 774 ? -0.520 -4.936 41.633 1.00 70.62 774 ARG A O 1
ATOM 6418 N N . HIS A 1 775 ? -2.370 -5.130 40.385 1.00 62.88 775 HIS A N 1
ATOM 6419 C CA . HIS A 1 775 ? -2.961 -3.866 40.839 1.00 62.88 775 HIS A CA 1
ATOM 6420 C C . HIS A 1 775 ? -3.648 -4.014 42.199 1.00 62.88 775 HIS A C 1
ATOM 6422 O O . HIS A 1 775 ? -4.767 -4.511 42.302 1.00 62.88 775 HIS A O 1
ATOM 6428 N N . GLY A 1 776 ? -2.956 -3.586 43.260 1.00 50.88 776 GLY A N 1
ATOM 6429 C CA . GLY A 1 776 ? -3.489 -3.415 44.619 1.00 50.88 776 GLY A CA 1
ATOM 6430 C C . GLY A 1 776 ? -3.836 -4.701 45.374 1.00 50.88 776 GLY A C 1
ATOM 6431 O O . GLY A 1 776 ? -3.786 -4.714 46.597 1.00 50.88 776 GLY A O 1
ATOM 6432 N N . THR A 1 777 ? -4.121 -5.799 44.677 1.00 67.50 777 THR A N 1
ATOM 6433 C CA . THR A 1 777 ? -4.729 -6.987 45.278 1.00 67.50 777 THR A CA 1
ATOM 6434 C C . THR A 1 777 ? -3.718 -7.871 46.009 1.00 67.50 777 THR A C 1
ATOM 6436 O O . THR A 1 777 ? -3.940 -8.223 47.165 1.00 67.50 777 THR A O 1
ATOM 6439 N N . LEU A 1 778 ? -2.586 -8.207 45.374 1.00 75.88 778 LEU A N 1
ATOM 6440 C CA . LEU A 1 778 ? -1.515 -8.979 46.019 1.00 75.88 778 LEU A CA 1
ATOM 6441 C C . LEU A 1 778 ? -0.893 -8.204 47.190 1.00 75.88 778 LEU A C 1
ATOM 6443 O O . 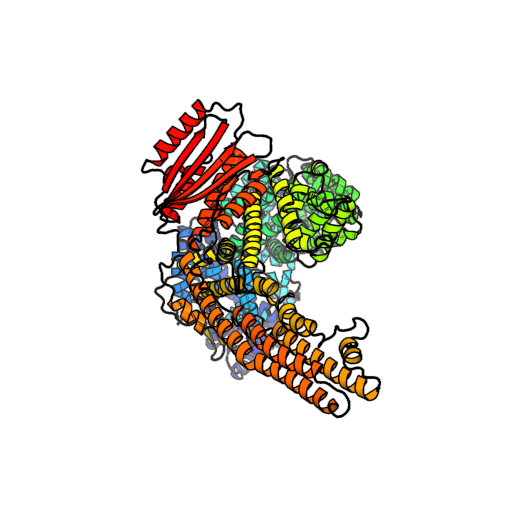LEU A 1 778 ? -0.778 -8.730 48.296 1.00 75.88 778 LEU A O 1
ATOM 6447 N N . SER A 1 779 ? -0.545 -6.935 46.953 1.00 76.31 779 SER A N 1
ATOM 6448 C CA . SER A 1 779 ? 0.013 -6.057 47.982 1.00 76.31 779 SER A CA 1
ATOM 6449 C C . SER A 1 779 ? -0.984 -5.821 49.117 1.00 76.31 779 SER A C 1
ATOM 6451 O O . SER A 1 779 ? -0.601 -5.934 50.272 1.00 76.31 779 SER A O 1
ATOM 6453 N N . GLY A 1 780 ? -2.261 -5.567 48.818 1.00 70.88 780 GLY A N 1
ATOM 6454 C CA . GLY A 1 780 ? -3.297 -5.346 49.827 1.00 70.88 780 GLY A CA 1
ATOM 6455 C C . GLY A 1 780 ? -3.547 -6.565 50.717 1.00 70.88 780 GLY A C 1
ATOM 6456 O O . GLY A 1 780 ? -3.661 -6.410 51.929 1.00 70.88 780 GLY A O 1
ATOM 6457 N N . GLN A 1 781 ? -3.561 -7.778 50.148 1.00 77.88 781 GLN A N 1
ATOM 6458 C CA . GLN A 1 781 ? -3.780 -9.009 50.918 1.00 77.88 781 GLN A CA 1
ATOM 6459 C C . GLN A 1 781 ? -2.623 -9.304 51.884 1.00 77.88 781 GLN A C 1
ATOM 6461 O O . GLN A 1 781 ? -2.864 -9.617 53.047 1.00 77.88 781 GLN A O 1
ATOM 6466 N N . LEU A 1 782 ? -1.374 -9.194 51.414 1.00 85.19 782 LEU A N 1
ATOM 6467 C CA . LEU A 1 782 ? -0.189 -9.473 52.232 1.00 85.19 782 LEU A CA 1
ATOM 6468 C C . LEU A 1 782 ? 0.090 -8.352 53.237 1.00 85.19 782 LEU A C 1
ATOM 6470 O O . LEU A 1 782 ? 0.274 -8.607 54.425 1.00 85.19 782 LEU A O 1
ATOM 6474 N N . ARG A 1 783 ? 0.104 -7.102 52.767 1.00 84.75 783 ARG A N 1
ATOM 6475 C CA . ARG A 1 783 ? 0.468 -5.934 53.574 1.00 84.75 783 ARG A CA 1
ATOM 6476 C C . ARG A 1 783 ? -0.629 -5.571 54.574 1.00 84.75 783 ARG A C 1
ATOM 6478 O O . ARG A 1 783 ? -0.327 -5.342 55.741 1.00 84.75 783 ARG A O 1
ATOM 6485 N N . GLY A 1 784 ? -1.899 -5.610 54.162 1.00 78.81 784 GLY A N 1
ATOM 6486 C CA . GLY A 1 784 ? -3.033 -5.221 55.008 1.00 78.81 784 GLY A CA 1
ATOM 6487 C C . GLY A 1 784 ? -3.182 -6.075 56.271 1.00 78.81 784 GLY A C 1
ATOM 6488 O O . GLY A 1 784 ? -3.592 -5.578 57.319 1.00 78.81 784 GLY A O 1
ATOM 6489 N N . LYS A 1 785 ? -2.786 -7.353 56.217 1.00 79.75 785 LYS A N 1
ATOM 6490 C CA . LYS A 1 785 ? -2.773 -8.235 57.393 1.00 79.75 785 LYS A CA 1
ATOM 6491 C C . LYS A 1 785 ? -1.751 -7.801 58.435 1.00 79.75 785 LYS A C 1
ATOM 6493 O O . LYS A 1 785 ? -2.071 -7.751 59.617 1.00 79.75 785 LYS A O 1
ATOM 6498 N N . ILE A 1 786 ? -0.565 -7.401 57.995 1.00 87.69 786 ILE A N 1
ATOM 6499 C CA . ILE A 1 786 ? 0.503 -6.927 58.878 1.00 87.69 786 ILE A CA 1
ATOM 6500 C C . ILE A 1 786 ? 0.168 -5.527 59.431 1.00 87.69 786 ILE A C 1
ATOM 6502 O O . ILE A 1 786 ? 0.415 -5.248 60.605 1.00 87.69 786 ILE A O 1
ATOM 6506 N N . GLU A 1 787 ? -0.471 -4.670 58.625 1.00 83.56 787 GLU A N 1
ATOM 6507 C CA . GLU A 1 787 ? -0.994 -3.367 59.074 1.00 83.56 787 GLU A CA 1
ATOM 6508 C C . GLU A 1 787 ? -2.077 -3.492 60.149 1.00 83.56 787 GLU A C 1
ATOM 6510 O O . GLU A 1 787 ? -2.152 -2.647 61.044 1.00 83.56 787 GLU A O 1
ATOM 6515 N N . SER A 1 788 ? -2.905 -4.541 60.101 1.00 79.38 788 SER A N 1
ATOM 6516 C CA . SER A 1 788 ? -4.007 -4.719 61.059 1.00 79.38 788 SER A CA 1
ATOM 6517 C C . SER A 1 788 ? -3.545 -4.867 62.517 1.00 79.38 788 SER A C 1
ATOM 6519 O O . SER A 1 788 ? -4.281 -4.522 63.436 1.00 79.38 788 SER A O 1
ATOM 6521 N N . GLU A 1 789 ? -2.294 -5.280 62.724 1.00 83.19 789 GLU A N 1
ATOM 6522 C CA . GLU A 1 789 ? -1.639 -5.406 64.036 1.00 83.19 789 GLU A CA 1
ATOM 6523 C C . GLU A 1 789 ? -0.662 -4.257 64.314 1.00 83.19 789 GLU A C 1
ATOM 6525 O O . GLU A 1 789 ? 0.119 -4.293 65.269 1.00 83.19 789 GLU A O 1
ATOM 6530 N N . GLN A 1 790 ? -0.696 -3.230 63.460 1.00 86.88 790 GLN A N 1
ATOM 6531 C CA . GLN A 1 790 ? 0.114 -2.023 63.569 1.00 86.88 790 GLN A CA 1
ATOM 6532 C C . GLN A 1 790 ? 1.617 -2.339 63.643 1.00 86.88 790 GLN A C 1
ATOM 6534 O O . GLN A 1 790 ? 2.330 -1.682 64.389 1.00 86.88 790 GLN A O 1
ATOM 6539 N N . LEU A 1 791 ? 2.121 -3.361 62.932 1.00 86.50 791 LEU A N 1
ATOM 6540 C CA . LEU A 1 791 ? 3.564 -3.681 62.903 1.00 86.50 791 LEU A CA 1
ATOM 6541 C C . LEU A 1 791 ? 4.332 -2.975 61.781 1.00 86.50 791 LEU A C 1
ATOM 6543 O O . LEU A 1 791 ? 5.557 -2.909 61.837 1.00 86.50 791 LEU A O 1
ATOM 6547 N N . ILE A 1 792 ? 3.628 -2.448 60.780 1.00 87.94 792 ILE A N 1
ATOM 6548 C CA . ILE A 1 792 ? 4.214 -1.690 59.673 1.00 87.94 792 ILE A CA 1
ATOM 6549 C C . ILE A 1 792 ? 3.523 -0.338 59.533 1.00 87.94 792 ILE A C 1
ATOM 6551 O O . ILE A 1 792 ? 2.350 -0.195 59.885 1.00 87.94 792 ILE A O 1
ATOM 6555 N N . THR A 1 793 ? 4.251 0.649 59.024 1.00 79.75 793 THR A N 1
ATOM 6556 C CA . THR A 1 793 ? 3.769 2.024 58.847 1.00 79.75 793 THR A CA 1
ATOM 6557 C C . THR A 1 793 ? 3.854 2.460 57.384 1.00 79.75 793 THR A C 1
ATOM 6559 O O . THR A 1 793 ? 4.418 1.772 56.530 1.00 79.75 793 THR A O 1
ATOM 6562 N N . GLN A 1 794 ? 3.208 3.580 57.056 1.00 77.81 794 GLN A N 1
ATOM 6563 C CA . GLN A 1 794 ? 3.233 4.157 55.711 1.00 77.81 794 GLN A CA 1
ATOM 6564 C C . GLN A 1 794 ? 4.531 4.936 55.477 1.00 77.81 794 GLN A C 1
ATOM 6566 O O . GLN A 1 794 ? 5.138 5.446 56.419 1.00 77.81 794 GLN A O 1
ATOM 6571 N N . ILE A 1 795 ? 4.941 5.043 54.214 1.00 76.19 795 ILE A N 1
ATOM 6572 C CA . ILE A 1 795 ? 6.059 5.899 53.809 1.00 76.19 795 ILE A CA 1
ATOM 6573 C C . ILE A 1 795 ? 5.542 7.335 53.683 1.00 76.19 795 ILE A C 1
ATOM 6575 O O . ILE A 1 795 ? 4.547 7.587 53.004 1.00 76.19 795 ILE A O 1
ATOM 6579 N N . ASP A 1 796 ? 6.225 8.282 54.320 1.00 68.69 796 ASP A N 1
ATOM 6580 C CA . ASP A 1 796 ? 5.978 9.706 54.135 1.00 68.69 796 ASP A CA 1
ATOM 6581 C C . ASP A 1 796 ? 6.337 10.121 52.697 1.00 68.69 796 ASP A C 1
ATOM 6583 O O . ASP A 1 796 ? 7.471 9.943 52.242 1.00 68.69 796 ASP A O 1
ATOM 6587 N N . SER A 1 797 ? 5.367 10.685 51.971 1.00 51.38 797 SER A N 1
ATOM 6588 C CA . SER A 1 797 ? 5.516 11.074 50.563 1.00 51.38 797 SER A CA 1
ATOM 6589 C C . SER A 1 797 ? 6.586 12.147 50.317 1.00 51.38 797 SER A C 1
ATOM 6591 O O . SER A 1 797 ? 7.087 12.252 49.198 1.00 51.38 797 SER A O 1
ATOM 6593 N N . VAL A 1 798 ? 6.939 12.935 51.338 1.00 55.16 798 VAL A N 1
ATOM 6594 C CA . VAL A 1 798 ? 7.909 14.037 51.268 1.00 55.16 798 VAL A CA 1
ATOM 6595 C C . VAL A 1 798 ? 9.298 13.572 51.703 1.00 55.16 798 VAL A C 1
ATOM 6597 O O . VAL A 1 798 ? 10.276 13.853 51.013 1.00 55.16 798 VAL A O 1
ATOM 6600 N N . GLU A 1 799 ? 9.401 12.845 52.819 1.00 64.50 799 GLU A N 1
ATOM 6601 C CA . GLU A 1 799 ? 10.700 12.423 53.371 1.00 64.50 799 GLU A CA 1
ATOM 6602 C C . GLU A 1 799 ? 11.204 11.069 52.847 1.00 64.50 799 GLU A C 1
ATOM 6604 O O . GLU A 1 799 ? 12.371 10.733 53.067 1.00 64.50 799 GLU A O 1
ATOM 6609 N N . GLN A 1 800 ? 10.357 10.296 52.151 1.00 67.94 800 GLN A N 1
ATOM 6610 C CA . GLN A 1 800 ? 10.657 8.938 51.665 1.00 67.94 800 GLN A CA 1
ATOM 6611 C C . GLN A 1 800 ? 11.134 7.994 52.788 1.00 67.94 800 GLN A C 1
ATOM 6613 O O . GLN A 1 800 ? 11.977 7.120 52.581 1.00 67.94 800 GLN A O 1
ATOM 6618 N N . LYS A 1 801 ? 10.599 8.179 54.000 1.00 75.19 801 LYS A N 1
ATOM 6619 C CA . LYS A 1 801 ? 10.880 7.364 55.190 1.00 75.19 801 LYS A CA 1
ATOM 6620 C C . LYS A 1 801 ? 9.591 6.828 55.794 1.00 75.19 801 LYS A C 1
ATOM 6622 O O . LYS A 1 801 ? 8.546 7.460 55.680 1.00 75.19 801 LYS A O 1
ATOM 6627 N N . TYR A 1 802 ? 9.679 5.675 56.449 1.00 81.81 802 TYR A N 1
ATOM 6628 C CA . TYR A 1 802 ? 8.568 5.115 57.214 1.00 81.81 802 TYR A CA 1
ATOM 6629 C C . TYR A 1 802 ? 8.196 6.029 58.383 1.00 81.81 802 TYR A C 1
ATOM 6631 O O . TYR A 1 802 ? 9.077 6.545 59.072 1.00 81.81 802 TYR A O 1
ATOM 6639 N N . GLN A 1 803 ? 6.894 6.229 58.590 1.00 83.19 803 GLN A N 1
ATOM 6640 C CA . GLN A 1 803 ? 6.369 6.964 59.738 1.00 83.19 803 GLN A CA 1
ATOM 6641 C C . GLN A 1 803 ? 6.672 6.224 61.044 1.00 83.19 803 GLN A C 1
ATOM 6643 O O . GLN A 1 803 ? 6.679 4.991 61.084 1.00 83.19 803 GLN A O 1
ATOM 6648 N N . ASP A 1 804 ? 6.864 6.976 62.125 1.00 83.88 804 ASP A N 1
ATOM 6649 C CA . ASP A 1 804 ? 7.106 6.394 63.440 1.00 83.88 804 ASP A CA 1
ATOM 6650 C C . ASP A 1 804 ? 5.882 5.617 63.944 1.00 83.88 804 ASP A C 1
ATOM 6652 O O . ASP A 1 804 ? 4.735 6.070 63.891 1.00 83.88 804 ASP A O 1
ATOM 6656 N N . ASN A 1 805 ? 6.131 4.427 64.487 1.00 86.50 805 ASN A N 1
ATOM 6657 C CA . ASN A 1 805 ? 5.097 3.583 65.066 1.00 86.50 805 ASN A CA 1
ATOM 6658 C C . ASN A 1 805 ? 4.751 4.032 66.494 1.00 86.50 805 ASN A C 1
ATOM 6660 O O . ASN A 1 805 ? 5.227 3.474 67.485 1.00 86.50 805 ASN A O 1
ATOM 6664 N N . HIS A 1 806 ? 3.913 5.063 66.604 1.00 86.12 806 HIS A N 1
ATOM 6665 C CA . HIS A 1 806 ? 3.492 5.601 67.900 1.00 86.12 806 HIS A CA 1
ATOM 6666 C C . HIS A 1 806 ? 2.639 4.616 68.716 1.00 86.12 806 HIS A C 1
ATOM 6668 O O . HIS A 1 806 ? 2.726 4.614 69.943 1.00 86.12 806 HIS A O 1
ATOM 6674 N N . TYR A 1 807 ? 1.888 3.726 68.056 1.00 89.81 807 TYR A N 1
ATOM 6675 C CA . TYR A 1 807 ? 1.016 2.750 68.718 1.00 89.81 807 TYR A CA 1
ATOM 6676 C C . TYR A 1 807 ? 1.782 1.845 69.692 1.00 89.81 807 TYR A C 1
ATOM 6678 O O . TYR A 1 807 ? 1.407 1.733 70.861 1.00 89.81 807 TYR A O 1
ATOM 6686 N N . TRP A 1 808 ? 2.872 1.214 69.242 1.00 90.06 808 TRP A N 1
ATOM 6687 C CA . TRP A 1 808 ? 3.638 0.306 70.102 1.00 90.06 808 TRP A CA 1
ATOM 6688 C C . TRP A 1 808 ? 4.489 1.037 71.142 1.00 90.06 808 TRP A C 1
ATOM 6690 O O . TRP A 1 808 ? 4.676 0.504 72.233 1.00 90.06 808 TRP A O 1
ATOM 6700 N N . ILE A 1 809 ? 4.934 2.267 70.868 1.00 87.69 809 ILE A N 1
ATOM 6701 C CA . ILE A 1 809 ? 5.607 3.107 71.874 1.00 87.69 809 ILE A CA 1
ATOM 6702 C C . ILE A 1 809 ? 4.664 3.389 73.049 1.00 87.69 809 ILE A C 1
ATOM 6704 O O . ILE A 1 809 ? 5.041 3.192 74.207 1.00 87.69 809 ILE A O 1
ATOM 6708 N N . GLU A 1 810 ? 3.437 3.822 72.753 1.00 87.12 810 GLU A N 1
ATOM 6709 C CA . GLU A 1 810 ? 2.433 4.153 73.766 1.00 87.12 810 GLU A CA 1
ATOM 6710 C C . GLU A 1 810 ? 1.963 2.908 74.523 1.00 87.12 810 GLU A C 1
ATOM 6712 O O . GLU A 1 810 ? 1.909 2.914 75.753 1.00 87.12 810 GLU A O 1
ATOM 6717 N N . LYS A 1 811 ? 1.679 1.816 73.804 1.00 87.12 811 LYS A N 1
ATOM 6718 C CA . LYS A 1 811 ? 1.171 0.568 74.390 1.00 87.12 811 LYS A CA 1
ATOM 6719 C C . LYS A 1 811 ? 2.170 -0.108 75.329 1.00 87.12 811 LYS A C 1
ATOM 6721 O O . LYS A 1 811 ? 1.759 -0.679 76.333 1.00 87.12 811 LYS A O 1
ATOM 6726 N N . LEU A 1 812 ? 3.465 -0.023 75.024 1.00 86.06 812 LEU A N 1
ATOM 6727 C CA . LEU A 1 812 ? 4.537 -0.573 75.860 1.00 86.06 812 LEU A CA 1
ATOM 6728 C C . LEU A 1 812 ? 4.999 0.401 76.962 1.00 86.06 812 LEU A C 1
ATOM 6730 O O . LEU A 1 812 ? 5.845 0.046 77.780 1.00 86.06 812 LEU A O 1
ATOM 6734 N N . GLY A 1 813 ? 4.466 1.629 76.996 1.00 82.62 813 GLY A N 1
ATOM 6735 C CA . GLY A 1 813 ? 4.805 2.633 78.007 1.00 82.62 813 GLY A CA 1
ATOM 6736 C C . GLY A 1 813 ? 6.266 3.093 77.963 1.00 82.62 813 GLY A C 1
ATOM 6737 O O . GLY A 1 813 ? 6.854 3.368 79.011 1.00 82.62 813 GLY A O 1
ATOM 6738 N N . ILE A 1 814 ? 6.877 3.158 76.775 1.00 85.88 814 ILE A N 1
ATOM 6739 C CA . ILE A 1 814 ? 8.304 3.478 76.621 1.00 85.88 814 ILE A CA 1
ATOM 6740 C C . ILE A 1 814 ? 8.524 4.988 76.766 1.00 85.88 814 ILE A C 1
ATOM 6742 O O . ILE A 1 814 ? 8.101 5.775 75.924 1.00 85.88 814 ILE A O 1
ATOM 6746 N N . ILE A 1 815 ? 9.221 5.392 77.831 1.00 81.69 815 ILE A N 1
ATOM 6747 C CA . ILE A 1 815 ? 9.555 6.803 78.117 1.00 81.69 815 ILE A CA 1
ATOM 6748 C C . ILE A 1 815 ? 11.000 7.136 77.697 1.00 81.69 815 ILE A C 1
ATOM 6750 O O . ILE A 1 815 ? 11.320 8.285 77.388 1.00 81.69 815 ILE A O 1
ATOM 6754 N N . ASP A 1 816 ? 11.883 6.134 77.685 1.00 84.62 816 ASP A N 1
ATOM 6755 C CA . ASP A 1 816 ? 13.292 6.285 77.317 1.00 84.62 816 ASP A CA 1
ATOM 6756 C C . ASP A 1 816 ? 13.448 6.441 75.795 1.00 84.62 816 ASP A C 1
ATOM 6758 O O . ASP A 1 816 ? 13.008 5.590 75.018 1.00 84.62 816 ASP A O 1
ATOM 6762 N N . LYS A 1 817 ? 14.089 7.538 75.373 1.00 84.69 817 LYS A N 1
ATOM 6763 C CA . LYS A 1 817 ? 14.260 7.880 73.955 1.00 84.69 817 LYS A CA 1
ATOM 6764 C C . LYS A 1 817 ? 15.172 6.913 73.204 1.00 84.69 817 LYS A C 1
ATOM 6766 O O . LYS A 1 817 ? 14.910 6.653 72.034 1.00 84.69 817 LYS A O 1
ATOM 6771 N N . ASP A 1 818 ? 16.203 6.374 73.849 1.00 83.88 818 ASP A N 1
ATOM 6772 C CA . ASP A 1 818 ? 17.137 5.451 73.200 1.00 83.88 818 ASP A CA 1
ATOM 6773 C C . ASP A 1 818 ? 16.463 4.091 72.975 1.00 83.88 818 ASP A C 1
ATOM 6775 O O . ASP A 1 818 ? 16.637 3.461 71.932 1.00 83.88 818 ASP A O 1
ATOM 6779 N N . ILE A 1 819 ? 15.623 3.661 73.922 1.00 84.69 819 ILE A N 1
ATOM 6780 C CA . ILE A 1 819 ? 14.809 2.445 73.788 1.00 84.69 819 ILE A CA 1
ATOM 6781 C C . ILE A 1 819 ? 13.723 2.622 72.719 1.00 84.69 819 ILE A C 1
ATOM 6783 O O . ILE A 1 819 ? 13.538 1.733 71.888 1.00 84.69 819 ILE A O 1
ATOM 6787 N N . ALA A 1 820 ? 13.031 3.766 72.709 1.00 86.50 820 ALA A N 1
ATOM 6788 C CA . ALA A 1 820 ? 12.030 4.074 71.689 1.00 86.50 820 ALA A CA 1
ATOM 6789 C C . ALA A 1 820 ? 12.649 4.073 70.283 1.00 86.50 820 ALA A C 1
ATOM 6791 O O . ALA A 1 820 ? 12.079 3.492 69.362 1.00 86.50 820 ALA A O 1
ATOM 6792 N N . GLN A 1 821 ? 13.849 4.643 70.130 1.00 87.62 821 GLN A N 1
ATOM 6793 C CA . GLN A 1 821 ? 14.561 4.659 68.855 1.00 87.62 821 GLN A CA 1
ATOM 6794 C C . GLN A 1 821 ? 14.940 3.250 68.377 1.00 87.62 821 GLN A C 1
ATOM 6796 O O . GLN A 1 821 ? 14.787 2.959 67.194 1.00 87.62 821 GLN A O 1
ATOM 6801 N N . LEU A 1 822 ? 15.396 2.366 69.272 1.00 85.94 822 LEU A N 1
ATOM 6802 C CA . LEU A 1 822 ? 15.715 0.974 68.926 1.00 85.94 822 LEU A CA 1
ATOM 6803 C C . LEU A 1 822 ? 14.480 0.201 68.440 1.00 85.94 822 LEU A C 1
ATOM 6805 O O . LEU A 1 822 ? 14.563 -0.514 67.442 1.00 85.94 822 LEU A O 1
ATOM 6809 N N . LEU A 1 823 ? 13.332 0.380 69.104 1.00 88.44 823 LEU A N 1
ATOM 6810 C CA . LEU A 1 823 ? 12.066 -0.226 68.680 1.00 88.44 823 LEU A CA 1
ATOM 6811 C C . LEU A 1 823 ? 11.623 0.296 67.305 1.00 88.44 823 LEU A C 1
ATOM 6813 O O . LEU A 1 823 ? 11.269 -0.496 66.431 1.00 88.44 823 LEU A O 1
ATOM 6817 N N . LEU A 1 824 ? 11.668 1.617 67.103 1.00 89.31 824 LEU A N 1
ATOM 6818 C CA . LEU A 1 824 ? 11.315 2.248 65.828 1.00 89.31 824 LEU A CA 1
ATOM 6819 C C . LEU A 1 824 ? 12.205 1.759 64.686 1.00 89.31 824 LEU A C 1
ATOM 6821 O O . LEU A 1 824 ? 11.700 1.438 63.615 1.00 89.31 824 LEU A O 1
ATOM 6825 N N . THR A 1 825 ? 13.515 1.645 64.915 1.00 88.69 825 THR A N 1
ATOM 6826 C CA . THR A 1 825 ? 14.441 1.101 63.916 1.00 88.69 825 THR A CA 1
ATOM 6827 C C . THR A 1 825 ? 14.081 -0.338 63.544 1.00 88.69 825 THR A C 1
ATOM 6829 O O . THR A 1 825 ? 13.998 -0.631 62.355 1.00 88.69 825 THR A O 1
ATOM 6832 N N . GLY A 1 826 ? 13.786 -1.210 64.515 1.00 88.25 826 GLY A N 1
ATOM 6833 C CA . GLY A 1 826 ? 13.371 -2.591 64.234 1.00 88.25 826 GLY A CA 1
ATOM 6834 C C . GLY A 1 826 ? 12.077 -2.684 63.412 1.00 88.25 826 GLY A C 1
ATOM 6835 O O . GLY A 1 826 ? 12.002 -3.449 62.450 1.00 88.25 826 GLY A O 1
ATOM 6836 N N . LEU A 1 827 ? 11.070 -1.865 63.735 1.00 90.38 827 LEU A N 1
ATOM 6837 C CA . LEU A 1 827 ? 9.791 -1.828 63.008 1.00 90.38 827 LEU A CA 1
ATOM 6838 C C . LEU A 1 827 ? 9.926 -1.227 61.596 1.00 90.38 827 LEU A C 1
ATOM 6840 O O . LEU A 1 827 ? 9.292 -1.710 60.653 1.00 90.38 827 LEU A O 1
ATOM 6844 N N . ASN A 1 828 ? 10.781 -0.217 61.420 1.00 89.81 828 ASN A N 1
ATOM 6845 C CA . ASN A 1 828 ? 11.057 0.387 60.114 1.00 89.81 828 ASN A CA 1
ATOM 6846 C C . ASN A 1 828 ? 11.842 -0.568 59.201 1.00 89.81 828 ASN A C 1
ATOM 6848 O O . ASN A 1 828 ? 11.480 -0.736 58.037 1.00 89.81 828 ASN A O 1
ATOM 6852 N N . ASP A 1 829 ? 12.863 -1.249 59.729 1.00 89.31 829 ASP A N 1
ATOM 6853 C CA . ASP A 1 829 ? 13.616 -2.286 59.009 1.00 89.31 829 ASP A CA 1
ATOM 6854 C C . ASP A 1 829 ? 12.707 -3.439 58.564 1.00 89.31 829 ASP A C 1
ATOM 6856 O O . ASP A 1 829 ? 12.838 -3.960 57.450 1.00 89.31 829 ASP A O 1
ATOM 6860 N N . PHE A 1 830 ? 11.775 -3.842 59.431 1.00 93.44 830 PHE A N 1
ATOM 6861 C CA . PHE A 1 830 ? 10.776 -4.852 59.108 1.00 93.44 830 PHE A CA 1
ATOM 6862 C C . PHE A 1 830 ? 9.834 -4.375 57.997 1.00 93.44 830 PHE A C 1
ATOM 6864 O O . PHE A 1 830 ? 9.662 -5.092 57.011 1.00 93.44 830 PHE A O 1
ATOM 6871 N N . SER A 1 831 ? 9.306 -3.150 58.097 1.00 90.75 831 SER A N 1
ATOM 6872 C CA . SER A 1 831 ? 8.456 -2.540 57.062 1.00 90.75 831 SER A CA 1
ATOM 6873 C C . SER A 1 831 ? 9.158 -2.513 55.699 1.00 90.75 831 SER A C 1
ATOM 6875 O O . SER A 1 831 ? 8.603 -2.990 54.708 1.00 90.75 831 SER A O 1
ATOM 6877 N N . PHE A 1 832 ? 10.420 -2.072 55.668 1.00 90.00 832 PHE A N 1
ATOM 6878 C CA . PHE A 1 832 ? 11.247 -2.060 54.460 1.00 90.00 832 PHE A CA 1
ATOM 6879 C C . PHE A 1 832 ? 11.455 -3.457 53.867 1.00 90.00 832 PHE A C 1
ATOM 6881 O O . PHE A 1 832 ? 11.332 -3.651 52.655 1.00 90.00 832 PHE A O 1
ATOM 6888 N N . SER A 1 833 ? 11.763 -4.443 54.713 1.00 91.81 833 SER A N 1
ATOM 6889 C CA . SER A 1 833 ? 12.023 -5.819 54.274 1.00 91.81 833 SER A CA 1
ATOM 6890 C C . SER A 1 833 ? 10.773 -6.459 53.662 1.00 91.81 833 SER A C 1
ATOM 6892 O O . SER A 1 833 ? 10.858 -7.087 52.606 1.00 91.81 833 SER A O 1
ATOM 6894 N N . ILE A 1 834 ? 9.608 -6.246 54.281 1.00 91.81 834 ILE A N 1
ATOM 6895 C CA . ILE A 1 834 ? 8.315 -6.737 53.792 1.00 91.81 834 ILE A CA 1
ATOM 6896 C C . ILE A 1 834 ? 7.944 -6.084 52.458 1.00 91.81 834 ILE A C 1
ATOM 6898 O O . ILE A 1 834 ? 7.636 -6.793 51.498 1.00 91.81 834 ILE A O 1
ATOM 6902 N N . ASP A 1 835 ? 8.008 -4.753 52.361 1.00 87.12 835 ASP A N 1
ATOM 6903 C CA . ASP A 1 835 ? 7.661 -4.043 51.124 1.00 87.12 835 ASP A CA 1
ATOM 6904 C C . ASP A 1 835 ? 8.613 -4.421 49.977 1.00 87.12 835 ASP A C 1
ATOM 6906 O O . ASP A 1 835 ? 8.170 -4.618 48.844 1.00 87.12 835 ASP A O 1
ATOM 6910 N N . THR A 1 836 ? 9.908 -4.603 50.262 1.00 91.12 836 THR A N 1
ATOM 6911 C CA . THR A 1 836 ? 10.897 -5.078 49.278 1.00 91.12 836 THR A CA 1
ATOM 6912 C C . THR A 1 836 ? 10.534 -6.465 48.753 1.00 91.12 836 THR A C 1
ATOM 6914 O O . THR A 1 836 ? 10.541 -6.690 47.541 1.00 91.12 836 THR A O 1
ATOM 6917 N N . LEU A 1 837 ? 10.168 -7.390 49.644 1.00 92.38 837 LEU A N 1
ATOM 6918 C CA . LEU A 1 837 ? 9.794 -8.752 49.274 1.00 92.38 837 LEU A CA 1
ATOM 6919 C C . LEU A 1 837 ? 8.518 -8.783 48.414 1.00 92.38 837 LEU A C 1
ATOM 6921 O O . LEU A 1 837 ? 8.479 -9.443 47.373 1.00 92.38 837 LEU A O 1
ATOM 6925 N N . ILE A 1 838 ? 7.490 -8.028 48.815 1.00 88.56 838 ILE A N 1
ATOM 6926 C CA . ILE A 1 838 ? 6.224 -7.910 48.076 1.00 88.56 838 ILE A CA 1
ATOM 6927 C C . ILE A 1 838 ? 6.463 -7.282 46.696 1.00 88.56 838 ILE A C 1
ATOM 6929 O O . ILE A 1 838 ? 5.924 -7.765 45.697 1.00 88.56 838 ILE A O 1
ATOM 6933 N N . ASN A 1 839 ? 7.284 -6.231 46.617 1.00 86.81 839 ASN A N 1
ATOM 6934 C CA . ASN A 1 839 ? 7.600 -5.564 45.356 1.00 86.81 839 ASN A CA 1
ATOM 6935 C C . ASN A 1 839 ? 8.401 -6.461 44.413 1.00 86.81 839 ASN A C 1
ATOM 6937 O O . ASN A 1 839 ? 8.084 -6.495 43.226 1.00 86.81 839 ASN A O 1
ATOM 6941 N N . LYS A 1 840 ? 9.371 -7.234 44.917 1.00 90.56 840 LYS A N 1
ATOM 6942 C CA . LYS A 1 840 ? 10.105 -8.223 44.115 1.00 90.56 840 LYS A CA 1
ATOM 6943 C C . LYS A 1 840 ? 9.162 -9.284 43.544 1.00 90.56 840 LYS A C 1
ATOM 6945 O O . LYS A 1 840 ? 9.170 -9.543 42.340 1.00 90.56 840 LYS A O 1
ATOM 6950 N N . LEU A 1 841 ? 8.290 -9.847 44.384 1.00 90.19 841 LEU A N 1
ATOM 6951 C CA . LEU A 1 841 ? 7.298 -10.831 43.950 1.00 90.19 841 LEU A CA 1
ATOM 6952 C C . LEU A 1 841 ? 6.383 -10.266 42.849 1.00 90.19 841 LEU A C 1
ATOM 6954 O O . LEU A 1 841 ? 6.144 -10.929 41.843 1.00 90.19 841 LEU A O 1
ATOM 6958 N N . LYS A 1 842 ? 5.898 -9.032 43.010 1.00 85.31 842 LYS A N 1
ATOM 6959 C CA . LYS A 1 842 ? 4.970 -8.388 42.071 1.00 85.31 842 LYS A CA 1
ATOM 6960 C C . LYS A 1 842 ? 5.634 -7.909 40.773 1.00 85.31 842 LYS A C 1
ATOM 6962 O O . LYS A 1 842 ? 5.106 -8.150 39.690 1.00 85.31 842 LYS A O 1
ATOM 6967 N N . ASN A 1 843 ? 6.722 -7.151 40.878 1.00 84.44 843 ASN A N 1
ATOM 6968 C CA . ASN A 1 843 ? 7.276 -6.373 39.767 1.00 84.44 843 ASN A CA 1
ATOM 6969 C C . ASN A 1 843 ? 8.338 -7.145 38.976 1.00 84.44 843 ASN A C 1
ATOM 6971 O O . ASN A 1 843 ? 8.566 -6.812 37.818 1.00 84.44 843 ASN A O 1
ATOM 6975 N N . GLU A 1 844 ? 8.957 -8.172 39.568 1.00 88.06 844 GLU A N 1
ATOM 6976 C CA . GLU A 1 844 ? 10.007 -8.960 38.912 1.00 88.06 844 GLU A CA 1
ATOM 6977 C C . GLU A 1 844 ? 9.557 -10.395 38.617 1.00 88.06 844 GLU A C 1
ATOM 6979 O O . GLU A 1 844 ? 9.723 -10.855 37.491 1.00 88.06 844 GLU A O 1
ATOM 6984 N N . LEU A 1 845 ? 8.969 -11.093 39.595 1.00 90.25 845 LEU A N 1
ATOM 6985 C CA . LEU A 1 845 ? 8.694 -12.533 39.485 1.00 90.25 845 LEU A CA 1
ATOM 6986 C C . LEU A 1 845 ? 7.338 -12.849 38.835 1.00 90.25 845 LEU A C 1
ATOM 6988 O O . LEU A 1 845 ? 7.277 -13.652 37.908 1.00 90.25 845 LEU A O 1
ATOM 6992 N N . ILE A 1 846 ? 6.240 -12.213 39.263 1.00 90.00 846 ILE A N 1
ATOM 6993 C CA . ILE A 1 846 ? 4.905 -12.368 38.646 1.00 90.00 846 ILE A CA 1
ATOM 6994 C C . ILE A 1 846 ? 4.822 -11.475 37.398 1.00 90.00 846 ILE A C 1
ATOM 6996 O O . ILE A 1 846 ? 4.067 -10.507 37.319 1.00 90.00 846 ILE A O 1
ATOM 7000 N N . GLN A 1 847 ? 5.672 -11.781 36.426 1.00 88.88 847 GLN A N 1
ATOM 7001 C CA . GLN A 1 847 ? 5.771 -11.131 35.125 1.00 88.88 847 GLN A CA 1
ATOM 7002 C C . GLN A 1 847 ? 5.843 -12.198 34.033 1.00 88.88 847 GLN A C 1
ATOM 7004 O O . GLN A 1 847 ? 6.074 -13.372 34.326 1.00 88.88 847 GLN A O 1
ATOM 7009 N N . ILE A 1 848 ? 5.631 -11.781 32.786 1.00 89.62 848 ILE A N 1
ATOM 7010 C CA . ILE A 1 848 ? 5.631 -12.644 31.603 1.00 89.62 848 ILE A CA 1
ATOM 7011 C C . ILE A 1 848 ? 6.932 -12.472 30.817 1.00 89.62 848 ILE A C 1
ATOM 7013 O O . ILE A 1 848 ? 7.378 -11.348 30.578 1.00 89.62 848 ILE A O 1
ATOM 7017 N N . ASN A 1 849 ? 7.487 -13.590 30.357 1.00 88.44 849 ASN A N 1
ATOM 7018 C CA . ASN A 1 849 ? 8.624 -13.661 29.450 1.00 88.44 849 ASN A CA 1
ATOM 7019 C C . ASN A 1 849 ? 8.233 -14.359 28.137 1.00 88.44 849 ASN A C 1
ATOM 7021 O O . ASN A 1 849 ? 7.684 -15.457 28.167 1.00 88.44 849 ASN A O 1
ATOM 7025 N N . ILE A 1 850 ? 8.531 -13.739 26.990 1.00 85.19 850 ILE A N 1
ATOM 7026 C CA . ILE A 1 850 ? 8.224 -14.277 25.647 1.00 85.19 850 ILE A CA 1
ATOM 7027 C C . ILE A 1 850 ? 9.462 -14.459 24.756 1.00 85.19 850 ILE A C 1
ATOM 7029 O O . ILE A 1 850 ? 9.407 -15.230 23.798 1.00 85.19 850 ILE A O 1
ATOM 7033 N N . ASP A 1 851 ? 10.565 -13.763 25.050 1.00 77.56 851 ASP A N 1
ATOM 7034 C CA . ASP A 1 851 ? 11.746 -13.682 24.176 1.00 77.56 851 ASP A CA 1
ATOM 7035 C C . ASP A 1 851 ? 13.079 -13.418 24.912 1.00 77.56 851 ASP A C 1
ATOM 7037 O O . ASP A 1 851 ? 14.104 -13.210 24.266 1.00 77.56 851 ASP A O 1
ATOM 7041 N N . ASN A 1 852 ? 13.096 -13.423 26.251 1.00 72.94 852 ASN A N 1
ATOM 7042 C CA . ASN A 1 852 ? 14.254 -13.092 27.096 1.00 72.94 852 ASN A CA 1
ATOM 7043 C C . ASN A 1 852 ? 14.803 -11.655 26.958 1.00 72.94 852 ASN A C 1
ATOM 7045 O O . ASN A 1 852 ? 15.900 -11.379 27.445 1.00 72.94 852 ASN A O 1
ATOM 7049 N N . SER A 1 853 ? 14.070 -10.717 26.344 1.00 65.88 853 SER A N 1
ATOM 7050 C CA . SER A 1 853 ? 14.582 -9.360 26.082 1.00 65.88 853 SER A CA 1
ATOM 7051 C C . SER A 1 853 ? 14.400 -8.365 27.238 1.00 65.88 853 SER A C 1
ATOM 7053 O O . SER A 1 853 ? 15.199 -7.437 27.373 1.00 65.88 853 SER A O 1
ATOM 7055 N N . LYS A 1 854 ? 13.359 -8.528 28.074 1.00 68.25 854 LYS A N 1
ATOM 7056 C CA . LYS A 1 854 ? 12.938 -7.518 29.075 1.00 68.25 854 LYS A CA 1
ATOM 7057 C C . LYS A 1 854 ? 13.165 -7.910 30.536 1.00 68.25 854 LYS A C 1
ATOM 7059 O O . LYS A 1 854 ? 13.674 -7.098 31.301 1.00 68.25 854 LYS A O 1
ATOM 7064 N N . ASN A 1 855 ? 12.753 -9.111 30.947 1.00 74.19 855 ASN A N 1
ATOM 7065 C CA . ASN A 1 855 ? 12.848 -9.563 32.338 1.00 74.19 855 ASN A CA 1
ATOM 7066 C C . ASN A 1 855 ? 13.094 -11.076 32.403 1.00 74.19 855 ASN A C 1
ATOM 7068 O O . ASN A 1 855 ? 12.187 -11.871 32.176 1.00 74.19 855 ASN A O 1
ATOM 7072 N N . ILE A 1 856 ? 14.326 -11.457 32.738 1.00 75.50 856 ILE A N 1
ATOM 7073 C CA . ILE A 1 856 ? 14.782 -12.855 32.790 1.00 75.50 856 ILE A CA 1
ATOM 7074 C C . ILE A 1 856 ? 14.244 -13.588 34.034 1.00 75.50 856 ILE A C 1
ATOM 7076 O O . ILE A 1 856 ? 1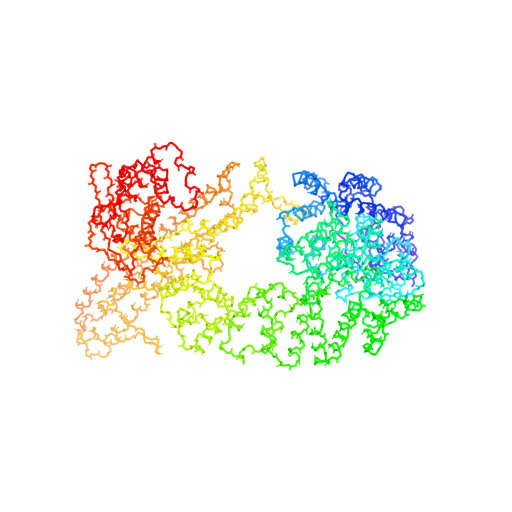4.154 -14.810 34.035 1.00 75.50 856 ILE A O 1
ATOM 7080 N N . ASN A 1 857 ? 13.850 -12.857 35.083 1.00 82.56 857 ASN A N 1
ATOM 7081 C CA . ASN A 1 857 ? 13.393 -13.438 36.353 1.00 82.56 857 ASN A CA 1
ATOM 7082 C C . ASN A 1 857 ? 11.876 -13.709 36.389 1.00 82.56 857 ASN A C 1
ATOM 7084 O O . ASN A 1 857 ? 11.350 -14.152 37.408 1.00 82.56 857 ASN A O 1
ATOM 7088 N N . ALA A 1 858 ? 11.166 -13.417 35.301 1.00 89.75 858 ALA A N 1
ATOM 7089 C CA . ALA A 1 858 ? 9.733 -13.638 35.169 1.00 89.75 858 ALA A CA 1
ATOM 7090 C C . ALA A 1 858 ? 9.380 -15.136 35.252 1.00 89.75 858 ALA A C 1
ATOM 7092 O O . ALA A 1 858 ? 9.936 -15.957 34.527 1.00 89.75 858 ALA A O 1
ATOM 7093 N N . LEU A 1 859 ? 8.425 -15.487 36.115 1.00 91.31 859 LEU A N 1
ATOM 7094 C CA . LEU A 1 859 ? 8.008 -16.872 36.361 1.00 91.31 859 LEU A CA 1
ATOM 7095 C C . LEU A 1 859 ? 6.953 -17.389 35.367 1.00 91.31 859 LEU A C 1
ATOM 7097 O O . LEU A 1 859 ? 6.705 -18.592 35.325 1.00 91.31 859 LEU A O 1
ATOM 7101 N N . PHE A 1 860 ? 6.322 -16.517 34.572 1.00 92.12 860 PHE A N 1
ATOM 7102 C CA . PHE A 1 860 ? 5.488 -16.939 33.443 1.00 92.12 860 PHE A CA 1
ATOM 7103 C C . PHE A 1 860 ? 6.317 -16.973 32.153 1.00 92.12 860 PHE A C 1
ATOM 7105 O O . PHE A 1 860 ? 6.425 -15.963 31.459 1.00 92.12 860 PHE A O 1
ATOM 7112 N N . ASP A 1 861 ? 6.880 -18.133 31.818 1.00 91.25 861 ASP A N 1
ATOM 7113 C CA . ASP A 1 861 ? 7.699 -18.336 30.618 1.00 91.25 861 ASP A CA 1
ATOM 7114 C C . ASP A 1 861 ? 6.872 -18.882 29.437 1.00 91.25 861 ASP A C 1
ATOM 7116 O O . ASP A 1 861 ? 6.299 -19.974 29.504 1.00 91.25 861 ASP A O 1
ATOM 7120 N N . TYR A 1 862 ? 6.854 -18.129 28.334 1.00 92.94 862 TYR A N 1
ATOM 7121 C CA . TYR A 1 862 ? 6.219 -18.458 27.054 1.00 92.94 862 TYR A CA 1
ATOM 7122 C C . TYR A 1 862 ? 7.193 -18.385 25.856 1.00 92.94 862 TYR A C 1
ATOM 7124 O O . TYR A 1 862 ? 6.771 -18.188 24.714 1.00 92.94 862 TYR A O 1
ATOM 7132 N N . VAL A 1 863 ? 8.499 -18.550 26.076 1.00 88.81 863 VAL A N 1
ATOM 7133 C CA . VAL A 1 863 ? 9.514 -18.578 25.006 1.00 88.81 863 VAL A CA 1
ATOM 7134 C C . VAL A 1 863 ? 9.354 -19.826 24.123 1.00 88.81 863 VAL A C 1
ATOM 7136 O O . VAL A 1 863 ? 9.728 -20.928 24.516 1.00 88.81 863 VAL A O 1
ATOM 7139 N N . ILE A 1 864 ? 8.833 -19.674 22.906 1.00 86.25 864 ILE A N 1
ATOM 7140 C CA . ILE A 1 864 ? 8.688 -20.791 21.956 1.00 86.25 864 ILE A CA 1
ATOM 7141 C C . ILE A 1 864 ? 10.018 -21.024 21.234 1.00 86.25 864 ILE A C 1
ATOM 7143 O O . ILE A 1 864 ? 10.522 -20.136 20.547 1.00 86.25 864 ILE A O 1
ATOM 7147 N N . THR A 1 865 ? 10.575 -22.223 21.389 1.00 83.81 865 THR A N 1
ATOM 7148 C CA . THR A 1 865 ? 11.820 -22.661 20.745 1.00 83.81 865 THR A CA 1
ATOM 7149 C C . THR A 1 865 ? 11.558 -23.347 19.399 1.00 83.81 865 THR A C 1
ATOM 7151 O O . THR A 1 865 ? 10.425 -23.693 19.062 1.00 83.81 865 THR A O 1
ATOM 7154 N N . THR A 1 866 ? 12.611 -23.590 18.612 1.00 75.94 866 THR A N 1
ATOM 7155 C CA . THR A 1 866 ? 12.499 -24.374 17.369 1.00 75.94 866 THR A CA 1
ATOM 7156 C C . THR A 1 866 ? 11.995 -25.795 17.635 1.00 75.94 866 THR A C 1
ATOM 7158 O O . THR A 1 866 ? 11.162 -26.294 16.885 1.00 75.94 866 THR A O 1
ATOM 7161 N N . GLU A 1 867 ? 12.431 -26.417 18.734 1.00 76.00 867 GLU A N 1
ATOM 7162 C CA . GLU A 1 867 ? 11.986 -27.757 19.141 1.00 76.00 867 GLU A CA 1
ATOM 7163 C C . GLU A 1 867 ? 10.482 -27.777 19.471 1.00 76.00 867 GLU A C 1
ATOM 7165 O O . GLU A 1 867 ? 9.773 -28.713 19.097 1.00 76.00 867 GLU A O 1
ATOM 7170 N N . ASP A 1 868 ? 9.962 -26.710 20.093 1.00 84.69 868 ASP A N 1
ATOM 7171 C CA . ASP A 1 868 ? 8.526 -26.552 20.359 1.00 84.69 868 ASP A CA 1
ATOM 7172 C C . ASP A 1 868 ? 7.710 -26.461 19.060 1.00 84.69 868 ASP A C 1
ATOM 7174 O O . ASP A 1 868 ? 6.649 -27.081 18.933 1.00 84.69 868 ASP A O 1
ATOM 7178 N N . LEU A 1 869 ? 8.209 -25.705 18.075 1.00 82.50 869 LEU A N 1
ATOM 7179 C CA . LEU A 1 869 ? 7.578 -25.584 16.759 1.00 82.50 869 LEU A CA 1
ATOM 7180 C C . LEU A 1 869 ? 7.568 -26.925 16.022 1.00 82.50 869 LEU A C 1
ATOM 7182 O O . LEU A 1 869 ? 6.543 -27.299 15.454 1.00 82.50 869 LEU A O 1
ATOM 7186 N N . GLU A 1 870 ? 8.673 -27.669 16.054 1.00 79.94 870 GLU A N 1
ATOM 7187 C CA . GLU A 1 870 ? 8.753 -29.004 15.456 1.00 79.94 870 GLU A CA 1
ATOM 7188 C C . GLU A 1 870 ? 7.749 -29.955 16.111 1.00 79.94 870 GLU A C 1
ATOM 7190 O O . GLU A 1 870 ? 6.965 -30.603 15.412 1.00 79.94 870 GLU A O 1
ATOM 7195 N N . PHE A 1 871 ? 7.691 -29.971 17.445 1.00 84.69 871 PHE A N 1
ATOM 7196 C CA . PHE A 1 871 ? 6.723 -30.763 18.198 1.00 84.69 871 PHE A CA 1
ATOM 7197 C C . PHE A 1 871 ? 5.277 -30.419 17.827 1.00 84.69 871 PHE A C 1
ATOM 7199 O O . PHE A 1 871 ? 4.495 -31.318 17.504 1.00 84.69 871 PHE A O 1
ATOM 7206 N N . LEU A 1 872 ? 4.911 -29.135 17.815 1.00 86.38 872 LEU A N 1
ATOM 7207 C CA . LEU A 1 872 ? 3.576 -28.696 17.410 1.00 86.38 872 LEU A CA 1
ATOM 7208 C C . LEU A 1 872 ? 3.271 -29.086 15.962 1.00 86.38 872 LEU A C 1
ATOM 7210 O O . LEU A 1 872 ? 2.165 -29.547 15.679 1.00 86.38 872 LEU A O 1
ATOM 7214 N N . HIS A 1 873 ? 4.245 -28.971 15.057 1.00 84.31 873 HIS A N 1
ATOM 7215 C CA . HIS A 1 873 ? 4.061 -29.332 13.657 1.00 84.31 873 HIS A CA 1
ATOM 7216 C C . HIS A 1 873 ? 3.798 -30.833 13.477 1.00 84.31 873 HIS A C 1
ATOM 7218 O O . HIS A 1 873 ? 2.949 -31.202 12.667 1.00 84.31 873 HIS A O 1
ATOM 7224 N N . THR A 1 874 ? 4.423 -31.710 14.278 1.00 82.69 874 THR A N 1
ATOM 7225 C CA . THR A 1 874 ? 4.122 -33.158 14.241 1.00 82.69 874 THR A CA 1
ATOM 7226 C C . THR A 1 874 ? 2.663 -33.489 14.578 1.00 82.69 874 THR A C 1
ATOM 7228 O O . THR A 1 874 ? 2.160 -34.539 14.179 1.00 82.69 874 THR A O 1
ATOM 7231 N N . LYS A 1 875 ? 1.954 -32.591 15.276 1.00 83.25 875 LYS A N 1
ATOM 7232 C CA . LYS A 1 875 ? 0.527 -32.740 15.605 1.00 83.25 875 LYS A CA 1
ATOM 7233 C C . LYS A 1 875 ? -0.409 -32.254 14.484 1.00 83.25 875 LYS A C 1
ATOM 7235 O O . LYS A 1 875 ? -1.631 -32.428 14.604 1.00 83.25 875 LYS A O 1
ATOM 7240 N N . MET A 1 876 ? 0.132 -31.661 13.417 1.00 86.75 876 MET A N 1
ATOM 7241 C CA . MET A 1 876 ? -0.617 -31.118 12.279 1.00 86.75 876 MET A CA 1
ATOM 7242 C C . MET A 1 876 ? -0.707 -32.142 11.142 1.00 86.75 876 MET A C 1
ATOM 7244 O O . MET A 1 876 ? 0.271 -32.794 10.790 1.00 86.75 876 MET A O 1
ATOM 7248 N N . HIS A 1 877 ? -1.886 -32.278 10.535 1.00 81.81 877 HIS A N 1
ATOM 7249 C CA . HIS A 1 877 ? -2.145 -33.223 9.441 1.00 81.81 877 HIS A CA 1
ATOM 7250 C C . HIS A 1 877 ? -2.917 -32.546 8.302 1.00 81.81 877 HIS A C 1
ATOM 7252 O O . HIS A 1 877 ? -3.474 -31.467 8.494 1.00 81.81 877 HIS A O 1
ATOM 7258 N N . LYS A 1 878 ? -2.931 -33.160 7.107 1.00 73.69 878 LYS A N 1
ATOM 7259 C CA . LYS A 1 878 ? -3.423 -32.525 5.865 1.00 73.69 878 LYS A CA 1
ATOM 7260 C C . LYS A 1 878 ? -4.848 -31.994 5.973 1.00 73.69 878 LYS A C 1
ATOM 7262 O O . LYS A 1 878 ? -5.159 -30.935 5.432 1.00 73.69 878 LYS A O 1
ATOM 7267 N N . ASP A 1 879 ? -5.681 -32.698 6.725 1.00 79.88 879 ASP A N 1
ATOM 7268 C CA . ASP A 1 879 ? -7.105 -32.411 6.820 1.00 79.88 879 ASP A CA 1
ATOM 7269 C C . ASP A 1 879 ? -7.485 -31.525 8.015 1.00 79.88 879 ASP A C 1
ATOM 7271 O O . ASP A 1 879 ? -8.625 -31.072 8.055 1.00 79.88 879 ASP A O 1
ATOM 7275 N N . ILE A 1 880 ? -6.539 -31.138 8.885 1.00 84.38 880 ILE A N 1
ATOM 7276 C CA . ILE A 1 880 ? -6.806 -30.385 10.128 1.00 84.38 880 ILE A CA 1
ATOM 7277 C C . ILE A 1 880 ? -7.692 -29.157 9.898 1.00 84.38 880 ILE A C 1
ATOM 7279 O O . ILE A 1 880 ? -7.421 -28.356 9.009 1.00 84.38 880 ILE A O 1
ATOM 7283 N N . GLU A 1 881 ? -8.772 -28.971 10.646 1.00 87.81 881 GLU A N 1
ATOM 7284 C CA . GLU A 1 881 ? -9.614 -27.781 10.465 1.00 87.81 881 GLU A CA 1
ATOM 7285 C C . GLU A 1 881 ? -9.010 -26.541 11.139 1.00 87.81 881 GLU A C 1
ATOM 7287 O O . GLU A 1 881 ? -8.182 -26.648 12.037 1.00 87.81 881 GLU A O 1
ATOM 7292 N N . TYR A 1 882 ? -9.423 -25.340 10.716 1.00 85.44 882 TYR A N 1
ATOM 7293 C CA . TYR A 1 882 ? -8.906 -24.078 11.271 1.00 85.44 882 TYR A CA 1
ATOM 7294 C C . TYR A 1 882 ? -9.079 -23.993 12.794 1.00 85.44 882 TYR A C 1
ATOM 7296 O O . TYR A 1 882 ? -8.149 -23.624 13.506 1.00 85.44 882 TYR A O 1
ATOM 7304 N N . ASN A 1 883 ? -10.260 -24.368 13.292 1.00 83.25 883 ASN A N 1
ATOM 7305 C CA . ASN A 1 883 ? -10.529 -24.356 14.727 1.00 83.25 883 ASN A CA 1
ATOM 7306 C C . ASN A 1 883 ? -9.657 -25.387 15.453 1.00 83.25 883 ASN A C 1
ATOM 7308 O O . ASN A 1 883 ? -9.028 -25.043 16.445 1.00 83.25 883 ASN A O 1
ATOM 7312 N N . GLU A 1 884 ? -9.528 -26.599 14.899 1.00 88.00 884 GLU A N 1
ATOM 7313 C CA . GLU A 1 884 ? -8.670 -27.645 15.467 1.00 88.00 884 GLU A CA 1
ATOM 7314 C C . GLU A 1 884 ? -7.192 -27.216 15.505 1.00 88.00 884 GLU A C 1
ATOM 7316 O O . GLU A 1 884 ? -6.488 -27.490 16.474 1.00 88.00 884 GLU A O 1
ATOM 7321 N N . PHE A 1 885 ? -6.714 -26.510 14.476 1.00 91.19 885 PHE A N 1
ATOM 7322 C CA . PHE A 1 885 ? -5.358 -25.964 14.427 1.00 91.19 885 PHE A CA 1
ATOM 7323 C C . PHE A 1 885 ? -5.087 -24.995 15.582 1.00 91.19 885 PHE A C 1
ATOM 7325 O O . PHE A 1 885 ? -4.078 -25.133 16.274 1.00 91.19 885 PHE A O 1
ATOM 7332 N N . ILE A 1 886 ? -5.997 -24.043 15.808 1.00 90.62 886 ILE A N 1
ATOM 7333 C CA . ILE A 1 886 ? -5.872 -23.084 16.910 1.00 90.62 886 ILE A CA 1
ATOM 7334 C C . ILE A 1 886 ? -5.970 -23.797 18.255 1.00 90.62 886 ILE A C 1
ATOM 7336 O O . ILE A 1 886 ? -5.146 -23.540 19.131 1.00 90.62 886 ILE A O 1
ATOM 7340 N N . ASP A 1 887 ? -6.934 -24.707 18.404 1.00 87.62 887 ASP A N 1
ATOM 7341 C CA . ASP A 1 887 ? -7.168 -25.435 19.652 1.00 87.62 887 ASP A CA 1
ATOM 7342 C C . ASP A 1 887 ? -5.911 -26.185 20.101 1.00 87.62 887 ASP A C 1
ATOM 7344 O O . ASP A 1 887 ? -5.498 -26.044 21.247 1.00 87.62 887 ASP A O 1
ATOM 7348 N N . LYS A 1 888 ? -5.202 -26.859 19.187 1.00 92.00 888 LYS A N 1
ATOM 7349 C CA . LYS A 1 888 ? -3.949 -27.559 19.524 1.00 92.00 888 LYS A CA 1
ATOM 7350 C C . LYS A 1 888 ? -2.838 -26.642 20.030 1.00 92.00 888 LYS A C 1
ATOM 7352 O O . LYS A 1 888 ? -2.035 -27.061 20.864 1.00 92.00 888 LYS A O 1
ATOM 7357 N N . ILE A 1 889 ? -2.748 -25.425 19.498 1.00 94.69 889 ILE A N 1
ATOM 7358 C CA . ILE A 1 889 ? -1.738 -24.447 19.921 1.00 94.69 889 ILE A CA 1
ATOM 7359 C C . ILE A 1 889 ? -2.135 -23.859 21.277 1.00 94.69 889 ILE A C 1
ATOM 7361 O O . ILE A 1 889 ? -1.292 -23.742 22.163 1.00 94.69 889 ILE A O 1
ATOM 7365 N N . ILE A 1 890 ? -3.418 -23.551 21.468 1.00 91.94 890 ILE A N 1
ATOM 7366 C CA . ILE A 1 890 ? -3.954 -23.073 22.746 1.00 91.94 890 ILE A CA 1
ATOM 7367 C C . ILE A 1 890 ? -3.788 -24.124 23.847 1.00 91.94 890 ILE A C 1
ATOM 7369 O O . ILE A 1 890 ? -3.372 -23.775 24.949 1.00 91.94 890 ILE A O 1
ATOM 7373 N N . ASP A 1 891 ? -4.028 -25.399 23.550 1.00 89.75 891 ASP A N 1
ATOM 7374 C CA . ASP A 1 891 ? -3.809 -26.503 24.487 1.00 89.75 891 ASP A CA 1
ATOM 7375 C C . ASP A 1 891 ? -2.344 -26.577 24.934 1.00 89.75 891 ASP A C 1
ATOM 7377 O O . ASP A 1 891 ? -2.068 -26.687 26.128 1.00 89.75 891 ASP A O 1
ATOM 7381 N N . TYR A 1 892 ? -1.398 -26.431 24.001 1.00 93.75 892 TYR A N 1
ATOM 7382 C CA . TYR A 1 892 ? 0.031 -26.376 24.319 1.00 93.75 892 TYR A CA 1
ATOM 7383 C C . TYR A 1 892 ? 0.395 -25.165 25.195 1.00 93.75 892 TYR A C 1
ATOM 7385 O O . TYR A 1 892 ? 1.149 -25.296 26.161 1.00 93.75 892 TYR A O 1
ATOM 7393 N N . LEU A 1 893 ? -0.153 -23.981 24.904 1.00 94.31 893 LEU A N 1
ATOM 7394 C CA . LEU A 1 893 ? 0.086 -22.786 25.722 1.00 94.31 893 LEU A CA 1
ATOM 7395 C C . LEU A 1 893 ? -0.447 -22.963 27.143 1.00 94.31 893 LEU A C 1
ATOM 7397 O O . LEU A 1 893 ? 0.200 -22.553 28.101 1.00 94.31 893 LEU A O 1
ATOM 7401 N N . TRP A 1 894 ? -1.583 -23.634 27.278 1.00 90.19 894 TRP A N 1
ATOM 7402 C CA . TRP A 1 894 ? -2.179 -23.993 28.553 1.00 90.19 894 TRP A CA 1
ATOM 7403 C C . TRP A 1 894 ? -1.366 -25.029 29.342 1.00 90.19 894 TRP A C 1
ATOM 7405 O O . TRP A 1 894 ? -1.203 -24.871 30.552 1.00 90.19 894 TRP A O 1
ATOM 7415 N N . GLU A 1 895 ? -0.832 -26.065 28.686 1.00 89.69 895 GLU A N 1
ATOM 7416 C CA . GLU A 1 895 ? 0.125 -27.002 29.303 1.00 89.69 895 GLU A CA 1
ATOM 7417 C C . GLU A 1 895 ? 1.334 -26.236 29.861 1.00 89.69 895 GLU A C 1
ATOM 7419 O O . GLU A 1 895 ? 1.776 -26.467 30.990 1.00 89.69 895 GLU A O 1
ATOM 7424 N N . ARG A 1 896 ? 1.825 -25.255 29.101 1.00 92.12 896 ARG A N 1
ATOM 7425 C CA . ARG A 1 896 ? 2.912 -24.377 29.532 1.00 92.12 896 ARG A CA 1
ATOM 7426 C C . ARG A 1 896 ? 2.508 -23.476 30.700 1.00 92.12 896 ARG A C 1
ATOM 7428 O O . ARG A 1 896 ? 3.290 -23.303 31.636 1.00 92.12 896 ARG A O 1
ATOM 7435 N N . THR A 1 897 ? 1.277 -22.963 30.712 1.00 91.25 897 THR A N 1
ATOM 7436 C CA . THR A 1 897 ? 0.722 -22.245 31.867 1.00 91.25 897 THR A CA 1
ATOM 7437 C C . THR A 1 897 ? 0.742 -23.119 33.121 1.00 91.25 897 THR A C 1
ATOM 7439 O O . THR A 1 897 ? 1.179 -22.643 34.161 1.00 91.25 897 THR A O 1
ATOM 7442 N N . ASP A 1 898 ? 0.348 -24.391 33.049 1.00 88.00 898 ASP A N 1
ATOM 7443 C CA . ASP A 1 898 ? 0.331 -25.285 34.219 1.00 88.00 898 ASP A CA 1
ATOM 7444 C C . ASP A 1 898 ? 1.719 -25.526 34.818 1.00 88.00 898 ASP A C 1
ATOM 7446 O O . ASP A 1 898 ? 1.878 -25.577 36.046 1.00 88.00 898 ASP A O 1
ATOM 7450 N N . ILE A 1 899 ? 2.739 -25.620 33.962 1.00 89.94 899 ILE A N 1
ATOM 7451 C CA . ILE A 1 899 ? 4.138 -25.682 34.395 1.00 89.94 899 ILE A CA 1
ATOM 7452 C C . ILE A 1 899 ? 4.498 -24.395 35.146 1.00 89.94 899 ILE A C 1
ATOM 7454 O O . ILE A 1 899 ? 4.968 -24.465 36.284 1.00 89.94 899 ILE A O 1
ATOM 7458 N N . ASN A 1 900 ? 4.197 -23.228 34.567 1.00 93.38 900 ASN A N 1
ATOM 7459 C CA . ASN A 1 900 ? 4.454 -21.926 35.191 1.00 93.38 900 ASN A CA 1
ATOM 7460 C C . ASN A 1 900 ? 3.741 -21.790 36.550 1.00 93.38 900 ASN A C 1
ATOM 7462 O O . ASN A 1 900 ? 4.346 -21.387 37.542 1.00 93.38 900 ASN A O 1
ATOM 7466 N N . LEU A 1 901 ? 2.472 -22.198 36.643 1.00 90.44 901 LEU A N 1
ATOM 7467 C CA . LEU A 1 901 ? 1.705 -22.182 37.894 1.00 90.44 901 LEU A CA 1
ATOM 7468 C C . LEU A 1 901 ? 2.298 -23.110 38.957 1.00 90.44 901 LEU A C 1
ATOM 7470 O O . LEU A 1 901 ? 2.311 -22.771 40.142 1.00 90.44 901 LEU A O 1
ATOM 7474 N N . SER A 1 902 ? 2.813 -24.270 38.552 1.00 88.31 902 SER A N 1
ATOM 7475 C CA . SER A 1 902 ? 3.489 -25.202 39.459 1.00 88.31 902 SER A CA 1
ATOM 7476 C C . SER A 1 902 ? 4.784 -24.601 40.012 1.00 88.31 902 SER A C 1
ATOM 7478 O O . SER A 1 902 ? 5.035 -24.689 41.216 1.00 88.31 902 SER A O 1
ATOM 7480 N N . VAL A 1 903 ? 5.565 -23.926 39.161 1.00 91.50 903 VAL A N 1
ATOM 7481 C CA . VAL A 1 903 ? 6.783 -23.200 39.556 1.00 91.50 903 VAL A CA 1
ATOM 7482 C C . VAL A 1 903 ? 6.452 -22.075 40.537 1.00 91.50 903 VAL A C 1
ATOM 7484 O O . VAL A 1 903 ? 7.061 -21.999 41.605 1.00 91.50 903 VAL A O 1
ATOM 7487 N N . ILE A 1 904 ? 5.441 -21.253 40.238 1.00 92.75 904 ILE A N 1
ATOM 7488 C CA . ILE A 1 904 ? 5.008 -20.151 41.111 1.00 92.75 904 ILE A CA 1
ATOM 7489 C C . ILE A 1 904 ? 4.523 -20.679 42.466 1.00 92.75 904 ILE A C 1
ATOM 7491 O O . ILE A 1 904 ? 4.908 -20.154 43.510 1.00 92.75 904 ILE A O 1
ATOM 7495 N N . ASN A 1 905 ? 3.719 -21.744 42.480 1.00 89.19 905 ASN A N 1
ATOM 7496 C CA . ASN A 1 905 ? 3.262 -22.367 43.723 1.00 89.19 905 ASN A CA 1
ATOM 7497 C C . ASN A 1 905 ? 4.415 -22.891 44.575 1.00 89.19 905 ASN A C 1
ATOM 7499 O O . ASN A 1 905 ? 4.411 -22.711 45.794 1.00 89.19 905 ASN A O 1
ATOM 7503 N N . ASN A 1 906 ? 5.386 -23.548 43.943 1.00 90.19 906 ASN A N 1
ATOM 7504 C CA . ASN A 1 906 ? 6.572 -24.046 44.623 1.00 90.19 906 ASN A CA 1
ATOM 7505 C C . ASN A 1 906 ? 7.380 -22.891 45.231 1.00 90.19 906 ASN A C 1
ATOM 7507 O O . ASN A 1 906 ? 7.734 -22.953 46.409 1.00 90.19 906 ASN A O 1
ATOM 7511 N N . TYR A 1 907 ? 7.590 -21.816 44.466 1.00 93.88 907 TYR A N 1
ATOM 7512 C CA . TYR A 1 907 ? 8.267 -20.610 44.936 1.00 93.88 907 TYR A CA 1
ATOM 7513 C C . TYR A 1 907 ? 7.542 -19.979 46.133 1.00 93.88 907 TYR A C 1
ATOM 7515 O O . TYR A 1 907 ? 8.158 -19.713 47.163 1.00 93.88 907 TYR A O 1
ATOM 7523 N N . LEU A 1 908 ? 6.218 -19.801 46.052 1.00 92.31 908 LEU A N 1
ATOM 7524 C CA . LEU A 1 908 ? 5.433 -19.194 47.130 1.00 92.31 908 LEU A CA 1
ATOM 7525 C C . LEU A 1 908 ? 5.461 -20.024 48.420 1.00 92.31 908 LEU A C 1
ATOM 7527 O O . LEU A 1 908 ? 5.633 -19.470 49.505 1.00 92.31 908 LEU A O 1
ATOM 7531 N N . LYS A 1 909 ? 5.296 -21.348 48.313 1.00 88.50 909 LYS A N 1
ATOM 7532 C CA . LYS A 1 909 ? 5.200 -22.243 49.478 1.00 88.50 909 LYS A CA 1
ATOM 7533 C C . LYS A 1 909 ? 6.542 -22.507 50.149 1.00 88.50 909 LYS A C 1
ATOM 7535 O O . LYS A 1 909 ? 6.565 -22.689 51.365 1.00 88.50 909 LYS A O 1
ATOM 7540 N N . ASN A 1 910 ? 7.625 -22.530 49.375 1.00 88.75 910 ASN A N 1
ATOM 7541 C CA . ASN A 1 910 ? 8.940 -22.911 49.875 1.00 88.75 910 ASN A CA 1
ATOM 7542 C C . ASN A 1 910 ? 9.863 -21.708 50.052 1.00 88.75 910 ASN A C 1
ATOM 7544 O O . ASN A 1 910 ? 10.391 -21.529 51.138 1.00 88.75 910 ASN A O 1
ATOM 7548 N N . GLU A 1 911 ? 10.041 -20.863 49.040 1.00 92.94 911 GLU A N 1
ATOM 7549 C CA . GLU A 1 911 ? 11.019 -19.767 49.088 1.00 92.94 911 GLU A CA 1
A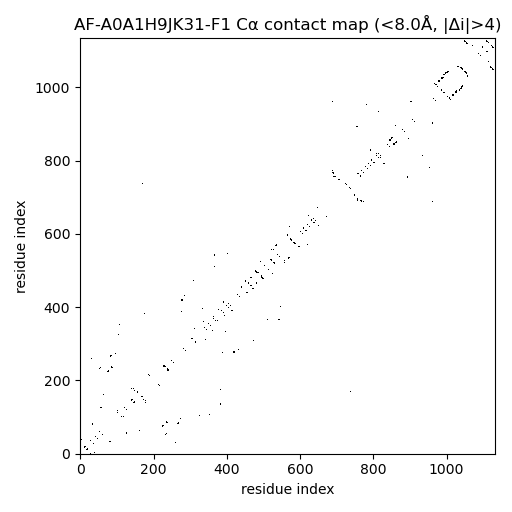TOM 7550 C C . GLU A 1 911 ? 10.422 -18.512 49.730 1.00 92.94 911 GLU A C 1
ATOM 7552 O O . GLU A 1 911 ? 10.873 -18.084 50.789 1.00 92.94 911 GLU A O 1
ATOM 7557 N N . PHE A 1 912 ? 9.330 -17.980 49.174 1.00 93.44 912 PHE A N 1
ATOM 7558 C CA . PHE A 1 912 ? 8.705 -16.748 49.670 1.00 93.44 912 PHE A CA 1
ATOM 7559 C C . PHE A 1 912 ? 8.232 -16.877 51.126 1.00 93.44 912 PHE A C 1
ATOM 7561 O O . PHE A 1 912 ? 8.363 -15.949 51.923 1.00 93.44 912 PHE A O 1
ATOM 7568 N N . LYS A 1 913 ? 7.704 -18.050 51.502 1.00 91.88 913 LYS A N 1
ATOM 7569 C CA . LYS A 1 913 ? 7.295 -18.354 52.881 1.00 91.88 913 LYS A CA 1
ATOM 7570 C C . LYS A 1 913 ? 8.486 -18.378 53.843 1.00 91.88 913 LYS A C 1
ATOM 7572 O O . LYS A 1 913 ? 8.354 -17.902 54.971 1.00 91.88 913 LYS A O 1
ATOM 7577 N N . LEU A 1 914 ? 9.634 -18.915 53.418 1.00 92.50 914 LEU A N 1
ATOM 7578 C CA . LEU A 1 914 ? 10.868 -18.880 54.207 1.00 92.50 914 LEU A CA 1
ATOM 7579 C C . LEU A 1 914 ? 11.375 -17.444 54.354 1.00 92.50 914 LEU A C 1
ATOM 7581 O O . LEU A 1 914 ? 11.628 -17.024 55.480 1.00 92.50 914 LEU A O 1
ATOM 7585 N N . ASP A 1 915 ? 11.430 -16.676 53.268 1.00 93.31 915 ASP A N 1
ATOM 7586 C CA . ASP A 1 915 ? 11.893 -15.287 53.299 1.00 93.31 915 ASP A CA 1
ATOM 7587 C C . ASP A 1 915 ? 11.017 -14.413 54.216 1.00 93.31 915 ASP A C 1
ATOM 7589 O O . ASP A 1 915 ? 11.529 -13.672 55.057 1.00 93.31 915 ASP A O 1
ATOM 7593 N N . MET A 1 916 ? 9.689 -14.569 54.146 1.00 92.31 916 MET A N 1
ATOM 7594 C CA . MET A 1 916 ? 8.755 -13.906 55.065 1.00 92.31 916 MET A CA 1
ATOM 7595 C C . MET A 1 916 ? 9.000 -14.300 56.526 1.00 92.31 916 MET A C 1
ATOM 7597 O O . MET A 1 916 ? 8.986 -13.443 57.412 1.00 92.31 916 MET A O 1
ATOM 7601 N N . ASN A 1 917 ? 9.240 -15.586 56.804 1.00 91.50 917 ASN A N 1
ATOM 7602 C CA . ASN A 1 917 ? 9.546 -16.051 58.158 1.00 91.50 917 ASN A CA 1
ATOM 7603 C C . ASN A 1 917 ? 10.852 -15.444 58.688 1.00 91.50 917 ASN A C 1
ATOM 7605 O O . ASN A 1 917 ? 10.897 -15.075 59.862 1.00 91.50 917 ASN A O 1
ATOM 7609 N N . VAL A 1 918 ? 11.872 -15.298 57.837 1.00 94.06 918 VAL A N 1
ATOM 7610 C CA . VAL A 1 918 ? 13.143 -14.650 58.192 1.00 94.06 918 VAL A CA 1
ATOM 7611 C C . VAL A 1 918 ? 12.916 -13.189 58.590 1.00 94.06 918 VAL A C 1
ATOM 7613 O O . VAL A 1 918 ? 13.488 -12.745 59.585 1.00 94.06 918 VAL A O 1
ATOM 7616 N N . CYS A 1 919 ? 12.036 -12.452 57.899 1.00 93.69 919 CYS A N 1
ATOM 7617 C CA . CYS A 1 919 ? 11.677 -11.085 58.299 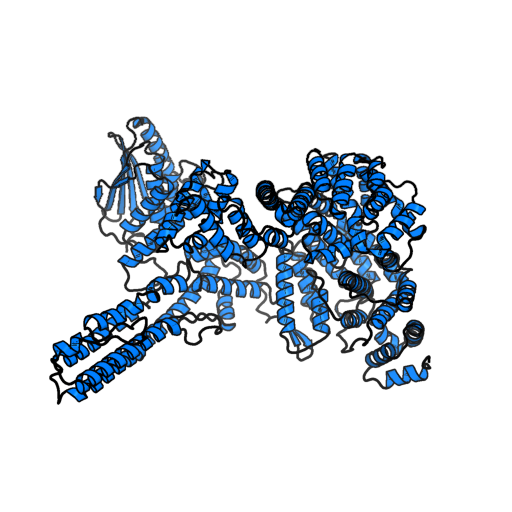1.00 93.69 919 CYS A CA 1
ATOM 7618 C C . CYS A 1 919 ? 11.078 -11.037 59.715 1.00 93.69 919 CYS A C 1
ATOM 7620 O O . CYS A 1 919 ? 11.490 -10.208 60.528 1.00 93.69 919 CYS A O 1
ATOM 7622 N N . PHE A 1 920 ? 10.144 -11.940 60.036 1.00 94.00 920 PHE A N 1
ATOM 7623 C CA . PHE A 1 920 ? 9.547 -12.020 61.376 1.00 94.00 920 PHE A CA 1
ATOM 7624 C C . PHE A 1 920 ? 10.549 -12.465 62.451 1.00 94.00 920 PHE A C 1
ATOM 7626 O O . PHE A 1 920 ? 10.503 -11.965 63.573 1.00 94.00 920 PHE A O 1
ATOM 7633 N N . GLU A 1 921 ? 11.458 -13.390 62.136 1.00 92.94 921 GLU A N 1
ATOM 7634 C CA . GLU A 1 921 ? 12.503 -13.842 63.065 1.00 92.94 921 GLU A CA 1
ATOM 7635 C C . GLU A 1 921 ? 13.520 -12.746 63.362 1.00 92.94 921 GLU A C 1
ATOM 7637 O O . GLU A 1 921 ? 13.894 -12.573 64.522 1.00 92.94 921 GLU A O 1
ATOM 7642 N N . LYS A 1 922 ? 13.908 -11.963 62.347 1.00 92.69 922 LYS A N 1
ATOM 7643 C CA . LYS A 1 922 ? 14.754 -10.783 62.534 1.00 92.69 922 LYS A CA 1
ATOM 7644 C C . LYS A 1 922 ? 14.064 -9.762 63.441 1.00 92.69 922 LYS A C 1
ATOM 7646 O O . LYS A 1 922 ? 14.657 -9.351 64.430 1.00 92.69 922 LYS A O 1
ATOM 7651 N N . LEU A 1 923 ? 12.799 -9.427 63.168 1.00 93.19 923 LEU A N 1
ATOM 7652 C CA . LEU A 1 923 ? 12.037 -8.498 64.010 1.00 93.19 923 LEU A CA 1
ATOM 7653 C C . LEU A 1 923 ? 11.945 -8.994 65.464 1.00 93.19 923 LEU A C 1
ATOM 7655 O O . LEU A 1 923 ? 12.167 -8.228 66.399 1.00 93.19 923 LEU A O 1
ATOM 7659 N N . GLN A 1 924 ? 11.654 -10.283 65.664 1.00 91.81 924 GLN A N 1
ATOM 7660 C CA . GLN A 1 924 ? 11.598 -10.877 66.999 1.00 91.81 924 GLN A CA 1
ATOM 7661 C C . GLN A 1 924 ? 12.961 -10.819 67.706 1.00 91.81 924 GLN A C 1
ATOM 7663 O O . GLN A 1 924 ? 13.006 -10.513 68.893 1.00 91.81 924 GLN A O 1
ATOM 7668 N N . PHE A 1 925 ? 14.064 -11.071 66.994 1.00 89.56 925 PHE A N 1
ATOM 7669 C CA . PHE A 1 925 ? 15.422 -10.948 67.531 1.00 89.56 925 PHE A CA 1
ATOM 7670 C C . PHE A 1 925 ? 15.754 -9.505 67.937 1.00 89.56 925 PHE A C 1
ATOM 7672 O O . PHE A 1 925 ? 16.276 -9.277 69.030 1.00 89.56 925 PHE A O 1
ATOM 7679 N N . ASP A 1 926 ? 15.413 -8.530 67.091 1.00 87.94 926 ASP A N 1
ATOM 7680 C CA . ASP A 1 926 ? 15.673 -7.111 67.343 1.00 87.94 926 ASP A CA 1
ATOM 7681 C C . ASP A 1 926 ? 14.917 -6.620 68.590 1.00 87.94 926 ASP A C 1
ATOM 7683 O O . ASP A 1 926 ? 15.479 -5.897 69.417 1.00 87.94 926 ASP A O 1
ATOM 7687 N N . ILE A 1 927 ? 13.675 -7.079 68.781 1.00 87.50 927 ILE A N 1
ATOM 7688 C CA . ILE A 1 927 ? 12.837 -6.720 69.935 1.00 87.50 927 ILE A CA 1
ATOM 7689 C C . ILE A 1 927 ? 13.228 -7.504 71.196 1.00 87.50 927 ILE A C 1
ATOM 7691 O O . ILE A 1 927 ? 13.154 -6.962 72.298 1.00 87.50 927 ILE A O 1
ATOM 7695 N N . ASP A 1 928 ? 13.691 -8.750 71.076 1.00 86.19 928 ASP A N 1
ATOM 7696 C CA . ASP A 1 928 ? 14.127 -9.566 72.218 1.00 86.19 928 ASP A CA 1
ATOM 7697 C C . ASP A 1 928 ? 15.267 -8.909 73.012 1.00 86.19 928 ASP A C 1
ATOM 7699 O O . ASP A 1 928 ? 15.320 -9.040 74.236 1.00 86.19 928 ASP A O 1
ATOM 7703 N N . ASN A 1 929 ? 16.110 -8.117 72.345 1.00 82.50 929 ASN A N 1
ATOM 7704 C CA . ASN A 1 929 ? 17.163 -7.316 72.979 1.00 82.50 929 ASN A CA 1
ATOM 7705 C C . ASN A 1 929 ? 16.626 -6.209 73.915 1.00 82.50 929 ASN A C 1
ATOM 7707 O O . ASN A 1 929 ? 17.396 -5.596 74.659 1.00 82.50 929 ASN A O 1
ATOM 7711 N N . LEU A 1 930 ? 15.316 -5.940 73.890 1.00 83.44 930 LEU A N 1
ATOM 7712 C CA . LEU A 1 930 ? 14.633 -4.961 74.738 1.00 83.44 930 LEU A CA 1
ATOM 7713 C C . LEU A 1 930 ? 13.942 -5.598 75.959 1.00 83.44 930 LEU A C 1
ATOM 7715 O O . LEU A 1 930 ? 13.523 -4.856 76.849 1.00 83.44 930 LEU A O 1
ATOM 7719 N N . LYS A 1 931 ? 13.869 -6.939 76.048 1.00 81.06 931 LYS A N 1
ATOM 7720 C CA . LYS A 1 931 ? 13.164 -7.688 77.118 1.00 81.06 931 LYS A CA 1
ATOM 7721 C C . LYS A 1 931 ? 13.607 -7.321 78.533 1.00 81.06 931 LYS A C 1
ATOM 7723 O O . LYS A 1 931 ? 12.787 -7.292 79.443 1.00 81.06 931 LYS A O 1
ATOM 7728 N N . ASP A 1 932 ? 14.892 -7.019 78.716 1.00 80.06 932 ASP A N 1
ATOM 7729 C CA . ASP A 1 932 ? 15.449 -6.655 80.025 1.00 80.06 932 ASP A CA 1
ATOM 7730 C C . ASP A 1 932 ? 15.123 -5.207 80.439 1.00 80.06 932 ASP A C 1
ATOM 7732 O O . ASP A 1 932 ? 15.412 -4.803 81.566 1.00 80.06 932 ASP A O 1
ATOM 7736 N N . LYS A 1 933 ? 14.553 -4.404 79.528 1.00 80.38 933 LYS A N 1
ATOM 7737 C CA . LYS A 1 933 ? 14.314 -2.965 79.718 1.00 80.38 933 LYS A CA 1
ATOM 7738 C C . LYS A 1 933 ? 12.836 -2.567 79.639 1.00 80.38 933 LYS A C 1
ATOM 7740 O O . LYS A 1 933 ? 12.466 -1.557 80.233 1.00 80.38 933 LYS A O 1
ATOM 7745 N N . VAL A 1 934 ? 12.010 -3.322 78.913 1.00 84.69 934 VAL A N 1
ATOM 7746 C CA . VAL A 1 934 ? 10.577 -3.061 78.690 1.00 84.69 934 VAL A CA 1
ATOM 7747 C C . VAL A 1 934 ? 9.821 -4.391 78.655 1.00 84.69 934 VAL A C 1
ATOM 7749 O O . VAL A 1 934 ? 10.331 -5.376 78.121 1.00 84.69 934 VAL A O 1
ATOM 7752 N N . ASP A 1 935 ? 8.598 -4.426 79.190 1.00 85.56 935 ASP A N 1
ATOM 7753 C CA . ASP A 1 935 ? 7.712 -5.582 79.025 1.00 85.56 935 ASP A CA 1
ATOM 7754 C C . ASP A 1 935 ? 7.170 -5.627 77.593 1.00 85.56 935 ASP A C 1
ATOM 7756 O O . ASP A 1 935 ? 6.298 -4.849 77.220 1.00 85.56 935 ASP A O 1
ATOM 7760 N N . ILE A 1 936 ? 7.708 -6.539 76.786 1.00 88.88 936 ILE A N 1
ATOM 7761 C CA . ILE A 1 936 ? 7.357 -6.702 75.372 1.00 88.88 936 ILE A CA 1
ATOM 7762 C C . ILE A 1 936 ? 6.385 -7.863 75.112 1.00 88.88 936 ILE A C 1
ATOM 7764 O O . ILE A 1 936 ? 6.229 -8.273 73.958 1.00 88.88 936 ILE A O 1
ATOM 7768 N N . ALA A 1 937 ? 5.772 -8.447 76.149 1.00 85.00 937 ALA A N 1
ATOM 7769 C CA . ALA A 1 937 ? 4.970 -9.665 76.008 1.00 85.00 937 ALA A CA 1
ATOM 7770 C C . ALA A 1 937 ? 3.859 -9.521 74.952 1.00 85.00 937 ALA A C 1
ATOM 7772 O O . ALA A 1 937 ? 3.684 -10.402 74.108 1.00 85.00 937 ALA A O 1
ATOM 7773 N N . ASP A 1 938 ? 3.165 -8.381 74.936 1.00 86.31 938 ASP A N 1
ATOM 7774 C CA . ASP A 1 938 ? 2.097 -8.099 73.972 1.00 86.31 938 ASP A CA 1
ATOM 7775 C C . ASP A 1 938 ? 2.603 -7.987 72.527 1.00 86.31 938 ASP A C 1
ATOM 7777 O O . ASP A 1 938 ? 1.955 -8.494 71.608 1.00 86.31 938 ASP A O 1
ATOM 7781 N N . LEU A 1 939 ? 3.763 -7.358 72.319 1.00 90.19 939 LEU A N 1
ATOM 7782 C CA . LEU A 1 939 ? 4.372 -7.198 70.997 1.00 90.19 939 LEU A CA 1
ATOM 7783 C C . LEU A 1 939 ? 4.898 -8.538 70.468 1.00 90.19 939 LEU A C 1
ATOM 7785 O O . LEU A 1 939 ? 4.631 -8.901 69.325 1.00 90.19 939 LEU A O 1
ATOM 7789 N N . SER A 1 940 ? 5.568 -9.323 71.315 1.00 88.19 940 SER A N 1
ATOM 7790 C CA . SER A 1 940 ? 6.033 -10.662 70.942 1.00 88.19 940 SER A CA 1
ATOM 7791 C C . SER A 1 940 ? 4.865 -11.599 70.610 1.00 88.19 940 SER A C 1
ATOM 7793 O O . SER A 1 940 ? 4.917 -12.321 69.614 1.00 88.19 940 SER A O 1
ATOM 7795 N N . ASN A 1 941 ? 3.764 -11.535 71.366 1.00 87.62 941 ASN A N 1
ATOM 7796 C CA . ASN A 1 941 ? 2.554 -12.300 71.057 1.00 87.62 941 ASN A CA 1
ATOM 7797 C C . ASN A 1 941 ? 1.923 -11.882 69.718 1.00 87.62 941 ASN A C 1
ATOM 7799 O O . ASN A 1 941 ? 1.472 -12.749 68.966 1.00 87.62 941 ASN A O 1
ATOM 7803 N N . ALA A 1 942 ? 1.904 -10.582 69.398 1.00 88.19 942 ALA A N 1
ATOM 7804 C CA . ALA A 1 942 ? 1.417 -10.087 68.109 1.00 88.19 942 ALA A CA 1
ATOM 7805 C C . ALA A 1 942 ? 2.287 -10.584 66.940 1.00 88.19 942 ALA A C 1
ATOM 7807 O O . ALA A 1 942 ? 1.753 -11.051 65.936 1.00 88.19 942 ALA A O 1
ATOM 7808 N N . ILE A 1 943 ? 3.614 -10.579 67.101 1.00 91.94 943 ILE A N 1
ATOM 7809 C CA . ILE A 1 943 ? 4.569 -11.081 66.100 1.00 91.94 943 ILE A CA 1
ATOM 7810 C C . ILE A 1 943 ? 4.382 -12.581 65.855 1.00 91.94 943 ILE A C 1
ATOM 7812 O O . ILE A 1 943 ? 4.297 -13.011 64.706 1.00 91.94 943 ILE A O 1
ATOM 7816 N N . VAL A 1 944 ? 4.273 -13.390 66.913 1.00 88.69 944 VAL A N 1
ATOM 7817 C CA . VAL A 1 944 ? 4.081 -14.847 66.791 1.00 88.69 944 VAL A CA 1
ATOM 7818 C C . VAL A 1 944 ? 2.726 -15.186 66.161 1.00 88.69 944 VAL A C 1
ATOM 7820 O O . VAL A 1 944 ? 2.651 -16.075 65.302 1.00 88.69 944 VAL A O 1
ATOM 7823 N N . ARG A 1 945 ? 1.660 -14.466 66.544 1.00 88.56 945 ARG A N 1
ATOM 7824 C CA . ARG A 1 945 ? 0.333 -14.603 65.927 1.00 88.56 945 ARG A CA 1
ATOM 7825 C C . ARG A 1 945 ? 0.399 -14.279 64.437 1.00 88.56 945 ARG A C 1
ATOM 7827 O O . ARG A 1 945 ? 0.032 -15.128 63.628 1.00 88.56 945 ARG A O 1
ATOM 7834 N N . LEU A 1 946 ? 0.939 -13.116 64.072 1.00 90.56 946 LEU A N 1
ATOM 7835 C CA . LEU A 1 946 ? 1.048 -12.707 62.673 1.00 90.56 946 LEU A CA 1
ATOM 7836 C C . LEU A 1 946 ? 1.917 -13.633 61.846 1.00 90.56 946 LEU A C 1
ATOM 7838 O O . LEU A 1 946 ? 1.538 -13.963 60.730 1.00 90.56 946 LEU A O 1
ATOM 7842 N N . LYS A 1 947 ? 3.052 -14.093 62.378 1.00 91.44 947 LYS A N 1
ATOM 7843 C CA . LYS A 1 947 ? 3.894 -15.072 61.685 1.00 91.44 947 LYS A CA 1
ATOM 7844 C C . LYS A 1 947 ? 3.074 -16.303 61.296 1.00 91.44 947 LYS A C 1
ATOM 7846 O O . LYS A 1 947 ? 3.175 -16.781 60.172 1.00 91.44 947 LYS A O 1
ATOM 7851 N N . THR A 1 948 ? 2.230 -16.784 62.207 1.00 87.00 948 THR A N 1
ATOM 7852 C CA . THR A 1 948 ? 1.356 -17.939 61.972 1.00 87.00 948 THR A CA 1
ATOM 7853 C C . THR A 1 948 ? 0.253 -17.617 60.958 1.00 87.00 948 THR A C 1
ATOM 7855 O O . THR A 1 948 ? 0.052 -18.379 60.017 1.00 87.00 948 THR A O 1
ATOM 7858 N N . GLU A 1 949 ? -0.428 -16.478 61.091 1.00 87.56 949 GLU A N 1
ATOM 7859 C CA . GLU A 1 949 ? -1.484 -16.042 60.163 1.00 87.56 949 GLU A CA 1
ATOM 7860 C C . GLU A 1 949 ? -0.965 -15.802 58.741 1.00 87.56 949 GLU A C 1
ATOM 7862 O O . GLU A 1 949 ? -1.589 -16.226 57.769 1.00 87.56 949 GLU A O 1
ATOM 7867 N N . MET A 1 950 ? 0.217 -15.199 58.607 1.00 90.69 950 MET A N 1
ATOM 7868 C CA . MET A 1 950 ? 0.845 -14.942 57.315 1.00 90.69 950 MET A CA 1
ATOM 7869 C C . MET A 1 950 ? 1.184 -16.230 56.572 1.00 90.69 950 MET A C 1
ATOM 7871 O O . MET A 1 950 ? 1.107 -16.257 55.346 1.00 90.69 950 MET A O 1
ATOM 7875 N N . GLN A 1 951 ? 1.490 -17.321 57.278 1.00 87.19 951 GLN A N 1
ATOM 7876 C CA . GLN A 1 951 ? 1.665 -18.614 56.621 1.00 87.19 951 GLN A CA 1
ATOM 7877 C C . GLN A 1 951 ? 0.378 -19.095 55.944 1.00 87.19 951 GLN A C 1
ATOM 7879 O O . GLN A 1 951 ? 0.449 -19.565 54.809 1.00 87.19 951 GLN A O 1
ATOM 7884 N N . TYR A 1 952 ? -0.778 -18.922 56.592 1.00 84.75 952 TYR A N 1
ATOM 7885 C CA . TYR A 1 952 ? -2.076 -19.252 55.998 1.00 84.75 952 TYR A CA 1
ATOM 7886 C C . TYR A 1 952 ? -2.442 -18.314 54.844 1.00 84.75 952 TYR A C 1
ATOM 7888 O O . TYR A 1 952 ? -3.013 -18.760 53.851 1.00 84.75 952 TYR A O 1
ATOM 7896 N N . GLU A 1 953 ? -2.103 -17.028 54.934 1.00 84.00 953 GLU A N 1
ATOM 7897 C CA . GLU A 1 953 ? -2.368 -16.063 53.859 1.00 84.00 953 GLU A CA 1
ATOM 7898 C C . GLU A 1 953 ? -1.505 -16.316 52.619 1.00 84.00 953 GLU A C 1
ATOM 7900 O O . GLU A 1 953 ? -2.004 -16.245 51.497 1.00 84.00 953 GLU A O 1
ATOM 7905 N N . ILE A 1 954 ? -0.239 -16.702 52.796 1.00 88.94 954 ILE A N 1
ATOM 7906 C CA . ILE A 1 954 ? 0.620 -17.136 51.686 1.00 88.94 954 ILE A CA 1
ATOM 7907 C C . ILE A 1 954 ? 0.070 -18.424 51.060 1.00 88.94 954 ILE A C 1
ATOM 7909 O O . ILE A 1 954 ? 0.006 -18.525 49.835 1.00 88.94 954 ILE A O 1
ATOM 7913 N N . ASP A 1 955 ? -0.407 -19.377 51.868 1.00 83.44 955 ASP A N 1
ATOM 7914 C CA . ASP A 1 955 ? -1.056 -20.588 51.353 1.00 83.44 955 ASP A CA 1
ATOM 7915 C C . ASP A 1 955 ? -2.342 -20.246 50.576 1.00 83.44 955 ASP A C 1
ATOM 7917 O O . ASP A 1 955 ? -2.596 -20.803 49.507 1.00 83.44 955 ASP A O 1
ATOM 7921 N N . LYS A 1 956 ? -3.119 -19.264 51.042 1.00 80.56 956 LYS A N 1
ATOM 7922 C CA . LYS A 1 956 ? -4.305 -18.762 50.338 1.00 80.56 956 LYS A CA 1
ATOM 7923 C C . LYS A 1 956 ? -3.953 -18.089 49.010 1.00 80.56 956 LYS A C 1
ATOM 7925 O O . LYS A 1 956 ? -4.636 -18.329 48.019 1.00 80.56 956 LYS A O 1
ATOM 7930 N N . ILE A 1 957 ? -2.891 -17.286 48.969 1.00 84.69 957 ILE A N 1
ATOM 7931 C CA . ILE A 1 957 ? -2.401 -16.648 47.738 1.00 84.69 957 ILE A CA 1
ATOM 7932 C C . ILE A 1 957 ? -1.842 -17.685 46.768 1.00 84.69 957 ILE A C 1
ATOM 7934 O O . ILE A 1 957 ? -2.049 -17.552 45.567 1.00 84.69 957 ILE A O 1
ATOM 7938 N N . SER A 1 958 ? -1.202 -18.750 47.257 1.00 83.06 958 SER A N 1
ATOM 7939 C CA . SER A 1 958 ? -0.749 -19.843 46.389 1.00 83.06 958 SER A CA 1
ATOM 7940 C C . SER A 1 958 ? -1.920 -20.457 45.606 1.00 83.06 958 SER A C 1
ATOM 7942 O O . SER A 1 958 ? -1.815 -20.687 44.404 1.00 83.06 958 SER A O 1
ATOM 7944 N N . ASN A 1 959 ? -3.103 -20.560 46.224 1.00 76.81 959 ASN A N 1
ATOM 7945 C CA . ASN A 1 959 ? -4.304 -21.050 45.542 1.00 76.81 959 ASN A CA 1
ATOM 7946 C C . ASN A 1 959 ? -4.784 -20.136 44.399 1.00 76.81 959 ASN A C 1
ATOM 7948 O O . ASN A 1 959 ? -5.452 -20.633 43.490 1.00 76.81 959 ASN A O 1
ATOM 7952 N N . TRP A 1 960 ? -4.409 -18.848 44.381 1.00 80.75 960 TRP A N 1
ATOM 7953 C CA . TRP A 1 960 ? -4.705 -17.958 43.250 1.00 80.75 960 TRP A CA 1
ATOM 7954 C C . TRP A 1 960 ? -4.043 -18.444 41.959 1.00 80.75 960 TRP A C 1
ATOM 7956 O O . TRP A 1 960 ? -4.603 -18.251 40.883 1.00 80.75 960 TRP A O 1
ATOM 7966 N N . PHE A 1 961 ? -2.883 -19.098 42.069 1.00 84.56 961 PHE A N 1
ATOM 7967 C CA . PHE A 1 961 ? -2.087 -19.625 40.961 1.00 84.56 961 PHE A CA 1
ATOM 7968 C C . PHE A 1 961 ? -2.419 -21.093 40.693 1.00 84.56 961 PHE A C 1
ATOM 7970 O O . PHE A 1 961 ? -1.538 -21.944 40.632 1.00 84.56 961 PHE A O 1
ATOM 7977 N N . SER A 1 962 ? -3.701 -21.419 40.562 1.00 72.75 962 SER A N 1
ATOM 7978 C CA . SER A 1 962 ? -4.150 -22.771 40.229 1.00 72.75 962 SER A CA 1
ATOM 7979 C C . SER A 1 962 ? -5.053 -22.744 39.006 1.00 72.75 962 SER A C 1
ATOM 7981 O O . SER A 1 962 ? -5.905 -21.867 38.875 1.00 72.75 962 SER A O 1
ATOM 7983 N N . ARG A 1 963 ? -4.892 -23.706 38.099 1.00 67.56 963 ARG A N 1
ATOM 7984 C CA . ARG A 1 963 ? -5.809 -23.864 36.973 1.00 67.56 963 ARG A CA 1
ATOM 7985 C C . ARG A 1 963 ? -6.999 -24.709 37.420 1.00 67.56 963 ARG A C 1
ATOM 7987 O O . ARG A 1 963 ? -6.829 -25.840 37.872 1.00 67.56 963 ARG A O 1
ATOM 7994 N N . ARG A 1 964 ? -8.216 -24.189 37.260 1.00 53.72 964 ARG A N 1
ATOM 7995 C CA . ARG A 1 964 ? -9.373 -25.059 37.015 1.00 53.72 964 ARG A CA 1
ATOM 7996 C C . ARG A 1 964 ? -9.363 -25.359 35.518 1.00 53.72 964 ARG A C 1
ATOM 7998 O O . ARG A 1 964 ? -9.212 -24.437 34.723 1.00 53.72 964 ARG A O 1
ATOM 8005 N N . GLY A 1 965 ? -9.381 -26.642 35.155 1.00 43.25 965 GLY A N 1
ATOM 8006 C CA . GLY A 1 965 ? -9.205 -27.089 33.771 1.00 43.25 965 GLY A CA 1
ATOM 8007 C C . GLY A 1 965 ? -10.130 -26.344 32.806 1.00 43.25 965 GLY A C 1
ATOM 8008 O O . GLY A 1 965 ? -11.307 -26.157 33.087 1.00 43.25 965 GLY A O 1
ATOM 8009 N N . SER A 1 966 ? -9.593 -25.932 31.660 1.00 36.06 966 SER A N 1
ATOM 8010 C CA . SER A 1 966 ? -10.285 -25.109 30.657 1.00 36.06 966 SER A CA 1
ATOM 8011 C C . SER A 1 966 ? -11.348 -25.859 29.842 1.00 36.06 966 SER A C 1
ATOM 8013 O O . SER A 1 966 ? -11.828 -25.332 28.844 1.00 36.06 966 SER A O 1
ATOM 8015 N N . SER A 1 967 ? -11.719 -27.084 30.221 1.00 37.84 967 SER A N 1
ATOM 8016 C CA . SER A 1 967 ? -12.786 -27.829 29.544 1.00 37.84 967 SER A CA 1
ATOM 8017 C C . SER A 1 967 ? -14.187 -27.435 30.005 1.00 37.84 967 SER A C 1
ATOM 8019 O O . SER A 1 967 ? -15.167 -27.851 29.394 1.00 37.84 967 SER A O 1
ATOM 8021 N N . GLU A 1 968 ? -14.314 -26.632 31.055 1.00 40.62 968 GLU A N 1
ATOM 8022 C CA . GLU A 1 968 ? -15.599 -26.141 31.526 1.00 40.62 968 GLU A CA 1
ATOM 8023 C C . GLU A 1 968 ? -15.370 -24.696 31.982 1.00 40.62 968 GLU A C 1
ATOM 8025 O O . GLU A 1 968 ? -14.552 -24.450 32.866 1.00 40.62 968 GLU A O 1
ATOM 8030 N N . GLN A 1 969 ? -16.091 -23.717 31.409 1.00 48.53 969 GLN A N 1
ATOM 8031 C CA . GLN A 1 969 ? -16.460 -22.534 32.202 1.00 48.53 969 GLN A CA 1
ATOM 8032 C C . GLN A 1 969 ? -16.836 -23.053 33.603 1.00 48.53 969 GLN A C 1
ATOM 8034 O O . GLN A 1 969 ? -17.460 -24.110 33.703 1.00 48.53 969 GLN A O 1
ATOM 8039 N N . GLY A 1 970 ? -16.392 -22.412 34.686 1.00 52.50 970 GLY A N 1
ATOM 8040 C CA . GLY A 1 970 ? -16.780 -22.893 36.015 1.00 52.50 970 GLY A CA 1
ATOM 8041 C C . GLY A 1 970 ? -18.292 -23.135 36.046 1.00 52.50 970 GLY A C 1
ATOM 8042 O O . GLY A 1 970 ? -19.027 -22.351 35.436 1.00 52.50 970 GLY A O 1
ATOM 8043 N N . ASP A 1 971 ? -18.734 -24.245 36.656 1.00 65.75 971 ASP A N 1
ATOM 8044 C CA . ASP A 1 971 ? -20.165 -24.487 36.860 1.00 65.75 971 ASP A CA 1
ATOM 8045 C C . ASP A 1 971 ? -20.789 -23.175 37.343 1.00 65.75 971 ASP A C 1
ATOM 8047 O O . ASP A 1 971 ? -20.321 -22.593 38.325 1.00 65.75 971 ASP A O 1
ATOM 8051 N N . TYR A 1 972 ? -21.781 -22.672 36.622 1.00 72.50 972 TYR A N 1
ATOM 8052 C CA . TYR A 1 972 ? -22.336 -21.349 36.875 1.00 72.50 972 TYR A CA 1
ATOM 8053 C C . TYR A 1 972 ? -23.763 -21.485 37.383 1.00 72.50 972 TYR A C 1
ATOM 8055 O O . TYR A 1 972 ? -24.481 -22.426 37.036 1.00 72.50 972 TYR A O 1
ATOM 8063 N N . GLU A 1 973 ? -24.180 -20.533 38.207 1.00 83.75 973 GLU A N 1
ATOM 8064 C CA . GLU A 1 973 ? -25.561 -20.456 38.657 1.00 83.75 973 GLU A CA 1
ATOM 8065 C C . GLU A 1 973 ? -26.454 -19.979 37.506 1.00 83.75 973 GLU A C 1
ATOM 8067 O O . GLU A 1 973 ? -26.124 -19.009 36.823 1.00 83.75 973 GLU A O 1
ATOM 8072 N N . ILE A 1 974 ? -27.595 -20.634 37.272 1.00 86.81 974 ILE A N 1
ATOM 8073 C CA . ILE A 1 974 ? -28.478 -20.308 36.141 1.00 86.81 974 ILE A CA 1
ATOM 8074 C C . ILE A 1 974 ? -29.011 -18.865 36.156 1.00 86.81 974 ILE A C 1
ATOM 8076 O O . ILE A 1 974 ? -29.374 -18.333 35.106 1.00 86.81 974 ILE A O 1
ATOM 8080 N N . SER A 1 975 ? -29.029 -18.211 37.316 1.00 85.81 975 SER A N 1
ATOM 8081 C CA . SER A 1 975 ? -29.351 -16.788 37.436 1.00 85.81 975 SER A CA 1
ATOM 8082 C C . SER A 1 975 ? -28.409 -15.909 36.601 1.00 85.81 975 SER A C 1
ATOM 8084 O O . SER A 1 975 ? -28.875 -14.971 35.955 1.00 85.81 975 SER A O 1
ATOM 8086 N N . LEU A 1 976 ? -27.123 -16.264 36.506 1.00 81.12 976 LEU A N 1
ATOM 8087 C CA . LEU A 1 976 ? -26.097 -15.479 35.821 1.00 81.12 976 LEU A CA 1
ATOM 8088 C C . LEU A 1 976 ? -26.362 -15.281 34.313 1.00 81.12 976 LEU A C 1
ATOM 8090 O O . LEU A 1 976 ? -26.435 -14.129 33.882 1.00 81.12 976 LEU A O 1
ATOM 8094 N N . PRO A 1 977 ? -26.536 -16.321 33.467 1.00 81.81 977 PRO A N 1
ATOM 8095 C CA . PRO A 1 977 ? -26.824 -16.108 32.046 1.00 81.81 977 PRO A CA 1
ATOM 8096 C C . PRO A 1 977 ? -28.178 -15.432 31.788 1.00 81.81 977 PRO A C 1
ATOM 8098 O O . PRO A 1 977 ? -28.310 -14.721 30.790 1.00 81.81 977 PRO A O 1
ATOM 8101 N N . ILE A 1 978 ? -29.165 -15.616 32.675 1.00 88.06 978 ILE A N 1
ATOM 8102 C CA . ILE A 1 978 ? -30.466 -14.935 32.589 1.00 88.06 978 ILE A CA 1
ATOM 8103 C C . ILE A 1 978 ? -30.275 -13.429 32.794 1.00 88.06 978 ILE A C 1
ATOM 8105 O O . ILE A 1 978 ? -30.774 -12.631 32.001 1.00 88.06 978 ILE A O 1
ATOM 8109 N N . GLU A 1 979 ? -29.516 -13.042 33.819 1.00 84.69 979 GLU A N 1
ATOM 8110 C CA . GLU A 1 979 ? -29.200 -11.643 34.121 1.00 84.69 979 GLU A CA 1
ATOM 8111 C C . GLU A 1 979 ? -28.378 -10.990 33.006 1.00 84.69 979 GLU A C 1
ATOM 8113 O O . GLU A 1 979 ? -28.703 -9.885 32.573 1.00 84.69 979 GLU A O 1
ATOM 8118 N N . ILE A 1 980 ? -27.379 -11.697 32.468 1.00 74.50 980 ILE A N 1
ATOM 8119 C CA . ILE A 1 980 ? -26.566 -11.214 31.342 1.00 74.50 980 ILE A CA 1
ATOM 8120 C C . ILE A 1 980 ? -27.429 -10.982 30.102 1.00 74.50 980 ILE A C 1
ATOM 8122 O O . ILE A 1 980 ? -27.378 -9.903 29.512 1.00 74.50 980 ILE A O 1
ATOM 8126 N N . GLY A 1 981 ? -28.244 -11.968 29.711 1.00 78.31 981 GLY A N 1
ATOM 8127 C CA . GLY A 1 981 ? -29.113 -11.846 28.541 1.00 78.31 981 GLY A CA 1
ATOM 8128 C C . GLY A 1 981 ? -30.124 -10.704 28.674 1.00 78.31 981 GLY A C 1
ATOM 8129 O O . GLY A 1 981 ? -30.384 -9.994 27.699 1.00 78.31 981 GLY A O 1
ATOM 8130 N N . LEU A 1 982 ? -30.659 -10.488 29.881 1.00 85.31 982 LEU A N 1
ATOM 8131 C CA . LEU A 1 982 ? -31.559 -9.376 30.187 1.00 85.31 982 LEU A CA 1
ATOM 8132 C C . LEU A 1 982 ? -30.850 -8.026 30.071 1.00 85.31 982 LEU A C 1
ATOM 8134 O O . LEU A 1 982 ? -31.373 -7.116 29.427 1.00 85.31 982 LEU A O 1
ATOM 8138 N N . GLU A 1 983 ? -29.656 -7.897 30.650 1.00 80.62 983 GLU A N 1
ATOM 8139 C CA . GLU A 1 983 ? -28.887 -6.653 30.617 1.00 80.62 983 GLU A CA 1
ATOM 8140 C C . GLU A 1 983 ? -28.428 -6.306 29.195 1.00 80.62 983 GLU A C 1
ATOM 8142 O O . GLU A 1 983 ? -28.556 -5.157 28.776 1.00 80.62 983 GLU A O 1
ATOM 8147 N N . MET A 1 984 ? -28.010 -7.301 28.403 1.00 73.56 984 MET A N 1
ATOM 8148 C CA . MET A 1 984 ? -27.700 -7.132 26.978 1.00 73.56 984 MET A CA 1
ATOM 8149 C C . MET A 1 984 ? -28.910 -6.615 26.196 1.00 73.56 984 MET A C 1
ATOM 8151 O O . MET A 1 984 ? -28.810 -5.624 25.472 1.00 73.56 984 MET A O 1
ATOM 8155 N N . ALA A 1 985 ? -30.070 -7.261 26.344 1.00 77.94 985 ALA A N 1
ATOM 8156 C CA . ALA A 1 985 ? -31.284 -6.850 25.649 1.00 77.94 985 ALA A CA 1
ATOM 8157 C C . ALA A 1 985 ? -31.738 -5.446 26.090 1.00 77.94 985 ALA A C 1
ATOM 8159 O O . ALA A 1 985 ? -32.132 -4.633 25.254 1.00 77.94 985 ALA A O 1
ATOM 8160 N N . ASN A 1 986 ? -31.610 -5.123 27.377 1.00 79.88 986 ASN A N 1
ATOM 8161 C CA . ASN A 1 986 ? -31.936 -3.804 27.911 1.00 79.88 986 ASN A CA 1
ATOM 8162 C C . ASN A 1 986 ? -30.996 -2.710 27.373 1.00 79.88 986 ASN A C 1
ATOM 8164 O O . ASN A 1 986 ? -31.461 -1.645 26.971 1.00 79.88 986 ASN A O 1
ATOM 8168 N N . ASN A 1 987 ? -29.689 -2.982 27.305 1.00 76.31 987 ASN A N 1
ATOM 8169 C CA . ASN A 1 987 ? -28.697 -2.042 26.778 1.00 76.31 987 ASN A CA 1
ATOM 8170 C C . ASN A 1 987 ? -28.869 -1.778 25.277 1.00 76.31 987 ASN A C 1
ATOM 8172 O O . ASN A 1 987 ? -28.519 -0.693 24.821 1.00 76.31 987 ASN A O 1
ATOM 8176 N N . ILE A 1 988 ? -29.406 -2.727 24.507 1.00 72.38 988 ILE A N 1
ATOM 8177 C CA . ILE A 1 988 ? -29.673 -2.525 23.076 1.00 72.38 988 ILE A CA 1
ATOM 8178 C C . ILE A 1 988 ? -30.993 -1.782 22.852 1.00 72.38 988 ILE A C 1
ATOM 8180 O O . ILE A 1 988 ? -31.034 -0.829 22.080 1.00 72.38 988 ILE A O 1
ATOM 8184 N N . TYR A 1 989 ? -32.078 -2.217 23.500 1.00 69.88 989 TYR A N 1
ATOM 8185 C CA . TYR A 1 989 ? -33.432 -1.752 23.171 1.00 69.88 989 TYR A CA 1
ATOM 8186 C C . TYR A 1 989 ? -33.948 -0.619 24.042 1.00 69.88 989 TYR A C 1
ATOM 8188 O O . TYR A 1 989 ? -35.040 -0.131 23.767 1.00 69.88 989 TYR A O 1
ATOM 8196 N N . LYS A 1 990 ? -33.180 -0.222 25.066 1.00 56.72 990 LYS A N 1
ATOM 8197 C CA . LYS A 1 990 ? -33.384 0.953 25.918 1.00 56.72 990 LYS A CA 1
ATOM 8198 C C . LYS A 1 990 ? -34.864 1.293 26.058 1.00 56.72 990 LYS A C 1
ATOM 8200 O O . LYS A 1 990 ? -35.349 2.275 25.499 1.00 56.72 990 LYS A O 1
ATOM 8205 N N . ASN A 1 991 ? -35.602 0.449 26.779 1.00 51.66 991 ASN A N 1
ATOM 8206 C CA . ASN A 1 991 ? -36.966 0.811 27.119 1.00 51.66 991 ASN A CA 1
ATOM 8207 C C . ASN A 1 991 ? -36.885 2.142 27.863 1.00 51.66 991 ASN A C 1
ATOM 8209 O O . ASN A 1 991 ? -36.208 2.220 28.887 1.00 51.66 991 ASN A O 1
ATOM 8213 N N . ILE A 1 992 ? -37.533 3.187 27.346 1.00 50.03 992 ILE A N 1
ATOM 8214 C CA . ILE A 1 992 ? -37.485 4.546 27.917 1.00 50.03 992 ILE A CA 1
ATOM 8215 C C . ILE A 1 992 ? -37.877 4.529 29.410 1.00 50.03 992 ILE A C 1
ATOM 8217 O O . ILE A 1 992 ? -37.466 5.400 30.170 1.00 50.03 992 ILE A O 1
ATOM 8221 N N . ASN A 1 993 ? -38.590 3.481 29.837 1.00 54.12 993 ASN A N 1
ATOM 8222 C CA . ASN A 1 993 ? -39.065 3.262 31.196 1.00 54.12 993 ASN A CA 1
ATOM 8223 C C . ASN A 1 993 ? -38.434 2.046 31.915 1.00 54.12 993 ASN A C 1
ATOM 8225 O O . ASN A 1 993 ? -38.822 1.743 33.033 1.00 54.12 993 ASN A O 1
ATOM 8229 N N . GLY A 1 994 ? -37.447 1.357 31.334 1.00 67.38 994 GLY A N 1
ATOM 8230 C CA . GLY A 1 994 ? -36.765 0.214 31.963 1.00 67.38 994 GLY A CA 1
ATOM 8231 C C . GLY A 1 994 ? -37.604 -1.068 32.084 1.00 67.38 994 GLY A C 1
ATOM 8232 O O . GLY A 1 994 ? -38.611 -1.257 31.395 1.00 67.38 994 GLY A O 1
ATOM 8233 N N . TYR A 1 995 ? -37.157 -1.976 32.952 1.00 82.88 995 TYR A N 1
ATOM 8234 C CA . TYR A 1 995 ? -37.852 -3.216 33.301 1.00 82.88 995 TYR A CA 1
ATOM 8235 C C . TYR A 1 995 ? -37.922 -3.379 34.823 1.00 82.88 995 TYR A C 1
ATOM 8237 O O . TYR A 1 995 ? -37.062 -2.885 35.551 1.00 82.88 995 TYR A O 1
ATOM 8245 N N . GLU A 1 996 ? -38.932 -4.101 35.296 1.00 84.62 996 GLU A N 1
ATOM 8246 C CA . GLU A 1 996 ? -39.116 -4.468 36.696 1.00 84.62 996 GLU A CA 1
ATOM 8247 C C . GLU A 1 996 ? -39.350 -5.979 36.790 1.00 84.62 996 GLU A C 1
ATOM 8249 O O . GLU A 1 996 ? -40.271 -6.523 36.173 1.00 84.62 996 GLU A O 1
ATOM 8254 N N . ILE A 1 997 ? -38.515 -6.674 37.568 1.00 86.75 997 ILE A N 1
ATOM 8255 C CA . ILE A 1 997 ? -38.744 -8.085 37.892 1.00 86.75 997 ILE A CA 1
ATOM 8256 C C . ILE A 1 997 ? -39.695 -8.131 39.088 1.00 86.75 997 ILE A C 1
ATOM 8258 O O . ILE A 1 997 ? -39.274 -7.973 40.231 1.00 86.75 997 ILE A O 1
ATOM 8262 N N . ILE A 1 998 ? -40.985 -8.324 38.816 1.00 88.88 998 ILE A N 1
ATOM 8263 C CA . ILE A 1 998 ? -42.040 -8.320 39.843 1.00 88.88 998 ILE A CA 1
ATOM 8264 C C . ILE A 1 998 ? -42.122 -9.642 40.618 1.00 88.88 998 ILE A C 1
ATOM 8266 O O . ILE A 1 998 ? -42.699 -9.694 41.701 1.00 88.88 998 ILE A O 1
ATOM 8270 N N . GLU A 1 999 ? -41.555 -10.714 40.065 1.00 86.94 999 GLU A N 1
ATOM 8271 C CA . GLU A 1 999 ? -41.492 -12.035 40.688 1.00 86.94 999 GLU A CA 1
ATOM 8272 C C . GLU A 1 999 ? -40.249 -12.774 40.166 1.00 86.94 999 GLU A C 1
ATOM 8274 O O . GLU A 1 999 ? -40.074 -12.894 38.951 1.00 86.94 999 GLU A O 1
ATOM 8279 N N . LYS A 1 1000 ? -39.375 -13.234 41.072 1.00 90.31 1000 LYS A N 1
ATOM 8280 C CA . LYS A 1 1000 ? -38.158 -14.002 40.756 1.00 90.31 1000 LYS A CA 1
ATOM 8281 C C . LYS A 1 1000 ? -38.102 -15.236 41.653 1.00 90.31 1000 LYS A C 1
ATOM 8283 O O . LYS A 1 1000 ? -37.769 -15.118 42.828 1.00 90.31 1000 LYS A O 1
ATOM 8288 N N . ASP A 1 1001 ? -38.417 -16.395 41.089 1.00 89.88 1001 ASP A N 1
ATOM 8289 C CA . ASP A 1 1001 ? -38.293 -17.698 41.751 1.00 89.88 1001 ASP A CA 1
ATOM 8290 C C . ASP A 1 1001 ? -37.254 -18.551 41.015 1.00 89.88 1001 ASP A C 1
ATOM 8292 O O . ASP A 1 1001 ? -37.567 -19.350 40.131 1.00 89.88 1001 ASP A O 1
ATOM 8296 N N . ILE A 1 1002 ? -35.982 -18.278 41.301 1.00 87.38 1002 ILE A N 1
ATOM 8297 C CA . ILE A 1 1002 ? -34.835 -18.960 40.700 1.00 87.38 1002 ILE A CA 1
ATOM 8298 C C . ILE A 1 1002 ? -33.960 -19.446 41.862 1.00 87.38 1002 ILE A C 1
ATOM 8300 O O . ILE A 1 1002 ? -33.314 -18.615 42.502 1.00 87.38 1002 ILE A O 1
ATOM 8304 N N . PRO A 1 1003 ? -33.960 -20.750 42.180 1.00 81.50 1003 PRO A N 1
ATOM 8305 C CA . PRO A 1 1003 ? -33.079 -21.322 43.179 1.00 81.50 1003 PRO A CA 1
ATOM 8306 C C . PRO A 1 1003 ? -31.655 -21.449 42.624 1.00 81.50 1003 PRO A C 1
ATOM 8308 O O . PRO A 1 1003 ? -31.436 -21.411 41.411 1.00 81.50 1003 PRO A O 1
ATOM 8311 N N . GLU A 1 1004 ? -30.692 -21.662 43.519 1.00 82.62 1004 GLU A N 1
ATOM 8312 C CA . GLU A 1 1004 ? -29.294 -21.915 43.159 1.00 82.62 1004 GLU A CA 1
ATOM 8313 C C . GLU A 1 1004 ? -29.162 -23.253 42.404 1.00 82.62 1004 GLU A C 1
ATOM 8315 O O . GLU A 1 1004 ? -29.013 -24.326 42.994 1.00 82.62 1004 GLU A O 1
ATOM 8320 N N . ILE A 1 1005 ? -29.248 -23.198 41.072 1.00 86.19 1005 ILE A N 1
ATOM 8321 C CA . ILE A 1 1005 ? -29.043 -24.338 40.171 1.00 86.19 1005 ILE A CA 1
ATOM 8322 C C . ILE A 1 1005 ? -27.729 -24.125 39.430 1.00 86.19 1005 ILE A C 1
ATOM 8324 O O . ILE A 1 1005 ? -27.590 -23.157 38.682 1.00 86.19 1005 ILE A O 1
ATOM 8328 N N . TYR A 1 1006 ? -26.798 -25.062 39.596 1.00 82.88 1006 TYR A N 1
ATOM 8329 C CA . TYR A 1 1006 ? -25.493 -25.031 38.942 1.00 82.88 1006 TYR A CA 1
ATOM 8330 C C . TYR A 1 1006 ? -25.501 -25.850 37.652 1.00 82.88 1006 TYR A C 1
ATOM 8332 O O . TYR A 1 1006 ? -25.889 -27.023 37.646 1.00 82.88 1006 TYR A O 1
ATOM 8340 N N . LEU A 1 1007 ? -25.055 -25.224 36.566 1.00 82.38 1007 LEU A N 1
ATOM 8341 C CA . LEU A 1 1007 ? -25.009 -25.808 35.230 1.00 82.38 1007 LEU A CA 1
ATOM 8342 C C . LEU A 1 1007 ? -23.579 -25.924 34.727 1.00 82.38 1007 LEU A C 1
ATOM 8344 O O . LEU A 1 1007 ? -22.736 -25.083 35.030 1.00 82.38 1007 LEU A O 1
ATOM 8348 N N . LYS A 1 1008 ? -23.336 -26.942 33.899 1.00 73.69 1008 LYS A N 1
ATOM 8349 C CA . LYS A 1 1008 ? -22.027 -27.188 33.289 1.00 73.69 1008 LYS A CA 1
ATOM 8350 C C . LYS A 1 1008 ? -21.588 -25.992 32.468 1.00 73.69 1008 LYS A C 1
ATOM 8352 O O . LYS A 1 1008 ? -22.320 -25.560 31.572 1.00 73.69 1008 LYS A O 1
ATOM 8357 N N . GLY A 1 1009 ? -20.347 -25.569 32.665 1.00 61.25 1009 GLY A N 1
ATOM 8358 C CA . GLY A 1 1009 ? -19.718 -24.474 31.940 1.00 61.25 1009 GLY A CA 1
ATOM 8359 C C . GLY A 1 1009 ? -20.050 -24.376 30.465 1.00 61.25 1009 GLY A C 1
ATOM 8360 O O . GLY A 1 1009 ? -20.574 -23.362 30.028 1.00 61.25 1009 GLY A O 1
ATOM 8361 N N . LYS A 1 1010 ? -19.828 -25.470 29.720 1.00 64.81 1010 LYS A N 1
ATOM 8362 C CA . LYS A 1 1010 ? -20.041 -25.582 28.262 1.00 64.81 1010 LYS A CA 1
ATOM 8363 C C . LYS A 1 1010 ? -21.391 -25.044 27.757 1.00 64.81 1010 LYS A C 1
ATOM 8365 O O . LYS A 1 1010 ? -21.546 -24.790 26.568 1.00 64.81 1010 LYS A O 1
ATOM 8370 N N . THR A 1 1011 ? -22.381 -24.918 28.640 1.00 76.00 1011 THR A N 1
ATOM 8371 C CA . THR A 1 1011 ? -23.743 -24.482 28.322 1.00 76.00 1011 THR A CA 1
ATOM 8372 C C . THR A 1 1011 ? -23.967 -22.969 28.463 1.00 76.00 1011 THR A C 1
ATOM 8374 O O . THR A 1 1011 ? -24.987 -22.471 27.988 1.00 76.00 1011 THR A O 1
ATOM 8377 N N . PHE A 1 1012 ? -23.023 -22.223 29.052 1.00 74.50 1012 PHE A N 1
ATOM 8378 C CA . PHE A 1 1012 ? -23.185 -20.811 29.425 1.00 74.50 1012 PHE A CA 1
ATOM 8379 C C . PHE A 1 1012 ? -23.535 -19.918 28.239 1.00 74.50 1012 PHE A C 1
ATOM 8381 O O . PHE A 1 1012 ? -24.556 -19.237 28.267 1.00 74.50 1012 PHE A O 1
ATOM 8388 N N . ARG A 1 1013 ? -22.728 -19.957 27.169 1.00 67.69 1013 ARG A N 1
ATOM 8389 C CA . ARG A 1 1013 ? -22.949 -19.130 25.970 1.00 67.69 1013 ARG A CA 1
ATOM 8390 C C . ARG A 1 1013 ? -24.327 -19.386 25.366 1.00 67.69 1013 ARG A C 1
ATOM 8392 O O . ARG A 1 1013 ? -25.061 -18.445 25.092 1.00 67.69 1013 ARG A O 1
ATOM 8399 N N . GLY A 1 1014 ? -24.700 -20.661 25.245 1.00 71.12 1014 GLY A N 1
ATOM 8400 C CA . GLY A 1 1014 ? -26.012 -21.050 24.737 1.00 71.12 1014 GLY A CA 1
ATOM 8401 C C . GLY A 1 1014 ? -27.151 -20.482 25.585 1.00 71.12 1014 GLY A C 1
ATOM 8402 O O . GLY A 1 1014 ? -28.110 -19.952 25.032 1.00 71.12 1014 GLY A O 1
ATOM 8403 N N . LEU A 1 1015 ? -27.045 -20.532 26.918 1.00 85.25 1015 LEU A N 1
ATOM 8404 C CA . LEU A 1 1015 ? -28.073 -19.982 27.809 1.00 85.25 1015 LEU A CA 1
ATOM 8405 C C . LEU A 1 1015 ? -28.101 -18.450 27.853 1.00 85.25 1015 LEU A C 1
ATOM 8407 O O . LEU A 1 1015 ? -29.192 -17.891 27.982 1.00 85.25 1015 LEU A O 1
ATOM 8411 N N . VAL A 1 1016 ? -26.961 -17.768 27.702 1.00 75.75 1016 VAL A N 1
ATOM 8412 C CA . VAL A 1 1016 ? -26.919 -16.307 27.512 1.00 75.75 1016 VAL A CA 1
ATOM 8413 C C . VAL A 1 1016 ? -27.658 -15.931 26.228 1.00 75.75 1016 VAL A C 1
ATOM 8415 O O . VAL A 1 1016 ? -28.542 -15.078 26.268 1.00 75.75 1016 VAL A O 1
ATOM 8418 N N . ASP A 1 1017 ? -27.372 -16.615 25.116 1.00 73.19 1017 ASP A N 1
ATOM 8419 C CA . ASP A 1 1017 ? -28.020 -16.365 23.824 1.00 73.19 1017 ASP A CA 1
ATOM 8420 C C . ASP A 1 1017 ? -29.534 -16.619 23.888 1.00 73.19 1017 ASP A C 1
ATOM 8422 O O . ASP A 1 1017 ? -30.328 -15.819 23.392 1.00 73.19 1017 ASP A O 1
ATOM 8426 N N . ILE A 1 1018 ? -29.959 -17.710 24.535 1.00 86.44 1018 ILE A N 1
ATOM 8427 C CA . ILE A 1 1018 ? -31.383 -18.017 24.742 1.00 86.44 1018 ILE A CA 1
ATOM 8428 C C . ILE A 1 1018 ? -32.055 -16.919 25.566 1.00 86.44 1018 ILE A C 1
ATOM 8430 O O . ILE A 1 1018 ? -33.115 -16.428 25.174 1.00 86.44 1018 ILE A O 1
ATOM 8434 N N . SER A 1 1019 ? -31.437 -16.517 26.677 1.00 87.69 1019 SER A N 1
ATOM 8435 C CA . SER A 1 1019 ? -31.955 -15.460 27.548 1.00 87.69 1019 SER A CA 1
ATOM 8436 C C . SER A 1 1019 ? -32.074 -14.143 26.781 1.00 87.69 1019 SER A C 1
ATOM 8438 O O . SER A 1 1019 ? -33.142 -13.533 26.770 1.00 87.69 1019 SER A O 1
ATOM 8440 N N . PHE A 1 1020 ? -31.028 -13.760 26.042 1.00 80.56 1020 PHE A N 1
ATOM 8441 C CA . PHE A 1 1020 ? -31.025 -12.580 25.182 1.00 80.56 1020 PHE A CA 1
ATOM 8442 C C . PHE A 1 1020 ? -32.172 -12.603 24.165 1.00 80.56 1020 PHE A C 1
ATOM 8444 O O . PHE A 1 1020 ? -32.908 -11.626 24.080 1.00 80.56 1020 PHE A O 1
ATOM 8451 N N . ILE A 1 1021 ? -32.386 -13.711 23.440 1.00 83.12 1021 ILE A N 1
ATOM 8452 C CA . ILE A 1 1021 ? -33.478 -13.820 22.453 1.00 83.12 1021 ILE A CA 1
ATOM 8453 C C . ILE A 1 1021 ? -34.849 -13.640 23.123 1.00 83.12 1021 ILE A C 1
ATOM 8455 O O . ILE A 1 1021 ? -35.747 -13.020 22.548 1.00 83.12 1021 ILE A O 1
ATOM 8459 N N . ILE A 1 1022 ? -35.041 -14.184 24.327 1.00 89.50 1022 ILE A N 1
ATOM 8460 C CA . ILE A 1 1022 ? -36.303 -14.050 25.066 1.00 89.50 1022 ILE A CA 1
ATOM 8461 C C . ILE A 1 1022 ? -36.546 -12.586 25.437 1.00 89.50 1022 ILE A C 1
ATOM 8463 O O . ILE A 1 1022 ? -37.605 -12.049 25.111 1.00 89.50 1022 ILE A O 1
ATOM 8467 N N . PHE A 1 1023 ? -35.568 -11.921 26.053 1.00 87.75 1023 PHE A N 1
ATOM 8468 C CA . PHE A 1 1023 ? -35.709 -10.525 26.474 1.00 87.75 1023 PHE A CA 1
ATOM 8469 C C . PHE A 1 1023 ? -35.752 -9.548 25.293 1.00 87.75 1023 PHE A C 1
ATOM 8471 O O . PHE A 1 1023 ? -36.526 -8.593 25.315 1.00 87.75 1023 PHE A O 1
ATOM 8478 N N . GLU A 1 1024 ? -35.023 -9.826 24.213 1.00 83.75 1024 GLU A N 1
ATOM 8479 C CA . GLU A 1 1024 ? -35.138 -9.105 22.944 1.00 83.75 1024 GLU A CA 1
ATOM 8480 C C . GLU A 1 1024 ? -36.574 -9.157 22.405 1.00 83.75 1024 GLU A C 1
ATOM 8482 O O . GLU A 1 1024 ? -37.119 -8.125 22.011 1.00 83.75 1024 GLU A O 1
ATOM 8487 N N . ASN A 1 1025 ? -37.217 -10.332 22.415 1.00 85.50 1025 ASN A N 1
ATOM 8488 C CA . ASN A 1 1025 ? -38.608 -10.456 21.974 1.00 85.50 1025 ASN A CA 1
ATOM 8489 C C . ASN A 1 1025 ? -39.563 -9.658 22.872 1.00 85.50 1025 ASN A C 1
ATOM 8491 O O . ASN A 1 1025 ? -40.494 -9.040 22.356 1.00 85.50 1025 ASN A O 1
ATOM 8495 N N . ILE A 1 1026 ? -39.330 -9.636 24.187 1.00 87.69 1026 ILE A N 1
ATOM 8496 C CA . ILE A 1 1026 ? -40.132 -8.846 25.135 1.00 87.69 1026 ILE A CA 1
ATOM 8497 C C . ILE A 1 1026 ? -40.028 -7.355 24.796 1.00 87.69 1026 ILE A C 1
ATOM 8499 O O . ILE A 1 1026 ? -41.050 -6.685 24.621 1.00 87.69 1026 ILE A O 1
ATOM 8503 N N . PHE A 1 1027 ? -38.808 -6.841 24.630 1.00 82.06 1027 PHE A N 1
ATOM 8504 C CA . PHE A 1 1027 ? -38.592 -5.424 24.338 1.00 82.06 1027 PHE A CA 1
ATOM 8505 C C . PHE A 1 1027 ? -39.063 -5.018 22.936 1.00 82.06 1027 PHE A C 1
ATOM 8507 O O . PHE A 1 1027 ? -39.584 -3.919 22.774 1.00 82.06 1027 PHE A O 1
ATOM 8514 N N . LYS A 1 1028 ? -38.973 -5.901 21.932 1.00 78.62 1028 LYS A N 1
ATOM 8515 C CA . LYS A 1 1028 ? -39.435 -5.614 20.561 1.00 78.62 1028 LYS A CA 1
ATOM 8516 C C . LYS A 1 1028 ? -40.941 -5.758 20.346 1.00 78.62 1028 LYS A C 1
ATOM 8518 O O . LYS A 1 1028 ? -41.490 -5.075 19.484 1.00 78.62 1028 LYS A O 1
ATOM 8523 N N . HIS A 1 1029 ? -41.596 -6.701 21.026 1.00 81.62 1029 HIS A N 1
ATOM 8524 C CA . HIS A 1 1029 ? -42.929 -7.177 20.627 1.00 81.62 1029 HIS A CA 1
ATOM 8525 C C . HIS A 1 1029 ? -44.025 -7.003 21.681 1.00 81.62 1029 HIS A C 1
ATOM 8527 O O . HIS A 1 1029 ? -45.184 -7.271 21.374 1.00 81.62 1029 HIS A O 1
ATOM 8533 N N . SER A 1 1030 ? -43.712 -6.542 22.894 1.00 83.00 1030 SER A N 1
ATOM 8534 C CA . SER A 1 1030 ? -44.722 -6.305 23.941 1.00 83.00 1030 SER A CA 1
ATOM 8535 C C . SER A 1 1030 ? -45.719 -5.189 23.601 1.00 83.00 1030 SER A C 1
ATOM 8537 O O . SER A 1 1030 ? -46.846 -5.220 24.087 1.00 83.00 1030 SER A O 1
ATOM 8539 N N . GLY A 1 1031 ? -45.328 -4.207 22.777 1.00 76.38 1031 GLY A N 1
ATOM 8540 C CA . GLY A 1 1031 ? -46.171 -3.062 22.400 1.00 76.38 1031 GLY A CA 1
ATOM 8541 C C . GLY A 1 1031 ? -46.453 -2.072 23.540 1.00 76.38 1031 GLY A C 1
ATOM 8542 O O . GLY A 1 1031 ? -47.271 -1.163 23.371 1.00 76.38 1031 GLY A O 1
ATOM 8543 N N . LEU A 1 1032 ? -45.815 -2.255 24.699 1.00 78.00 1032 LEU A N 1
ATOM 8544 C CA . LEU A 1 1032 ? -45.938 -1.377 25.858 1.00 78.00 1032 LEU A CA 1
ATOM 8545 C C . LEU A 1 1032 ? -44.916 -0.242 25.773 1.00 78.00 1032 LEU A C 1
ATOM 8547 O O . LEU A 1 1032 ? -43.738 -0.482 25.521 1.00 78.00 1032 LEU A O 1
ATOM 8551 N N . ASN A 1 1033 ? -45.377 0.975 26.058 1.00 68.06 1033 ASN A N 1
ATOM 8552 C CA . ASN A 1 1033 ? -44.531 2.162 26.186 1.00 68.06 1033 ASN A CA 1
ATOM 8553 C C . ASN A 1 1033 ? -44.183 2.469 27.655 1.00 68.06 1033 ASN A C 1
ATOM 8555 O O . ASN A 1 1033 ? -43.706 3.560 27.925 1.00 68.06 1033 ASN A O 1
ATOM 8559 N N . GLU A 1 1034 ? -44.451 1.565 28.603 1.00 71.00 1034 GLU A N 1
ATOM 8560 C CA . GLU A 1 1034 ? -44.210 1.710 30.054 1.00 71.00 1034 GLU A CA 1
ATOM 8561 C C . GLU A 1 1034 ? -43.152 0.699 30.552 1.00 71.00 1034 GLU A C 1
ATOM 8563 O O . GLU A 1 1034 ? -42.596 -0.058 29.754 1.00 71.00 1034 GLU A O 1
ATOM 8568 N N . VAL A 1 1035 ? -42.841 0.706 31.860 1.00 78.44 1035 VAL A N 1
ATOM 8569 C CA . VAL A 1 1035 ? -41.905 -0.244 32.498 1.00 78.44 1035 VAL A CA 1
ATOM 8570 C C . VAL A 1 1035 ? -42.359 -1.677 32.203 1.00 78.44 1035 VAL A C 1
ATOM 8572 O O . VAL A 1 1035 ? -43.502 -2.037 32.488 1.00 78.44 1035 VAL A O 1
ATOM 8575 N N . GLN A 1 1036 ? -41.473 -2.517 31.668 1.00 83.12 1036 GLN A N 1
ATOM 8576 C CA . GLN A 1 1036 ? -41.813 -3.919 31.402 1.00 83.12 1036 GLN A CA 1
ATOM 8577 C C . GLN A 1 1036 ? -41.809 -4.718 32.693 1.00 83.12 1036 GLN A C 1
ATOM 8579 O O . GLN A 1 1036 ? -40.751 -4.906 33.294 1.00 83.12 1036 GLN A O 1
ATOM 8584 N N . LYS A 1 1037 ? -42.967 -5.240 33.086 1.00 87.31 1037 LYS A N 1
ATOM 8585 C CA . LYS A 1 1037 ? -43.065 -6.149 34.225 1.00 87.31 1037 LYS A CA 1
ATOM 8586 C C . LYS A 1 1037 ? -42.815 -7.577 33.777 1.00 87.31 1037 LYS A C 1
ATOM 8588 O O . LYS A 1 1037 ? -43.528 -8.102 32.921 1.00 87.31 1037 LYS A O 1
ATOM 8593 N N . ILE A 1 1038 ? -41.797 -8.191 34.367 1.00 91.44 1038 ILE A N 1
ATOM 8594 C CA . ILE A 1 1038 ? -41.340 -9.534 34.023 1.00 91.44 1038 ILE A CA 1
ATOM 8595 C C . ILE A 1 1038 ? -41.448 -10.428 35.259 1.00 91.44 1038 ILE A C 1
ATOM 8597 O O . ILE A 1 1038 ? -41.001 -10.066 36.349 1.00 91.44 1038 ILE A O 1
ATOM 8601 N N . LYS A 1 1039 ? -42.030 -11.613 35.081 1.00 93.06 1039 LYS A N 1
ATOM 8602 C CA . LYS A 1 1039 ? -42.001 -12.707 36.054 1.00 93.06 1039 LYS A CA 1
ATOM 8603 C C . LYS A 1 1039 ? -41.077 -13.797 35.547 1.00 93.06 1039 LYS A C 1
ATOM 8605 O O . LYS A 1 1039 ? -41.235 -14.255 34.414 1.00 93.06 1039 LYS A O 1
ATOM 8610 N N . LEU A 1 1040 ? -40.146 -14.215 36.392 1.00 94.62 1040 LEU A N 1
ATOM 8611 C CA . LEU A 1 1040 ? -39.176 -15.257 36.091 1.00 94.62 1040 LEU A CA 1
ATOM 8612 C C . LEU A 1 1040 ? -39.317 -16.387 37.103 1.00 94.62 1040 LEU A C 1
ATOM 8614 O O . LEU A 1 1040 ? -39.222 -16.154 38.308 1.00 94.62 1040 LEU A O 1
ATOM 8618 N N . SER A 1 1041 ? -39.478 -17.611 36.612 1.00 92.94 1041 SER A N 1
ATOM 8619 C CA . SER A 1 1041 ? -39.267 -18.802 37.425 1.00 92.94 1041 SER A CA 1
ATOM 8620 C C . SER A 1 1041 ? -38.390 -19.809 36.698 1.00 92.94 1041 SER A C 1
ATOM 8622 O O . SER A 1 1041 ? -38.485 -19.992 35.483 1.00 92.94 1041 SER A O 1
ATOM 8624 N N . CYS A 1 1042 ? -37.496 -20.447 37.440 1.00 92.88 1042 CYS A N 1
ATOM 8625 C CA . CYS A 1 1042 ? -36.646 -21.503 36.921 1.00 92.88 1042 CYS A CA 1
ATOM 8626 C C . CYS A 1 1042 ? -36.528 -22.590 37.979 1.00 92.88 1042 CYS A C 1
ATOM 8628 O O . CYS A 1 1042 ? -36.134 -22.292 39.095 1.00 92.88 1042 CYS A O 1
ATOM 8630 N N . TYR A 1 1043 ? -36.876 -23.835 37.675 1.00 91.81 1043 TYR A N 1
ATOM 8631 C CA . TYR A 1 1043 ? -36.823 -24.913 38.662 1.00 91.81 1043 TYR A CA 1
ATOM 8632 C C . TYR A 1 1043 ? -36.576 -26.273 38.009 1.00 91.81 1043 TYR A C 1
ATOM 8634 O O . TYR A 1 1043 ? -36.740 -26.451 36.799 1.00 91.81 1043 TYR A O 1
ATOM 8642 N N . LEU A 1 1044 ? -36.155 -27.238 38.825 1.00 88.69 1044 LEU A N 1
ATOM 8643 C CA . LEU A 1 1044 ? -35.979 -28.628 38.416 1.00 88.69 1044 LEU A CA 1
ATOM 8644 C C . LEU A 1 1044 ? -37.224 -29.439 38.771 1.00 88.69 1044 LEU A C 1
ATOM 8646 O O . LEU A 1 1044 ? -37.664 -29.440 39.920 1.00 88.69 1044 LEU A O 1
ATOM 8650 N N . GLU A 1 1045 ? -37.764 -30.155 37.791 1.00 89.75 1045 GLU A N 1
ATOM 8651 C CA . GLU A 1 1045 ? -38.868 -31.097 37.970 1.00 89.75 1045 GLU A CA 1
ATOM 8652 C C . GLU A 1 1045 ? -38.500 -32.414 37.273 1.00 89.75 1045 GLU A C 1
ATOM 8654 O O . GLU A 1 1045 ? -38.287 -32.455 36.058 1.00 89.75 1045 GLU A O 1
ATOM 8659 N N . GLU A 1 1046 ? -38.370 -33.489 38.058 1.00 84.88 1046 GLU A N 1
ATOM 8660 C CA . GLU A 1 1046 ? -37.857 -34.795 37.613 1.00 84.88 1046 GLU A CA 1
ATOM 8661 C C . GLU A 1 1046 ? -36.457 -34.706 36.956 1.00 84.88 1046 GLU A C 1
ATOM 8663 O O . GLU A 1 1046 ? -35.479 -34.396 37.634 1.00 84.88 1046 GLU A O 1
ATOM 8668 N N . GLU A 1 1047 ? -36.348 -34.980 35.647 1.00 85.94 1047 GLU A N 1
ATOM 8669 C CA . GLU A 1 1047 ? -35.128 -34.860 34.827 1.00 85.94 1047 GLU A CA 1
ATOM 8670 C C . GLU A 1 1047 ? -35.193 -33.666 33.848 1.00 85.94 1047 GLU A C 1
ATOM 8672 O O . GLU A 1 1047 ? -34.556 -33.681 32.788 1.00 85.94 1047 GLU A O 1
ATOM 8677 N N . ASN A 1 1048 ? -35.989 -32.636 34.153 1.00 89.81 1048 ASN A N 1
ATOM 8678 C CA . ASN A 1 1048 ? -36.124 -31.454 33.304 1.00 89.81 1048 ASN A CA 1
ATOM 8679 C C . ASN A 1 1048 ? -35.839 -30.158 34.068 1.00 89.81 1048 ASN A C 1
ATOM 8681 O O . ASN A 1 1048 ? -36.288 -29.956 35.194 1.00 89.81 1048 ASN A O 1
ATOM 8685 N N . LEU A 1 1049 ? -35.125 -29.255 33.402 1.00 92.06 1049 LEU A N 1
ATOM 8686 C CA . LEU A 1 1049 ? -34.995 -27.855 33.767 1.00 92.06 1049 LEU A CA 1
ATOM 8687 C C . LEU A 1 1049 ? -36.143 -27.082 33.119 1.00 92.06 1049 LEU A C 1
ATOM 8689 O O . LEU A 1 1049 ? -36.286 -27.080 31.893 1.00 92.06 1049 LEU A O 1
ATOM 8693 N N . ILE A 1 1050 ? -36.964 -26.443 33.944 1.00 92.81 1050 ILE A N 1
ATOM 8694 C CA . ILE A 1 1050 ? -38.120 -25.674 33.502 1.00 92.81 1050 ILE A CA 1
ATOM 8695 C C . ILE A 1 1050 ? -37.827 -24.197 33.712 1.00 92.81 1050 ILE A C 1
ATOM 8697 O O . ILE A 1 1050 ? -37.680 -23.763 34.847 1.00 92.81 1050 ILE A O 1
ATOM 8701 N N . PHE A 1 1051 ? -37.793 -23.431 32.624 1.00 93.94 1051 PHE A N 1
ATOM 8702 C CA . PHE A 1 1051 ? -37.707 -21.972 32.649 1.00 93.94 1051 PHE A CA 1
ATOM 8703 C C . PHE A 1 1051 ? -39.026 -21.374 32.168 1.00 93.94 1051 PHE A C 1
ATOM 8705 O O . PHE A 1 1051 ? -39.489 -21.697 31.070 1.00 93.94 1051 PHE A O 1
ATOM 8712 N N . VAL A 1 1052 ? -39.629 -20.499 32.968 1.00 94.00 1052 VAL A N 1
ATOM 8713 C CA . VAL A 1 1052 ? -40.841 -19.758 32.623 1.00 94.00 1052 VAL A CA 1
ATOM 8714 C C . VAL A 1 1052 ? -40.549 -18.268 32.706 1.00 94.00 1052 VAL A C 1
ATOM 8716 O O . VAL A 1 1052 ? -40.113 -17.757 33.736 1.00 94.00 1052 VAL A O 1
ATOM 8719 N N . CYS A 1 1053 ? -40.836 -17.565 31.616 1.00 94.38 1053 CYS A N 1
ATOM 8720 C CA . CYS A 1 1053 ? -40.812 -16.113 31.567 1.00 94.38 1053 CYS A CA 1
ATOM 8721 C C . CYS A 1 1053 ? -42.193 -15.613 31.149 1.00 94.38 1053 CYS A C 1
ATOM 8723 O O . CYS A 1 1053 ? -42.767 -16.095 30.165 1.00 94.38 1053 CYS A O 1
ATOM 8725 N N . ILE A 1 1054 ? -42.744 -14.680 31.923 1.00 92.94 1054 ILE A N 1
ATOM 8726 C CA . ILE A 1 1054 ? -44.033 -14.049 31.643 1.00 92.94 1054 ILE A CA 1
ATOM 8727 C C . ILE A 1 1054 ? -43.833 -12.539 31.624 1.00 92.94 1054 ILE A C 1
ATOM 8729 O O . ILE A 1 1054 ? -43.274 -11.984 32.568 1.00 92.94 1054 ILE A O 1
ATOM 8733 N N . ASN A 1 1055 ? -44.315 -11.877 30.577 1.00 91.25 1055 ASN A N 1
ATOM 8734 C CA . ASN A 1 1055 ? -44.300 -10.422 30.464 1.00 91.25 1055 ASN A CA 1
ATOM 8735 C C . ASN A 1 1055 ? -45.693 -9.875 30.143 1.00 91.25 1055 ASN A C 1
ATOM 8737 O O . ASN A 1 1055 ? -46.496 -10.543 29.488 1.00 91.25 1055 ASN A O 1
ATOM 8741 N N . GLU A 1 1056 ? -45.965 -8.645 30.570 1.00 88.50 1056 GLU A N 1
ATOM 8742 C CA . GLU A 1 1056 ? -47.150 -7.904 30.132 1.00 88.50 1056 GLU A CA 1
ATOM 8743 C C . GLU A 1 1056 ? -47.031 -7.536 28.641 1.00 88.50 1056 GLU A C 1
ATOM 8745 O O . GLU A 1 1056 ? -45.938 -7.314 28.107 1.00 88.50 1056 GLU A O 1
ATOM 8750 N N . VAL A 1 1057 ? -48.168 -7.485 27.952 1.00 87.31 1057 VAL A N 1
ATOM 8751 C CA . VAL A 1 1057 ? -48.283 -6.993 26.577 1.00 87.31 1057 VAL A CA 1
ATOM 8752 C C . VAL A 1 1057 ? -49.392 -5.954 26.486 1.00 87.31 1057 VAL A C 1
ATOM 8754 O O . VAL A 1 1057 ? -50.237 -5.841 27.372 1.00 87.31 1057 VAL A O 1
ATOM 8757 N N . ALA A 1 1058 ? -49.395 -5.161 25.420 1.00 84.50 1058 ALA A N 1
ATOM 8758 C CA . ALA A 1 1058 ? -50.329 -4.058 25.311 1.00 84.50 1058 ALA A CA 1
ATOM 8759 C C . ALA A 1 1058 ? -51.797 -4.508 25.258 1.00 84.50 1058 ALA A C 1
ATOM 8761 O O . ALA A 1 1058 ? -52.167 -5.437 24.539 1.00 84.50 1058 ALA A O 1
ATOM 8762 N N . ASN A 1 1059 ? -52.656 -3.775 25.971 1.00 81.19 1059 ASN A N 1
ATOM 8763 C CA . ASN A 1 1059 ? -54.089 -4.063 26.092 1.00 81.19 1059 ASN A CA 1
ATOM 8764 C C . ASN A 1 1059 ? -54.893 -3.914 24.783 1.00 81.19 1059 ASN A C 1
ATOM 8766 O O . ASN A 1 1059 ? -56.068 -4.271 24.737 1.00 81.19 1059 ASN A O 1
ATOM 8770 N N . TYR A 1 1060 ? -54.277 -3.379 23.726 1.00 80.44 1060 TYR A N 1
ATOM 8771 C CA . TYR A 1 1060 ? -54.870 -3.248 22.394 1.00 80.44 1060 TYR A CA 1
ATOM 8772 C C . TYR A 1 1060 ? -54.532 -4.420 21.460 1.00 80.44 1060 TYR A C 1
ATOM 8774 O O . TYR A 1 1060 ? -54.969 -4.426 20.308 1.00 80.44 1060 TYR A O 1
ATOM 8782 N N . PHE A 1 1061 ? -53.743 -5.398 21.909 1.00 83.88 1061 PHE A N 1
ATOM 8783 C CA . PHE A 1 1061 ? -53.464 -6.594 21.123 1.00 83.88 1061 PHE A CA 1
ATOM 8784 C C . PHE A 1 1061 ? -54.680 -7.520 21.035 1.00 83.88 1061 PHE A C 1
ATOM 8786 O O . PHE A 1 1061 ? -55.333 -7.821 22.033 1.00 83.88 1061 PHE A O 1
ATOM 8793 N N . ASP A 1 1062 ? -54.945 -8.022 19.828 1.00 85.50 1062 ASP A N 1
ATOM 8794 C CA . ASP A 1 1062 ? -55.896 -9.108 19.597 1.00 85.50 1062 ASP A CA 1
ATOM 8795 C C . ASP A 1 1062 ? -55.241 -10.440 19.994 1.00 85.50 1062 ASP A C 1
ATOM 8797 O O . ASP A 1 1062 ? -54.486 -11.054 19.231 1.00 85.50 1062 ASP A O 1
ATOM 8801 N N . ILE A 1 1063 ? -55.496 -10.847 21.238 1.00 86.88 1063 ILE A N 1
ATOM 8802 C CA . ILE A 1 1063 ? -54.924 -12.045 21.857 1.00 86.88 1063 ILE A CA 1
ATOM 8803 C C . ILE A 1 1063 ? -55.310 -13.319 21.093 1.00 86.88 1063 ILE A C 1
ATOM 8805 O O . ILE A 1 1063 ? -54.468 -14.204 20.930 1.00 86.88 1063 ILE A O 1
ATOM 8809 N N . ASP A 1 1064 ? -56.536 -13.406 20.570 1.00 83.88 1064 ASP A N 1
ATOM 8810 C CA . ASP A 1 1064 ? -57.011 -14.580 19.832 1.00 83.88 1064 ASP A CA 1
ATOM 8811 C C . ASP A 1 1064 ? -56.305 -14.705 18.476 1.00 83.88 1064 ASP A C 1
ATOM 8813 O O . ASP A 1 1064 ? -55.836 -15.789 18.105 1.00 83.88 1064 ASP A O 1
ATOM 8817 N N . ALA A 1 1065 ? -56.153 -13.593 17.750 1.00 85.38 1065 ALA A N 1
ATOM 8818 C CA . ALA A 1 1065 ? -55.406 -13.572 16.494 1.00 85.38 1065 ALA A CA 1
ATOM 8819 C C . ALA A 1 1065 ? -53.921 -13.919 16.701 1.00 85.38 1065 ALA A C 1
ATOM 8821 O O . ALA A 1 1065 ? -53.356 -14.719 15.948 1.00 85.38 1065 ALA A O 1
ATOM 8822 N N . LEU A 1 1066 ? -53.288 -13.365 17.740 1.00 85.25 1066 LEU A N 1
ATOM 8823 C CA . LEU A 1 1066 ? -51.889 -13.644 18.071 1.00 85.25 1066 LEU A CA 1
ATOM 8824 C C . LEU A 1 1066 ? -51.675 -15.094 18.520 1.00 85.25 1066 LEU A C 1
ATOM 8826 O O . LEU A 1 1066 ? -50.701 -15.722 18.099 1.00 85.25 1066 LEU A O 1
ATOM 8830 N N . ASN A 1 1067 ? -52.592 -15.664 19.307 1.00 87.69 1067 ASN A N 1
ATOM 8831 C CA . ASN A 1 1067 ? -52.536 -17.073 19.695 1.00 87.69 1067 ASN A CA 1
ATOM 8832 C C . ASN A 1 1067 ? -52.638 -18.009 18.488 1.00 87.69 1067 ASN A C 1
ATOM 8834 O O . ASN A 1 1067 ? -51.901 -18.995 18.429 1.00 87.69 1067 ASN A O 1
ATOM 8838 N N . LYS A 1 1068 ? -53.440 -17.657 17.476 1.00 85.56 1068 LYS A N 1
ATOM 8839 C CA . LYS A 1 1068 ? -53.510 -18.402 16.211 1.00 85.56 1068 LYS A CA 1
ATOM 8840 C C . LYS A 1 1068 ? -52.160 -18.425 15.479 1.00 85.56 1068 LYS A C 1
ATOM 8842 O O . LYS A 1 1068 ? -51.729 -19.477 15.014 1.00 85.56 1068 LYS A O 1
ATOM 8847 N N . ILE A 1 1069 ? -51.441 -17.297 15.458 1.00 84.94 1069 ILE A N 1
ATOM 8848 C CA . ILE A 1 1069 ? -50.073 -17.207 14.907 1.00 84.94 1069 ILE A CA 1
ATOM 8849 C C . ILE A 1 1069 ? -49.086 -18.044 15.738 1.00 84.94 1069 ILE A C 1
ATOM 8851 O O . ILE A 1 1069 ? -48.209 -18.710 15.181 1.00 84.94 1069 ILE A O 1
ATOM 8855 N N . MET A 1 1070 ? -49.203 -18.029 17.071 1.00 87.25 1070 MET A N 1
ATOM 8856 C CA . MET A 1 1070 ? -48.358 -18.853 17.945 1.00 87.25 1070 MET A CA 1
ATOM 8857 C C . MET A 1 1070 ? -48.601 -20.352 17.733 1.00 87.25 1070 MET A C 1
ATOM 8859 O O . MET A 1 1070 ? -47.665 -21.146 17.815 1.00 87.25 1070 MET A O 1
ATOM 8863 N N . GLU A 1 1071 ? -49.832 -20.752 17.426 1.00 85.25 1071 GLU A N 1
ATOM 8864 C CA . GLU A 1 1071 ? -50.185 -22.137 17.113 1.00 85.25 1071 GLU A CA 1
ATOM 8865 C C . GLU A 1 1071 ? -49.580 -22.593 15.779 1.00 85.25 1071 GLU A C 1
ATOM 8867 O O . GLU A 1 1071 ? -48.944 -23.645 15.722 1.00 85.25 1071 GLU A O 1
ATOM 8872 N N . GLU A 1 1072 ? -49.621 -21.750 14.741 1.00 83.56 1072 GLU A N 1
ATOM 8873 C CA . GLU A 1 1072 ? -48.916 -22.012 13.478 1.00 83.56 1072 GLU A CA 1
ATOM 8874 C C . GLU A 1 1072 ? -47.397 -22.166 13.668 1.00 83.56 1072 GLU A C 1
ATOM 8876 O O . GLU A 1 1072 ? -46.772 -23.034 13.052 1.00 83.56 1072 GLU A O 1
ATOM 8881 N N . LYS A 1 1073 ? -46.780 -21.339 14.525 1.00 83.38 1073 LYS A N 1
ATOM 8882 C CA . LYS A 1 1073 ? -45.349 -21.457 14.856 1.00 83.38 1073 LYS A CA 1
ATOM 8883 C C . LYS A 1 1073 ? -45.042 -22.737 15.641 1.00 83.38 1073 LYS A C 1
ATOM 8885 O O . LYS A 1 1073 ? -44.016 -23.364 15.383 1.00 83.38 1073 LYS A O 1
ATOM 8890 N N . ARG A 1 1074 ? -45.926 -23.155 16.558 1.00 84.06 1074 ARG A N 1
ATOM 8891 C CA . ARG A 1 1074 ? -45.802 -24.428 17.293 1.00 84.06 1074 ARG A CA 1
ATOM 8892 C C . ARG A 1 1074 ? -45.895 -25.638 16.369 1.00 84.06 1074 ARG A C 1
ATOM 8894 O O . ARG A 1 1074 ? -45.099 -26.558 16.517 1.00 84.06 1074 ARG A O 1
ATOM 8901 N N . GLU A 1 1075 ? -46.813 -25.634 15.406 1.00 80.94 1075 GLU A N 1
ATOM 8902 C CA . GLU A 1 1075 ? -46.918 -26.713 14.415 1.00 80.94 1075 GLU A CA 1
ATOM 8903 C C . GLU A 1 1075 ? -45.673 -26.792 13.521 1.00 80.94 1075 GLU A C 1
ATOM 8905 O O . GLU A 1 1075 ? -45.160 -27.882 13.270 1.00 80.94 1075 GLU A O 1
ATOM 8910 N N . LYS A 1 1076 ? -45.107 -25.648 13.117 1.00 78.69 1076 LYS A N 1
ATOM 8911 C CA . LYS A 1 1076 ? -43.853 -25.609 12.343 1.00 78.69 1076 LYS A CA 1
ATOM 8912 C C . LYS A 1 1076 ? -42.639 -26.120 13.123 1.00 78.69 1076 LYS A C 1
ATOM 8914 O O . LYS A 1 1076 ? -41.778 -26.758 12.530 1.00 78.69 1076 LYS A O 1
ATOM 8919 N N . LEU A 1 1077 ? -42.578 -25.905 14.440 1.00 76.00 1077 LEU A N 1
ATOM 8920 C CA . LEU A 1 1077 ? -41.514 -26.448 15.300 1.00 76.00 1077 LEU A CA 1
ATOM 8921 C C . LEU A 1 1077 ? -41.534 -27.984 15.414 1.00 76.00 1077 LEU A C 1
ATOM 8923 O O . LEU A 1 1077 ? -40.536 -28.566 15.828 1.00 76.00 1077 LEU A O 1
ATOM 8927 N N . LYS A 1 1078 ? -42.642 -28.649 15.051 1.00 71.50 1078 LYS A N 1
ATOM 8928 C CA . LYS A 1 1078 ? -42.760 -30.120 15.045 1.00 71.50 1078 LYS A CA 1
ATOM 8929 C C . LYS A 1 1078 ? -42.289 -30.770 13.735 1.00 71.50 1078 LYS A C 1
ATOM 8931 O O . LYS A 1 1078 ? -42.224 -31.995 13.668 1.00 71.50 1078 LYS A O 1
ATOM 8936 N N . GLN A 1 1079 ? -42.020 -29.988 12.687 1.00 66.38 1079 GLN A N 1
ATOM 8937 C CA . GLN A 1 1079 ? -41.632 -30.493 11.363 1.00 66.38 1079 GLN A CA 1
ATOM 8938 C C . GLN A 1 1079 ? -40.109 -30.691 11.262 1.00 66.38 1079 GLN A C 1
ATOM 8940 O O . GLN A 1 1079 ? -39.345 -30.045 11.967 1.00 66.38 1079 GLN A O 1
ATOM 8945 N N . SER A 1 1080 ? -39.644 -31.583 10.385 1.00 53.78 1080 SER A N 1
ATOM 8946 C CA . SER A 1 1080 ? -38.218 -31.933 10.244 1.00 53.78 1080 SER A CA 1
ATOM 8947 C C . SER A 1 1080 ? -37.334 -30.832 9.626 1.00 53.78 1080 SER A C 1
ATOM 8949 O O . SER A 1 1080 ? -36.120 -30.879 9.802 1.00 53.78 1080 SER A O 1
ATOM 8951 N N . ASP A 1 1081 ? -37.919 -29.809 8.991 1.00 57.81 1081 ASP A N 1
ATOM 8952 C CA . ASP A 1 1081 ? -37.200 -28.732 8.276 1.00 57.81 1081 ASP A CA 1
ATOM 8953 C C . ASP A 1 1081 ? -37.001 -27.446 9.113 1.00 57.81 1081 ASP A C 1
ATOM 8955 O O . ASP A 1 1081 ? -36.884 -26.339 8.584 1.00 57.81 1081 ASP A O 1
ATOM 8959 N N . VAL A 1 1082 ? -36.943 -27.557 10.447 1.00 61.12 1082 VAL A N 1
ATOM 8960 C CA . VAL A 1 1082 ? -36.754 -26.409 11.368 1.00 61.12 1082 VAL A CA 1
ATOM 8961 C C . VAL A 1 1082 ? -35.473 -25.610 11.073 1.00 61.12 1082 VAL A C 1
ATOM 8963 O O . VAL A 1 1082 ? -35.438 -24.396 11.283 1.00 61.12 1082 VAL A O 1
ATOM 8966 N N . LEU A 1 1083 ? -34.439 -26.261 10.533 1.00 57.25 1083 LEU A N 1
ATOM 8967 C CA . LEU A 1 1083 ? -33.150 -25.648 10.200 1.00 57.25 1083 LEU A CA 1
ATOM 8968 C C . LEU A 1 1083 ? -33.221 -24.641 9.038 1.00 57.25 1083 LEU A C 1
ATOM 8970 O O . LEU A 1 1083 ? -32.517 -23.633 9.077 1.00 57.25 1083 LEU A O 1
ATOM 8974 N N . GLU A 1 1084 ? -34.099 -24.846 8.049 1.00 56.09 1084 GLU A N 1
ATOM 8975 C CA . GLU A 1 1084 ? -34.257 -23.922 6.911 1.00 56.09 1084 GLU A CA 1
ATOM 8976 C C . GLU A 1 1084 ? -34.920 -22.592 7.312 1.00 56.09 1084 GLU A C 1
ATOM 8978 O O . GLU A 1 1084 ? -34.786 -21.584 6.621 1.00 56.09 1084 GLU A O 1
ATOM 8983 N N . MET A 1 1085 ? -35.627 -22.556 8.447 1.00 55.75 1085 MET A N 1
ATOM 8984 C CA . MET A 1 1085 ? -36.315 -21.358 8.949 1.00 55.75 1085 MET A CA 1
ATOM 8985 C C . MET A 1 1085 ? -35.404 -20.450 9.794 1.00 55.75 1085 MET A C 1
ATOM 8987 O O . MET A 1 1085 ? -35.776 -19.310 10.079 1.00 55.75 1085 MET A O 1
ATOM 8991 N N . VAL A 1 1086 ? -34.211 -20.923 10.180 1.00 56.59 1086 VAL A N 1
ATOM 8992 C CA . VAL A 1 1086 ? -33.227 -20.149 10.963 1.00 56.59 1086 VAL A CA 1
ATOM 8993 C C . VAL A 1 1086 ? -32.588 -19.034 10.121 1.00 56.59 1086 VAL A C 1
ATOM 8995 O O . VAL A 1 1086 ? -32.211 -17.998 10.667 1.00 56.59 1086 VAL A O 1
ATOM 8998 N N . SER A 1 1087 ? -32.511 -19.214 8.798 1.00 35.81 1087 SER A N 1
ATOM 8999 C CA . SER A 1 1087 ? -31.875 -18.288 7.848 1.00 35.81 1087 SER A CA 1
ATOM 9000 C C . SER A 1 1087 ? -32.782 -17.157 7.341 1.00 35.81 1087 SER A C 1
ATOM 9002 O O . SER A 1 1087 ? -32.311 -16.291 6.607 1.00 35.81 1087 SER A O 1
ATOM 9004 N N . LYS A 1 1088 ? -34.068 -17.122 7.723 1.00 47.62 1088 LYS A N 1
ATOM 9005 C CA . LYS A 1 1088 ? -34.986 -16.027 7.360 1.00 47.62 1088 LYS A CA 1
ATOM 9006 C C . LYS A 1 1088 ? -34.842 -14.826 8.304 1.00 47.62 1088 LYS A C 1
ATOM 9008 O O . LYS A 1 1088 ? -34.890 -14.976 9.529 1.00 47.62 1088 LYS A O 1
ATOM 9013 N N . GLU A 1 1089 ? -34.717 -13.630 7.726 1.00 36.22 1089 GLU A N 1
ATOM 9014 C CA . GLU A 1 1089 ? -34.776 -12.359 8.456 1.00 36.22 1089 GLU A CA 1
ATOM 9015 C C . GLU A 1 1089 ? -36.193 -12.097 8.988 1.00 36.22 1089 GLU A C 1
ATOM 9017 O O . GLU A 1 1089 ? -37.172 -12.131 8.244 1.00 36.22 1089 GLU A O 1
ATOM 9022 N N . GLY A 1 1090 ? -36.293 -11.827 10.293 1.00 49.59 1090 GLY A N 1
ATOM 9023 C CA . GLY A 1 1090 ? -37.555 -11.552 10.984 1.00 49.59 1090 GLY A CA 1
ATOM 9024 C C . GLY A 1 1090 ? -38.330 -12.807 11.416 1.00 49.59 1090 GLY A C 1
ATOM 9025 O O . GLY A 1 1090 ? -38.493 -13.773 10.677 1.00 49.59 1090 GLY A O 1
ATOM 9026 N N . GLY A 1 1091 ? -38.837 -12.805 12.656 1.00 63.66 1091 GLY A N 1
ATOM 9027 C CA . GLY A 1 1091 ? -39.737 -13.850 13.168 1.00 63.66 1091 GLY A CA 1
ATOM 9028 C C . GLY A 1 1091 ? -39.098 -15.207 13.504 1.00 63.66 1091 GLY A C 1
ATOM 9029 O O . GLY A 1 1091 ? -39.842 -16.148 13.796 1.00 63.66 1091 GLY A O 1
ATOM 9030 N N . SER A 1 1092 ? -37.761 -15.313 13.503 1.00 74.12 1092 SER A N 1
ATOM 9031 C CA . SER A 1 1092 ? -37.019 -16.573 13.674 1.00 74.12 1092 SER A CA 1
ATOM 9032 C C . SER A 1 1092 ? -36.574 -16.910 15.111 1.00 74.12 1092 SER A C 1
ATOM 9034 O O . SER A 1 1092 ? -35.996 -17.973 15.336 1.00 74.12 1092 SER A O 1
ATOM 9036 N N . GLY A 1 1093 ? -36.874 -16.056 16.100 1.00 77.31 1093 GLY A N 1
ATOM 9037 C CA . GLY A 1 1093 ? -36.384 -16.183 17.485 1.00 77.31 1093 GLY A CA 1
ATOM 9038 C C . GLY A 1 1093 ? -36.637 -17.550 18.140 1.00 77.31 1093 GLY A C 1
ATOM 9039 O O . GLY A 1 1093 ? -35.708 -18.162 18.658 1.00 77.31 1093 GLY A O 1
ATOM 9040 N N . PHE A 1 1094 ? -37.858 -18.088 18.045 1.00 85.31 1094 PHE A N 1
ATOM 9041 C CA . PHE A 1 1094 ? -38.185 -19.402 18.623 1.00 85.31 1094 PHE A CA 1
ATOM 9042 C C . PHE A 1 1094 ? -37.409 -20.560 17.972 1.00 85.31 1094 PHE A C 1
ATOM 9044 O O . PHE A 1 1094 ? -36.982 -21.480 18.667 1.00 85.31 1094 PHE A O 1
ATOM 9051 N N . TYR A 1 1095 ? -37.169 -20.505 16.656 1.00 81.81 1095 TYR A N 1
ATOM 9052 C CA . TYR A 1 1095 ? -36.388 -21.530 15.952 1.00 81.81 1095 TYR A CA 1
ATOM 9053 C C . TYR A 1 1095 ? -34.902 -21.467 16.331 1.00 81.81 1095 TYR A C 1
ATOM 9055 O O . TYR A 1 1095 ? -34.256 -22.506 16.430 1.00 81.81 1095 TYR A O 1
ATOM 9063 N N . LYS A 1 1096 ? -34.367 -20.268 16.611 1.00 77.69 1096 LYS A N 1
ATOM 9064 C CA . LYS A 1 1096 ? -33.002 -20.100 17.137 1.00 77.69 1096 LYS A CA 1
ATOM 9065 C C . LYS A 1 1096 ? -32.857 -20.711 18.529 1.00 77.69 1096 LYS A C 1
ATOM 9067 O O . LYS A 1 1096 ? -31.933 -21.488 18.733 1.00 77.69 1096 LYS A O 1
ATOM 9072 N N . ILE A 1 1097 ? -33.798 -20.441 19.442 1.00 85.81 1097 ILE A N 1
ATOM 9073 C CA . ILE A 1 1097 ? -33.817 -21.072 20.775 1.00 85.81 1097 ILE A CA 1
ATOM 9074 C C . ILE A 1 1097 ? -33.864 -22.602 20.637 1.00 85.81 1097 ILE A C 1
ATOM 9076 O O . ILE A 1 1097 ? -33.091 -23.304 21.286 1.00 85.81 1097 ILE A O 1
ATOM 9080 N N . TYR A 1 1098 ? -34.720 -23.127 19.752 1.00 84.06 1098 TYR A N 1
ATOM 9081 C CA . TYR A 1 1098 ? -34.789 -24.566 19.489 1.00 84.06 1098 TYR A CA 1
ATOM 9082 C C . TYR A 1 1098 ? -33.456 -25.127 18.977 1.00 84.06 1098 TYR A C 1
ATOM 9084 O O . TYR A 1 1098 ? -32.988 -26.136 19.500 1.00 84.06 1098 TYR A O 1
ATOM 9092 N N . LYS A 1 1099 ? -32.823 -24.480 17.989 1.00 80.94 1099 LYS A N 1
ATOM 9093 C CA . LYS A 1 1099 ? -31.526 -24.892 17.429 1.00 80.94 1099 LYS A CA 1
ATOM 9094 C C . LYS A 1 1099 ? -30.427 -24.898 18.497 1.00 80.94 1099 LYS A C 1
ATOM 9096 O O . LYS A 1 1099 ? -29.713 -25.889 18.607 1.00 80.94 1099 LYS A O 1
ATOM 9101 N N . ILE A 1 1100 ? -30.336 -23.843 19.310 1.00 76.25 1100 ILE A N 1
ATOM 9102 C CA . ILE A 1 1100 ? -29.338 -23.759 20.385 1.00 76.25 1100 ILE A CA 1
ATOM 9103 C C . ILE A 1 1100 ? -29.528 -24.923 21.359 1.00 76.25 1100 ILE A C 1
ATOM 9105 O O . ILE A 1 1100 ? -28.578 -25.635 21.656 1.00 76.25 1100 ILE A O 1
ATOM 9109 N N . ILE A 1 1101 ? -30.754 -25.187 21.817 1.00 82.31 1101 ILE A N 1
ATOM 9110 C CA . ILE A 1 1101 ? -30.979 -26.235 22.821 1.00 82.31 1101 ILE A CA 1
ATOM 9111 C C . ILE A 1 1101 ? -30.817 -27.646 22.229 1.00 82.31 1101 ILE A C 1
ATOM 9113 O O . ILE A 1 1101 ? -30.161 -28.490 22.834 1.00 82.31 1101 ILE A O 1
ATOM 9117 N N . SER A 1 1102 ? -31.378 -27.909 21.047 1.00 79.69 1102 SER A N 1
ATOM 9118 C CA . SER A 1 1102 ? -31.401 -29.254 20.449 1.00 79.69 1102 SER A CA 1
ATOM 9119 C C . SER A 1 1102 ? -30.112 -29.659 19.737 1.00 79.69 1102 SER A C 1
ATOM 9121 O O . SER A 1 1102 ? -29.754 -30.835 19.762 1.00 79.69 1102 SER A O 1
ATOM 9123 N N . ILE A 1 1103 ? -29.408 -28.709 19.118 1.00 74.75 1103 ILE A N 1
ATOM 9124 C CA . ILE A 1 1103 ? -28.215 -28.974 18.304 1.00 74.75 1103 ILE A CA 1
ATOM 9125 C C . ILE A 1 1103 ? -26.964 -28.555 19.061 1.00 74.75 1103 ILE A C 1
ATOM 9127 O O . ILE A 1 1103 ? -26.074 -29.382 19.260 1.00 74.75 1103 ILE A O 1
ATOM 9131 N N . ASP A 1 1104 ? -26.916 -27.299 19.510 1.00 70.62 1104 ASP A N 1
ATOM 9132 C CA . ASP A 1 1104 ? -25.699 -26.733 20.095 1.00 70.62 1104 ASP A CA 1
ATOM 9133 C C . ASP A 1 1104 ? -25.475 -27.302 21.520 1.00 70.62 1104 ASP A C 1
ATOM 9135 O O . ASP A 1 1104 ? -24.376 -27.747 21.846 1.00 70.62 1104 ASP A O 1
ATOM 9139 N N . LEU A 1 1105 ? -26.536 -27.408 22.335 1.00 76.38 1105 LEU A N 1
ATOM 9140 C CA . LEU A 1 1105 ? -26.515 -27.999 23.684 1.00 76.38 1105 LEU A CA 1
ATOM 9141 C C . LEU A 1 1105 ? -26.877 -29.496 23.718 1.00 76.38 1105 LEU A C 1
ATOM 9143 O O . LEU A 1 1105 ? -26.765 -30.121 24.771 1.00 76.38 1105 LEU A O 1
ATOM 9147 N N . LYS A 1 1106 ? -27.310 -30.081 22.591 1.00 80.19 1106 LYS A N 1
ATOM 9148 C CA . LYS A 1 1106 ? -27.701 -31.503 22.452 1.00 80.19 1106 LYS A CA 1
ATOM 9149 C C . LYS A 1 1106 ? -28.761 -31.982 23.460 1.00 80.19 1106 LYS A C 1
ATOM 9151 O O . LYS A 1 1106 ? -28.791 -33.153 23.835 1.00 80.19 1106 LYS A O 1
ATOM 9156 N N . CYS A 1 1107 ? -29.647 -31.089 23.892 1.00 83.81 1107 CYS A N 1
ATOM 9157 C CA . CYS A 1 1107 ? -30.709 -31.375 24.852 1.00 83.81 1107 CYS A CA 1
ATOM 9158 C C . CYS A 1 1107 ? -32.063 -31.542 24.153 1.00 83.81 1107 CYS A C 1
ATOM 9160 O O . CYS A 1 1107 ? -32.401 -30.808 23.225 1.00 83.81 1107 CYS A O 1
ATOM 9162 N N . HIS A 1 1108 ? -32.908 -32.450 24.643 1.00 85.25 1108 HIS A N 1
ATOM 9163 C CA . HIS A 1 1108 ? -34.305 -32.473 24.207 1.00 85.25 1108 HIS A CA 1
ATOM 9164 C C . HIS A 1 1108 ? -35.054 -31.267 24.794 1.00 85.25 1108 HIS A C 1
ATOM 9166 O O . HIS A 1 1108 ? -34.970 -31.015 25.996 1.00 85.25 1108 HIS A O 1
ATOM 9172 N N . ILE A 1 1109 ? -35.819 -30.555 23.962 1.00 88.50 1109 ILE A N 1
ATOM 9173 C CA . ILE A 1 1109 ? -36.612 -29.389 24.365 1.00 88.50 1109 ILE A CA 1
ATOM 9174 C C . ILE A 1 1109 ? -38.086 -29.577 24.024 1.00 88.50 1109 ILE A C 1
ATOM 9176 O O . ILE A 1 1109 ? -38.446 -29.937 22.903 1.00 88.50 1109 ILE A O 1
ATOM 9180 N N . LYS A 1 1110 ? -38.954 -29.253 24.981 1.00 88.44 1110 LYS A N 1
ATOM 9181 C CA . LYS A 1 1110 ? -40.356 -28.936 24.724 1.00 88.44 1110 LYS A CA 1
ATOM 9182 C C . LYS A 1 1110 ? -40.569 -27.453 25.014 1.00 88.44 1110 LYS A C 1
ATOM 9184 O O . LYS A 1 1110 ? -40.295 -26.986 26.115 1.00 88.44 1110 LYS A O 1
ATOM 9189 N N . MET A 1 1111 ? -41.034 -26.719 24.011 1.00 89.31 1111 MET A N 1
ATOM 9190 C CA . MET A 1 1111 ? -41.260 -25.280 24.097 1.00 89.31 1111 MET A CA 1
ATOM 9191 C C . MET A 1 1111 ? -42.758 -24.991 24.013 1.00 89.31 1111 MET A C 1
ATOM 9193 O O . MET A 1 1111 ? -43.422 -25.398 23.060 1.00 89.31 1111 MET A O 1
ATOM 9197 N N . GLU A 1 1112 ? -43.285 -24.278 24.999 1.00 90.06 1112 GLU A N 1
ATOM 9198 C CA . GLU A 1 1112 ? -44.659 -23.785 25.021 1.00 90.06 1112 GLU A CA 1
ATOM 9199 C C . GLU A 1 1112 ? -44.621 -22.258 25.063 1.00 90.06 1112 GLU A C 1
ATOM 9201 O O . GLU A 1 1112 ? -43.908 -21.673 25.869 1.00 90.06 1112 GLU A O 1
ATOM 9206 N N . PHE A 1 1113 ? -45.360 -21.598 24.177 1.00 90.81 1113 PHE A N 1
ATOM 9207 C CA . PHE A 1 1113 ? -45.498 -20.145 24.196 1.00 90.81 1113 PHE A CA 1
ATOM 9208 C C . PHE A 1 1113 ? -46.906 -19.745 23.779 1.00 90.81 1113 PHE A C 1
ATOM 9210 O O . PHE A 1 1113 ? -47.454 -20.298 22.822 1.00 90.81 1113 PHE A O 1
ATOM 9217 N N . THR A 1 1114 ? -47.515 -18.825 24.520 1.00 91.00 1114 THR A N 1
ATOM 9218 C CA . THR A 1 1114 ? -48.907 -18.420 24.312 1.00 91.00 1114 THR A CA 1
ATOM 9219 C C . THR A 1 1114 ? -49.181 -17.066 24.955 1.00 91.00 1114 THR A C 1
ATOM 9221 O O . THR A 1 1114 ? -48.551 -16.697 25.946 1.00 91.00 1114 THR A O 1
ATOM 9224 N N . TYR A 1 1115 ? -50.161 -16.348 24.423 1.00 88.69 1115 TYR A N 1
ATOM 9225 C CA . TYR A 1 1115 ? -50.770 -15.213 25.100 1.00 88.69 1115 TYR A CA 1
ATOM 9226 C C . TYR A 1 1115 ? -51.874 -15.709 26.044 1.00 88.69 1115 TYR A C 1
ATOM 9228 O O . TYR A 1 1115 ? -52.706 -16.537 25.663 1.00 88.69 1115 TYR A O 1
ATOM 9236 N N . LEU A 1 1116 ? -51.856 -15.220 27.278 1.00 87.44 1116 LEU A N 1
ATOM 9237 C CA . LEU A 1 1116 ? -52.832 -15.479 28.332 1.00 87.44 1116 LEU A CA 1
ATOM 9238 C C . LEU A 1 1116 ? -53.991 -14.473 28.237 1.00 87.44 1116 LEU A C 1
ATOM 9240 O O . LEU A 1 1116 ? -53.841 -13.394 27.663 1.00 87.44 1116 LEU A O 1
ATOM 9244 N N . THR A 1 1117 ? -55.140 -14.808 28.832 1.00 72.31 1117 THR A N 1
ATOM 9245 C CA . THR A 1 1117 ? -56.380 -14.004 28.773 1.00 72.31 1117 THR A CA 1
ATOM 9246 C C . THR A 1 1117 ? -56.260 -12.609 29.389 1.00 72.31 1117 THR A C 1
ATOM 9248 O O . THR A 1 1117 ? -57.070 -11.741 29.083 1.00 72.31 1117 THR A O 1
ATOM 9251 N N . ASP A 1 1118 ? -55.226 -12.374 30.197 1.00 78.50 1118 ASP A N 1
ATOM 9252 C CA . ASP A 1 1118 ? -55.045 -11.152 30.981 1.00 78.50 1118 ASP A CA 1
ATOM 9253 C C . ASP A 1 1118 ? -53.947 -10.244 30.387 1.00 78.50 1118 ASP A C 1
ATOM 9255 O O . ASP A 1 1118 ? -53.225 -9.588 31.129 1.00 78.50 1118 ASP A O 1
ATOM 9259 N N . PHE A 1 1119 ? -53.766 -10.234 29.058 1.00 86.44 1119 PHE A N 1
ATOM 9260 C CA . PHE A 1 1119 ? -52.722 -9.458 28.355 1.00 86.44 1119 PHE A CA 1
ATOM 9261 C C . PHE A 1 1119 ? -51.294 -9.748 28.834 1.00 86.44 1119 PHE A C 1
ATOM 9263 O O . PHE A 1 1119 ? -50.454 -8.859 28.954 1.00 86.44 1119 PHE A O 1
ATOM 9270 N N . HIS A 1 1120 ? -51.007 -11.022 29.078 1.00 89.31 1120 HIS A N 1
ATOM 9271 C CA . HIS A 1 1120 ? -49.659 -11.494 29.373 1.00 89.31 1120 HIS A CA 1
ATOM 9272 C C . HIS A 1 1120 ? -49.205 -12.456 28.282 1.00 89.31 1120 HIS A C 1
ATOM 9274 O O . HIS A 1 1120 ? -49.997 -13.252 27.783 1.00 89.31 1120 HIS A O 1
ATOM 9280 N N . PHE A 1 1121 ? -47.929 -12.424 27.927 1.00 91.69 1121 PHE A N 1
ATOM 9281 C CA . PHE A 1 1121 ? -47.306 -13.456 27.112 1.00 91.69 1121 PHE A CA 1
ATOM 9282 C C . PHE A 1 1121 ? -46.474 -14.363 28.012 1.00 91.69 1121 PHE A C 1
ATOM 9284 O O . PHE A 1 1121 ? -45.745 -13.882 28.874 1.00 91.69 1121 PHE A O 1
ATOM 9291 N N . SER A 1 1122 ? -46.602 -15.674 27.827 1.00 93.12 1122 SER A N 1
ATOM 9292 C CA . SER A 1 1122 ? -45.847 -16.678 28.570 1.00 93.12 1122 SER A CA 1
ATOM 9293 C C . SER A 1 1122 ? -45.029 -17.520 27.606 1.00 93.12 1122 SER A C 1
ATOM 9295 O O . SER A 1 1122 ? -45.563 -18.030 26.619 1.00 93.12 1122 SER A O 1
ATOM 9297 N N . ILE A 1 1123 ? -43.746 -17.695 27.920 1.00 94.31 1123 ILE A N 1
ATOM 9298 C CA . ILE A 1 1123 ? -42.878 -18.710 27.330 1.00 94.31 1123 ILE A CA 1
ATOM 9299 C C . ILE A 1 1123 ? -42.407 -19.666 28.427 1.00 94.31 1123 ILE A C 1
ATOM 9301 O O . ILE A 1 1123 ? -41.892 -19.244 29.460 1.00 94.31 1123 ILE A O 1
ATOM 9305 N N . LYS A 1 1124 ? -42.584 -20.964 28.188 1.00 94.44 1124 LYS A N 1
ATOM 9306 C CA . LYS A 1 1124 ? -42.136 -22.065 29.036 1.00 94.44 1124 LYS A CA 1
ATOM 9307 C C . LYS A 1 1124 ? -41.214 -22.975 28.230 1.00 94.44 1124 LYS A C 1
ATOM 9309 O O . LYS A 1 1124 ? -41.628 -23.588 27.243 1.00 94.44 1124 LYS A O 1
ATOM 9314 N N . LEU A 1 1125 ? -39.961 -23.063 28.658 1.00 93.69 1125 LEU A N 1
ATOM 9315 C CA . LEU A 1 1125 ? -38.963 -23.986 28.129 1.00 93.69 1125 LEU A CA 1
ATOM 9316 C C . LEU A 1 1125 ? -38.836 -25.165 29.091 1.00 93.69 1125 LEU A C 1
ATOM 9318 O O . LEU A 1 1125 ? -38.549 -24.965 30.266 1.00 93.69 1125 LEU A O 1
ATOM 9322 N N . VAL A 1 1126 ? -39.040 -26.384 28.599 1.00 92.56 1126 VAL A N 1
ATOM 9323 C CA . VAL A 1 1126 ? -38.788 -27.625 29.341 1.00 92.56 1126 VAL A CA 1
ATOM 9324 C C . VAL A 1 1126 ? -37.621 -28.325 28.659 1.00 92.56 1126 VAL A C 1
ATOM 9326 O O . VAL A 1 1126 ? -37.768 -28.834 27.545 1.00 92.56 1126 VAL A O 1
ATOM 9329 N N . ILE A 1 1127 ? -36.457 -28.298 29.299 1.00 91.81 1127 ILE A N 1
ATOM 9330 C CA . ILE A 1 1127 ? -35.198 -28.783 28.734 1.00 91.81 1127 ILE A CA 1
ATOM 9331 C C . ILE A 1 1127 ? -34.741 -30.004 29.524 1.00 91.81 1127 ILE A C 1
ATOM 9333 O O . ILE A 1 1127 ? -34.656 -29.944 30.747 1.00 91.81 1127 ILE A O 1
ATOM 9337 N N . SER A 1 1128 ? -34.419 -31.103 28.843 1.00 88.56 1128 SER A N 1
ATOM 9338 C CA . SER A 1 1128 ? -33.859 -32.280 29.514 1.00 88.56 1128 SER A CA 1
ATOM 9339 C C . SER A 1 1128 ? -32.551 -31.915 30.215 1.00 88.56 1128 SER A C 1
ATOM 9341 O O . SER A 1 1128 ? -31.628 -31.386 29.596 1.00 88.56 1128 SER A O 1
ATOM 9343 N N . SER A 1 1129 ? -32.474 -32.187 31.515 1.00 81.50 1129 SER A N 1
ATOM 9344 C CA . SER A 1 1129 ? -31.420 -31.660 32.377 1.00 81.50 1129 SER A CA 1
ATOM 9345 C C . SER A 1 1129 ? -30.147 -32.517 32.402 1.00 81.50 1129 SER A C 1
ATOM 9347 O O . SER A 1 1129 ? -29.123 -32.053 32.894 1.00 81.50 1129 SER A O 1
ATOM 9349 N N . LYS A 1 1130 ? -30.159 -33.722 31.805 1.00 78.06 1130 LYS A N 1
ATOM 9350 C CA . LYS A 1 1130 ? -29.025 -34.676 31.790 1.00 78.06 1130 LYS A CA 1
ATOM 9351 C C . LYS A 1 1130 ? -27.718 -34.104 31.232 1.00 78.06 1130 LYS A C 1
ATOM 9353 O O . LYS A 1 1130 ? -26.644 -34.401 31.747 1.00 78.06 1130 LYS A O 1
ATOM 9358 N N . GLU A 1 1131 ? -27.805 -33.294 30.182 1.00 73.38 1131 GLU A N 1
ATOM 9359 C CA . GLU A 1 1131 ? -26.639 -32.674 29.534 1.00 73.38 1131 GLU A CA 1
ATOM 9360 C C . GLU A 1 1131 ? -26.301 -31.284 30.108 1.00 73.38 1131 GLU A C 1
ATOM 9362 O O . GLU A 1 1131 ? -25.209 -30.770 29.850 1.00 73.38 1131 GLU A O 1
ATOM 9367 N N . LEU A 1 1132 ? -27.213 -30.700 30.901 1.00 76.56 1132 LEU A N 1
ATOM 9368 C CA . LEU A 1 1132 ? -27.113 -29.350 31.469 1.00 76.56 1132 LEU A CA 1
ATOM 9369 C C . LEU A 1 1132 ? -26.579 -29.338 32.904 1.00 76.56 1132 LEU A C 1
ATOM 9371 O O . LEU A 1 1132 ? -25.741 -28.503 33.243 1.00 76.56 1132 LEU A O 1
ATOM 9375 N N . LEU A 1 1133 ? -27.085 -30.243 33.742 1.00 73.38 1133 LEU A N 1
ATOM 9376 C CA . LEU A 1 1133 ? -26.739 -30.329 35.155 1.00 73.38 1133 LEU A CA 1
ATOM 9377 C C . LEU A 1 1133 ? -25.389 -31.006 35.356 1.00 73.38 1133 LEU A C 1
ATOM 9379 O O . LEU A 1 1133 ? -24.949 -31.828 34.541 1.00 73.38 1133 LEU A O 1
ATOM 9383 N N . LYS A 1 1134 ? -24.769 -30.637 36.472 1.00 57.56 1134 LYS A N 1
ATOM 9384 C CA . LYS A 1 1134 ? -23.599 -31.290 37.045 1.00 57.56 1134 LYS A CA 1
ATOM 9385 C C . LYS A 1 1134 ? -23.827 -32.780 37.284 1.00 57.56 1134 LYS A C 1
ATOM 9387 O O . LYS A 1 1134 ? -24.848 -33.123 37.922 1.00 57.56 1134 LYS A O 1
#

Mean predicted aligned error: 16.01 Å

Solvent-accessible surface area (backbone atoms only — not comparable to full-atom values): 62110 Å² total; per-residue (Å²): 133,85,78,52,72,69,53,56,52,48,49,25,70,71,33,99,37,66,52,53,12,52,44,53,49,60,60,74,50,56,76,96,48,44,69,61,53,48,54,60,46,56,69,37,72,88,44,30,56,69,68,48,39,44,43,53,18,80,49,70,57,52,47,67,77,82,75,100,64,77,50,55,96,48,56,70,56,49,52,46,51,50,34,48,58,50,44,75,45,40,68,60,52,41,49,48,54,50,52,48,54,54,29,52,43,28,45,37,58,54,38,56,69,64,24,50,54,45,51,50,53,47,35,74,73,48,20,55,35,68,61,56,53,37,50,50,45,35,50,34,38,74,74,72,25,68,67,59,28,48,56,58,48,45,66,48,54,69,35,83,72,34,31,62,63,59,28,50,52,48,54,53,51,49,56,54,43,39,90,87,49,51,58,73,55,52,45,50,52,52,50,53,50,49,52,60,59,66,71,45,98,63,93,51,67,62,60,58,39,52,50,58,75,70,53,74,81,63,89,75,93,69,68,59,40,44,44,56,52,57,36,48,41,38,21,53,66,44,37,53,50,48,52,51,49,52,56,46,51,29,50,64,71,72,65,64,82,72,55,72,68,57,46,51,51,35,45,69,37,49,71,83,51,84,44,67,42,59,50,32,36,45,33,75,73,75,50,76,82,51,70,65,67,50,62,78,35,43,73,60,51,50,39,47,25,32,46,53,53,61,39,31,68,60,20,37,55,51,42,52,59,46,40,74,77,44,59,72,53,57,78,48,52,59,62,32,38,52,22,28,58,73,70,73,48,79,73,90,60,68,96,20,53,47,29,51,54,49,50,29,52,40,33,34,56,68,61,40,95,57,21,65,58,28,46,50,51,49,45,37,57,19,57,37,40,61,80,40,69,56,26,44,32,45,36,10,51,48,45,38,65,57,23,51,77,38,50,66,89,54,42,49,44,35,48,46,22,47,44,41,35,90,69,69,56,51,75,56,37,42,71,80,32,62,93,45,36,65,60,53,45,51,43,48,41,71,74,48,75,84,44,64,41,57,52,50,36,44,24,53,77,67,58,34,62,69,59,47,67,72,47,91,49,42,63,63,60,42,39,44,52,49,15,53,37,27,44,78,68,70,38,32,74,61,12,40,57,28,43,55,57,33,70,72,45,95,80,54,88,42,57,56,57,49,51,39,51,42,34,52,33,28,48,79,67,69,38,33,69,60,26,50,52,52,49,52,54,44,34,78,78,36,64,65,46,60,46,36,40,43,59,68,60,52,55,67,67,48,48,63,92,76,50,69,48,71,43,70,58,58,34,49,51,38,50,49,39,43,75,75,74,43,65,91,46,52,66,59,25,48,51,36,49,51,44,30,35,51,62,70,76,36,86,50,81,74,69,61,69,67,89,82,49,63,68,71,61,52,50,46,41,53,68,73,54,56,32,60,78,51,48,62,74,38,91,83,42,94,43,73,67,50,32,52,53,49,42,43,51,41,34,46,53,42,43,74,75,40,68,95,50,31,67,62,33,54,50,52,44,42,53,55,46,50,57,52,49,51,56,52,55,51,73,75,71,62,67,49,60,70,59,62,41,65,65,57,43,51,61,69,40,49,79,66,49,51,60,48,49,55,54,34,62,73,47,78,78,82,66,71,84,69,65,65,53,52,42,63,82,48,103,86,43,69,42,70,40,88,38,60,64,41,55,55,42,49,56,51,51,53,50,53,52,48,46,41,50,41,66,26,68,88,33,4,34,49,33,37,41,41,63,65,35,62,52,62,43,52,58,45,61,62,49,48,59,46,41,75,72,62,57,42,62,58,66,38,91,84,77,76,41,63,50,82,61,59,66,61,40,61,75,53,66,61,79,53,67,71,60,47,48,53,52,44,50,39,36,46,54,39,35,51,52,50,52,51,53,52,46,45,46,47,75,44,30,68,32,77,24,60,76,71,83,85,49,81,65,21,49,39,62,60,62,78,47,74,68,54,53,52,55,57,50,73,77,59,58,89,80,63,47,74,68,58,55,51,50,57,52,52,52,51,52,49,54,43,47,53,53,26,30,50,53,50,36,50,40,45,68,55,50,53,46,47,55,54,49,50,49,52,51,49,41,51,53,59,52,55,77,39,53,93,80,40,76,49,66,70,59,54,51,50,51,57,49,47,56,55,52,50,54,53,51,50,55,54,54,36,42,26,50,40,84,76,67,87,85,37,51,70,70,38,48,59,66,53,33,44,51,49,9,41,51,40,29,44,68,72,63,54,52,96,54,46,73,42,80,82,40,80,50,66,68,96,43,56,30,39,19,83,48,46,67,57,44,22,52,42,29,22,52,53,38,38,46,49,74,73,65,23,76,61,91,56,57,44,47,32,36,41,39,38,50,79,56,96,65,27,38,36,40,36,44,35,34,60,35,34,88,84,61,61,53,69,63,50,37,53,54,40,49,56,53,52,58,50,70,74,44,94,65,47,72,74,50,54,78,45,87,75,94,28,61,70,51,46,44,48,44,40,39,47,63,76,56,65,26,60,72,50,79,48,63,46,59,49,98,82,41,28,40,38,41,37,41,39,32,42,27,81,76,41,45,116

Organism: NCBI:txid28031

Foldseek 3Di:
DDDDVVVLVVQCVPDPHNLQSVQVCLQPDDLVCLLVVLVVQCVDPVSVCSLQAPQFQLDLLSFDLDDPHDFHPDPLSLLLSLLSSLLVCQVVLQVVVVLVQQLVLCQQLLVLVSNVVSLVVNCVRRNDDPLSLLSVLLSCCVPVRLVVSCVVLCVALVPPSGHPLSNQLSLLSSLLNHPPQFPVNSQVVLVVQLVVLVPDPDPDLVSLLSSVSNDLPALDDGPVRSNSVRCSNGHSNNSVLSSLVVCLSCLLVVNDDDDPVSLVSSCVSPVSHPALLVVLLSCLPPNPDDLVLLVVCVLVLVLVLCLQQVVLVVNLVSLLVVCNVRVLQLVSLQSNLLSCVVVVHQRPRDPGNSSLLSVLLNCLQVLHPCVVVSLSVLVSQLSSNVSDLSSLLSQLSSLCSQQNCADVRSVSSVLSNQSRHSDHALVSSCVSPVPCSLVRLVSSCVNVVDRLRSQLSNCLNVLPLVSLVPRNGDPLSSLQSPLSSCLVVLVLVSNLVSLVVNCVDPSRRCNLLSLQSNLVSCLSVVVLQVSLVSQQVVCLVHVSSPSHHNLVVSVVSSPLVPDDLLDLSSLVSLLVCCVPPHCPCVVVSLVSLCSNCVSVVHQALLVDDCVVDDLVSNLCCLPRVLDLVSNVVGPSDPDSVSSLVRNLSSLLVNVVRPVVCNVVSLVSLLVSLVLVLVVVQCVVDDLAQFFFAPVVLCVVCVVPLVVLVVVLLVQDPPDDDPDQQFDPSDPPHTDRRCGSVSLVSLVVSLLSLLCSQDPPCRGHRVVSCVPVPQPCPVCCLLVVLCVVLQLFADQDPVPRFGDFSVPLCVVQVPPDPVLSVLLRVLSRVLNVLSVVLSCCCRVQACDEDADCPPHPNHLHYNDQDPVNSVVLVVVDDSPQDPVNNSVSSVVVSVVSLQVSLVVSLCCLLPPSLVSNLVSLVSSLVSCVVCVVPTPCVVVNVSSVVSNVVSNVSSVSVSSNSDDPDPPWDPFDFLVSLLVSLLVSLCSNLVLVAEADAPAEAGDRATWTRLCSVLSNLLSNLVNNCCSPPQCDSHHKYKYWHWDDDDQKIKTKIKIAHDPPDPQVVVQVVVVVVLVVLPDPPLVVLCPDDPDNSVSSNVCSQCPVLVWDWDWDWGQDPVRMTMIMIITRCPSIHD

pLDDT: mean 84.09, std 11.89, range [35.81, 98.62]

InterPro domains:
  IPR059500 Detocs histidine-protein kinase DtcA-like domain [PF27260] (700-961)

Sequence (1134 aa):
MTKNMKEITRLIKSAASVKAGIQLIKNETPLNNFNKVFVDLNKIVYYRKSLLGNVFPKTIEDFSYSSSVYPSSDFNKELAWMSYILSIFKDEINKFLNLRKLYLKELLFSKFDSARLILDEIEDEFGISFWLIENRISLIQMSEGLEQQKEFTKKIVENENANVTIRFITSYLSIKAEKNVAPQKYDREIKSLSNALDELPYNDPYLEYLKFKVNISNIDEYDYRKILQIENELSIIDRYLTFHEVLLNLRVTNQLNLDSSTTNQIWHNLKEFNDENLKNFWILSYGEIDEIFVEERKDIIEIFDTYSLGDYNQTIMLSEKTLELYPYTTELYEVYVKSLIAEKRKSKFSDTLLAQIINNLKNIYLGSKVSMESYTDLIKISYMFSKDLWSRKLRGIAAYSFYGLSKKELNSFIYISAYISSFIKSKLLVIIQPDKSQNILDAYSRIISNSSTIFLQKYYIQMNIEGINDLKLPENRKVKYLADTFFESGQYDNALKMYELVLEDELVFNKLEVISKIIDSLLEMDRKKEALELLVGNYFENPTIIYKMNLADVINNIEINKMDKSSLNVPIIYHLYNIYVSDDKEGARNDSYEDFLEAWGVSKPSLLGIEQFEKQKIIYFFRNICTQNIMATSIFFDSQSDVENERLIVCQKLSEIDADHISIYTDEIKDITQSRMVRKGIREIENSKIYVDIEGIKNSLQKTLRENFIRYKSFDFANNHSNPNYILIDKEINLMLPSDERWNLFSNMVIEIRDSFVSSKEYGLDGYLSVGIRHGTLSGQLRGKIESEQLITQIDSVEQKYQDNHYWIEKLGIIDKDIAQLLLTGLNDFSFSIDTLINKLKNELIQINIDNSKNINALFDYVITTEDLEFLHTKMHKDIEYNEFIDKIIDYLWERTDINLSVINNYLKNEFKLDMNVCFEKLQFDIDNLKDKVDIADLSNAIVRLKTEMQYEIDKISNWFSRRGSSEQGDYEISLPIEIGLEMANNIYKNINGYEIIEKDIPEIYLKGKTFRGLVDISFIIFENIFKHSGLNEVQKIKLSCYLEEENLIFVCINEVANYFDIDALNKIMEEKREKLKQSDVLEMVSKEGGSGFYKIYKIISIDLKCHIKMEFTYLTDFHFSIKLVISSKELLK

Secondary structure (DSSP, 8-state):
----HHHHHHHHHHSSSHHHHHHHHHHHS-GGGHHHHHHHHHTSHHHHHHHH--SS--SGGGSPPP------S-HHHHHHHHHHHHHHTHHHHHHHHHHHHHHHHHHHTT-HHHHHHHHHHHHHHH---HHHHHHHHHHHHHHT-HHHHHHHHHHHHT-TTS-HHHHHHHHHHHHHH-TT--HHHHHHHHHHHHHHHHSSS---HHHHHHHHHH--S------HHHHHHHHTTS-HHHHHHHHHHHHHHHHHTT-----HHHHHHHHHHHTT---HHHHHHHHHHTS---HHHHHTTHHHHHHHHHHHHT-HHHHHHHHHHHHHH-TT-THHHHHHHHHHHHTTPPPS--SSHHHHHHHHHHHHHTT-TTHHHHHHHHHHHHHHTTTSHHHHHHHHHHHHHHHTT--HHHHHHHHHHHHH-SS--HHHHHHH-TTTHHHHHHHHHHHSTT-HHHHHHHHHHTT-HHHHHHS---HHHHHHHHHHHHHHTT-HHHHHHHHHHHHTSS--TTHHHHHHHHHHHHHHTT-HHHHHHHHHHHHHH-GGGGGTS-HHHHHHHHTGGGS-TT-THHHHHHHHHHHHT-GGGHHHHHHHHHHHHHHTT-SSGGGS-GGGS-HHHHHHIIIIIS-HHHHTTSTT-SSHHHHHHHHHHHHHHHHHH-GGGHHHHHHHHHHHHHHHHHHHHHHHH-S------HHHHHHHHHHHHHHHHHHHHHS-TTS------EEEEETTEEEE-S--HHHHHHHHHHHHHHHHHHH-TTTSHHHHHIIIIITTHHHHHHHHHHHHTT-S-PBPTTT-SBPP-HHHHHHTT---HHHHHHHHHHHHHHHHHHHHHHHHIIIIIS-EESSSSS-TT-SEE----HHHHHHHHHT--TT--HHHHHHHHHHHHHHHHHHHHHHHHHIIIIIIHHHHHHHHHHHHHHHHTTTTTS--HHHHHHHHHHHHHHHHHHHHHHGGG-PPPTTS---EETHHHHHHHHHHHHHHH--TT-EEEEEEE----EE-GGGHHHHHHHHHHHHHHHHHHS--SS-EEEEEEEEEETTEEEEEEEEE--TTS-HHHHHHHHHHHHHHHTSTTGGGGTTSSSS-HHHHHHHIIIIIS---EEEEEEEETTTEEEEEEEEEGGGTB-

Nearest PDB structures (foldseek):
  4bxi-assembly1_A-2  TM=6.138E-01  e=2.457E-02  Staphylococcus aureus subsp. aureus COL
  6e95-assembly1_A  TM=3.614E-01  e=5.343E-02  Saccharomyces cerevisiae S288C
  6u3w-assembly1_B  TM=2.954E-01  e=2.030E+00  Saccharomyces cerevisiae S288C
  3mv2-assembly1_B  TM=3.342E-01  e=4.737E+00  Saccharomyces cerevisiae
  8qah-assembly2_B  TM=1.557E-01  e=5.455E+00  synthetic construct

Radius of gyration: 38.86 Å; Cα contacts (8 Å, |Δi|>4): 1436; chains: 1; bounding box: 110×71×117 Å